Protein AF-A0A565B5U5-F1 (afdb_monomer_lite)

Sequence (1173 aa):
MSMQIFVKTLEGENRSLEIKIISLEVKSSDTVENVKAKIQEIKGAPSDQQRLFFDGKELIDGRTLADYNIQKESTLTLVILPREMSIFFLGSTRKPIILEVESSETIANLKAMIHDKEGFHPDQQILVYHGYVLRGCLTLAYYKIHKFSSLHLVLRPRGGIGIFLEAFEEDNISFKVKTISLEVKSSDTVENLKAKIQEIKGVPPYKQRLLFNGKELLEDDRTLADYNIHTESTLTLVVRTPRIRILFASRKMRKTIYLDVETSETIGNVKAMIQDQEGFHVDQQVLIYAGRDLKNCRTLADYNIEKDHSILNLIVRLVGKIQIFVQNVRTSKITTLEVDRSDTIGNVKAMIQDKEGFQPVQQRLIFIGTPPPTFSVRQPSLSNGSLWQIFFSFTSSTSPPMETHFFLLFLSLILLFLSKPGSGFGSSGPIAAAFGGSAFFCAIDASGRQDVICWGKNYSSPSSPSSSSLSLASSTSQSFNIPSMAILSGGDGFLCGILSNTSQAFCFSSLGSSSGMDLVPLSYRTTAYSQIAAGNSHVCAVRGAYYSDHDSGTIDCWKITRATNNNSLIAKEYPKFYDQIVSNLVFNKIVSGDGFSCGGIREGGLLCFGPKASTLGFNSSSDDFEVLAAGKSSLCAILNSSREVKCWGDDESLVNYPKDDTRFVALTAGPRHFCGIREDNHEVECWGNSNFSLIPKGSGFKAIASSDFIVCGIREEDLVLDCWLVNGSSTLAYDPPLELCSPGMCRAGPCDEKEFTFNASILNEPDLTSLCVRKELMVCSPCGSDCSHGFFLSSSCTENSDRICTTCSLCQNSSCSDICKLHNHNSVDRHWHQLQRLVLIVGSCASALLIITIGCCVVPRIVTSPNKEDGTTNQFKSCIGKPVLDTEQLEMISPAPSVTPFAQVFRLSELKDATNGFKEFNELGRGSYGFVYKAVLADGRQVAVKRANAATIIHSNTREFETELEILCNIRHCNIVNLLGYSTEMGERLLVYEYMPHGTLHDHLHGGFSPLNWSLRIKIAMQTAKGLEYLHVEADPRIVHGHVKSSNVLLDSDWVARVADFGLVTSSNEKNLDTKRDVYDFGVVLLEILTGRKRYDRDYDPPEIVEWTVPVIREGKATAIMDKYIPLPRNVEPLLRLADVAELCVREDPSQRPIMSELVNWLEQIVRDGLIL

Organism: NCBI:txid586526

pLDDT: mean 72.02, std 19.44, range [20.55, 98.25]

Foldseek 3Di:
DKAKEKEWEWDDDDPDTDIDIDIDTDDQFDWPLNVLVSVCVVPVADSVQKWKAAPNDTGDGPDGNVVVPQDHHGYIYIDGHAAPAKEWEAEPDPDIDIDGDDQADFLQVVLVVCCVVVVAHSVQWFKAAPRDTGDGGDGNQVVVNGRHYYIYTHGHDADAAWEWEFEFDDDPPDTDGDIDIDGDHQFDFQLNVLVSCCVVPVAHSVFKWKDFPRHTPDDRGDGNVVVVNGHHGYMYIDGDDFFAWEWEDEPVVNDIDIDGHAQQAFPQVVLVRVCVPPPADSVQKFKADPRDTGDRRDGNVNVPVHHHHHYIYIGGRDDDWDKDWFADPVVRDIDIDTDHPPQDPVNVLVVCCVVPVDDSVRDDGDDDDDDDDDDFDFDDDYDDDDDDDDDDDDDDDDDDDDDDDPPVVVVVVVVVPPDDFFKFWWFKWQKAWAADDFIKIWGQFLQQQRAIAIFDLLDDATDTDDDDDDDDDDDDDDHDRDAHFQMKIYAHQKIKGQHQPQQAIFIAGPFDPDDDGGQDDPVRRNFHFLEKTDEHFKIKTAGDHVADPDLKHAMFMKGWDADPPGRDIHIDGDCQQDDPVRRPWMFNYKGYYQFKIKTATPVAWIAITGDLSVQQVDGIDRFHFDGWEGEHFKIWTQGPPQQDIDMTGDAQQPPPDDDDSWGFDYKYYGNFKIWTQTQAAQQIDMGGDFAPPWGDAQWHFLDWYDYNFKIWTQTPPQRFIDMTGRHPDDDDPTDGPLGRGDSTGKYADAEDPQKAFEQSCVNVDPPSGASGNDNNITGITGAHNAHTQQWGFPDDDDNHGHTDTHGPVPDDDPVCCVVNVVPPPPDDPVVVVVVVVVVVVVVVVVVVVVVVVVCVVPPPPDDDDDDDDDDDDDDDDDDDDDDDDDDDDDDDDDDDDRDDDWADADDPVQQCVQQVNVDPVQWLDADPQATWGWGQGPVRATKIKGKGDPVNLVPDDPVLVVVQRVQLRPDDDPQAWHWRHWYCPPSITMTITHDAPQAFQCCQLPVPDPHDAPLLLLQLLLSNLVQLCCQQPVDVVRFFFLDQDRNQWGQHPVRGTHGHNGDDDDDDPCSLLRQLVNLQSSLLRLLCSFASAHCADDVDPVRGSCVPLLVCLVVVNSVVRGHPVYSADSPCVLSNLSSVLSNLSNDPDSVSRDGSVVVSVSSVVSSVVVVPD

Secondary structure (DSSP, 8-state):
-EEEEEEEEEE-STT--EEEEEEEEEETT-BHHHHHHHHHHHH---TTTEEEEETTEEPPTT-BTGGGT--TT-EEEEEEPPPSEEEEEE-SSSS-EEEEE-TT-BHHHHHHHHHHHH---GGGEEEEETTEEPPTTSBTTTTT--TT-EEEEEE-----EEEEEEEEEEETTEEEEEEEEEEE-TT-BHHHHHHHHHHHH---GGGEEEEETTEE---TTSBTTTTT--TT-EEEEEE----EEEEEEETTTTEEEEEEE-TT-BHHHHHHHHHHHH---GGGEEEEETTEEPPTTSBSGGGT--STT-EEEEEE-----EEEEEE-TTT--EEEEEE-TT--HHHHHHHHHHHH---TTT-------------------------------------------SSHHHHHHHHTTS-PPP--B---BSEEEEBSTT-EEEEEBSSSS--EEEEETTB-PPPPP----------------PPPEEEEEEEBTEEEEEETTT-BEEEEESS--SS----S-TTTTT-BEEEEEE-SSEEEEEES-TTSS---B-EEEEEEEE-SSSS-EEEEE-GGG--TTGGG--EEEEEE-SS-EEEEETTSSEEEESTTGGGGS-SEE-S-EEEEEE-SSEEEEEETTT--EEEEESSGGGTT---SS--EEEEEE-SSEEEEEETTT--EEEEESS--TTS-SS--EEEEEE-SSEEEEEETTT--EEEEESS--S----PPP---B-SS-EESSPPPTTEEE--GGGG--TT---SSSSTT-EEEEEPPSS--BTEEEEE--BTTB-PEEEEGGG--SHHHHTTTT-----SSHHHHHHHHHHHHHHHHHHHHHHHHHHHHHHGGGS--------------------------------------S-SEE--HHHHHHHTTTT-GGGEEEEETTEEEEEEE-TTS-EEEEEEE-HHHHHHS-HHHHHHHHHHHHH---TTBPPEEEEE-GGG--EEEEE--TT-BHHHHHHSSSPPPPHHHHHHHHHHHHHHHHIIIIISSS----S---GGGEEE-TT--EEE-S-------S-HHHHHHHHHHHHHHHHHHHHHS--SB-TTSSS-BHHHHHHHHHHTT-GGGGS-TTSPPPS--HHHHHHHHHHHHHT-SSTTTS--HHHHHHHHHHHHHHTT--

Radius of gyration: 43.4 Å; chains: 1; bounding box: 120×118×117 Å

Structure (mmCIF, N/CA/C/O backbone):
data_AF-A0A565B5U5-F1
#
_entry.id   AF-A0A565B5U5-F1
#
loop_
_atom_site.group_PDB
_atom_site.id
_atom_site.type_symbol
_atom_site.label_atom_id
_atom_site.label_alt_id
_atom_site.label_comp_id
_atom_site.label_asym_id
_atom_site.label_entity_id
_atom_site.label_seq_id
_atom_site.pdbx_PDB_ins_code
_atom_site.Cartn_x
_atom_site.Cartn_y
_atom_site.Cartn_z
_atom_site.occupancy
_atom_site.B_iso_or_equiv
_atom_site.auth_seq_id
_atom_site.auth_comp_id
_atom_site.auth_asym_id
_atom_site.auth_atom_id
_atom_site.pdbx_PDB_model_num
ATOM 1 N N . MET A 1 1 ? -74.233 -1.103 27.982 1.00 63.28 1 MET A N 1
ATOM 2 C CA . MET A 1 1 ? -74.125 0.331 27.622 1.00 63.28 1 MET A CA 1
ATOM 3 C C . MET A 1 1 ? -72.942 0.906 28.379 1.00 63.28 1 MET A C 1
ATOM 5 O O . MET A 1 1 ? -72.562 0.303 29.379 1.00 63.28 1 MET A O 1
ATOM 9 N N . SER A 1 2 ? -72.341 1.998 27.913 1.00 72.38 2 SER A N 1
ATOM 10 C CA . SER A 1 2 ? -71.418 2.752 28.758 1.00 72.38 2 SER A CA 1
ATOM 11 C C . SER A 1 2 ? -72.189 3.512 29.841 1.00 72.38 2 SER A C 1
ATOM 13 O O . SER A 1 2 ? -73.382 3.793 29.706 1.00 72.38 2 SER A O 1
ATOM 15 N N . MET A 1 3 ? -71.513 3.784 30.948 1.00 84.50 3 MET A N 1
ATOM 16 C CA . MET A 1 3 ? -72.010 4.541 32.084 1.00 84.50 3 MET A CA 1
ATOM 17 C C . MET A 1 3 ? -70.893 5.449 32.591 1.00 84.50 3 MET A C 1
ATOM 19 O O . MET A 1 3 ? -69.726 5.063 32.615 1.00 84.50 3 MET A O 1
ATOM 23 N N . GLN A 1 4 ? -71.257 6.659 32.996 1.00 88.38 4 GLN A N 1
ATOM 24 C CA . GLN A 1 4 ? -70.326 7.588 33.619 1.00 88.38 4 GLN A CA 1
ATOM 25 C C . GLN A 1 4 ? -70.301 7.308 35.125 1.00 88.38 4 GLN A C 1
ATOM 27 O O . GLN A 1 4 ? -71.362 7.249 35.744 1.00 88.38 4 GLN A O 1
ATOM 32 N N . ILE A 1 5 ? -69.117 7.115 35.700 1.00 90.56 5 ILE A N 1
ATOM 33 C CA . ILE A 1 5 ? -68.880 7.025 37.149 1.00 90.56 5 ILE A CA 1
ATOM 34 C C . ILE A 1 5 ? -67.981 8.181 37.584 1.00 90.56 5 ILE A C 1
ATOM 36 O O . ILE A 1 5 ? -67.323 8.811 36.753 1.00 90.56 5 ILE A O 1
ATOM 40 N N . PHE A 1 6 ? -67.924 8.447 38.884 1.00 90.62 6 PHE A N 1
ATOM 41 C CA . PHE A 1 6 ? -67.078 9.487 39.455 1.00 90.62 6 PHE A CA 1
ATOM 42 C C . PHE A 1 6 ? -65.978 8.891 40.333 1.00 90.62 6 PHE A C 1
ATOM 44 O O . PHE A 1 6 ? -66.186 7.896 41.024 1.00 90.62 6 PHE A O 1
ATOM 51 N N . VAL A 1 7 ? -64.804 9.515 40.332 1.00 88.56 7 VAL A N 1
ATOM 52 C CA . VAL A 1 7 ? -63.665 9.141 41.174 1.00 88.56 7 VAL A CA 1
ATOM 53 C C . VAL A 1 7 ? -63.193 10.371 41.934 1.00 88.56 7 VAL A C 1
ATOM 55 O O . VAL A 1 7 ? -62.753 11.359 41.348 1.00 88.56 7 VAL A O 1
ATOM 58 N N . LYS A 1 8 ? -63.323 10.311 43.256 1.00 85.50 8 LYS A N 1
ATOM 59 C CA . LYS A 1 8 ? -62.963 11.363 44.201 1.00 85.50 8 LYS A CA 1
ATOM 60 C C . LYS A 1 8 ? -61.517 11.177 44.656 1.00 85.50 8 LYS A C 1
ATOM 62 O O . LYS A 1 8 ? -61.168 10.108 45.150 1.00 85.50 8 LYS A O 1
ATOM 67 N N . THR A 1 9 ? -60.705 12.221 44.533 1.00 75.06 9 THR A N 1
ATOM 68 C CA . THR A 1 9 ? -59.318 12.279 45.019 1.00 75.06 9 THR A CA 1
ATOM 69 C C . THR A 1 9 ? -59.120 13.490 45.938 1.00 75.06 9 THR A C 1
ATOM 71 O O . THR A 1 9 ? -59.888 14.457 45.889 1.00 75.06 9 THR A O 1
ATOM 74 N N . LEU A 1 10 ? -58.108 13.420 46.804 1.00 63.97 10 LEU A N 1
ATOM 75 C CA . LEU A 1 10 ? -57.712 14.474 47.739 1.00 63.97 10 LEU A CA 1
ATOM 76 C C . LEU A 1 10 ? -56.339 15.006 47.323 1.00 63.97 10 LEU A C 1
ATOM 78 O O . LEU A 1 10 ? -55.355 14.274 47.376 1.00 63.97 10 LEU A O 1
ATOM 82 N N . GLU A 1 11 ? -56.269 16.272 46.915 1.00 59.62 11 GLU A N 1
ATOM 83 C CA . GLU A 1 11 ? -55.036 16.909 46.435 1.00 59.62 11 GLU A CA 1
ATOM 84 C C . GLU A 1 11 ? -54.821 18.267 47.120 1.00 59.62 11 GLU A C 1
ATOM 86 O O . GLU A 1 11 ? -55.778 18.985 47.416 1.00 59.62 11 GLU A O 1
ATOM 91 N N . GLY A 1 12 ? -53.559 18.642 47.355 1.00 46.28 12 GLY A N 1
ATOM 92 C CA . GLY A 1 12 ? -53.208 19.973 47.857 1.00 46.28 12 GLY A CA 1
ATOM 93 C C . GLY A 1 12 ? -51.763 20.099 48.349 1.00 46.28 12 GLY A C 1
ATOM 94 O O . GLY A 1 12 ? -51.328 19.333 49.205 1.00 46.28 12 GLY A O 1
ATOM 95 N N . GLU A 1 13 ? -51.034 21.108 47.860 1.00 44.09 13 GLU A N 1
ATOM 96 C CA . GLU A 1 13 ? -49.823 21.610 48.528 1.00 44.09 13 GLU A CA 1
ATOM 97 C C . GLU A 1 13 ? -50.192 22.758 49.494 1.00 44.09 13 GLU A C 1
ATOM 99 O O . GLU A 1 13 ? -51.148 23.499 49.272 1.00 44.09 13 GLU A O 1
ATOM 104 N N . ASN A 1 14 ? -49.411 22.939 50.565 1.00 42.59 14 ASN A N 1
ATOM 105 C CA . ASN A 1 14 ? -49.495 24.081 51.493 1.00 42.59 14 ASN A CA 1
ATOM 106 C C . ASN A 1 14 ? -50.857 24.318 52.194 1.00 42.59 14 ASN A C 1
ATOM 108 O O . ASN A 1 14 ? -51.342 25.444 52.277 1.00 42.59 14 ASN A O 1
ATOM 112 N N . ARG A 1 15 ? -51.401 23.268 52.830 1.00 46.31 15 ARG A N 1
ATOM 113 C CA . ARG A 1 15 ? -52.499 23.315 53.832 1.00 46.31 15 ARG A CA 1
ATOM 114 C C . ARG A 1 15 ? -53.904 23.718 53.347 1.00 46.31 15 ARG A C 1
ATOM 116 O O . ARG A 1 15 ? -54.804 23.795 54.181 1.00 46.31 15 ARG A O 1
ATOM 123 N N . SER A 1 16 ? -54.134 23.834 52.044 1.00 45.09 16 SER A N 1
ATOM 124 C CA . SER A 1 16 ? -55.485 23.783 51.466 1.00 45.09 16 SER A CA 1
ATOM 125 C C . SER A 1 16 ? -55.722 22.398 50.862 1.00 45.09 16 SER A C 1
ATOM 127 O O . SER A 1 16 ? -55.096 22.057 49.865 1.00 45.09 16 SER A O 1
ATOM 129 N N . LEU A 1 17 ? -56.590 21.588 51.477 1.00 50.25 17 LEU A N 1
ATOM 130 C CA . LEU A 1 17 ? -57.010 20.291 50.933 1.00 50.25 17 LEU A CA 1
ATOM 131 C C . LEU A 1 17 ? -58.249 20.486 50.062 1.00 50.25 17 LEU A C 1
ATOM 133 O O . LEU A 1 17 ? -59.312 20.828 50.580 1.00 50.25 17 LEU A O 1
ATOM 137 N N . GLU A 1 18 ? -58.119 20.246 48.760 1.00 56.97 18 GLU A N 1
ATOM 138 C CA . GLU A 1 18 ? -59.214 20.399 47.807 1.00 56.97 18 GLU A CA 1
ATOM 139 C C . GLU A 1 18 ? -59.659 19.032 47.266 1.00 56.97 18 GLU A C 1
ATOM 141 O O . GLU A 1 18 ? -58.856 18.165 46.909 1.00 56.97 18 GLU A O 1
ATOM 146 N N . ILE A 1 19 ? -60.975 18.818 47.242 1.00 68.12 19 ILE A N 1
ATOM 147 C CA . ILE A 1 19 ? -61.587 17.592 46.730 1.00 68.12 19 ILE A CA 1
ATOM 148 C C . ILE A 1 19 ? -61.760 17.752 45.222 1.00 68.12 19 ILE A C 1
ATOM 150 O O . ILE A 1 19 ? -62.601 18.533 44.779 1.00 68.12 19 ILE A O 1
ATOM 154 N N . LYS A 1 20 ? -61.023 16.966 44.433 1.00 75.19 20 LYS A N 1
ATOM 155 C CA . LYS A 1 20 ? -61.265 16.856 42.989 1.00 75.19 20 LYS A CA 1
ATOM 156 C C . LYS A 1 20 ? -62.075 15.605 42.687 1.00 75.19 20 LYS A C 1
ATOM 158 O O . LYS A 1 20 ? -61.880 14.553 43.296 1.00 75.19 20 LYS A O 1
ATOM 163 N N . ILE A 1 21 ? -62.985 15.729 41.727 1.00 79.56 21 ILE A N 1
ATOM 164 C CA . ILE A 1 21 ? -63.826 14.637 41.242 1.00 79.56 21 ILE A CA 1
ATOM 165 C C . ILE A 1 21 ? -63.596 14.508 39.737 1.00 79.56 21 ILE A C 1
ATOM 167 O O . ILE A 1 21 ? -63.722 15.479 38.996 1.00 79.56 21 ILE A O 1
ATOM 171 N N . ILE A 1 22 ? -63.231 13.306 39.306 1.00 87.38 22 ILE A N 1
ATOM 172 C CA . ILE A 1 22 ? -62.967 12.934 37.914 1.00 87.38 22 ILE A CA 1
ATOM 173 C C . ILE A 1 22 ? -64.173 12.138 37.421 1.00 87.38 22 ILE A C 1
ATOM 175 O O . ILE A 1 22 ? -64.625 11.245 38.134 1.00 87.38 22 ILE A O 1
ATOM 179 N N . SER A 1 23 ? -64.688 12.401 36.219 1.00 86.81 23 SER A N 1
ATOM 180 C CA . SER A 1 23 ? -65.684 11.516 35.602 1.00 86.81 23 SER A CA 1
ATOM 181 C C . SER A 1 23 ? -65.016 10.528 34.647 1.00 86.81 23 SER A C 1
ATOM 183 O O . SER A 1 23 ? -64.296 10.961 33.749 1.00 86.81 23 SER A O 1
ATOM 185 N N . LEU A 1 24 ? -65.295 9.235 34.792 1.00 88.81 24 LEU A N 1
ATOM 186 C CA . LEU A 1 24 ? -64.828 8.182 33.889 1.00 88.81 24 LEU A CA 1
ATOM 187 C C . LEU A 1 24 ? -66.007 7.5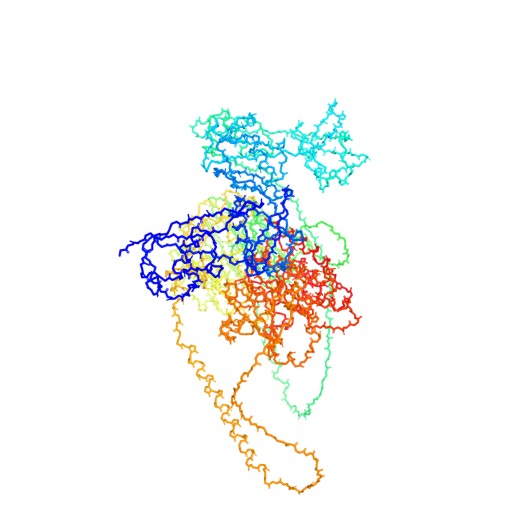84 33.129 1.00 88.81 24 LEU A C 1
ATOM 189 O O . LEU A 1 24 ? -67.022 7.250 33.739 1.00 88.81 24 LEU A O 1
ATOM 193 N N . GLU A 1 25 ? -65.854 7.372 31.823 1.00 89.62 25 GLU A N 1
ATOM 194 C CA . GLU A 1 25 ? -66.771 6.522 31.065 1.00 89.62 25 GLU A CA 1
ATOM 195 C C . GLU A 1 25 ? -66.264 5.071 31.063 1.00 89.62 25 GLU A C 1
ATOM 197 O O . GLU A 1 25 ? -65.143 4.768 30.631 1.00 89.62 25 GLU A O 1
ATOM 202 N N . VAL A 1 26 ? -67.102 4.177 31.586 1.00 88.44 26 VAL A N 1
ATOM 203 C CA . VAL A 1 26 ? -66.825 2.755 31.833 1.00 88.44 26 VAL A CA 1
ATOM 204 C C . VAL A 1 26 ? -68.020 1.903 31.402 1.00 88.44 26 VAL A C 1
ATOM 206 O O . VAL A 1 26 ? -69.092 2.414 31.079 1.00 88.44 26 VAL A O 1
ATOM 209 N N . LYS A 1 27 ? -67.875 0.584 31.426 1.00 89.00 27 LYS A N 1
ATOM 210 C CA . LYS A 1 27 ? -68.978 -0.384 31.359 1.00 89.00 27 LYS A CA 1
ATOM 211 C C . LYS A 1 27 ? -69.050 -1.124 32.691 1.00 89.00 27 LYS A C 1
ATOM 213 O O . LYS A 1 27 ? -68.032 -1.327 33.341 1.00 89.00 27 LYS A O 1
ATOM 218 N N . SER A 1 28 ? -70.227 -1.613 33.075 1.00 85.12 28 SER A N 1
ATOM 219 C CA . SER A 1 28 ? -70.365 -2.476 34.262 1.00 85.12 28 SER A CA 1
ATOM 220 C C . SER A 1 28 ? -69.542 -3.775 34.170 1.00 85.12 28 SER A C 1
ATOM 222 O O . SER A 1 28 ? -69.208 -4.362 35.192 1.00 85.12 28 SER A O 1
ATOM 224 N N . SER A 1 29 ? -69.170 -4.195 32.957 1.00 87.06 29 SER A N 1
ATOM 225 C CA . SER A 1 29 ? -68.271 -5.321 32.680 1.00 87.06 29 SER A CA 1
ATOM 226 C C . SER A 1 29 ? -66.776 -5.015 32.828 1.00 87.06 29 SER A C 1
ATOM 228 O O . SER A 1 29 ? -65.974 -5.937 32.715 1.00 87.06 29 SER A O 1
ATOM 230 N N . ASP A 1 30 ? -66.373 -3.751 32.987 1.00 91.69 30 ASP A N 1
ATOM 231 C CA . ASP A 1 30 ? -64.952 -3.398 33.076 1.00 91.69 30 ASP A CA 1
ATOM 232 C C . ASP A 1 30 ? -64.383 -3.862 34.427 1.00 91.69 30 ASP A C 1
ATOM 234 O O . ASP A 1 30 ? -65.060 -3.773 35.458 1.00 91.69 30 ASP A O 1
ATOM 238 N N . THR A 1 31 ? -63.148 -4.373 34.431 1.00 91.94 31 THR A N 1
ATOM 239 C CA . THR A 1 31 ? -62.465 -4.784 35.665 1.00 91.94 31 THR A CA 1
ATOM 240 C C . THR A 1 31 ? -61.958 -3.584 36.461 1.00 91.94 31 THR A C 1
ATOM 242 O O . THR A 1 31 ? -61.727 -2.510 35.907 1.00 91.94 31 THR A O 1
ATOM 245 N N . VAL A 1 32 ? -61.733 -3.768 37.763 1.00 88.00 32 VAL A N 1
ATOM 246 C CA . VAL A 1 32 ? -61.079 -2.770 38.628 1.00 88.00 32 VAL A CA 1
ATOM 247 C C . VAL A 1 32 ? -59.730 -2.343 38.036 1.00 88.00 32 VAL A C 1
ATOM 249 O O . VAL A 1 32 ? -59.439 -1.154 37.975 1.00 88.00 32 VAL A O 1
ATOM 252 N N . GLU A 1 33 ? -58.975 -3.293 37.487 1.00 88.38 33 GLU A N 1
ATOM 253 C CA . GLU A 1 33 ? -57.709 -3.062 36.785 1.00 88.38 33 GLU A CA 1
ATOM 254 C C . GLU A 1 33 ? -57.885 -2.196 35.521 1.00 88.38 33 GLU A C 1
ATOM 256 O O . GLU A 1 33 ? -57.166 -1.215 35.346 1.00 88.38 33 GLU A O 1
ATOM 261 N N . ASN A 1 34 ? -58.911 -2.450 34.694 1.00 88.94 34 ASN A N 1
ATOM 262 C CA . ASN A 1 34 ? -59.245 -1.584 33.552 1.00 88.94 34 ASN A CA 1
ATOM 263 C C . ASN A 1 34 ? -59.622 -0.157 33.998 1.00 88.94 34 ASN A C 1
ATOM 265 O O . ASN A 1 34 ? -59.361 0.811 33.284 1.00 88.94 34 ASN A O 1
ATOM 269 N N . VAL A 1 35 ? -60.255 -0.010 35.167 1.00 87.19 35 VAL A N 1
ATOM 270 C CA . VAL A 1 35 ? -60.605 1.298 35.742 1.00 87.19 35 VAL A CA 1
ATOM 271 C C . VAL A 1 35 ? -59.362 2.008 36.280 1.00 87.19 35 VAL A C 1
ATOM 273 O O . VAL A 1 35 ? -59.219 3.206 36.047 1.00 87.19 35 VAL A O 1
ATOM 276 N N . LYS A 1 36 ? -58.427 1.288 36.912 1.00 88.44 36 LYS A N 1
ATOM 277 C CA . LYS A 1 36 ? -57.119 1.832 37.305 1.00 88.44 36 LYS A CA 1
ATOM 278 C C . LYS A 1 36 ? -56.295 2.268 36.095 1.00 88.44 36 LYS A C 1
ATOM 280 O O . LYS A 1 36 ? -55.765 3.375 36.109 1.00 88.44 36 LYS A O 1
ATOM 285 N N . ALA A 1 37 ? -56.276 1.486 35.015 1.00 83.31 37 ALA A N 1
ATOM 286 C CA . ALA A 1 37 ? -55.621 1.865 33.763 1.00 83.31 37 ALA A CA 1
ATOM 287 C C . ALA A 1 37 ? -56.220 3.159 33.174 1.00 83.31 37 ALA A C 1
ATOM 289 O O . ALA A 1 37 ? -55.487 4.102 32.888 1.00 83.31 37 ALA A O 1
ATOM 290 N N . LYS A 1 38 ? -57.555 3.275 33.115 1.00 86.06 38 LYS A N 1
ATOM 291 C CA . LYS A 1 38 ? -58.255 4.517 32.715 1.00 86.06 38 LYS A CA 1
ATOM 292 C C . LYS A 1 38 ? -57.933 5.718 33.613 1.00 86.06 38 LYS A C 1
ATOM 294 O O . LYS A 1 38 ? -57.919 6.856 33.151 1.00 86.06 38 LYS A O 1
ATOM 299 N N . ILE A 1 39 ? -57.691 5.495 34.904 1.00 84.19 39 ILE A N 1
ATOM 300 C CA . ILE A 1 39 ? -57.241 6.548 35.825 1.00 84.19 39 ILE A CA 1
ATOM 301 C C . ILE A 1 39 ? -55.766 6.874 35.588 1.00 84.19 39 ILE A C 1
ATOM 303 O O . ILE A 1 39 ? -55.411 8.046 35.622 1.00 84.19 39 ILE A O 1
ATOM 307 N N . GLN A 1 40 ? -54.919 5.891 35.285 1.00 80.12 40 GLN A N 1
ATOM 308 C CA . GLN A 1 40 ? -53.511 6.099 34.945 1.00 80.12 40 GLN A CA 1
ATOM 309 C C . GLN A 1 40 ? -53.375 6.953 33.674 1.00 80.12 40 GLN A C 1
ATOM 311 O O . GLN A 1 40 ? -52.581 7.889 33.665 1.00 80.12 40 GLN A O 1
ATOM 316 N N . GLU A 1 41 ? -54.222 6.734 32.663 1.00 75.38 41 GLU A N 1
ATOM 317 C CA . GLU A 1 41 ? -54.318 7.581 31.460 1.00 75.38 41 GLU A CA 1
ATOM 318 C C . GLU A 1 41 ? -54.713 9.043 31.765 1.00 75.38 41 GLU A C 1
ATOM 320 O O . GLU A 1 41 ? -54.295 9.953 31.055 1.00 75.38 41 GLU A O 1
ATOM 325 N N . ILE A 1 42 ? -55.505 9.293 32.818 1.00 74.56 42 ILE A N 1
ATOM 326 C CA . ILE A 1 42 ? -56.059 10.625 33.149 1.00 74.56 42 ILE A CA 1
ATOM 327 C C . ILE A 1 42 ? -55.284 11.342 34.276 1.00 74.56 42 ILE A C 1
ATOM 329 O O . ILE A 1 42 ? -55.362 12.566 34.411 1.00 74.56 42 ILE A O 1
ATOM 333 N N . LYS A 1 43 ? -54.541 10.603 35.107 1.00 69.19 43 LYS A N 1
ATOM 334 C CA . LYS A 1 43 ? -53.837 11.108 36.300 1.00 69.19 43 LYS A CA 1
ATOM 335 C C . LYS A 1 43 ? -52.350 10.763 36.375 1.00 69.19 43 LYS A C 1
ATOM 337 O O . LYS A 1 43 ? -51.699 11.225 37.308 1.00 69.19 43 LYS A O 1
ATOM 342 N N . GLY A 1 44 ? -51.815 9.949 35.468 1.00 62.19 44 GLY A N 1
ATOM 343 C CA . GLY A 1 44 ? -50.409 9.519 35.455 1.00 62.19 44 GLY A CA 1
ATOM 344 C C . GLY A 1 44 ? -50.003 8.547 36.574 1.00 62.19 44 GLY A C 1
ATOM 345 O O . GLY A 1 44 ? -48.919 7.977 36.519 1.00 62.19 44 GLY A O 1
ATOM 346 N N . ALA A 1 45 ? -50.856 8.324 37.580 1.00 71.25 45 ALA A N 1
ATOM 347 C CA . ALA A 1 45 ? -50.575 7.446 38.713 1.00 71.25 45 ALA A CA 1
ATOM 348 C C . ALA A 1 45 ? -50.547 5.962 38.282 1.00 71.25 45 ALA A C 1
ATOM 350 O O . ALA A 1 45 ? -51.573 5.473 37.798 1.00 71.25 45 ALA A O 1
ATOM 351 N N . PRO A 1 46 ? -49.433 5.227 38.473 1.00 72.12 46 PRO A N 1
ATOM 352 C CA . PRO A 1 46 ? -49.343 3.804 38.146 1.00 72.12 46 PRO A CA 1
ATOM 353 C C . PRO A 1 46 ? -50.418 2.955 38.836 1.00 72.12 46 PRO A C 1
ATOM 355 O O . PRO A 1 46 ? -50.777 3.207 39.986 1.00 72.12 46 PRO A O 1
ATOM 358 N N . SER A 1 47 ? -50.953 1.954 38.135 1.00 75.50 47 SER A N 1
ATOM 359 C CA . SER A 1 47 ? -52.098 1.156 38.604 1.00 75.50 47 SER A CA 1
ATOM 360 C C . SER A 1 47 ? -51.816 0.343 39.883 1.00 75.50 47 SER A C 1
ATOM 362 O O . SER A 1 47 ? -52.729 0.091 40.666 1.00 75.50 47 SER A O 1
ATOM 364 N N . ASP A 1 48 ? -50.560 -0.004 40.155 1.00 70.25 48 ASP A N 1
ATOM 365 C CA . ASP A 1 48 ? -50.092 -0.601 41.416 1.00 70.25 48 ASP A CA 1
ATOM 366 C C . ASP A 1 48 ? -50.165 0.376 42.610 1.00 70.25 48 ASP A C 1
ATOM 368 O O . ASP A 1 48 ? -50.526 -0.018 43.721 1.00 70.25 48 ASP A O 1
ATOM 372 N N . GLN A 1 49 ? -49.902 1.666 42.374 1.00 72.75 49 GLN A N 1
ATOM 373 C CA . GLN A 1 49 ? -50.002 2.735 43.372 1.00 72.75 49 GLN A CA 1
ATOM 374 C C . GLN A 1 49 ? -51.456 3.168 43.622 1.00 72.75 49 GLN A C 1
ATOM 376 O O . GLN A 1 49 ? -51.734 3.835 44.620 1.00 72.75 49 GLN A O 1
ATOM 381 N N . GLN A 1 50 ? -52.403 2.786 42.760 1.00 83.25 50 GLN A N 1
ATOM 382 C CA . GLN A 1 50 ? -53.821 3.108 42.917 1.00 83.25 50 GLN A CA 1
ATOM 383 C C . GLN A 1 50 ? -54.572 2.076 43.767 1.00 83.25 50 GLN A C 1
ATOM 385 O O . GLN A 1 50 ? -54.727 0.915 43.382 1.00 83.25 50 GLN A O 1
ATOM 390 N N . ARG A 1 51 ? -55.182 2.533 44.864 1.00 84.62 51 ARG A N 1
ATOM 391 C CA . ARG A 1 51 ? -56.220 1.794 45.597 1.00 84.62 51 ARG A CA 1
ATOM 392 C C . ARG A 1 51 ? -57.568 2.476 45.415 1.00 84.62 51 ARG A C 1
ATOM 394 O O . ARG A 1 51 ? -57.741 3.647 45.755 1.00 84.62 51 ARG A O 1
ATOM 401 N N . LEU A 1 52 ? -58.526 1.738 44.863 1.00 88.62 52 LEU A N 1
ATOM 402 C CA . LEU A 1 52 ? -59.893 2.206 44.658 1.00 88.62 52 LEU A CA 1
ATOM 403 C C . LEU A 1 52 ? -60.796 1.672 45.760 1.00 88.62 52 LEU A C 1
ATOM 405 O O . LEU A 1 52 ? -60.750 0.490 46.081 1.00 88.62 52 LEU A O 1
ATOM 409 N N . PHE A 1 53 ? -61.650 2.536 46.300 1.00 88.06 53 PHE A N 1
ATOM 410 C CA . PHE A 1 53 ? -62.617 2.189 47.333 1.00 88.06 53 PHE A CA 1
ATOM 411 C C . PHE A 1 53 ? -64.032 2.558 46.891 1.00 88.06 53 PHE A C 1
ATOM 413 O O . PHE A 1 53 ? -64.272 3.673 46.420 1.00 88.06 53 PHE A O 1
ATOM 420 N N . PHE A 1 54 ? -64.985 1.653 47.101 1.00 90.75 54 PHE A N 1
ATOM 421 C CA . PHE A 1 54 ? -66.416 1.916 46.952 1.00 90.75 54 PHE A CA 1
ATOM 422 C C . PHE A 1 54 ? -67.143 1.483 48.227 1.00 90.75 54 PHE A C 1
ATOM 424 O O . PHE A 1 54 ? -66.878 0.403 48.750 1.00 90.75 54 PHE A O 1
ATOM 431 N N . ASP A 1 55 ? -68.000 2.356 48.763 1.00 85.94 55 ASP A N 1
ATOM 432 C CA . ASP A 1 55 ? -68.678 2.170 50.060 1.00 85.94 55 ASP A CA 1
ATOM 433 C C . ASP A 1 55 ? -67.729 1.691 51.188 1.00 85.94 55 ASP A C 1
ATOM 435 O O . ASP A 1 55 ? -67.981 0.728 51.912 1.00 85.94 55 ASP A O 1
ATOM 439 N N . GLY A 1 56 ? -66.549 2.322 51.268 1.00 76.25 56 GLY A N 1
ATOM 440 C CA . GLY A 1 56 ? -65.499 2.009 52.246 1.00 76.25 56 GLY A CA 1
ATOM 441 C C . GLY A 1 56 ? -64.724 0.702 52.019 1.00 76.25 56 GLY A C 1
ATOM 442 O O . GLY A 1 56 ? -63.787 0.434 52.766 1.00 76.25 56 GLY A O 1
ATOM 443 N N . LYS A 1 57 ? -65.062 -0.103 51.004 1.00 79.31 57 LYS A N 1
ATOM 444 C CA . LYS A 1 57 ? -64.392 -1.379 50.698 1.00 79.31 57 LYS A CA 1
ATOM 445 C C . LYS A 1 57 ? -63.400 -1.220 49.557 1.00 79.31 57 LYS A C 1
ATOM 447 O O . LYS A 1 57 ? -63.729 -0.615 48.538 1.00 79.31 57 LYS A O 1
ATOM 452 N N . GLU A 1 58 ? -62.209 -1.789 49.722 1.00 87.50 58 GLU A N 1
ATOM 453 C CA . GLU A 1 58 ? -61.194 -1.809 48.669 1.00 87.50 58 GLU A CA 1
ATOM 454 C C . GLU A 1 58 ? -61.637 -2.709 47.506 1.00 87.50 58 GLU A C 1
ATOM 456 O O . GLU A 1 58 ? -62.158 -3.815 47.699 1.00 87.50 58 GLU A O 1
ATOM 461 N N . LEU A 1 59 ? -61.451 -2.207 46.291 1.00 89.31 59 LEU A N 1
ATOM 462 C CA . LEU A 1 59 ? -61.751 -2.905 45.054 1.00 89.31 59 LEU A CA 1
ATOM 463 C C . LEU A 1 59 ? -60.529 -3.720 44.626 1.00 89.31 59 LEU A C 1
ATOM 465 O O . LEU A 1 59 ? -59.421 -3.196 44.538 1.00 89.31 59 LEU A O 1
ATOM 469 N N . ILE A 1 60 ? -60.749 -5.007 44.369 1.00 87.00 60 ILE A N 1
ATOM 470 C CA . ILE A 1 60 ? -59.700 -5.989 44.091 1.00 87.00 60 ILE A CA 1
ATOM 471 C C . ILE A 1 60 ? -59.588 -6.180 42.579 1.00 87.00 60 ILE A C 1
ATOM 473 O O . ILE A 1 60 ? -60.597 -6.371 41.895 1.00 87.00 60 ILE A O 1
ATOM 477 N N . ASP A 1 61 ? -58.359 -6.158 42.071 1.00 81.38 61 ASP A N 1
ATOM 478 C CA . ASP A 1 61 ? -58.061 -6.339 40.651 1.00 81.38 61 ASP A CA 1
ATOM 479 C C . ASP A 1 61 ? -58.548 -7.702 40.117 1.00 81.38 61 ASP A C 1
ATOM 481 O O . ASP A 1 61 ? -58.781 -8.656 40.864 1.00 81.38 61 ASP A O 1
ATOM 485 N N . GLY A 1 62 ? -58.813 -7.767 38.811 1.00 78.06 62 GLY A N 1
ATOM 486 C CA . GLY A 1 62 ? -59.459 -8.914 38.159 1.00 78.06 62 GLY A CA 1
ATOM 487 C C . GLY A 1 62 ? -60.980 -9.062 38.370 1.00 78.06 62 GLY A C 1
ATOM 488 O O . GLY A 1 62 ? -61.615 -9.769 37.590 1.00 78.06 62 GLY A O 1
ATOM 489 N N . ARG A 1 63 ? -61.606 -8.390 39.351 1.00 86.56 63 ARG A N 1
ATOM 490 C CA . ARG A 1 63 ? -63.084 -8.334 39.497 1.00 86.56 63 ARG A CA 1
ATOM 491 C C . ARG A 1 63 ? -63.700 -7.198 38.679 1.00 86.56 63 ARG A C 1
ATOM 493 O O . ARG A 1 63 ? -63.012 -6.227 38.380 1.00 86.56 63 ARG A O 1
ATOM 500 N N . THR A 1 64 ? -64.986 -7.293 38.337 1.00 90.94 64 THR A N 1
ATOM 501 C CA . THR A 1 64 ? -65.724 -6.292 37.539 1.00 90.94 64 THR A CA 1
ATOM 502 C C . THR A 1 64 ? -66.470 -5.262 38.388 1.00 90.94 64 THR A C 1
ATOM 504 O O . THR A 1 64 ? -66.809 -5.509 39.545 1.00 90.94 64 THR A O 1
ATOM 507 N N . LEU A 1 65 ? -66.792 -4.104 37.802 1.00 88.69 65 LEU A N 1
ATOM 508 C CA . LEU A 1 65 ? -67.648 -3.093 38.439 1.00 88.69 65 LEU A CA 1
ATOM 509 C C . LEU A 1 65 ? -69.046 -3.633 38.808 1.00 88.69 65 LEU A C 1
ATOM 511 O O . LEU A 1 65 ? -69.617 -3.219 39.819 1.00 88.69 65 LEU A O 1
ATOM 515 N N . ALA A 1 66 ? -69.583 -4.581 38.033 1.00 87.44 66 ALA A N 1
ATOM 516 C CA . ALA A 1 66 ? -70.841 -5.263 38.330 1.00 87.44 66 ALA A CA 1
ATOM 517 C C . ALA A 1 66 ? -70.768 -6.118 39.608 1.00 87.44 66 ALA A C 1
ATOM 519 O O . ALA A 1 66 ? -71.730 -6.123 40.376 1.00 87.44 66 ALA A O 1
ATOM 520 N N . ASP A 1 67 ? -69.631 -6.769 39.887 1.00 88.19 67 ASP A N 1
ATOM 521 C CA . ASP A 1 67 ? -69.432 -7.588 41.099 1.00 88.19 67 ASP A CA 1
ATOM 522 C C . ASP A 1 67 ? -69.492 -6.758 42.394 1.00 88.19 67 ASP A C 1
ATOM 524 O O . ASP A 1 67 ? -69.775 -7.286 43.470 1.00 88.19 67 ASP A O 1
ATOM 528 N N . TYR A 1 68 ? -69.255 -5.448 42.284 1.00 85.81 68 TYR A N 1
ATOM 529 C CA . TYR A 1 68 ? -69.375 -4.466 43.364 1.00 85.81 68 TYR A CA 1
ATOM 530 C C . TYR A 1 68 ? -70.676 -3.643 43.301 1.00 85.81 68 TYR A C 1
ATOM 532 O O . TYR A 1 68 ? -70.854 -2.718 44.092 1.00 85.81 68 TYR A O 1
ATOM 540 N N . ASN A 1 69 ? -71.593 -3.976 42.380 1.00 84.94 69 ASN A N 1
ATOM 541 C CA . ASN A 1 69 ? -72.839 -3.250 42.101 1.00 84.94 69 ASN A CA 1
ATOM 542 C C . ASN A 1 69 ? -72.635 -1.736 41.869 1.00 84.94 69 ASN A C 1
ATOM 544 O O . ASN A 1 69 ? -73.439 -0.907 42.299 1.00 84.94 69 ASN A O 1
ATOM 548 N N . ILE A 1 70 ? -71.546 -1.365 41.190 1.00 86.75 70 ILE A N 1
ATOM 549 C CA . ILE A 1 70 ? -71.241 0.029 40.856 1.00 86.75 70 ILE A CA 1
ATOM 550 C C . ILE A 1 70 ? -72.122 0.447 39.668 1.00 86.75 70 ILE A C 1
ATOM 552 O O . ILE A 1 70 ? -72.019 -0.092 38.568 1.00 86.75 70 ILE A O 1
ATOM 556 N N . GLN A 1 71 ? -73.018 1.401 39.919 1.00 85.44 71 GLN A N 1
ATOM 557 C CA . GLN A 1 71 ? -74.029 1.923 38.989 1.00 85.44 71 GLN A CA 1
ATOM 558 C C . GLN A 1 71 ? -73.550 3.212 38.290 1.00 85.44 71 GLN A C 1
ATOM 560 O O . GLN A 1 71 ? -72.566 3.825 38.713 1.00 85.44 71 GLN A O 1
ATOM 565 N N . LYS A 1 72 ? -74.287 3.695 37.277 1.00 84.94 72 LYS A N 1
ATOM 566 C CA . LYS A 1 72 ? -74.097 5.052 36.721 1.00 84.94 72 LYS A CA 1
ATOM 567 C C . LYS A 1 72 ? -74.143 6.104 37.844 1.00 84.94 72 LYS A C 1
ATOM 569 O O . LYS A 1 72 ? -74.942 5.981 38.765 1.00 84.94 72 LYS A O 1
ATOM 574 N N . GLU A 1 73 ? -73.278 7.112 37.754 1.00 86.94 73 GLU A N 1
ATOM 575 C CA . GLU A 1 73 ? -73.089 8.213 38.718 1.00 86.94 73 GLU A CA 1
ATOM 576 C C . GLU A 1 73 ? -72.612 7.789 40.127 1.00 86.94 73 GLU A C 1
ATOM 578 O O . GLU A 1 73 ? -72.476 8.625 41.021 1.00 86.94 73 GLU A O 1
ATOM 583 N N . SER A 1 74 ? -72.238 6.518 40.319 1.00 88.94 74 SER A N 1
ATOM 584 C CA . SER A 1 74 ? -71.549 6.063 41.536 1.00 88.94 74 SER A CA 1
ATOM 585 C C . SER A 1 74 ? -70.212 6.778 41.722 1.00 88.94 74 SER A C 1
ATOM 587 O O . SER A 1 74 ? -69.455 6.940 40.765 1.00 88.94 74 SER A O 1
ATOM 589 N N . THR A 1 75 ? -69.892 7.155 42.963 1.00 88.75 75 THR A N 1
ATOM 590 C CA . THR A 1 75 ? -68.615 7.796 43.313 1.00 88.75 75 THR A CA 1
ATOM 591 C C . THR A 1 75 ? -67.697 6.828 44.057 1.00 88.75 75 THR A C 1
ATOM 593 O O . THR A 1 75 ? -68.012 6.399 45.165 1.00 88.75 75 THR A O 1
ATOM 596 N N . LEU A 1 76 ? -66.544 6.519 43.467 1.00 89.81 76 LEU A N 1
ATOM 597 C CA . LEU A 1 76 ? -65.435 5.820 44.113 1.00 89.81 76 LEU A CA 1
ATOM 598 C C . LEU A 1 76 ? -64.511 6.837 44.796 1.00 89.81 76 LEU A C 1
ATOM 600 O O . LEU A 1 76 ? -64.467 8.007 44.416 1.00 89.81 76 LEU A O 1
ATOM 604 N N . THR A 1 77 ? -63.725 6.387 45.770 1.00 87.00 77 THR A N 1
ATOM 605 C CA . THR A 1 77 ? -62.598 7.148 46.328 1.00 87.00 77 THR A CA 1
ATOM 606 C C . THR A 1 77 ? -61.289 6.523 45.862 1.00 87.00 77 THR A C 1
ATOM 608 O O . THR A 1 77 ? -61.107 5.315 45.991 1.00 87.00 77 THR A O 1
ATOM 611 N N . LEU A 1 78 ? -60.390 7.341 45.320 1.00 86.88 78 LEU A N 1
ATOM 612 C CA . LEU A 1 78 ? -59.034 6.948 44.953 1.00 86.88 78 LEU A CA 1
ATOM 613 C C . LEU A 1 78 ? -58.071 7.339 46.076 1.00 86.88 78 LEU A C 1
ATOM 615 O O . LEU A 1 78 ? -58.026 8.498 46.487 1.00 86.88 78 LEU A O 1
ATOM 619 N N . VAL A 1 79 ? -57.278 6.373 46.529 1.00 78.88 79 VAL A N 1
ATOM 620 C CA . VAL A 1 79 ? -56.116 6.583 47.392 1.00 78.88 79 VAL A CA 1
ATOM 621 C C . VAL A 1 79 ? -54.884 6.195 46.585 1.00 78.88 79 VAL A C 1
ATOM 623 O O . VAL A 1 79 ? -54.793 5.069 46.100 1.00 78.88 79 VAL A O 1
ATOM 626 N N . ILE A 1 80 ? -53.950 7.130 46.421 1.00 75.69 80 ILE A N 1
ATOM 627 C CA . ILE A 1 80 ? -52.662 6.878 45.769 1.00 75.69 80 ILE A CA 1
ATOM 628 C C . ILE A 1 80 ? -51.636 6.622 46.875 1.00 75.69 80 ILE A C 1
ATOM 630 O O . ILE A 1 80 ? -51.510 7.434 47.793 1.00 75.69 80 ILE A O 1
ATOM 634 N N . LEU A 1 81 ? -50.932 5.492 46.812 1.00 66.25 81 LEU A N 1
ATOM 635 C CA . LEU A 1 81 ? -49.820 5.198 47.712 1.00 66.25 81 LEU A CA 1
ATOM 636 C C . LEU A 1 81 ? -48.546 5.935 47.254 1.00 66.25 81 LEU A C 1
ATOM 638 O O . LEU A 1 81 ? -48.238 5.895 46.062 1.00 66.25 81 LEU A O 1
ATOM 642 N N . PRO A 1 82 ? -47.786 6.570 48.166 1.00 55.97 82 PRO A N 1
ATOM 643 C CA . PRO A 1 82 ? -46.468 7.114 47.846 1.00 55.97 82 PRO A CA 1
ATOM 644 C C . PRO A 1 82 ? -45.445 5.987 47.626 1.00 55.97 82 PRO A C 1
ATOM 646 O O . PRO A 1 82 ? -45.530 4.939 48.276 1.00 55.97 82 PRO A O 1
ATOM 649 N N . ARG A 1 83 ? -44.456 6.189 46.743 1.00 60.72 83 ARG A N 1
ATOM 650 C CA . ARG A 1 83 ? -43.385 5.193 46.522 1.00 60.72 83 ARG A CA 1
ATOM 651 C C . ARG A 1 83 ? -42.323 5.300 47.612 1.00 60.72 83 ARG A C 1
ATOM 653 O O . ARG A 1 83 ? -41.961 6.392 48.045 1.00 60.72 83 ARG A O 1
ATOM 660 N N . GLU A 1 84 ? -41.725 4.173 48.001 1.00 56.25 84 GLU A N 1
ATOM 661 C CA . GLU A 1 84 ? -40.717 4.176 49.068 1.00 56.25 84 GLU A CA 1
ATOM 662 C C . GLU A 1 84 ? -39.425 4.936 48.727 1.00 56.25 84 GLU A C 1
ATOM 664 O O . GLU A 1 84 ? -38.690 5.293 49.647 1.00 56.25 84 GLU A O 1
ATOM 669 N N . MET A 1 85 ? -39.105 5.192 47.457 1.00 70.19 85 MET A N 1
ATOM 670 C CA . MET A 1 85 ? -37.843 5.815 47.053 1.00 70.19 85 MET A CA 1
ATOM 671 C C . MET A 1 85 ? -38.070 7.234 46.522 1.00 70.19 85 MET A C 1
ATOM 673 O O . MET A 1 85 ? -38.367 7.430 45.350 1.00 70.19 85 MET A O 1
ATOM 677 N N . SER A 1 86 ? -37.893 8.243 47.376 1.00 75.94 86 SER A N 1
ATOM 678 C CA . SER A 1 86 ? -37.890 9.657 46.970 1.00 75.94 86 SER A CA 1
ATOM 679 C C . SER A 1 86 ? -36.468 10.120 46.625 1.00 75.94 86 SER A C 1
ATOM 681 O O . SER A 1 86 ? -35.539 9.821 47.377 1.00 75.94 86 SER A O 1
ATOM 683 N N . ILE A 1 87 ? -36.285 10.885 45.545 1.00 83.19 87 ILE A N 1
ATOM 684 C CA . ILE A 1 87 ? -35.014 11.537 45.174 1.00 83.19 87 ILE A CA 1
ATOM 685 C C . ILE A 1 87 ? -35.211 13.034 44.898 1.00 83.19 87 ILE A C 1
ATOM 687 O O . ILE A 1 87 ? -36.307 13.478 44.542 1.00 83.19 87 ILE A O 1
ATOM 691 N N . PHE A 1 88 ? -34.143 13.814 45.071 1.00 82.69 88 PHE A N 1
ATOM 692 C CA . PHE A 1 88 ? -34.165 15.275 44.973 1.00 82.69 88 PHE A CA 1
ATOM 693 C C . PHE A 1 88 ? -33.436 15.772 43.724 1.00 82.69 88 PHE A C 1
ATOM 695 O O . PHE A 1 88 ? -32.354 15.286 43.398 1.00 82.69 88 PHE A O 1
ATOM 702 N N . PHE A 1 89 ? -33.976 16.807 43.082 1.00 83.00 89 PHE A N 1
ATOM 703 C CA . PHE A 1 89 ? -33.338 17.513 41.975 1.00 83.00 89 PHE A CA 1
ATOM 704 C C . PHE A 1 89 ? -33.127 18.994 42.317 1.00 83.00 89 PHE A C 1
ATOM 706 O O . PHE A 1 89 ? -34.068 19.753 42.556 1.00 83.00 89 PHE A O 1
ATOM 713 N N . LEU A 1 90 ? -31.857 19.393 42.342 1.00 69.00 90 LEU A N 1
ATOM 714 C CA . LEU A 1 90 ? -31.351 20.727 42.646 1.00 69.00 90 LEU A CA 1
ATOM 715 C C . LEU A 1 90 ? -31.061 21.476 41.339 1.00 69.00 90 LEU A C 1
ATOM 717 O O . LEU A 1 90 ? -29.974 21.351 40.765 1.00 69.00 90 LEU A O 1
ATOM 721 N N . GLY A 1 91 ? -32.053 22.224 40.858 1.00 61.88 91 GLY A N 1
ATOM 722 C CA . GLY A 1 91 ? -31.903 23.151 39.735 1.00 61.88 91 GLY A CA 1
ATOM 723 C C . GLY A 1 91 ? -31.479 24.559 40.164 1.00 61.88 91 GLY A C 1
ATOM 724 O O . GLY A 1 91 ? -31.125 24.806 41.315 1.00 61.88 91 GLY A O 1
ATOM 725 N N . SER A 1 92 ? -31.558 25.512 39.233 1.00 49.19 92 SER A N 1
ATOM 726 C CA . SER A 1 92 ? -31.370 26.950 39.500 1.00 49.19 92 SER A CA 1
ATOM 727 C C . SER A 1 92 ? -32.531 27.588 40.287 1.00 49.19 92 SER A C 1
ATOM 729 O O . SER A 1 92 ? -32.420 28.714 40.774 1.00 49.19 92 SER A O 1
ATOM 731 N N . THR A 1 93 ? -33.643 26.867 40.448 1.00 51.88 93 THR A N 1
ATOM 732 C CA . THR A 1 93 ? -34.782 27.220 41.301 1.00 51.88 93 THR A CA 1
ATOM 733 C C . THR A 1 93 ? -34.448 27.025 42.784 1.00 51.88 93 THR A C 1
ATOM 735 O O . THR A 1 93 ? -33.957 25.978 43.192 1.00 51.88 93 THR A O 1
ATOM 738 N N . ARG A 1 94 ? -34.788 27.997 43.645 1.00 49.69 94 ARG A N 1
ATOM 739 C CA . ARG A 1 94 ? -34.498 27.934 45.100 1.00 49.69 94 ARG A CA 1
ATOM 740 C C . ARG A 1 94 ? -35.284 26.864 45.892 1.00 49.69 94 ARG A C 1
ATOM 742 O O . ARG A 1 94 ? -35.074 26.751 47.097 1.00 49.69 94 ARG A O 1
ATOM 749 N N . LYS A 1 95 ? -36.184 26.102 45.257 1.00 63.81 95 LYS A N 1
ATOM 750 C CA . LYS A 1 95 ? -36.906 24.948 45.832 1.00 63.81 95 LYS A CA 1
ATOM 751 C C . LYS A 1 95 ? -36.401 23.679 45.117 1.00 63.81 95 LYS A C 1
ATOM 753 O O . LYS A 1 95 ? -36.402 23.686 43.884 1.00 63.81 95 LYS A O 1
ATOM 758 N N . PRO A 1 96 ? -35.975 22.621 45.836 1.00 69.75 96 PRO A N 1
ATOM 759 C CA . PRO A 1 96 ? -35.658 21.336 45.220 1.00 69.75 96 PRO A CA 1
ATOM 760 C C . PRO A 1 96 ? -36.935 20.660 44.712 1.00 69.75 96 PRO A C 1
ATOM 762 O O . PRO A 1 96 ? -37.962 20.662 45.395 1.00 69.75 96 PRO A O 1
ATOM 765 N N . ILE A 1 97 ? -36.851 20.048 43.535 1.00 83.50 97 ILE A N 1
ATOM 766 C CA . ILE A 1 97 ? -37.915 19.208 42.980 1.00 83.50 97 ILE A CA 1
ATOM 767 C C . ILE A 1 97 ? -37.781 17.824 43.622 1.00 83.50 97 ILE A C 1
ATOM 769 O O . ILE A 1 97 ? -36.671 17.304 43.740 1.00 83.50 97 ILE A O 1
ATOM 773 N N . ILE A 1 98 ? -38.893 17.224 44.047 1.00 79.62 98 ILE A N 1
ATOM 774 C CA . ILE A 1 98 ? -38.913 15.889 44.665 1.00 79.62 98 ILE A CA 1
ATOM 775 C C . ILE A 1 98 ? -39.687 14.947 43.748 1.00 79.62 98 ILE A C 1
ATOM 777 O O . ILE A 1 98 ? -40.854 15.219 43.448 1.00 79.62 98 ILE A O 1
ATOM 781 N N . LEU A 1 99 ? -39.068 13.840 43.336 1.00 80.75 99 LEU A N 1
ATOM 782 C CA . LEU A 1 99 ? -39.757 12.738 42.664 1.00 80.75 99 LEU A CA 1
ATOM 783 C C . LEU A 1 99 ? -39.756 11.488 43.536 1.00 80.75 99 LEU A C 1
ATOM 785 O O . LEU A 1 99 ? -38.756 11.166 44.171 1.00 80.75 99 LEU A O 1
ATOM 789 N N . GLU A 1 100 ? -40.874 10.772 43.512 1.00 76.75 100 GLU A N 1
ATOM 790 C CA . GLU A 1 100 ? -40.995 9.412 44.027 1.00 76.75 100 GLU A CA 1
ATOM 791 C C . GLU A 1 100 ? -40.875 8.444 42.852 1.00 76.75 100 GLU A C 1
ATOM 793 O O . GLU A 1 100 ? -41.557 8.593 41.840 1.00 76.75 100 GLU A O 1
ATOM 798 N N . VAL A 1 101 ? -39.925 7.520 42.958 1.00 79.44 101 VAL A N 1
ATOM 799 C CA . VAL A 1 101 ? -39.341 6.755 41.848 1.00 79.44 101 VAL A CA 1
ATOM 800 C C . VAL A 1 101 ? -39.111 5.303 42.282 1.00 79.44 101 VAL A C 1
ATOM 802 O O . VAL A 1 101 ? -39.452 4.921 43.400 1.00 79.44 101 VAL A O 1
ATOM 805 N N . GLU A 1 102 ? -38.512 4.487 41.419 1.00 70.19 102 GLU A N 1
ATOM 806 C CA . GLU A 1 102 ? -37.968 3.173 41.783 1.00 70.19 102 GLU A CA 1
ATOM 807 C C . GLU A 1 102 ? -36.500 3.054 41.356 1.00 70.19 102 GLU A C 1
ATOM 809 O O . GLU A 1 102 ? -36.054 3.747 40.447 1.00 70.19 102 GLU A O 1
ATOM 814 N N . SER A 1 103 ? -35.726 2.147 41.957 1.00 66.00 103 SER A N 1
ATOM 815 C CA . SER A 1 103 ? -34.316 1.940 41.578 1.00 66.00 103 SER A CA 1
ATOM 816 C C . SER A 1 103 ? -34.146 1.355 40.163 1.00 66.00 103 SER A C 1
ATOM 818 O O . SER A 1 103 ? -33.098 1.528 39.536 1.00 66.00 103 SER A O 1
ATOM 820 N N . SER A 1 104 ? -35.196 0.709 39.654 1.00 69.62 104 SER A N 1
ATOM 821 C CA . SER A 1 104 ? -35.401 0.251 38.275 1.00 69.62 104 SER A CA 1
ATOM 822 C C . SER A 1 104 ? -35.551 1.395 37.259 1.00 69.62 104 SER A C 1
ATOM 824 O O . SER A 1 104 ? -35.289 1.185 36.076 1.00 69.62 104 SER A O 1
ATOM 826 N N . GLU A 1 105 ? -35.948 2.595 37.697 1.00 76.38 105 GLU A N 1
ATOM 827 C CA . GLU A 1 105 ? -36.368 3.696 36.825 1.00 76.38 105 GLU A CA 1
ATOM 828 C C . GLU A 1 105 ? -35.213 4.202 35.944 1.00 76.38 105 GLU A C 1
ATOM 830 O O . GLU A 1 105 ? -34.082 4.393 36.413 1.00 76.38 105 GLU A O 1
ATOM 835 N N . THR A 1 106 ? -35.483 4.427 34.652 1.00 75.00 106 THR A N 1
ATOM 836 C CA . THR A 1 106 ? -34.460 4.917 33.713 1.00 75.00 106 THR A CA 1
ATOM 837 C C . THR A 1 106 ? -34.269 6.426 33.820 1.00 75.00 106 THR A C 1
ATOM 839 O O . THR A 1 106 ? -35.193 7.178 34.124 1.00 75.00 106 THR A O 1
ATOM 842 N N . ILE A 1 107 ? -33.073 6.913 33.493 1.00 81.25 107 ILE A N 1
ATOM 843 C CA . ILE A 1 107 ? -32.790 8.350 33.414 1.00 81.25 107 ILE A CA 1
ATOM 844 C C . ILE A 1 107 ? -33.654 9.038 32.339 1.00 81.25 107 ILE A C 1
ATOM 846 O O . ILE A 1 107 ? -33.939 10.225 32.466 1.00 81.25 107 ILE A O 1
ATOM 850 N N . ALA A 1 108 ? -34.100 8.327 31.299 1.00 60.06 108 ALA A N 1
ATOM 851 C CA . ALA A 1 108 ? -35.077 8.835 30.335 1.00 60.06 108 ALA A CA 1
ATOM 852 C C . ALA A 1 108 ? -36.472 8.986 30.967 1.00 60.06 108 ALA A C 1
ATOM 854 O O . ALA A 1 108 ? -37.065 10.060 30.867 1.00 60.06 108 ALA A O 1
ATOM 855 N N . ASN A 1 109 ? -36.952 7.966 31.685 1.00 74.00 109 ASN A N 1
ATOM 856 C CA . ASN A 1 109 ? -38.237 8.005 32.388 1.00 74.00 109 ASN A CA 1
ATOM 857 C C . ASN A 1 109 ? -38.255 9.093 33.467 1.00 74.00 109 ASN A C 1
ATOM 859 O O . ASN A 1 109 ? -39.223 9.834 33.564 1.00 74.00 109 ASN A O 1
ATOM 863 N N . LEU A 1 110 ? -37.167 9.280 34.219 1.00 79.00 110 LEU A N 1
ATOM 864 C CA . LEU A 1 110 ? -37.055 10.388 35.176 1.00 79.00 110 LEU A CA 1
ATOM 865 C C . LEU A 1 110 ? -37.175 11.751 34.508 1.00 79.00 110 LEU A C 1
ATOM 867 O O . LEU A 1 110 ? -37.790 12.653 35.068 1.00 79.00 110 LEU A O 1
ATOM 871 N N . LYS A 1 111 ? -36.610 11.911 33.308 1.00 78.19 111 LYS A N 1
ATOM 872 C CA . LYS A 1 111 ? -36.769 13.152 32.553 1.00 78.19 111 LYS A CA 1
ATOM 873 C C . LYS A 1 111 ? -38.213 13.337 32.081 1.00 78.19 111 LYS A C 1
ATOM 875 O O . LYS A 1 111 ? -38.691 14.466 32.109 1.00 78.19 111 LYS A O 1
ATOM 880 N N . ALA A 1 112 ? -38.936 12.268 31.744 1.00 71.62 112 ALA A N 1
ATOM 881 C CA . ALA A 1 112 ? -40.388 12.336 31.558 1.00 71.62 112 ALA A CA 1
ATOM 882 C C . ALA A 1 112 ? -41.107 12.742 32.862 1.00 71.62 112 ALA A C 1
ATOM 884 O O . ALA A 1 112 ? -41.801 13.745 32.875 1.00 71.62 112 ALA A O 1
ATOM 885 N N . MET A 1 113 ? -40.820 12.110 34.001 1.00 78.56 113 MET A N 1
ATOM 886 C CA . MET A 1 113 ? -41.449 12.450 35.289 1.00 78.56 113 MET A CA 1
ATOM 887 C C . MET A 1 113 ? -41.170 13.895 35.756 1.00 78.56 113 MET A C 1
ATOM 889 O O . MET A 1 113 ? -42.024 14.517 36.385 1.00 78.56 113 MET A O 1
ATOM 893 N N . ILE A 1 114 ? -39.996 14.463 35.447 1.00 78.38 114 ILE A N 1
ATOM 894 C CA . ILE A 1 114 ? -39.699 15.892 35.672 1.00 78.38 114 ILE A CA 1
ATOM 895 C C . ILE A 1 114 ? -40.438 16.777 34.650 1.00 78.38 114 ILE A C 1
ATOM 897 O O . ILE A 1 114 ? -40.865 17.876 35.004 1.00 78.38 114 ILE A O 1
ATOM 901 N N . HIS A 1 115 ? -40.633 16.317 33.408 1.00 73.62 115 HIS A N 1
ATOM 902 C CA . HIS A 1 115 ? -41.451 17.024 32.415 1.00 73.62 115 HIS A CA 1
ATOM 903 C C . HIS A 1 115 ? -42.913 17.102 32.855 1.00 73.62 115 HIS A C 1
ATOM 905 O O . HIS A 1 115 ? -43.484 18.190 32.866 1.00 73.62 115 HIS A O 1
ATOM 911 N N . ASP A 1 116 ? -43.478 15.981 33.295 1.00 65.00 116 ASP A N 1
ATOM 912 C CA . ASP A 1 116 ? -44.873 15.869 33.716 1.00 65.00 116 ASP A CA 1
ATOM 913 C C . ASP A 1 116 ? -45.151 16.665 35.003 1.00 65.00 116 ASP A C 1
ATOM 915 O O . ASP A 1 116 ? -46.260 17.163 35.202 1.00 65.00 116 ASP A O 1
ATOM 919 N N . LYS A 1 117 ? -44.141 16.818 35.877 1.00 70.56 117 LYS A N 1
ATOM 920 C CA . LYS A 1 117 ? -44.270 17.532 37.157 1.00 70.56 117 LYS A CA 1
ATOM 921 C C . LYS A 1 117 ? -43.945 19.029 37.095 1.00 70.56 117 LYS A C 1
ATOM 923 O O . LYS A 1 117 ? -44.612 19.810 37.765 1.00 70.56 117 LYS A O 1
ATOM 928 N N . GLU A 1 118 ? -42.929 19.431 36.331 1.00 74.12 118 GLU A N 1
ATOM 929 C CA . GLU A 1 118 ? -42.388 20.806 36.329 1.00 74.12 118 GLU A CA 1
ATOM 930 C C . GLU A 1 118 ? -42.371 21.450 34.921 1.00 74.12 118 GLU A C 1
ATOM 932 O O . GLU A 1 118 ? -41.921 22.580 34.747 1.00 74.12 118 GLU A O 1
ATOM 937 N N . GLY A 1 119 ? -42.863 20.753 33.891 1.00 54.72 119 GLY A N 1
ATOM 938 C CA . GLY A 1 119 ? -43.049 21.269 32.527 1.00 54.72 119 GLY A CA 1
ATOM 939 C C . GLY A 1 119 ? -41.826 21.188 31.603 1.00 54.72 119 GLY A C 1
ATOM 940 O O . GLY A 1 119 ? -41.962 21.376 30.394 1.00 54.72 119 GLY A O 1
ATOM 941 N N . PHE A 1 120 ? -40.635 20.862 32.107 1.00 68.69 120 PHE A N 1
ATOM 942 C CA . PHE A 1 120 ? -39.392 20.872 31.317 1.00 68.69 120 PHE A CA 1
ATOM 943 C C . PHE A 1 120 ? -39.280 19.663 30.373 1.00 68.69 120 PHE A C 1
ATOM 945 O O . PHE A 1 120 ? -39.132 18.543 30.844 1.00 68.69 120 PHE A O 1
ATOM 952 N N . HIS A 1 121 ? -39.314 19.846 29.050 1.00 56.91 121 HIS A N 1
ATOM 953 C CA . HIS A 1 121 ? -39.313 18.729 28.083 1.00 56.91 121 HIS A CA 1
ATOM 954 C C . HIS A 1 121 ? -38.071 17.817 28.246 1.00 56.91 121 HIS A C 1
ATOM 956 O O . HIS A 1 121 ? -36.981 18.355 28.428 1.00 56.91 121 HIS A O 1
ATOM 962 N N . PRO A 1 122 ? -38.147 16.472 28.136 1.00 60.75 122 PRO A N 1
ATOM 963 C CA . PRO A 1 122 ? -37.069 15.574 28.578 1.00 60.75 122 PRO A CA 1
ATOM 964 C C . PRO A 1 122 ? -35.671 15.886 28.020 1.00 60.75 122 PRO A C 1
ATOM 966 O O . PRO A 1 122 ? -34.692 15.898 28.764 1.00 60.75 122 PRO A O 1
ATOM 969 N N . ASP A 1 123 ? -35.565 16.232 26.735 1.00 48.53 123 ASP A N 1
ATOM 970 C CA . ASP A 1 123 ? -34.286 16.599 26.103 1.00 48.53 123 ASP A CA 1
ATOM 971 C C . ASP A 1 123 ? -33.694 17.937 26.579 1.00 48.53 123 ASP A C 1
ATOM 973 O O . ASP A 1 123 ? -32.484 18.147 26.473 1.00 48.53 123 ASP A O 1
ATOM 977 N N . GLN A 1 124 ? -34.508 18.834 27.146 1.00 58.09 124 GLN A N 1
ATOM 978 C CA . GLN A 1 124 ? -34.019 20.035 27.837 1.00 58.09 124 GLN A CA 1
ATOM 979 C C . GLN A 1 124 ? -33.136 19.644 29.020 1.00 58.09 124 GLN A C 1
ATOM 981 O O . GLN A 1 124 ? -32.148 20.312 29.319 1.00 58.09 124 GLN A O 1
ATOM 986 N N . GLN A 1 125 ? -33.485 18.550 29.689 1.00 70.69 125 GLN A N 1
ATOM 987 C CA . GLN A 1 125 ? -32.926 18.193 30.974 1.00 70.69 125 GLN A CA 1
ATOM 988 C C . GLN A 1 125 ? -31.586 17.474 30.833 1.00 70.69 125 GLN A C 1
ATOM 990 O O . GLN A 1 125 ? -31.460 16.407 30.223 1.00 70.69 125 GLN A O 1
ATOM 995 N N . ILE A 1 126 ? -30.578 18.022 31.495 1.00 69.00 126 ILE A N 1
ATOM 996 C CA . ILE A 1 126 ? -29.321 17.362 31.813 1.00 69.00 126 ILE A CA 1
ATOM 997 C C . ILE A 1 126 ? -29.373 17.047 33.308 1.00 69.00 126 ILE A C 1
ATOM 999 O O . ILE A 1 126 ? -29.375 17.945 34.146 1.00 69.00 126 ILE A O 1
ATOM 1003 N N . LEU A 1 127 ? -29.437 15.757 33.635 1.00 74.44 127 LEU A N 1
ATOM 1004 C CA . LEU A 1 127 ? -29.353 15.279 35.011 1.00 74.44 127 LEU A CA 1
ATOM 1005 C C . LEU A 1 127 ? -27.892 14.959 35.323 1.00 74.44 127 LEU A C 1
ATOM 1007 O O . LEU A 1 127 ? -27.216 14.338 34.501 1.00 74.44 127 LEU A O 1
ATOM 1011 N N . VAL A 1 128 ? -27.404 15.394 36.482 1.00 65.88 128 VAL A N 1
ATOM 1012 C CA . VAL A 1 128 ? -26.005 15.242 36.903 1.00 65.88 128 VAL A CA 1
ATOM 1013 C C . VAL A 1 128 ? -25.948 14.701 38.330 1.00 65.88 128 VAL A C 1
ATOM 1015 O O . VAL A 1 128 ? -26.638 15.204 39.214 1.00 65.88 128 VAL A O 1
ATOM 1018 N N . TYR A 1 129 ? -25.105 13.699 38.581 1.00 79.94 129 TYR A N 1
ATOM 1019 C CA . TYR A 1 129 ? -24.884 13.123 39.913 1.00 79.94 129 TYR A CA 1
ATOM 1020 C C . TYR A 1 129 ? -23.385 12.952 40.150 1.00 79.94 129 TYR A C 1
ATOM 1022 O O . TYR A 1 129 ? -22.692 12.395 39.302 1.00 79.94 129 TYR A O 1
ATOM 1030 N N . HIS A 1 130 ? -22.867 13.462 41.273 1.00 65.56 130 HIS A N 1
ATOM 1031 C CA . HIS A 1 130 ? -21.428 13.444 41.592 1.00 65.56 130 HIS A CA 1
ATOM 1032 C C . HIS A 1 130 ? -20.520 13.950 40.443 1.00 65.56 130 HIS A C 1
ATOM 1034 O O . HIS A 1 130 ? -19.437 13.423 40.213 1.00 65.56 130 HIS A O 1
ATOM 1040 N N . GLY A 1 131 ? -20.980 14.961 39.692 1.00 49.50 131 GLY A N 1
ATOM 1041 C CA . GLY A 1 131 ? -20.278 15.530 38.531 1.00 49.50 131 GLY A CA 1
ATOM 1042 C C . GLY A 1 131 ? -20.491 14.792 37.200 1.00 49.50 131 GLY A C 1
ATOM 1043 O O . GLY A 1 131 ? -20.195 15.352 36.148 1.00 49.50 131 GLY A O 1
ATOM 1044 N N . TYR A 1 132 ? -21.062 13.585 37.205 1.00 49.41 132 TYR A N 1
ATOM 1045 C CA . TYR A 1 132 ? -21.304 12.799 35.993 1.00 49.41 132 TYR A CA 1
ATOM 1046 C C . TYR A 1 132 ? -22.664 13.113 35.366 1.00 49.41 132 TYR A C 1
ATOM 1048 O O . TYR A 1 132 ? -23.699 13.031 36.029 1.00 49.41 132 TYR A O 1
ATOM 1056 N N . VAL A 1 133 ? -22.670 13.420 34.064 1.00 57.38 133 VAL A N 1
ATOM 1057 C CA . VAL A 1 133 ? -23.900 13.573 33.272 1.00 57.38 133 VAL A CA 1
ATOM 1058 C C . VAL A 1 133 ? -24.558 12.209 33.057 1.00 57.38 133 VAL A C 1
ATOM 1060 O O . VAL A 1 133 ? -23.948 11.275 32.530 1.00 57.38 133 VAL A O 1
ATOM 1063 N N . LEU A 1 134 ? -25.828 12.110 33.438 1.00 68.81 134 LEU A N 1
ATOM 1064 C CA . LEU A 1 134 ? -26.609 10.882 33.395 1.00 68.81 134 LEU A CA 1
ATOM 1065 C C . LEU A 1 134 ? -27.215 10.656 31.999 1.00 68.81 134 LEU A C 1
ATOM 1067 O O . LEU A 1 134 ? -27.890 11.527 31.436 1.00 68.81 134 LEU A O 1
ATOM 1071 N N . ARG A 1 135 ? -26.980 9.466 31.435 1.00 60.75 135 ARG A N 1
ATOM 1072 C CA . ARG A 1 135 ? -27.424 9.052 30.093 1.00 60.75 135 ARG A CA 1
ATOM 1073 C C . ARG A 1 135 ? -28.778 8.346 30.171 1.00 60.75 135 ARG A C 1
ATOM 1075 O O . ARG A 1 135 ? -28.964 7.482 31.020 1.00 60.75 135 ARG A O 1
ATOM 1082 N N . GLY A 1 136 ? -29.697 8.689 29.264 1.00 45.53 136 GLY A N 1
ATOM 1083 C CA . GLY A 1 136 ? -31.118 8.312 29.345 1.00 45.53 136 GLY A CA 1
ATOM 1084 C C . GLY A 1 136 ? -31.415 6.809 29.432 1.00 45.53 136 GLY A C 1
ATOM 1085 O O . GLY A 1 136 ? -32.301 6.410 30.176 1.00 45.53 136 GLY A O 1
ATOM 1086 N N . CYS A 1 137 ? -30.660 5.973 28.717 1.00 50.53 137 CYS A N 1
ATOM 1087 C CA . CYS A 1 137 ? -30.891 4.526 28.617 1.00 50.53 137 CYS A CA 1
ATOM 1088 C C . CYS A 1 137 ? -30.448 3.694 29.838 1.00 50.53 137 CYS A C 1
ATOM 1090 O O . CYS A 1 137 ? -30.572 2.473 29.813 1.00 50.53 137 CYS A O 1
ATOM 1092 N N . LEU A 1 138 ? -29.909 4.321 30.886 1.00 61.31 138 LEU A N 1
ATOM 1093 C CA . LEU A 1 138 ? -29.410 3.652 32.093 1.00 61.31 138 LEU A CA 1
ATOM 1094 C C . LEU A 1 138 ? -30.338 3.934 33.288 1.00 61.31 138 LEU A C 1
ATOM 1096 O O . LEU A 1 138 ? -31.161 4.844 33.223 1.00 61.31 138 LEU A O 1
ATOM 1100 N N . THR A 1 139 ? -30.232 3.158 34.369 1.00 75.44 139 THR A N 1
ATOM 1101 C CA . THR A 1 139 ? -31.154 3.219 35.525 1.00 75.44 139 THR A CA 1
ATOM 1102 C C . THR A 1 139 ? -30.572 3.930 36.747 1.00 75.44 139 THR A C 1
ATOM 1104 O O . THR A 1 139 ? -29.356 4.119 36.858 1.00 75.44 139 THR A O 1
ATOM 1107 N N . LEU A 1 140 ? -31.429 4.286 37.710 1.00 72.50 140 LEU A N 1
ATOM 1108 C CA . LEU A 1 140 ? -30.995 4.773 39.026 1.00 72.50 140 LEU A CA 1
ATOM 1109 C C . LEU A 1 140 ? -30.061 3.784 39.736 1.00 72.50 140 LEU A C 1
ATOM 1111 O O . LEU A 1 140 ? -29.025 4.195 40.263 1.00 72.50 140 LEU A O 1
ATOM 1115 N N . ALA A 1 141 ? -30.379 2.486 39.695 1.00 68.88 141 ALA A N 1
ATOM 1116 C CA . ALA A 1 141 ? -29.538 1.427 40.247 1.00 68.88 141 ALA A CA 1
ATOM 1117 C C . ALA A 1 141 ? -28.157 1.358 39.573 1.00 68.88 141 ALA A C 1
ATOM 1119 O O . ALA A 1 141 ? -27.149 1.251 40.273 1.00 68.88 141 ALA A O 1
ATOM 1120 N N . TYR A 1 142 ? -28.083 1.488 38.240 1.00 71.81 142 TYR A N 1
ATOM 1121 C CA . TYR A 1 142 ? -26.807 1.524 37.510 1.00 71.81 142 TYR A CA 1
ATOM 1122 C C . TYR A 1 142 ? -25.900 2.655 38.023 1.00 71.81 142 TYR A C 1
ATOM 1124 O O . TYR A 1 142 ? -24.719 2.444 38.310 1.00 71.81 142 TYR A O 1
ATOM 1132 N N . TYR A 1 143 ? -26.477 3.845 38.208 1.00 68.12 143 TYR A N 1
ATOM 1133 C CA . TYR A 1 143 ? -25.787 5.027 38.729 1.00 68.12 143 TYR A CA 1
ATOM 1134 C C . TYR A 1 143 ? -25.641 5.066 40.259 1.00 68.12 143 TYR A C 1
ATOM 1136 O O . TYR A 1 143 ? -25.076 6.028 40.782 1.00 68.12 143 TYR A O 1
ATOM 1144 N N . LYS A 1 144 ? -26.105 4.033 40.979 1.00 82.25 144 LYS A N 1
ATOM 1145 C CA . LYS A 1 144 ? -26.044 3.927 42.451 1.00 82.25 144 LYS A CA 1
ATOM 1146 C C . LYS A 1 144 ? -26.664 5.144 43.148 1.00 82.25 144 LYS A C 1
ATOM 1148 O O . LYS A 1 144 ? -26.144 5.693 44.121 1.00 82.25 144 LYS A O 1
ATOM 1153 N N . ILE A 1 145 ? -27.783 5.594 42.595 1.00 77.00 145 ILE A N 1
ATOM 1154 C CA . ILE A 1 145 ? -28.615 6.638 43.175 1.00 77.00 145 ILE A CA 1
ATOM 1155 C C . ILE A 1 145 ? -29.544 5.949 44.174 1.00 77.00 145 ILE A C 1
ATOM 1157 O O . ILE A 1 145 ? -30.254 5.008 43.825 1.00 77.00 145 ILE A O 1
ATOM 1161 N N . HIS A 1 146 ? -29.504 6.392 45.426 1.00 78.81 146 HIS A N 1
ATOM 1162 C CA . HIS A 1 146 ? -30.238 5.800 46.539 1.00 78.81 146 HIS A CA 1
ATOM 1163 C C . HIS A 1 146 ? -31.421 6.692 46.949 1.00 78.81 146 HIS A C 1
ATOM 1165 O O . HIS A 1 146 ? -31.576 7.819 46.475 1.00 78.81 146 HIS A O 1
ATOM 1171 N N . LYS A 1 147 ? -32.276 6.191 47.849 1.00 74.38 147 LYS A N 1
ATOM 1172 C CA . LYS A 1 147 ? -33.313 7.004 48.499 1.00 74.38 147 LYS A CA 1
ATOM 1173 C C . LYS A 1 147 ? -32.661 8.233 49.147 1.00 74.38 147 LYS A C 1
ATOM 1175 O O . LYS A 1 147 ? -31.635 8.110 49.808 1.00 74.38 147 LYS A O 1
ATOM 1180 N N . PHE A 1 148 ? -33.265 9.399 48.939 1.00 76.19 148 PHE A N 1
ATOM 1181 C CA . PHE A 1 148 ? -32.788 10.720 49.360 1.00 76.19 148 PHE A CA 1
ATOM 1182 C C . PHE A 1 148 ? -31.491 11.225 48.699 1.00 76.19 148 PHE A C 1
ATOM 1184 O O . PHE A 1 148 ? -30.966 12.257 49.114 1.00 76.19 148 PHE A O 1
ATOM 1191 N N . SER A 1 149 ? -31.000 10.582 47.633 1.00 80.81 149 SER A N 1
ATOM 1192 C CA . SER A 1 149 ? -29.940 11.157 46.796 1.00 80.81 149 SER A CA 1
ATOM 1193 C C . SER A 1 149 ? -30.371 12.487 46.165 1.00 80.81 149 SER A C 1
ATOM 1195 O O . SER A 1 149 ? -31.482 12.613 45.645 1.00 80.81 149 SER A O 1
ATOM 1197 N N . SER A 1 150 ? -29.449 13.452 46.157 1.00 78.75 150 SER A N 1
ATOM 1198 C CA . SER A 1 150 ? -29.606 14.746 45.486 1.00 78.75 150 SER A CA 1
ATOM 1199 C C . SER A 1 150 ? -28.839 14.772 44.167 1.00 78.75 150 SER A C 1
ATOM 1201 O O . SER A 1 150 ? -27.625 14.569 44.134 1.00 78.75 150 SER A O 1
ATOM 1203 N N . LEU A 1 151 ? -29.558 15.031 43.081 1.00 86.25 151 LEU A N 1
ATOM 1204 C CA . LEU A 1 151 ? -29.051 15.210 41.725 1.00 86.25 151 LEU A CA 1
ATOM 1205 C C . LEU A 1 151 ? -29.129 16.692 41.350 1.00 86.25 151 LEU A C 1
ATOM 1207 O O . LEU A 1 151 ? -29.972 17.419 41.867 1.00 86.25 151 LEU A O 1
ATOM 1211 N N . HIS A 1 152 ? -28.308 17.144 40.408 1.00 74.75 152 HIS A N 1
ATOM 1212 C CA . HIS A 1 152 ? -28.471 18.457 39.789 1.00 74.75 152 HIS A CA 1
ATOM 1213 C C . HIS A 1 152 ? -29.273 18.351 38.491 1.00 74.75 152 HIS A C 1
ATOM 1215 O O . HIS A 1 152 ? -28.982 17.507 37.642 1.00 74.75 152 HIS A O 1
ATOM 1221 N N . LEU A 1 153 ? -30.274 19.222 38.346 1.00 77.50 153 LEU A N 1
ATOM 1222 C CA . LEU A 1 153 ? -31.062 19.390 37.126 1.00 77.50 153 LEU A CA 1
ATOM 1223 C C . LEU A 1 153 ? -30.604 20.670 36.423 1.00 77.50 153 LEU A C 1
ATOM 1225 O O . LEU A 1 153 ? -30.871 21.776 36.889 1.00 77.50 153 LEU A O 1
ATOM 1229 N N . VAL A 1 154 ? -29.924 20.516 35.292 1.00 67.00 154 VAL A N 1
ATOM 1230 C CA . VAL A 1 154 ? -29.516 21.619 34.417 1.00 67.00 154 VAL A CA 1
ATOM 1231 C C . VAL A 1 154 ? -30.442 21.626 33.201 1.00 67.00 154 VAL A C 1
ATOM 1233 O O . VAL A 1 154 ? -30.663 20.588 32.580 1.00 67.00 154 VAL A O 1
ATOM 1236 N N . LEU A 1 155 ? -31.017 22.783 32.876 1.00 57.69 155 LEU A N 1
ATOM 1237 C CA . LEU A 1 155 ? -32.060 22.928 31.856 1.00 57.69 155 LEU A CA 1
ATOM 1238 C C . LEU A 1 155 ? -31.538 23.689 30.633 1.00 57.69 155 LEU A C 1
ATOM 1240 O O . LEU A 1 155 ? -31.049 24.807 30.767 1.00 57.69 155 LEU A O 1
ATOM 1244 N N . ARG A 1 156 ? -31.698 23.099 29.445 1.00 49.59 156 ARG A N 1
ATOM 1245 C CA . ARG A 1 156 ? -31.457 23.717 28.131 1.00 49.59 156 ARG A CA 1
ATOM 1246 C C . ARG A 1 156 ? -32.783 24.181 27.514 1.00 49.59 156 ARG A C 1
ATOM 1248 O O . ARG A 1 156 ? -33.726 23.397 27.533 1.00 49.59 156 ARG A O 1
ATOM 1255 N N . PRO A 1 157 ? -32.914 25.380 26.926 1.00 41.34 157 PRO A N 1
ATOM 1256 C CA . PRO A 1 157 ? -34.175 25.800 26.304 1.00 41.34 157 PRO A CA 1
ATOM 1257 C C . PRO A 1 157 ? -34.519 24.999 25.032 1.00 41.34 157 PRO A C 1
ATOM 1259 O O . PRO A 1 157 ? -33.662 24.793 24.176 1.00 41.34 157 PRO A O 1
ATOM 1262 N N . ARG A 1 158 ? -35.794 24.619 24.850 1.00 40.25 158 ARG A N 1
ATOM 1263 C CA . ARG A 1 158 ? -36.330 24.037 23.595 1.00 40.25 158 ARG A CA 1
ATOM 1264 C C . ARG A 1 158 ? -37.655 24.668 23.172 1.00 40.25 158 ARG A C 1
ATOM 1266 O O . ARG A 1 158 ? -38.328 25.296 23.985 1.00 40.25 158 ARG A O 1
ATOM 1273 N N . GLY A 1 159 ? -38.041 24.415 21.920 1.00 44.03 159 GLY A N 1
ATOM 1274 C CA . GLY A 1 159 ? -39.329 24.807 21.345 1.00 44.03 159 GLY A CA 1
ATOM 1275 C C . GLY A 1 159 ? -39.145 25.718 20.139 1.00 44.03 159 GLY A C 1
ATOM 1276 O O . GLY A 1 159 ? -39.438 26.910 20.228 1.00 44.03 159 GLY A O 1
ATOM 1277 N N . GLY A 1 160 ? -38.629 25.165 19.040 1.00 50.75 160 GLY A N 1
ATOM 1278 C CA . GLY A 1 160 ? -38.340 25.908 17.819 1.00 50.75 160 GLY A CA 1
ATOM 1279 C C . GLY A 1 160 ? -38.390 25.051 16.553 1.00 50.75 160 GLY A C 1
ATOM 1280 O O . GLY A 1 160 ? -38.241 23.835 16.594 1.00 50.75 160 GLY A O 1
ATOM 1281 N N . ILE A 1 161 ? -38.595 25.738 15.436 1.00 48.69 161 ILE A N 1
ATOM 1282 C CA . ILE A 1 161 ? -38.367 25.306 14.059 1.00 48.69 161 ILE A CA 1
ATOM 1283 C C . ILE A 1 161 ? -36.944 24.747 13.934 1.00 48.69 161 ILE A C 1
ATOM 1285 O O . ILE A 1 161 ? -35.989 25.400 14.352 1.00 48.69 161 ILE A O 1
ATOM 1289 N N . GLY A 1 162 ? -36.799 23.562 13.339 1.00 51.69 162 GLY A N 1
ATOM 1290 C CA . GLY A 1 162 ? -35.493 23.016 12.976 1.00 51.69 162 GLY A CA 1
ATOM 1291 C C . GLY A 1 162 ? -34.928 23.726 11.746 1.00 51.69 162 GLY A C 1
ATOM 1292 O O . GLY A 1 162 ? -35.536 23.661 10.678 1.00 51.69 162 GLY A O 1
ATOM 1293 N N . ILE A 1 163 ? -33.781 24.386 11.893 1.00 68.81 163 ILE A N 1
ATOM 1294 C CA . ILE A 1 163 ? -32.970 24.950 10.802 1.00 68.81 163 ILE A CA 1
ATOM 1295 C C . ILE A 1 163 ? -31.586 24.298 10.812 1.00 68.81 163 ILE A C 1
ATOM 1297 O O . ILE A 1 163 ? -31.140 23.806 11.847 1.00 68.81 163 ILE A O 1
ATOM 1301 N N . PHE A 1 164 ? -30.878 24.307 9.689 1.00 67.00 164 PHE A N 1
ATOM 1302 C CA . PHE A 1 164 ? -29.543 23.726 9.589 1.00 67.00 164 PHE A CA 1
ATOM 1303 C C . PHE A 1 164 ? -28.457 24.804 9.640 1.00 67.00 164 PHE A C 1
ATOM 1305 O O . PHE A 1 164 ? -28.584 25.863 9.031 1.00 67.00 164 PHE A O 1
ATOM 1312 N N . LEU A 1 165 ? -27.368 24.528 10.356 1.00 72.88 165 LEU A N 1
ATOM 1313 C CA . LEU A 1 165 ? -26.181 25.371 10.420 1.00 72.88 165 LEU A CA 1
ATOM 1314 C C . LEU A 1 165 ? -24.962 24.616 9.901 1.00 72.88 165 LEU A C 1
ATOM 1316 O O . LEU A 1 165 ? -24.473 23.689 10.543 1.00 72.88 165 LEU A O 1
ATOM 1320 N N . GLU A 1 166 ? -24.433 25.056 8.772 1.00 73.31 166 GLU A N 1
ATOM 1321 C CA . GLU A 1 166 ? -23.154 24.618 8.233 1.00 73.31 166 GLU A CA 1
ATOM 1322 C C . GLU A 1 166 ? -22.024 25.382 8.915 1.00 73.31 166 GLU A C 1
ATOM 1324 O O . GLU A 1 166 ? -21.755 26.545 8.611 1.00 73.31 166 GLU A O 1
ATOM 1329 N N . ALA A 1 167 ? -21.366 24.727 9.868 1.00 62.50 167 ALA A N 1
ATOM 1330 C CA . ALA A 1 167 ? -20.166 25.244 10.505 1.00 62.50 167 ALA A CA 1
ATOM 1331 C C . ALA A 1 167 ? -18.938 24.495 9.983 1.00 62.50 167 ALA A C 1
ATOM 1333 O O . ALA A 1 167 ? -18.887 23.265 10.048 1.00 62.50 167 ALA A O 1
ATOM 1334 N N . PHE A 1 168 ? -17.937 25.236 9.517 1.00 61.38 168 PHE A N 1
ATOM 1335 C CA . PHE A 1 168 ? -16.612 24.687 9.243 1.00 61.38 168 PHE A CA 1
ATOM 1336 C C . PHE A 1 168 ? -15.909 24.399 10.577 1.00 61.38 168 PHE A C 1
ATOM 1338 O O . PHE A 1 168 ? -15.830 25.279 11.435 1.00 61.38 168 PHE A O 1
ATOM 1345 N N . GLU A 1 169 ? -15.418 23.174 10.764 1.00 53.47 169 GLU A N 1
ATOM 1346 C CA . GLU A 1 169 ? -14.435 22.851 11.806 1.00 53.47 169 GLU A CA 1
ATOM 1347 C C . GLU A 1 169 ? -13.073 22.610 11.146 1.00 53.47 169 GLU A C 1
ATOM 1349 O O . GLU A 1 169 ? -12.974 21.887 10.150 1.00 53.47 169 GLU A O 1
ATOM 1354 N N . GLU A 1 170 ? -12.033 23.239 11.695 1.00 45.53 170 GLU A N 1
ATOM 1355 C CA . GLU A 1 170 ? -10.640 22.994 11.326 1.00 45.53 170 GLU A CA 1
ATOM 1356 C C . GLU A 1 170 ? -10.094 21.817 12.141 1.00 45.53 170 GLU A C 1
ATOM 1358 O O . GLU A 1 170 ? -9.594 21.986 13.250 1.00 45.53 170 GLU A O 1
ATOM 1363 N N . ASP A 1 171 ? -10.172 20.621 11.559 1.00 40.38 171 ASP A N 1
ATOM 1364 C CA . ASP A 1 171 ? -9.255 19.527 11.878 1.00 40.38 171 ASP A CA 1
ATOM 1365 C C . ASP A 1 171 ? -8.132 19.544 10.826 1.00 40.38 171 ASP A C 1
ATOM 1367 O O . ASP A 1 171 ? -8.412 19.550 9.624 1.00 40.38 171 ASP A O 1
ATOM 1371 N N . ASN A 1 172 ? -6.868 19.536 11.273 1.00 45.50 172 ASN A N 1
ATOM 1372 C CA . ASN A 1 172 ? -5.644 19.945 10.544 1.00 45.50 172 ASN A CA 1
ATOM 1373 C C . ASN A 1 172 ? -5.292 19.240 9.204 1.00 45.50 172 ASN A C 1
ATOM 1375 O O . ASN A 1 172 ? -4.181 19.415 8.706 1.00 45.50 172 ASN A O 1
ATOM 1379 N N . ILE A 1 173 ? -6.181 18.434 8.614 1.00 46.00 173 ILE A N 1
ATOM 1380 C CA . ILE A 1 173 ? -5.979 17.758 7.318 1.00 46.00 173 ILE A CA 1
ATOM 1381 C C . ILE A 1 173 ? -7.161 17.972 6.338 1.00 46.00 173 ILE A C 1
ATOM 1383 O O . ILE A 1 173 ? -6.985 17.788 5.136 1.00 46.00 173 ILE A O 1
ATOM 1387 N N . SER A 1 174 ? -8.353 18.421 6.773 1.00 34.69 174 SER A N 1
ATOM 1388 C CA . SER A 1 174 ? -9.433 18.796 5.832 1.00 34.69 174 SER A CA 1
ATOM 1389 C C . SER A 1 174 ? -10.520 19.682 6.449 1.00 34.69 174 SER A C 1
ATOM 1391 O O . SER A 1 174 ? -11.079 19.321 7.485 1.00 34.69 174 SER A O 1
ATOM 1393 N N . PHE A 1 175 ? -10.947 20.733 5.740 1.00 36.50 175 PHE A N 1
ATOM 1394 C CA . PHE A 1 175 ? -12.175 21.471 6.064 1.00 36.50 175 PHE A CA 1
ATOM 1395 C C . PHE A 1 175 ? -13.411 20.572 5.915 1.00 36.50 175 PHE A C 1
ATOM 1397 O O . PHE A 1 175 ? -13.887 20.335 4.802 1.00 36.50 175 PHE A O 1
ATOM 1404 N N . LYS A 1 176 ? -13.972 20.101 7.032 1.00 45.66 176 LYS A N 1
ATOM 1405 C CA . LYS A 1 176 ? -15.270 19.415 7.034 1.00 45.66 176 LYS A CA 1
ATOM 1406 C C . LYS A 1 176 ? -16.381 20.415 7.329 1.00 45.66 176 LYS A C 1
ATOM 1408 O O . LYS A 1 176 ? -16.445 20.995 8.412 1.00 45.66 176 LYS A O 1
ATOM 1413 N N . VAL A 1 177 ? -17.284 20.585 6.363 1.00 50.03 177 VAL A N 1
ATOM 1414 C CA . VAL A 1 177 ? -18.575 21.240 6.598 1.00 50.03 177 VAL A CA 1
ATOM 1415 C C . VAL A 1 177 ? -19.397 20.322 7.495 1.00 50.03 177 VAL A C 1
ATOM 1417 O O . VAL A 1 177 ? -19.712 19.195 7.117 1.00 50.03 177 VAL A O 1
ATOM 1420 N N . LYS A 1 178 ? -19.719 20.790 8.700 1.00 57.66 178 LYS A N 1
ATOM 1421 C CA . LYS A 1 178 ? -20.478 20.031 9.691 1.00 57.66 178 LYS A CA 1
ATOM 1422 C C . LYS A 1 178 ? -21.834 20.689 9.883 1.00 57.66 178 LYS A C 1
ATOM 1424 O O . LYS A 1 178 ? -21.967 21.653 10.638 1.00 57.66 178 LYS A O 1
ATOM 1429 N N . THR A 1 179 ? -22.821 20.168 9.163 1.00 60.16 179 THR A N 1
ATOM 1430 C CA . THR A 1 179 ? -24.216 20.610 9.217 1.00 60.16 179 THR A CA 1
ATOM 1431 C C . THR A 1 179 ? -24.857 20.169 10.535 1.00 60.16 179 THR A C 1
ATOM 1433 O O . THR A 1 179 ? -24.843 18.989 10.881 1.00 60.16 179 THR A O 1
ATOM 1436 N N . ILE A 1 180 ? -25.398 21.120 11.293 1.00 65.25 180 ILE A N 1
ATOM 1437 C CA . ILE A 1 180 ? -25.952 20.921 12.639 1.00 65.25 180 ILE A CA 1
ATOM 1438 C C . ILE A 1 180 ? -27.394 21.418 12.659 1.00 65.25 180 ILE A C 1
ATOM 1440 O O . ILE A 1 180 ? -27.651 22.556 12.283 1.00 65.25 180 ILE A O 1
ATOM 1444 N N . SER A 1 181 ? -28.334 20.595 13.123 1.00 54.97 181 SER A N 1
ATOM 1445 C CA . SER A 1 181 ? -29.717 21.041 13.326 1.00 54.97 181 SER A CA 1
ATOM 1446 C C . SER A 1 181 ? -29.827 21.913 14.584 1.00 54.97 181 SER A C 1
ATOM 1448 O O . SER A 1 181 ? -29.354 21.527 15.655 1.00 54.97 181 SER A O 1
ATOM 1450 N N . LEU A 1 182 ? -30.439 23.089 14.449 1.00 61.25 182 LEU A N 1
ATOM 1451 C CA . LEU A 1 182 ? -30.724 24.055 15.507 1.00 61.25 182 LEU A CA 1
ATOM 1452 C C . LEU A 1 182 ? -32.238 24.244 15.638 1.00 61.25 182 LEU A C 1
ATOM 1454 O O . LEU A 1 182 ? -32.916 24.493 14.646 1.00 61.25 182 LEU A O 1
ATOM 1458 N N . GLU A 1 183 ? -32.763 24.222 16.862 1.00 61.91 183 GLU A N 1
ATOM 1459 C CA . GLU A 1 183 ? -34.166 24.564 17.131 1.00 61.91 183 GLU A CA 1
ATOM 1460 C C . GLU A 1 183 ? -34.307 26.044 17.516 1.00 61.91 183 GLU A C 1
ATOM 1462 O O . GLU A 1 183 ? -33.803 26.484 18.558 1.00 61.91 183 GLU A O 1
ATOM 1467 N N . VAL A 1 184 ? -35.012 26.816 16.687 1.00 68.56 184 VAL A N 1
ATOM 1468 C CA . VAL A 1 184 ? -35.182 28.279 16.793 1.00 68.56 184 VAL A CA 1
ATOM 1469 C C . VAL A 1 184 ? -36.626 28.682 16.514 1.00 68.56 184 VAL A C 1
ATOM 1471 O O . VAL A 1 184 ? -37.300 28.056 15.709 1.00 68.56 184 VAL A O 1
ATOM 1474 N N . LYS A 1 185 ? -37.167 29.718 17.144 1.00 62.03 185 LYS A N 1
ATOM 1475 C CA . LYS A 1 185 ? -38.502 30.216 16.770 1.00 62.03 185 LYS A CA 1
ATOM 1476 C C . LYS A 1 185 ? -38.398 31.087 15.522 1.00 62.03 185 LYS A C 1
ATOM 1478 O O . LYS A 1 185 ? -37.409 31.784 15.336 1.00 62.03 185 LYS A O 1
ATOM 1483 N N . SER A 1 186 ? -39.456 31.138 14.714 1.00 64.94 186 SER A N 1
ATOM 1484 C CA . SER A 1 186 ? -39.586 32.155 13.655 1.00 64.94 186 SER A CA 1
ATOM 1485 C C . SER A 1 186 ? -39.495 33.584 14.213 1.00 64.94 186 SER A C 1
ATOM 1487 O O . SER A 1 186 ? -39.045 34.487 13.518 1.00 64.94 186 SER A O 1
ATOM 1489 N N . SER A 1 187 ? -39.865 33.771 15.484 1.00 70.38 187 SER A N 1
ATOM 1490 C CA . SER A 1 187 ? -39.739 35.019 16.241 1.00 70.38 187 SER A CA 1
ATOM 1491 C C . SER A 1 187 ? -38.401 35.212 16.975 1.00 70.38 187 SER A C 1
ATOM 1493 O O . SER A 1 187 ? -38.273 36.194 17.700 1.00 70.38 187 SER A O 1
ATOM 1495 N N . ASP A 1 188 ? -37.441 34.281 16.894 1.00 78.69 188 ASP A N 1
ATOM 1496 C CA . ASP A 1 188 ? -36.110 34.499 17.485 1.00 78.69 188 ASP A CA 1
ATOM 1497 C C . ASP A 1 188 ? -35.344 35.537 16.648 1.00 78.69 188 ASP A C 1
ATOM 1499 O O . ASP A 1 188 ? -35.521 35.601 15.430 1.00 78.69 188 ASP A O 1
ATOM 1503 N N . THR A 1 189 ? -34.494 36.347 17.286 1.00 82.31 189 THR A N 1
ATOM 1504 C CA . THR A 1 189 ? -33.636 37.327 16.601 1.00 82.31 189 THR A CA 1
ATOM 1505 C C . THR A 1 189 ? -32.303 36.731 16.147 1.00 82.31 189 THR A C 1
ATOM 1507 O O . THR A 1 189 ? -31.909 35.641 16.577 1.00 82.31 189 THR A O 1
ATOM 1510 N N . VAL A 1 190 ? -31.574 37.449 15.291 1.00 80.94 190 VAL A N 1
ATOM 1511 C CA . VAL A 1 190 ? -30.219 37.056 14.865 1.00 80.94 190 VAL A CA 1
ATOM 1512 C C . VAL A 1 190 ? -29.238 37.034 16.054 1.00 80.94 190 VAL A C 1
ATOM 1514 O O . VAL A 1 190 ? -28.405 36.128 16.125 1.00 80.94 190 VAL A O 1
ATOM 1517 N N . GLU A 1 191 ? -29.394 37.917 17.047 1.00 75.56 191 GLU A N 1
ATOM 1518 C CA . GLU A 1 191 ? -28.641 37.854 18.310 1.00 75.56 191 GLU A CA 1
ATOM 1519 C C . GLU A 1 191 ? -28.948 36.563 19.094 1.00 75.56 191 GLU A C 1
ATOM 1521 O O . GLU A 1 191 ? -28.027 35.849 19.502 1.00 75.56 191 GLU A O 1
ATOM 1526 N N . ASN A 1 192 ? -30.231 36.198 19.233 1.00 76.50 192 ASN A N 1
ATOM 1527 C CA . ASN A 1 192 ? -30.645 34.952 19.892 1.00 76.50 192 ASN A CA 1
ATOM 1528 C C . ASN A 1 192 ? -30.089 33.713 19.167 1.00 76.50 192 ASN A C 1
ATOM 1530 O O . ASN A 1 192 ? -29.689 32.737 19.810 1.00 76.50 192 ASN A O 1
ATOM 1534 N N . LEU A 1 193 ? -30.033 33.751 17.831 1.00 77.31 193 LEU A N 1
ATOM 1535 C CA . LEU A 1 193 ? -29.410 32.711 17.017 1.00 77.31 193 LEU A CA 1
ATOM 1536 C C . LEU A 1 193 ? -27.900 32.615 17.292 1.00 77.31 193 LEU A C 1
ATOM 1538 O O . LEU A 1 193 ? -27.404 31.519 17.556 1.00 77.31 193 LEU A O 1
ATOM 1542 N N . LYS A 1 194 ? -27.173 33.742 17.311 1.00 77.56 194 LYS A N 1
ATOM 1543 C CA . LYS A 1 194 ? -25.738 33.759 17.648 1.00 77.56 194 LYS A CA 1
ATOM 1544 C C . LYS A 1 194 ? -25.476 33.226 19.063 1.00 77.56 194 LYS A C 1
ATOM 1546 O O . LYS A 1 194 ? -24.556 32.431 19.261 1.00 77.56 194 LYS A O 1
ATOM 1551 N N . ALA A 1 195 ? -26.304 33.581 20.046 1.00 67.06 195 ALA A N 1
ATOM 1552 C CA . ALA A 1 195 ? -26.189 33.066 21.412 1.00 67.06 195 ALA A CA 1
ATOM 1553 C C . ALA A 1 195 ? -26.348 31.530 21.480 1.00 67.06 195 ALA A C 1
ATOM 1555 O O . ALA A 1 195 ? -25.500 30.849 22.057 1.00 67.06 195 ALA A O 1
ATOM 1556 N N . LYS A 1 196 ? -27.360 30.960 20.807 1.00 70.19 196 LYS A N 1
ATOM 1557 C CA . LYS A 1 196 ? -27.541 29.495 20.691 1.00 70.19 196 LYS A CA 1
ATOM 1558 C C . LYS A 1 196 ? -26.336 28.803 20.042 1.00 70.19 196 LYS A C 1
ATOM 1560 O O . LYS A 1 196 ? -25.924 27.725 20.465 1.00 70.19 196 LYS A O 1
ATOM 1565 N N . ILE A 1 197 ? -25.742 29.425 19.025 1.00 73.69 197 ILE A N 1
ATOM 1566 C CA . ILE A 1 197 ? -24.562 28.889 18.332 1.00 73.69 197 ILE A CA 1
ATOM 1567 C C . ILE A 1 197 ? -23.314 28.941 19.228 1.00 73.69 197 ILE A C 1
ATOM 1569 O O . ILE A 1 197 ? -22.494 28.023 19.173 1.00 73.69 197 ILE A O 1
ATOM 1573 N N . GLN A 1 198 ? -23.192 29.937 20.115 1.00 61.88 198 GLN A N 1
ATOM 1574 C CA . GLN A 1 198 ? -22.138 29.951 21.136 1.00 61.88 198 GLN A CA 1
ATOM 1575 C C . GLN A 1 198 ? -22.289 28.767 22.095 1.00 61.88 198 GLN A C 1
ATOM 1577 O O . GLN A 1 198 ? -21.298 28.104 22.392 1.00 61.88 198 GLN A O 1
ATOM 1582 N N . GLU A 1 199 ? -23.508 28.487 22.560 1.00 53.22 199 GLU A N 1
ATOM 1583 C CA . GLU A 1 199 ? -23.790 27.381 23.485 1.00 53.22 199 GLU A CA 1
ATOM 1584 C C . GLU A 1 199 ? -23.445 26.009 22.872 1.00 53.22 199 GLU A C 1
ATOM 1586 O O . GLU A 1 199 ? -22.919 25.136 23.560 1.00 53.22 199 GLU A O 1
ATOM 1591 N N . ILE A 1 200 ? -23.681 25.831 21.566 1.00 56.59 200 ILE A N 1
ATOM 1592 C CA . ILE A 1 200 ? -23.506 24.546 20.864 1.00 56.59 200 ILE A CA 1
ATOM 1593 C C . ILE A 1 200 ? -22.085 24.353 20.299 1.00 56.59 200 ILE A C 1
ATOM 1595 O O . ILE A 1 200 ? -21.613 23.219 20.226 1.00 56.59 200 ILE A O 1
ATOM 1599 N N . LYS A 1 201 ? -21.392 25.427 19.889 1.00 60.12 201 LYS A N 1
ATOM 1600 C CA . LYS A 1 201 ? -20.065 25.361 19.230 1.00 60.12 201 LYS A CA 1
ATOM 1601 C C . LYS A 1 201 ? -18.931 26.030 20.010 1.00 60.12 201 LYS A C 1
ATOM 1603 O O . LYS A 1 201 ? -17.803 26.051 19.532 1.00 60.12 201 LYS A O 1
ATOM 1608 N N . GLY A 1 202 ? -19.208 26.620 21.171 1.00 51.59 202 GLY A N 1
ATOM 1609 C CA . GLY A 1 202 ? -18.223 27.331 21.993 1.00 51.59 202 GLY A CA 1
ATOM 1610 C C . GLY A 1 202 ? -17.751 28.680 21.431 1.00 51.59 202 GLY A C 1
ATOM 1611 O O . GLY A 1 202 ? -16.950 29.353 22.077 1.00 51.59 202 GLY A O 1
ATOM 1612 N N . VAL A 1 203 ? -18.229 29.106 20.255 1.00 60.69 203 VAL A N 1
ATOM 1613 C CA . VAL A 1 203 ? -17.767 30.322 19.560 1.00 60.69 203 VAL A CA 1
ATOM 1614 C C . VAL A 1 203 ? -18.463 31.574 20.122 1.00 60.69 203 VAL A C 1
ATOM 1616 O O . VAL A 1 203 ? -19.670 31.711 19.933 1.00 60.69 203 VAL A O 1
ATOM 1619 N N . PRO A 1 204 ? -17.757 32.534 20.753 1.00 49.88 204 PRO A N 1
ATOM 1620 C CA . PRO A 1 204 ? -18.364 33.770 21.264 1.00 49.88 204 PRO A CA 1
ATOM 1621 C C . PRO A 1 204 ? -19.094 34.594 20.182 1.00 49.88 204 PRO A C 1
ATOM 1623 O O . PRO A 1 204 ? -18.619 34.622 19.047 1.00 49.88 204 PRO A O 1
ATOM 1626 N N . PRO A 1 205 ? -20.176 35.341 20.488 1.00 62.62 205 PRO A N 1
ATOM 1627 C CA . PRO A 1 205 ? -21.070 35.894 19.463 1.00 62.62 205 PRO A CA 1
ATOM 1628 C C . PRO A 1 205 ? -20.383 36.933 18.569 1.00 62.62 205 PRO A C 1
ATOM 1630 O O . PRO A 1 205 ? -20.565 36.927 17.357 1.00 62.62 205 PRO A O 1
ATOM 1633 N N . TYR A 1 206 ? -19.487 37.749 19.139 1.00 57.47 206 TYR A N 1
ATOM 1634 C CA . TYR A 1 206 ? -18.669 38.722 18.399 1.00 57.47 206 TYR A CA 1
ATOM 1635 C C . TYR A 1 206 ? -17.677 38.075 17.407 1.00 57.47 206 TYR A C 1
ATOM 1637 O O . TYR A 1 206 ? -17.175 38.741 16.497 1.00 57.47 206 TYR A O 1
ATOM 1645 N N . LYS A 1 207 ? -17.391 36.773 17.564 1.00 59.25 207 LYS A N 1
ATOM 1646 C CA . LYS A 1 207 ? -16.584 35.973 16.632 1.00 59.25 207 LYS A CA 1
ATOM 1647 C C . LYS A 1 207 ? -17.419 35.281 15.555 1.00 59.25 207 LYS A C 1
ATOM 1649 O O . LYS A 1 207 ? -16.827 34.734 14.630 1.00 59.25 207 LYS A O 1
ATOM 1654 N N . GLN A 1 208 ? -18.747 35.289 15.653 1.00 74.69 208 GLN A N 1
ATOM 1655 C CA . GLN A 1 208 ? -19.623 34.628 14.691 1.00 74.69 208 GLN A CA 1
ATOM 1656 C C . GLN A 1 208 ? -20.034 35.567 13.559 1.00 74.69 208 GLN A C 1
ATOM 1658 O O . GLN A 1 208 ? -20.421 36.716 13.772 1.00 74.69 208 GLN A O 1
ATOM 1663 N N . ARG A 1 209 ? -20.019 35.030 12.343 1.00 79.44 209 ARG A N 1
ATOM 1664 C CA . ARG A 1 209 ? -20.574 35.641 11.140 1.00 79.44 209 ARG A CA 1
ATOM 1665 C C . ARG A 1 209 ? -21.532 34.640 10.505 1.00 79.44 209 ARG A C 1
ATOM 1667 O O . ARG A 1 209 ? -21.115 33.534 10.175 1.00 79.44 209 ARG A O 1
ATOM 1674 N N . LEU A 1 210 ? -22.802 35.018 10.379 1.00 84.38 210 LEU A N 1
ATOM 1675 C CA . LEU A 1 210 ? -23.872 34.147 9.889 1.00 84.38 210 LEU A CA 1
ATOM 1676 C C . LEU A 1 210 ? -24.332 34.605 8.508 1.00 84.38 210 LEU A C 1
ATOM 1678 O O . LEU A 1 210 ? -24.600 35.793 8.313 1.00 84.38 210 LEU A O 1
ATOM 1682 N N . LEU A 1 211 ? -24.441 33.665 7.569 1.00 79.62 211 LEU A N 1
ATOM 1683 C CA . LEU A 1 211 ? -24.958 33.919 6.227 1.00 79.62 211 LEU A CA 1
ATOM 1684 C C . LEU A 1 211 ? -26.182 33.050 5.927 1.00 79.62 211 LEU A C 1
ATOM 1686 O O . LEU A 1 211 ? -26.188 31.859 6.230 1.00 79.62 211 LEU A O 1
ATOM 1690 N N . PHE A 1 212 ? -27.184 33.635 5.273 1.00 85.06 212 PHE A N 1
ATOM 1691 C CA . PHE A 1 212 ? -28.336 32.938 4.699 1.00 85.06 212 PHE A CA 1
ATOM 1692 C C . PHE A 1 212 ? -28.414 33.259 3.203 1.00 85.06 212 PHE A C 1
ATOM 1694 O O . PHE A 1 212 ? -28.352 34.428 2.817 1.00 85.06 212 PHE A O 1
ATOM 1701 N N . ASN A 1 213 ? -28.492 32.235 2.345 1.00 74.62 213 ASN A N 1
ATOM 1702 C CA . ASN A 1 213 ? -28.455 32.381 0.880 1.00 74.62 213 ASN A CA 1
ATOM 1703 C C . ASN A 1 213 ? -27.319 33.309 0.378 1.00 74.62 213 ASN A C 1
ATOM 1705 O O . ASN A 1 213 ? -27.512 34.145 -0.505 1.00 74.62 213 ASN A O 1
ATOM 1709 N N . GLY A 1 214 ? -26.134 33.202 0.993 1.00 59.47 214 GLY A N 1
ATOM 1710 C CA . GLY A 1 214 ? -24.947 34.002 0.665 1.00 59.47 214 GLY A CA 1
ATOM 1711 C C . GLY A 1 214 ? -24.955 35.460 1.152 1.00 59.47 214 GLY A C 1
ATOM 1712 O O . GLY A 1 214 ? -23.973 36.166 0.931 1.00 59.47 214 GLY A O 1
ATOM 1713 N N . LYS A 1 215 ? -26.012 35.928 1.830 1.00 72.81 215 LYS A N 1
ATOM 1714 C CA . LYS A 1 215 ? -26.075 37.267 2.442 1.00 72.81 215 LYS A CA 1
ATOM 1715 C C . LYS A 1 215 ? -25.849 37.194 3.947 1.00 72.81 215 LYS A C 1
ATOM 1717 O O . LYS A 1 215 ? -26.389 36.321 4.617 1.00 72.81 215 LYS A O 1
ATOM 1722 N N . GLU A 1 216 ? -25.057 38.122 4.474 1.00 76.94 216 GLU A N 1
ATOM 1723 C CA . GLU A 1 216 ? -24.784 38.240 5.909 1.00 76.94 216 GLU A CA 1
ATOM 1724 C C . GLU A 1 216 ? -25.998 38.800 6.664 1.00 76.94 216 GLU A C 1
ATOM 1726 O O . GLU A 1 216 ? -26.644 39.747 6.208 1.00 76.94 216 GLU A O 1
ATOM 1731 N N . LEU A 1 217 ? -26.294 38.222 7.829 1.00 83.19 217 LEU A N 1
ATOM 1732 C CA . LEU A 1 217 ? -27.334 38.708 8.734 1.00 83.19 217 LEU A CA 1
ATOM 1733 C C . LEU A 1 217 ? -26.748 39.836 9.603 1.00 83.19 217 LEU A C 1
ATOM 1735 O O . LEU A 1 217 ? -26.075 39.585 10.605 1.00 83.19 217 LEU A O 1
ATOM 1739 N N . LEU A 1 218 ? -26.937 41.076 9.135 1.00 64.56 218 LEU A N 1
ATOM 1740 C CA . LEU A 1 218 ? -26.272 42.286 9.646 1.00 64.56 218 LEU A CA 1
ATOM 1741 C C . LEU A 1 218 ? -27.013 43.001 10.789 1.00 64.56 218 LEU A C 1
ATOM 1743 O O . LEU A 1 218 ? -26.377 43.737 11.537 1.00 64.56 218 LEU A O 1
ATOM 1747 N N . GLU A 1 219 ? -28.330 42.824 10.905 1.00 78.81 219 GLU A N 1
ATOM 1748 C CA . GLU A 1 219 ? -29.170 43.494 11.909 1.00 78.81 219 GLU A CA 1
ATOM 1749 C C . GLU A 1 219 ? -29.529 42.475 13.000 1.00 78.81 219 GLU A C 1
ATOM 1751 O O . GLU A 1 219 ? -30.326 41.563 12.776 1.00 78.81 219 GLU A O 1
ATOM 1756 N N . ASP A 1 220 ? -28.868 42.585 14.158 1.00 71.38 220 ASP A N 1
ATOM 1757 C CA . ASP A 1 220 ? -28.921 41.582 15.232 1.00 71.38 220 ASP A CA 1
ATOM 1758 C C . ASP A 1 220 ? -30.282 41.510 15.956 1.00 71.38 220 ASP A C 1
ATOM 1760 O O . ASP A 1 220 ? -30.636 40.483 16.538 1.00 71.38 220 ASP A O 1
ATOM 1764 N N . ASP A 1 221 ? -31.074 42.575 15.851 1.00 74.88 221 ASP A N 1
ATOM 1765 C CA . ASP A 1 221 ? -32.399 42.766 16.441 1.00 74.88 221 ASP A CA 1
ATOM 1766 C C . ASP A 1 221 ? -33.568 42.278 15.561 1.00 74.88 221 ASP A C 1
ATOM 1768 O O . ASP A 1 221 ? -34.685 42.131 16.063 1.00 74.88 221 ASP A O 1
ATOM 1772 N N . ARG A 1 222 ? -33.340 41.968 14.275 1.00 74.56 222 ARG A N 1
ATOM 1773 C CA . ARG A 1 222 ? -34.378 41.402 13.390 1.00 74.56 222 ARG A CA 1
ATOM 1774 C C . ARG A 1 222 ? -34.647 39.928 13.653 1.00 74.56 222 ARG A C 1
ATOM 1776 O O . ARG A 1 222 ? -33.744 39.183 14.036 1.00 74.56 222 ARG A O 1
ATOM 1783 N N . THR A 1 223 ? -35.876 39.490 13.375 1.00 83.44 223 THR A N 1
ATOM 1784 C CA . THR A 1 223 ? -36.293 38.093 13.546 1.00 83.44 223 THR A CA 1
ATOM 1785 C C . THR A 1 223 ? -35.970 37.218 12.336 1.00 83.44 223 THR A C 1
ATOM 1787 O O . THR A 1 223 ? -35.814 37.690 11.208 1.00 83.44 223 THR A O 1
ATOM 1790 N N . LEU A 1 224 ? -35.910 35.903 12.553 1.00 81.12 224 LEU A N 1
ATOM 1791 C CA . LEU A 1 224 ? -35.723 34.923 11.480 1.00 81.12 224 LEU A CA 1
ATOM 1792 C C . LEU A 1 224 ? -36.877 34.950 10.454 1.00 81.12 224 LEU A C 1
ATOM 1794 O O . LEU A 1 224 ? -36.638 34.759 9.260 1.00 81.12 224 LEU A O 1
ATOM 1798 N N . ALA A 1 225 ? -38.103 35.271 10.882 1.00 77.31 225 ALA A N 1
ATOM 1799 C CA . ALA A 1 225 ? -39.238 35.492 9.985 1.00 77.31 225 ALA A CA 1
ATOM 1800 C C . ALA A 1 225 ? -39.027 36.686 9.036 1.00 77.31 225 ALA A C 1
ATOM 1802 O O . ALA A 1 225 ? -39.354 36.571 7.857 1.00 77.31 225 ALA A O 1
ATOM 1803 N N . ASP A 1 226 ? -38.427 37.788 9.503 1.00 82.62 226 ASP A N 1
ATOM 1804 C CA . ASP A 1 226 ? -38.161 38.983 8.677 1.00 82.62 226 ASP A CA 1
ATOM 1805 C C . ASP A 1 226 ? -37.174 38.702 7.528 1.00 82.62 226 ASP A C 1
ATOM 1807 O O . ASP A 1 226 ? -37.185 39.381 6.499 1.00 82.62 226 ASP A O 1
ATOM 1811 N N . TYR A 1 227 ? -36.334 37.674 7.687 1.00 79.31 227 TYR A N 1
ATOM 1812 C CA . TYR A 1 227 ? -35.416 37.169 6.663 1.00 79.31 227 TYR A CA 1
ATOM 1813 C C . TYR A 1 227 ? -35.992 36.006 5.826 1.00 79.31 227 TYR A C 1
ATOM 1815 O O . TYR A 1 227 ? -35.290 35.479 4.962 1.00 79.31 227 TYR A O 1
ATOM 1823 N N . ASN A 1 228 ? -37.260 35.625 6.037 1.00 81.19 228 ASN A N 1
ATOM 1824 C CA . ASN A 1 228 ? -37.915 34.439 5.461 1.00 81.19 228 ASN A CA 1
ATOM 1825 C C . ASN A 1 228 ? -37.147 33.124 5.715 1.00 81.19 228 ASN A C 1
ATOM 1827 O O . ASN A 1 228 ? -37.040 32.266 4.840 1.00 81.19 228 ASN A O 1
ATOM 1831 N N . ILE A 1 229 ? -36.597 32.971 6.922 1.00 78.44 229 ILE A N 1
ATOM 1832 C CA . ILE A 1 229 ? -35.979 31.723 7.383 1.00 78.44 229 ILE A CA 1
ATOM 1833 C C . ILE A 1 229 ? -37.084 30.836 7.975 1.00 78.44 229 ILE A C 1
ATOM 1835 O O . ILE A 1 229 ? -37.861 31.255 8.839 1.00 78.44 229 ILE A O 1
ATOM 1839 N N . HIS A 1 230 ? -37.181 29.607 7.476 1.00 73.69 230 HIS A N 1
ATOM 1840 C CA . HIS A 1 230 ? -38.258 28.654 7.767 1.00 73.69 230 HIS A CA 1
ATOM 1841 C C . HIS A 1 230 ? -37.684 27.266 8.099 1.00 73.69 230 HIS A C 1
ATOM 1843 O O . HIS A 1 230 ? -36.467 27.081 8.094 1.00 73.69 230 HIS A O 1
ATOM 1849 N N . THR A 1 231 ? -38.537 26.279 8.387 1.00 60.94 231 THR A N 1
ATOM 1850 C CA . THR A 1 231 ? -38.098 24.896 8.649 1.00 60.94 231 THR A CA 1
ATOM 1851 C C . THR A 1 231 ? -37.197 24.378 7.530 1.00 60.94 231 THR A C 1
ATOM 1853 O O . THR A 1 231 ? -37.434 24.674 6.362 1.00 60.94 231 THR A O 1
ATOM 1856 N N . GLU A 1 232 ? -36.153 23.639 7.904 1.00 64.56 232 GLU A N 1
ATOM 1857 C CA . GLU A 1 232 ? -35.152 23.044 7.004 1.00 64.56 232 GLU A CA 1
ATOM 1858 C C . GLU A 1 232 ? -34.293 24.059 6.216 1.00 64.56 232 GLU A C 1
ATOM 1860 O O . GLU A 1 232 ? -33.500 23.673 5.363 1.00 64.56 232 GLU A O 1
ATOM 1865 N N . SER A 1 233 ? -34.368 25.358 6.539 1.00 74.12 233 SER A N 1
ATOM 1866 C CA . SER A 1 233 ? -33.473 26.381 5.971 1.00 74.12 233 SER A CA 1
ATOM 1867 C C . SER A 1 233 ? -32.028 26.201 6.448 1.00 74.12 233 SER A C 1
ATOM 1869 O O . SER A 1 233 ? -31.798 26.064 7.649 1.00 74.12 233 SER A O 1
ATOM 1871 N N . THR A 1 234 ? -31.054 26.284 5.538 1.00 75.75 234 THR A N 1
ATOM 1872 C CA . THR A 1 234 ? -29.618 26.180 5.864 1.00 75.75 234 THR A CA 1
ATOM 1873 C C . THR A 1 234 ? -28.938 27.547 5.932 1.00 75.75 234 THR A C 1
ATOM 1875 O O . THR A 1 234 ? -29.062 28.362 5.017 1.00 75.75 234 THR A O 1
ATOM 1878 N N . LEU A 1 235 ? -28.189 27.789 7.008 1.00 81.62 235 LEU A N 1
ATOM 1879 C CA . LEU A 1 235 ? -27.335 28.957 7.227 1.00 81.62 235 LEU A CA 1
ATOM 1880 C C . LEU A 1 235 ? -25.872 28.521 7.381 1.00 81.62 235 LEU A C 1
ATOM 1882 O O . LEU A 1 235 ? -25.598 27.430 7.870 1.00 81.62 235 LEU A O 1
ATOM 1886 N N . THR A 1 236 ? -24.925 29.394 7.045 1.00 79.94 236 THR A N 1
ATOM 1887 C CA . THR A 1 236 ? -23.483 29.120 7.168 1.00 79.94 236 THR A CA 1
ATOM 1888 C C . THR A 1 236 ? -22.860 29.949 8.295 1.00 79.94 236 THR A C 1
ATOM 1890 O O . THR A 1 236 ? -23.051 31.166 8.345 1.00 79.94 236 THR A O 1
ATOM 1893 N N . LEU A 1 237 ? -22.086 29.308 9.180 1.00 80.06 237 LEU A N 1
ATOM 1894 C CA . LEU A 1 237 ? -21.281 29.952 10.224 1.00 80.06 237 LEU A CA 1
ATOM 1895 C C . LEU A 1 237 ? -19.824 30.107 9.773 1.00 80.06 237 LEU A C 1
ATOM 1897 O O . LEU A 1 237 ? -19.152 29.127 9.454 1.00 80.06 237 LEU A O 1
ATOM 1901 N N . VAL A 1 238 ? -19.309 31.331 9.876 1.00 76.31 238 VAL A N 1
ATOM 1902 C CA . VAL A 1 238 ? -17.885 31.662 9.752 1.00 76.31 238 VAL A CA 1
ATOM 1903 C C . VAL A 1 238 ? -17.379 32.220 11.088 1.00 76.31 238 VAL A C 1
ATOM 1905 O O . VAL A 1 238 ? -18.056 33.029 11.727 1.00 76.31 238 VAL A O 1
ATOM 1908 N N . VAL A 1 239 ? -16.195 31.780 11.521 1.00 65.25 239 VAL A N 1
ATOM 1909 C CA . VAL A 1 239 ? -15.604 32.085 12.837 1.00 65.25 239 VAL A CA 1
ATOM 1910 C C . VAL A 1 239 ? -14.423 33.056 12.699 1.00 65.25 239 VAL A C 1
ATOM 1912 O O . VAL A 1 239 ? -13.662 32.975 11.741 1.00 65.25 239 VAL A O 1
ATOM 1915 N N . ARG A 1 240 ? -14.252 33.977 13.658 1.00 59.47 240 ARG A N 1
ATOM 1916 C CA . ARG A 1 240 ? -13.091 34.885 13.763 1.00 59.47 240 ARG A CA 1
ATOM 1917 C C . ARG A 1 240 ? -12.175 34.503 14.934 1.00 59.47 240 ARG A C 1
ATOM 1919 O O . ARG A 1 240 ? -12.624 34.440 16.081 1.00 59.47 240 ARG A O 1
ATOM 1926 N N . THR A 1 241 ? -10.885 34.317 14.678 1.00 49.44 241 THR A N 1
ATOM 1927 C CA . THR A 1 241 ? -9.859 34.048 15.703 1.00 49.44 241 THR A CA 1
ATOM 1928 C C . THR A 1 241 ? -9.246 35.338 16.285 1.00 49.44 241 THR A C 1
ATOM 1930 O O . THR A 1 241 ? -9.367 36.406 15.679 1.00 49.44 241 THR A O 1
ATOM 1933 N N . PRO A 1 242 ? -8.652 35.303 17.499 1.00 52.25 242 PRO A N 1
ATOM 1934 C CA . PRO A 1 242 ? -8.011 36.459 18.123 1.00 52.25 242 PRO A CA 1
ATOM 1935 C C . PRO A 1 242 ? -6.517 36.510 17.765 1.00 52.25 242 PRO A C 1
ATOM 1937 O O . PRO A 1 242 ? -5.803 35.531 17.941 1.00 52.25 242 PRO A O 1
ATOM 1940 N N . ARG A 1 243 ? -6.034 37.661 17.298 1.00 56.28 243 ARG A N 1
ATOM 1941 C CA . ARG A 1 243 ? -4.695 37.806 16.711 1.00 56.28 243 ARG A CA 1
ATOM 1942 C C . ARG A 1 243 ? -3.861 38.866 17.436 1.00 56.28 243 ARG A C 1
ATOM 1944 O O . ARG A 1 243 ? -4.404 39.895 17.834 1.00 56.28 243 ARG A O 1
ATOM 1951 N N . ILE A 1 244 ? -2.555 38.630 17.570 1.00 67.88 244 ILE A N 1
ATOM 1952 C CA . ILE A 1 244 ? -1.552 39.614 18.003 1.00 67.88 244 ILE A CA 1
ATOM 1953 C C . ILE A 1 244 ? -0.963 40.345 16.792 1.00 67.88 244 ILE A C 1
ATOM 1955 O O . ILE A 1 244 ? -0.710 39.736 15.753 1.00 67.88 244 ILE A O 1
ATOM 1959 N N . ARG A 1 245 ? -0.705 41.647 16.919 1.00 77.81 245 ARG A N 1
ATOM 1960 C CA . ARG A 1 245 ? -0.145 42.473 15.847 1.00 77.81 245 ARG A CA 1
ATOM 1961 C C . ARG A 1 245 ? 1.378 42.445 15.877 1.00 77.81 245 ARG A C 1
ATOM 1963 O O . ARG A 1 245 ? 1.990 43.076 16.734 1.00 77.81 245 ARG A O 1
ATOM 1970 N N . ILE A 1 246 ? 2.014 41.765 14.929 1.00 82.69 246 ILE A N 1
ATOM 1971 C CA . ILE A 1 246 ? 3.474 41.777 14.770 1.00 82.69 246 ILE A CA 1
ATOM 1972 C C . ILE A 1 246 ? 3.894 42.830 13.739 1.00 82.69 246 ILE A C 1
ATOM 1974 O O . ILE A 1 246 ? 3.296 42.961 12.671 1.00 82.69 246 ILE A O 1
ATOM 1978 N N . LEU A 1 247 ? 4.947 43.581 14.071 1.00 87.56 247 LEU A N 1
ATOM 1979 C CA . LEU A 1 247 ? 5.569 44.593 13.227 1.00 87.56 247 LEU A CA 1
ATOM 1980 C C . LEU A 1 247 ? 6.792 44.003 12.521 1.00 87.56 247 LEU A C 1
ATOM 1982 O O . LEU A 1 247 ? 7.707 43.509 13.176 1.00 87.56 247 LEU A O 1
ATOM 1986 N N . PHE A 1 248 ? 6.878 44.150 11.202 1.00 87.44 248 PHE A N 1
ATOM 1987 C CA . PHE A 1 248 ? 8.049 43.758 10.419 1.00 87.44 248 PHE A CA 1
ATOM 1988 C C . PHE A 1 248 ? 8.741 44.994 9.852 1.00 87.44 248 PHE A C 1
ATOM 1990 O O . PHE A 1 248 ? 8.241 45.654 8.939 1.00 87.44 248 PHE A O 1
ATOM 1997 N N . ALA A 1 249 ? 9.910 45.313 10.399 1.00 81.69 249 ALA A N 1
ATOM 1998 C CA . ALA A 1 249 ? 10.743 46.413 9.940 1.00 81.69 249 ALA A CA 1
ATOM 1999 C C . ALA A 1 249 ? 11.644 45.949 8.785 1.00 81.69 249 ALA A C 1
ATOM 2001 O O . ALA A 1 249 ? 12.444 45.024 8.951 1.00 81.69 249 ALA A O 1
ATOM 2002 N N . SER A 1 250 ? 11.571 46.609 7.621 1.00 79.56 250 SER A N 1
ATOM 2003 C CA . SER A 1 250 ? 12.475 46.321 6.499 1.00 79.56 250 SER A CA 1
ATOM 2004 C C . SER A 1 250 ? 13.236 47.553 6.011 1.00 79.56 250 SER A C 1
ATOM 2006 O O . SER A 1 250 ? 12.682 48.457 5.380 1.00 79.56 250 SER A O 1
ATOM 2008 N N . ARG A 1 251 ? 14.562 47.549 6.221 1.00 70.94 251 ARG A N 1
ATOM 2009 C CA . ARG A 1 251 ? 15.478 48.614 5.759 1.00 70.94 251 ARG A CA 1
ATOM 2010 C C . ARG A 1 251 ? 15.401 48.866 4.248 1.00 70.94 251 ARG A C 1
ATOM 2012 O O . ARG A 1 251 ? 15.610 49.994 3.814 1.00 70.94 251 ARG A O 1
ATOM 2019 N N . LYS A 1 252 ? 15.108 47.826 3.458 1.00 66.12 252 LYS A N 1
ATOM 2020 C CA . LYS A 1 252 ? 15.033 47.896 1.989 1.00 66.12 252 LYS A CA 1
ATOM 2021 C C . LYS A 1 252 ? 13.758 48.589 1.497 1.00 66.12 252 LYS A C 1
ATOM 2023 O O . LYS A 1 252 ? 13.788 49.210 0.443 1.00 66.12 252 LYS A O 1
ATOM 2028 N N . MET A 1 253 ? 12.670 48.502 2.265 1.00 65.50 253 MET A N 1
ATOM 2029 C CA . MET A 1 253 ? 11.341 48.983 1.861 1.00 65.50 253 MET A CA 1
ATOM 2030 C C . MET A 1 253 ? 10.946 50.313 2.513 1.00 65.50 253 MET A C 1
ATOM 2032 O O . MET A 1 253 ? 9.984 50.934 2.081 1.00 65.50 253 MET A O 1
ATOM 2036 N N . ARG A 1 254 ? 11.689 50.766 3.539 1.00 67.25 254 ARG A N 1
ATOM 2037 C CA . ARG A 1 254 ? 11.436 52.020 4.288 1.00 67.25 254 ARG A CA 1
ATOM 2038 C C . ARG A 1 254 ? 10.012 52.129 4.867 1.00 67.25 254 ARG A C 1
ATOM 2040 O O . ARG A 1 254 ? 9.533 53.224 5.141 1.00 67.25 254 ARG A O 1
ATOM 2047 N N . LYS A 1 255 ? 9.373 50.981 5.085 1.00 67.44 255 LYS A N 1
ATOM 2048 C CA . LYS A 1 255 ? 8.023 50.799 5.619 1.00 67.44 255 LYS A CA 1
ATOM 2049 C C . LYS A 1 255 ? 8.084 49.744 6.725 1.00 67.44 255 LYS A C 1
ATOM 2051 O O . LYS A 1 255 ? 8.884 48.806 6.640 1.00 67.44 255 LYS A O 1
ATOM 2056 N N . THR A 1 256 ? 7.240 49.903 7.739 1.00 76.44 256 THR A N 1
ATOM 2057 C CA . THR A 1 256 ? 6.935 48.847 8.709 1.00 76.44 256 THR A CA 1
ATOM 2058 C C . THR A 1 256 ? 5.633 48.181 8.289 1.00 76.44 256 THR A C 1
ATOM 2060 O O . THR A 1 256 ? 4.651 48.867 8.010 1.00 76.44 256 THR A O 1
ATOM 2063 N N . ILE A 1 257 ? 5.643 46.858 8.211 1.00 82.12 257 ILE A N 1
ATOM 2064 C CA . ILE A 1 257 ? 4.469 46.039 7.899 1.00 82.12 257 ILE A CA 1
ATOM 2065 C C . ILE A 1 257 ? 3.844 45.622 9.227 1.00 82.12 257 ILE A C 1
ATOM 2067 O O . ILE A 1 257 ? 4.574 45.380 10.185 1.00 82.12 257 ILE A O 1
ATOM 2071 N N . TYR A 1 258 ? 2.523 45.525 9.287 1.00 80.19 258 TYR A N 1
ATOM 2072 C CA . TYR A 1 258 ? 1.786 45.078 10.466 1.00 80.19 258 TYR A CA 1
ATOM 2073 C C . TYR A 1 258 ? 0.960 43.864 10.048 1.00 80.19 258 TYR A C 1
ATOM 2075 O O . TYR A 1 258 ? 0.246 43.961 9.052 1.00 80.19 258 TYR A O 1
ATOM 2083 N N . LEU A 1 259 ? 1.067 42.747 10.766 1.00 76.44 259 LEU A N 1
ATOM 2084 C CA . LEU A 1 259 ? 0.229 41.567 10.550 1.00 76.44 259 LEU A CA 1
ATOM 2085 C C . LEU A 1 259 ? -0.404 41.117 11.854 1.00 76.44 259 LEU A C 1
ATOM 2087 O O . LEU A 1 259 ? 0.287 40.967 12.859 1.00 76.44 259 LEU A O 1
ATOM 2091 N N . ASP A 1 260 ? -1.697 40.835 11.789 1.00 68.50 260 ASP A N 1
ATOM 2092 C CA . ASP A 1 260 ? -2.452 40.244 12.883 1.00 68.50 260 ASP A CA 1
ATOM 2093 C C . ASP A 1 260 ? -2.396 38.713 12.724 1.00 68.50 260 ASP A C 1
ATOM 2095 O O . ASP A 1 260 ? -3.039 38.158 11.827 1.00 68.50 260 ASP A O 1
ATOM 2099 N N . VAL A 1 261 ? -1.604 38.056 13.580 1.00 70.69 261 VAL A N 1
ATOM 2100 C CA . VAL A 1 261 ? -1.218 36.627 13.544 1.00 70.69 261 VAL A CA 1
ATOM 2101 C C . VAL A 1 261 ? -1.514 35.924 14.879 1.00 70.69 261 VAL A C 1
ATOM 2103 O O . VAL A 1 261 ? -1.769 36.587 15.880 1.00 70.69 261 VAL A O 1
ATOM 2106 N N . GLU A 1 262 ? -1.468 34.594 14.936 1.00 68.62 262 GLU A N 1
ATOM 2107 C CA . GLU A 1 262 ? -1.714 33.824 16.173 1.00 68.62 262 GLU A CA 1
ATOM 2108 C C . GLU A 1 262 ? -0.398 33.329 16.798 1.00 68.62 262 GLU A C 1
ATOM 2110 O O . GLU A 1 262 ? 0.593 33.147 16.101 1.00 68.62 262 GLU A O 1
ATOM 2115 N N . THR A 1 263 ? -0.326 33.127 18.118 1.00 68.94 263 THR A N 1
ATOM 2116 C CA . THR A 1 263 ? 0.947 32.749 18.778 1.00 68.94 263 THR A CA 1
ATOM 2117 C C . THR A 1 263 ? 1.374 31.308 18.489 1.00 68.94 263 THR A C 1
ATOM 2119 O O . THR A 1 263 ? 2.565 31.000 18.481 1.00 68.94 263 THR A O 1
ATOM 2122 N N . SER A 1 264 ? 0.412 30.441 18.181 1.00 60.94 264 SER A N 1
ATOM 2123 C CA . SER A 1 264 ? 0.607 29.100 17.622 1.00 60.94 264 SER A CA 1
ATOM 2124 C C . SER A 1 264 ? 1.091 29.106 16.166 1.00 60.94 264 SER A C 1
ATOM 2126 O O . SER A 1 264 ? 1.497 28.058 15.668 1.00 60.94 264 SER A O 1
ATOM 2128 N N . GLU A 1 265 ? 1.056 30.250 15.474 1.00 67.56 265 GLU A N 1
ATOM 2129 C CA . GLU A 1 265 ? 1.297 30.313 14.034 1.00 67.56 265 GLU A CA 1
ATOM 2130 C C . GLU A 1 265 ? 2.748 29.977 13.674 1.00 67.56 265 GLU A C 1
ATOM 2132 O O . GLU A 1 265 ? 3.693 30.399 14.351 1.00 67.56 265 GLU A O 1
ATOM 2137 N N . THR A 1 266 ? 2.942 29.225 12.588 1.00 70.31 266 THR A N 1
ATOM 2138 C CA . THR A 1 266 ? 4.289 28.835 12.153 1.00 70.31 266 THR A CA 1
ATOM 2139 C C . THR A 1 266 ? 5.006 29.988 11.459 1.00 70.31 266 THR A C 1
ATOM 2141 O O . THR A 1 266 ? 4.410 30.779 10.733 1.00 70.31 266 THR A O 1
ATOM 2144 N N . ILE A 1 267 ? 6.329 30.066 11.597 1.00 81.62 267 ILE A N 1
ATOM 2145 C CA . ILE A 1 267 ? 7.147 31.064 10.892 1.00 81.62 267 ILE A CA 1
ATOM 2146 C C . ILE A 1 267 ? 7.043 30.917 9.362 1.00 81.62 267 ILE A C 1
ATOM 2148 O O . ILE A 1 267 ? 7.244 31.897 8.644 1.00 81.62 267 ILE A O 1
ATOM 2152 N N . GLY A 1 268 ? 6.723 29.724 8.847 1.00 64.94 268 GLY A N 1
ATOM 2153 C CA . GLY A 1 268 ? 6.378 29.525 7.437 1.00 64.94 268 GLY A CA 1
ATOM 2154 C C . GLY A 1 268 ? 5.108 30.286 7.052 1.00 64.94 268 GLY A C 1
ATOM 2155 O O . GLY A 1 268 ? 5.133 31.096 6.127 1.00 64.94 268 GLY A O 1
ATOM 2156 N N . ASN A 1 269 ? 4.038 30.106 7.824 1.00 59.69 269 ASN A N 1
ATOM 2157 C CA . ASN A 1 269 ? 2.747 30.756 7.601 1.00 59.69 269 ASN A CA 1
ATOM 2158 C C . ASN A 1 269 ? 2.818 32.274 7.839 1.00 59.69 269 ASN A C 1
ATOM 2160 O O . ASN A 1 269 ? 2.296 33.044 7.040 1.00 59.69 269 ASN A O 1
ATOM 2164 N N . VAL A 1 270 ? 3.568 32.739 8.845 1.00 79.44 270 VAL A N 1
ATOM 2165 C CA . VAL A 1 270 ? 3.839 34.176 9.056 1.00 79.44 270 VAL A CA 1
ATOM 2166 C C . VAL A 1 270 ? 4.504 34.805 7.825 1.00 79.44 270 VAL A C 1
ATOM 2168 O O . VAL A 1 270 ? 4.163 35.927 7.454 1.00 79.44 270 VAL A O 1
ATOM 2171 N N . LYS A 1 271 ? 5.416 34.095 7.142 1.00 81.00 271 LYS A N 1
ATOM 2172 C CA . LYS A 1 271 ? 5.973 34.565 5.862 1.00 81.00 271 LYS A CA 1
ATOM 2173 C C . LYS A 1 271 ? 4.937 34.542 4.739 1.00 81.00 271 LYS A C 1
ATOM 2175 O O . LYS A 1 271 ? 4.941 35.461 3.924 1.00 81.00 271 LYS A O 1
ATOM 2180 N N . ALA A 1 272 ? 4.043 33.553 4.691 1.00 58.00 272 ALA A N 1
ATOM 2181 C CA . ALA A 1 272 ? 2.949 33.538 3.717 1.00 58.00 272 ALA A CA 1
ATOM 2182 C C . ALA A 1 272 ? 2.035 34.766 3.899 1.00 58.00 272 ALA A C 1
ATOM 2184 O O . ALA A 1 272 ? 1.781 35.490 2.948 1.00 58.00 272 ALA A O 1
ATOM 2185 N N . MET A 1 273 ? 1.705 35.139 5.136 1.00 73.88 273 MET A N 1
ATOM 2186 C CA . MET A 1 273 ? 0.927 36.353 5.418 1.00 73.88 273 MET A CA 1
ATOM 2187 C C . MET A 1 273 ? 1.653 37.654 5.002 1.00 73.88 273 MET A C 1
ATOM 2189 O O . MET A 1 273 ? 1.012 38.625 4.600 1.00 73.88 273 MET A O 1
ATOM 2193 N N . ILE A 1 274 ? 2.995 37.690 5.036 1.00 78.88 274 ILE A N 1
ATOM 2194 C CA . ILE A 1 274 ? 3.792 38.800 4.466 1.00 78.88 274 ILE A CA 1
ATOM 2195 C C . ILE A 1 274 ? 3.786 38.756 2.926 1.00 78.88 274 ILE A C 1
ATOM 2197 O O . ILE A 1 274 ? 3.786 39.813 2.288 1.00 78.88 274 ILE A O 1
ATOM 2201 N N . GLN A 1 275 ? 3.769 37.563 2.320 1.00 73.44 275 GLN A N 1
ATOM 2202 C CA . GLN A 1 275 ? 3.619 37.387 0.871 1.00 73.44 275 GLN A CA 1
ATOM 2203 C C . GLN A 1 275 ? 2.262 37.921 0.407 1.00 73.44 275 GLN A C 1
ATOM 2205 O O . GLN A 1 275 ? 2.221 38.682 -0.557 1.00 73.44 275 GLN A O 1
ATOM 2210 N N . ASP A 1 276 ? 1.188 37.598 1.124 1.00 57.47 276 ASP A N 1
ATOM 2211 C CA . ASP A 1 276 ? -0.173 38.018 0.791 1.00 57.47 276 ASP A CA 1
ATOM 2212 C C . ASP A 1 276 ? -0.361 39.536 0.935 1.00 57.47 276 ASP A C 1
ATOM 2214 O O . ASP A 1 276 ? -0.970 40.169 0.074 1.00 57.47 276 ASP A O 1
ATOM 2218 N N . GLN A 1 277 ? 0.189 40.148 1.993 1.00 70.12 277 GLN A N 1
ATOM 2219 C CA . GLN A 1 277 ? -0.007 41.580 2.248 1.00 70.12 277 GLN A CA 1
ATOM 2220 C C . GLN A 1 277 ? 0.937 42.501 1.454 1.00 70.12 277 GLN A C 1
ATOM 2222 O O . GLN A 1 277 ? 0.561 43.628 1.133 1.00 70.12 277 GLN A O 1
ATOM 2227 N N . GLU A 1 278 ? 2.170 42.073 1.159 1.00 75.56 278 GLU A N 1
ATOM 2228 C CA . GLU A 1 278 ? 3.196 42.945 0.556 1.00 75.56 278 GLU A CA 1
ATOM 2229 C C . GLU A 1 278 ? 3.803 42.385 -0.749 1.00 75.56 278 GLU A C 1
ATOM 2231 O O . GLU A 1 278 ? 4.595 43.070 -1.395 1.00 75.56 278 GLU A O 1
ATOM 2236 N N . GLY A 1 279 ? 3.416 41.180 -1.182 1.00 61.81 279 GLY A N 1
ATOM 2237 C CA . GLY A 1 279 ? 3.699 40.646 -2.522 1.00 61.81 279 GLY A CA 1
ATOM 2238 C C . GLY A 1 279 ? 5.038 39.924 -2.715 1.00 61.81 279 GLY A C 1
ATOM 2239 O O . GLY A 1 279 ? 5.439 39.704 -3.858 1.00 61.81 279 GLY A O 1
ATOM 2240 N N . PHE A 1 280 ? 5.752 39.558 -1.644 1.00 70.25 280 PHE A N 1
ATOM 2241 C CA . PHE A 1 280 ? 7.079 38.923 -1.725 1.00 70.25 280 PHE A CA 1
ATOM 2242 C C . PHE A 1 280 ? 7.031 37.439 -1.357 1.00 70.25 280 PHE A C 1
ATOM 2244 O O . PHE A 1 280 ? 6.704 37.124 -0.218 1.00 70.25 280 PHE A O 1
ATOM 2251 N N . HIS A 1 281 ? 7.411 36.536 -2.270 1.00 63.03 281 HIS A N 1
ATOM 2252 C CA . HIS A 1 281 ? 7.295 35.083 -2.047 1.00 63.03 281 HIS A CA 1
ATOM 2253 C C . HIS A 1 281 ? 8.004 34.609 -0.761 1.00 63.03 281 HIS A C 1
ATOM 2255 O O . HIS A 1 281 ? 9.061 35.149 -0.429 1.00 63.03 281 HIS A O 1
ATOM 2261 N N . VAL A 1 282 ? 7.478 33.597 -0.057 1.00 66.31 282 VAL A N 1
ATOM 2262 C CA . VAL A 1 282 ? 8.007 33.090 1.235 1.00 66.31 282 VAL A CA 1
ATOM 2263 C C . VAL A 1 282 ? 9.534 32.909 1.238 1.00 66.31 282 VAL A C 1
ATOM 2265 O O . VAL A 1 282 ? 10.214 33.351 2.165 1.00 66.31 282 VAL A O 1
ATOM 2268 N N . ASP A 1 283 ? 10.100 32.324 0.183 1.00 58.09 283 ASP A N 1
ATOM 2269 C CA . ASP A 1 283 ? 11.541 32.029 0.054 1.00 58.09 283 ASP A CA 1
ATOM 2270 C C . ASP A 1 283 ? 12.408 33.282 -0.139 1.00 58.09 283 ASP A C 1
ATOM 2272 O O . ASP A 1 283 ? 13.620 33.278 0.101 1.00 58.09 283 ASP A O 1
ATOM 2276 N N . GLN A 1 284 ? 11.784 34.390 -0.546 1.00 69.00 284 GLN A N 1
ATOM 2277 C CA . GLN A 1 284 ? 12.424 35.698 -0.639 1.00 69.00 284 GLN A CA 1
ATOM 2278 C C . GLN A 1 284 ? 12.612 36.333 0.745 1.00 69.00 284 GLN A C 1
ATOM 2280 O O . GLN A 1 284 ? 13.370 37.299 0.864 1.00 69.00 284 GLN A O 1
ATOM 2285 N N . GLN A 1 285 ? 11.939 35.822 1.781 1.00 79.19 285 GLN A N 1
ATOM 2286 C CA . GLN A 1 285 ? 11.855 36.440 3.099 1.00 79.19 285 GLN A CA 1
ATOM 2287 C C . GLN A 1 285 ? 12.744 35.759 4.146 1.00 79.19 285 GLN A C 1
ATOM 2289 O O . GLN A 1 285 ? 12.564 34.594 4.522 1.00 79.19 285 GLN A O 1
ATOM 2294 N N . VAL A 1 286 ? 13.654 36.543 4.726 1.00 84.06 286 VAL A N 1
ATOM 2295 C CA . VAL A 1 286 ? 14.368 36.173 5.954 1.00 84.06 286 VAL A CA 1
ATOM 2296 C C . VAL A 1 286 ? 13.823 37.009 7.108 1.00 84.06 286 VAL A C 1
ATOM 2298 O O . VAL A 1 286 ? 13.852 38.240 7.049 1.00 84.06 286 VAL A O 1
ATOM 2301 N N . LEU A 1 287 ? 13.326 36.323 8.140 1.00 88.19 287 LEU A N 1
ATOM 2302 C CA . LEU A 1 287 ? 12.801 36.907 9.373 1.00 88.19 287 LEU A CA 1
ATOM 2303 C C . LEU A 1 287 ? 13.792 36.694 10.516 1.00 88.19 287 LEU A C 1
ATOM 2305 O O . LEU A 1 287 ? 14.256 35.572 10.730 1.00 88.19 287 LEU A O 1
ATOM 2309 N N . ILE A 1 288 ? 14.099 37.770 11.243 1.00 85.69 288 ILE A N 1
ATOM 2310 C CA . ILE A 1 288 ? 15.088 37.777 12.326 1.00 85.69 288 ILE A CA 1
ATOM 2311 C C . ILE A 1 288 ? 14.492 38.437 13.575 1.00 85.69 288 ILE A C 1
ATOM 2313 O O . ILE A 1 288 ? 14.077 39.600 13.531 1.00 85.69 288 ILE A O 1
ATOM 2317 N N . TYR A 1 289 ? 14.515 37.724 14.705 1.00 91.06 289 TYR A N 1
ATOM 2318 C CA . TYR A 1 289 ? 14.099 38.219 16.025 1.00 91.06 289 TYR A CA 1
ATOM 2319 C C . TYR A 1 289 ? 15.212 38.001 17.049 1.00 91.06 289 TYR A C 1
ATOM 2321 O O . TYR A 1 289 ? 15.874 36.967 17.023 1.00 91.06 289 TYR A O 1
ATOM 2329 N N . ALA A 1 290 ? 15.456 38.980 17.927 1.00 83.12 290 ALA A N 1
ATOM 2330 C CA . ALA A 1 290 ? 16.518 38.928 18.945 1.00 83.12 290 ALA A CA 1
ATOM 2331 C C . ALA A 1 290 ? 17.908 38.470 18.416 1.00 83.12 290 ALA A C 1
ATOM 2333 O O . ALA A 1 290 ? 18.680 37.833 19.129 1.00 83.12 290 ALA A O 1
ATOM 2334 N N . GLY A 1 291 ? 18.222 38.773 17.148 1.00 75.19 291 GLY A N 1
ATOM 2335 C CA . GLY A 1 291 ? 19.465 38.359 16.478 1.00 75.19 291 GLY A CA 1
ATOM 2336 C C . GLY A 1 291 ? 19.501 36.911 15.962 1.00 75.19 291 GLY A C 1
ATOM 2337 O O . GLY A 1 291 ? 20.561 36.463 15.536 1.00 75.19 291 GLY A O 1
ATOM 2338 N N . ARG A 1 292 ? 18.381 36.176 15.985 1.00 75.94 292 ARG A N 1
ATOM 2339 C CA . ARG A 1 292 ? 18.261 34.788 15.506 1.00 75.94 292 ARG A CA 1
ATOM 2340 C C . ARG A 1 292 ? 17.414 34.695 14.236 1.00 75.94 292 ARG A C 1
ATOM 2342 O O . ARG A 1 292 ? 16.334 35.282 14.173 1.00 75.94 292 ARG A O 1
ATOM 2349 N N . ASP A 1 293 ? 17.876 33.903 13.270 1.00 78.81 293 ASP A N 1
ATOM 2350 C CA . ASP A 1 293 ? 17.103 33.519 12.082 1.00 78.81 293 ASP A CA 1
ATOM 2351 C C . ASP A 1 293 ? 15.946 32.587 12.461 1.00 78.81 293 ASP A C 1
ATOM 2353 O O . ASP A 1 293 ? 16.167 31.499 13.007 1.00 78.81 293 ASP A O 1
ATOM 2357 N N . LEU A 1 294 ? 14.723 32.973 12.106 1.00 84.38 294 LEU A N 1
ATOM 2358 C CA . LEU A 1 294 ? 13.523 32.194 12.400 1.00 84.38 294 LEU A CA 1
ATOM 2359 C C . LEU A 1 294 ? 13.305 31.091 11.347 1.00 84.38 294 LEU A C 1
ATOM 2361 O O . LEU A 1 294 ? 13.403 31.335 10.139 1.00 84.38 294 LEU A O 1
ATOM 2365 N N . LYS A 1 295 ? 13.034 29.860 11.802 1.00 74.62 295 LYS A N 1
ATOM 2366 C CA . LYS A 1 295 ? 12.916 28.655 10.960 1.00 74.62 295 LYS A CA 1
ATOM 2367 C C . LYS A 1 295 ? 11.450 28.300 10.716 1.00 74.62 295 LYS A C 1
ATOM 2369 O O . LYS A 1 295 ? 10.673 28.269 11.659 1.00 74.62 295 LYS A O 1
ATOM 2374 N N . ASN A 1 296 ? 11.091 28.004 9.464 1.00 56.69 296 ASN A N 1
ATOM 2375 C CA . ASN A 1 296 ? 9.694 27.900 9.020 1.00 56.69 296 ASN A CA 1
ATOM 2376 C C . ASN A 1 296 ? 8.844 26.884 9.815 1.00 56.69 296 ASN A C 1
ATOM 2378 O O . ASN A 1 296 ? 7.674 27.149 10.056 1.00 56.69 296 ASN A O 1
ATOM 2382 N N . CYS A 1 297 ? 9.428 25.759 10.243 1.00 49.03 297 CYS A N 1
ATOM 2383 C CA . CYS A 1 297 ? 8.765 24.670 10.977 1.00 49.03 297 CYS A CA 1
ATOM 2384 C C . CYS A 1 297 ? 8.643 24.887 12.501 1.00 49.03 297 CYS A C 1
ATOM 2386 O O . CYS A 1 297 ? 8.418 23.935 13.244 1.00 49.03 297 CYS A O 1
ATOM 2388 N N . ARG A 1 298 ? 8.844 26.119 12.978 1.00 63.00 298 ARG A N 1
ATOM 2389 C CA . ARG A 1 298 ? 8.711 26.520 14.385 1.00 63.00 298 ARG A CA 1
ATOM 2390 C C . ARG A 1 298 ? 7.600 27.554 14.530 1.00 63.00 298 ARG A C 1
ATOM 2392 O O . ARG A 1 298 ? 7.338 28.293 13.581 1.00 63.00 298 ARG A O 1
ATOM 2399 N N . THR A 1 299 ? 6.950 27.598 15.688 1.00 72.38 299 THR A N 1
ATOM 2400 C CA . THR A 1 299 ? 5.865 28.554 15.978 1.00 72.38 299 THR A CA 1
ATOM 2401 C C . THR A 1 299 ? 6.400 29.913 16.445 1.00 72.38 299 THR A C 1
ATOM 2403 O O . THR A 1 299 ? 7.583 30.052 16.762 1.00 72.38 299 THR A O 1
ATOM 2406 N N . LEU A 1 300 ? 5.547 30.938 16.513 1.00 77.31 300 LEU A N 1
ATOM 2407 C CA . LEU A 1 300 ? 5.879 32.197 17.192 1.00 77.31 300 LEU A CA 1
ATOM 2408 C C . LEU A 1 300 ? 6.106 31.986 18.702 1.00 77.31 300 LEU A C 1
ATOM 2410 O O . LEU A 1 300 ? 7.045 32.561 19.261 1.00 77.31 300 LEU A O 1
ATOM 2414 N N . ALA A 1 301 ? 5.324 31.108 19.338 1.00 74.81 301 ALA A N 1
ATOM 2415 C CA . ALA A 1 301 ? 5.507 30.687 20.728 1.00 74.81 301 ALA A CA 1
ATOM 2416 C C . ALA A 1 301 ? 6.856 29.976 20.970 1.00 74.81 301 ALA A C 1
ATOM 2418 O O . ALA A 1 301 ? 7.512 30.266 21.965 1.00 74.81 301 ALA A O 1
ATOM 2419 N N . ASP A 1 302 ? 7.357 29.160 20.030 1.00 72.62 302 ASP A N 1
ATOM 2420 C CA . ASP A 1 302 ? 8.683 28.507 20.122 1.00 72.62 302 ASP A CA 1
ATOM 2421 C C . ASP A 1 302 ? 9.849 29.515 20.236 1.00 72.62 302 ASP A C 1
ATOM 2423 O O . ASP A 1 302 ? 10.960 29.162 20.645 1.00 72.62 302 ASP A O 1
ATOM 2427 N N . TYR A 1 303 ? 9.613 30.772 19.850 1.00 79.00 303 TYR A N 1
ATOM 2428 C CA . TYR A 1 303 ? 10.552 31.889 19.959 1.00 79.00 303 TYR A CA 1
ATOM 2429 C C . TYR A 1 303 ? 10.153 32.916 21.040 1.00 79.00 303 TYR A C 1
ATOM 2431 O O . TYR A 1 303 ? 10.766 33.985 21.120 1.00 79.00 303 TYR A O 1
ATOM 2439 N N . ASN A 1 304 ? 9.160 32.598 21.881 1.00 81.69 304 ASN A N 1
ATOM 2440 C CA . ASN A 1 304 ? 8.541 33.461 22.896 1.00 81.69 304 ASN A CA 1
ATOM 2441 C C . ASN A 1 304 ? 7.962 34.780 22.332 1.00 81.69 304 ASN A C 1
ATOM 2443 O O . ASN A 1 304 ? 7.956 35.814 23.008 1.00 81.69 304 ASN A O 1
ATOM 2447 N N . ILE A 1 305 ? 7.477 34.771 21.084 1.00 80.75 305 ILE A N 1
ATOM 2448 C CA . ILE A 1 305 ? 6.901 35.940 20.395 1.00 80.75 305 ILE A CA 1
ATOM 2449 C C . ILE A 1 305 ? 5.388 35.992 20.661 1.00 80.75 305 ILE A C 1
ATOM 2451 O O . ILE A 1 305 ? 4.556 35.850 19.770 1.00 80.75 305 ILE A O 1
ATOM 2455 N N . GLU A 1 306 ? 5.035 36.171 21.933 1.00 72.81 306 GLU A N 1
ATOM 2456 C CA . GLU A 1 306 ? 3.644 36.127 22.417 1.00 72.81 306 GLU A CA 1
ATOM 2457 C C . GLU A 1 306 ? 3.013 37.514 22.601 1.00 72.81 306 GLU A C 1
ATOM 2459 O O . GLU A 1 306 ? 1.819 37.641 22.869 1.00 72.81 306 GLU A O 1
ATOM 2464 N N . LYS A 1 307 ? 3.820 38.577 22.505 1.00 71.88 307 LYS A N 1
ATOM 2465 C CA . LYS A 1 307 ? 3.384 39.942 22.812 1.00 71.88 307 LYS A CA 1
ATOM 2466 C C . LYS A 1 307 ? 2.882 40.664 21.575 1.00 71.88 307 LYS A C 1
ATOM 2468 O O . LYS A 1 307 ? 3.594 40.776 20.574 1.00 71.88 307 LYS A O 1
ATOM 2473 N N . ASP A 1 308 ? 1.699 41.242 21.716 1.00 68.25 308 ASP A N 1
ATOM 2474 C CA . ASP A 1 308 ? 1.173 42.250 20.810 1.00 68.25 308 ASP A CA 1
ATOM 2475 C C . ASP A 1 308 ? 2.174 43.411 20.622 1.00 68.25 308 ASP A C 1
ATOM 2477 O O . ASP A 1 308 ? 2.888 43.799 21.550 1.00 68.25 308 ASP A O 1
ATOM 2481 N N . HIS A 1 309 ? 2.262 43.925 19.397 1.00 75.75 309 HIS A N 1
ATOM 2482 C CA . HIS A 1 309 ? 3.246 44.911 18.932 1.00 75.75 309 HIS A CA 1
ATOM 2483 C C . HIS A 1 309 ? 4.738 44.488 19.029 1.00 75.75 309 HIS A C 1
ATOM 2485 O O . HIS A 1 309 ? 5.636 45.335 19.062 1.00 75.75 309 HIS A O 1
ATOM 2491 N N . SER A 1 310 ? 5.039 43.181 18.993 1.00 84.62 310 SER A N 1
ATOM 2492 C CA . SER A 1 310 ? 6.414 42.661 18.824 1.00 84.62 310 SER A CA 1
ATOM 2493 C C . SER A 1 310 ? 7.043 43.080 17.486 1.00 84.62 310 SER A C 1
ATOM 2495 O O . SER A 1 310 ? 6.367 43.070 16.462 1.00 84.62 310 SER A O 1
ATOM 2497 N N . ILE A 1 311 ? 8.348 43.399 17.468 1.00 86.69 311 ILE A N 1
ATOM 2498 C CA . ILE A 1 311 ? 9.063 43.868 16.261 1.00 86.69 311 ILE A CA 1
ATOM 2499 C C . ILE A 1 311 ? 10.082 42.833 15.759 1.00 86.69 311 ILE A C 1
ATOM 2501 O O . ILE A 1 311 ? 11.033 42.487 16.463 1.00 86.69 311 ILE A O 1
ATOM 2505 N N . LEU A 1 312 ? 9.917 42.395 14.510 1.00 91.12 312 LEU A N 1
ATOM 2506 C CA . LEU A 1 312 ? 10.806 41.501 13.764 1.00 91.12 312 LEU A CA 1
ATOM 2507 C C . LEU A 1 312 ? 11.509 42.269 12.629 1.00 91.12 312 LEU A C 1
ATOM 2509 O O . LEU A 1 312 ? 10.967 43.225 12.074 1.00 91.12 312 LEU A O 1
ATOM 2513 N N . ASN A 1 313 ? 12.716 41.848 12.244 1.00 88.69 313 ASN A N 1
ATOM 2514 C CA . ASN A 1 313 ? 13.397 42.381 11.057 1.00 88.69 313 ASN A CA 1
ATOM 2515 C C . ASN A 1 313 ? 13.109 41.496 9.837 1.00 88.69 313 ASN A C 1
ATOM 2517 O O . ASN A 1 313 ? 13.325 40.286 9.899 1.00 88.69 313 ASN A O 1
ATOM 2521 N N . LEU A 1 314 ? 12.689 42.109 8.726 1.00 87.88 314 LEU A N 1
ATOM 2522 C CA . LEU A 1 314 ? 12.413 41.439 7.450 1.00 87.88 314 LEU A CA 1
ATOM 2523 C C . LEU A 1 314 ? 13.423 41.856 6.369 1.00 87.88 314 LEU A C 1
ATOM 2525 O O . LEU A 1 314 ? 13.549 43.037 6.025 1.00 87.88 314 LEU A O 1
ATOM 2529 N N . ILE A 1 315 ? 14.093 40.872 5.770 1.00 83.00 315 ILE A N 1
ATOM 2530 C CA . ILE A 1 315 ? 15.012 41.044 4.637 1.00 83.00 315 ILE A CA 1
ATOM 2531 C C . ILE A 1 315 ? 14.406 40.369 3.397 1.00 83.00 315 ILE A C 1
ATOM 2533 O O . ILE A 1 315 ? 14.096 39.182 3.444 1.00 83.00 315 ILE A O 1
ATOM 2537 N N . VAL A 1 316 ? 14.267 41.119 2.292 1.00 73.19 316 VAL A N 1
ATOM 2538 C CA . VAL A 1 316 ? 13.544 40.695 1.071 1.00 73.19 316 VAL A CA 1
ATOM 2539 C C . VAL A 1 316 ? 14.466 40.538 -0.152 1.00 73.19 316 VAL A C 1
ATOM 2541 O O . VAL A 1 316 ? 15.125 41.494 -0.591 1.00 73.19 316 VAL A O 1
ATOM 2544 N N . ARG A 1 317 ? 14.465 39.337 -0.743 1.00 65.94 317 ARG A N 1
ATOM 2545 C CA . ARG A 1 317 ? 15.279 38.882 -1.887 1.00 65.94 317 ARG A CA 1
ATOM 2546 C C . ARG A 1 317 ? 14.432 38.743 -3.171 1.00 65.94 317 ARG A C 1
ATOM 2548 O O . ARG A 1 317 ? 13.991 37.655 -3.505 1.00 65.94 317 ARG A O 1
ATOM 2555 N N . LEU A 1 318 ? 14.210 39.859 -3.867 1.00 52.38 318 LEU A N 1
ATOM 2556 C CA . LEU A 1 318 ? 13.271 39.988 -4.998 1.00 52.38 318 LEU A CA 1
ATOM 2557 C C . LEU A 1 318 ? 13.432 38.934 -6.116 1.00 52.38 318 LEU A C 1
ATOM 2559 O O . LEU A 1 318 ? 14.504 38.832 -6.709 1.00 52.38 318 LEU A O 1
ATOM 2563 N N . VAL A 1 319 ? 12.322 38.277 -6.473 1.00 49.97 319 VAL A N 1
ATOM 2564 C CA . VAL A 1 319 ? 12.079 37.540 -7.734 1.00 49.97 319 VAL A CA 1
ATOM 2565 C C . VAL A 1 319 ? 10.627 37.825 -8.180 1.00 49.97 319 VAL A C 1
ATOM 2567 O O . VAL A 1 319 ? 9.761 37.993 -7.323 1.00 49.97 319 VAL A O 1
ATOM 2570 N N . GLY A 1 320 ? 10.360 37.965 -9.486 1.00 48.91 320 GLY A N 1
ATOM 2571 C CA . GLY A 1 320 ? 9.102 38.535 -10.014 1.00 48.91 320 GLY A CA 1
ATOM 2572 C C . GLY A 1 320 ? 7.955 37.554 -10.330 1.00 48.91 320 GLY A C 1
ATOM 2573 O O . GLY A 1 320 ? 8.183 36.357 -10.500 1.00 48.91 320 GLY A O 1
ATOM 2574 N N . LYS A 1 321 ? 6.732 38.106 -10.448 1.00 52.53 321 LYS A N 1
ATOM 2575 C CA . LYS A 1 321 ? 5.489 37.431 -10.897 1.00 52.53 321 LYS A CA 1
ATOM 2576 C C . LYS A 1 321 ? 5.510 37.092 -12.401 1.00 52.53 321 LYS A C 1
ATOM 2578 O O . LYS A 1 321 ? 6.422 37.498 -13.121 1.00 52.53 321 LYS A O 1
ATOM 2583 N N . ILE A 1 322 ? 4.499 36.355 -12.873 1.00 59.12 322 ILE A N 1
ATOM 2584 C CA . ILE A 1 322 ? 4.374 35.869 -14.257 1.00 59.12 322 ILE A CA 1
ATOM 2585 C C . ILE A 1 322 ? 3.045 36.287 -14.914 1.00 59.12 322 ILE A C 1
ATOM 2587 O O . ILE A 1 322 ? 2.085 36.666 -14.247 1.00 59.12 322 ILE A O 1
ATOM 2591 N N . GLN A 1 323 ? 2.993 36.215 -16.245 1.00 64.75 323 GLN A N 1
ATOM 2592 C CA . GLN A 1 323 ? 1.783 36.440 -17.040 1.00 64.75 323 GLN A CA 1
ATOM 2593 C C . GLN A 1 323 ? 1.396 35.154 -17.775 1.00 64.75 323 GLN A C 1
ATOM 2595 O O . GLN A 1 323 ? 2.270 34.438 -18.268 1.00 64.75 323 GLN A O 1
ATOM 2600 N N . ILE A 1 324 ? 0.095 34.885 -17.882 1.00 72.31 324 ILE A N 1
ATOM 2601 C CA . ILE A 1 324 ? -0.468 33.800 -18.695 1.00 72.31 324 ILE A CA 1
ATOM 2602 C C . ILE A 1 324 ? -1.513 34.345 -19.673 1.00 72.31 324 ILE A C 1
ATOM 2604 O O . ILE A 1 324 ? -2.127 35.390 -19.450 1.00 72.31 324 ILE A O 1
ATOM 2608 N N . PHE A 1 325 ? -1.726 33.621 -20.767 1.00 77.31 325 PHE A N 1
ATOM 2609 C CA . PHE A 1 325 ? -2.633 34.008 -21.844 1.00 77.31 325 PHE A CA 1
ATOM 2610 C C . PHE A 1 325 ? -3.712 32.939 -21.992 1.00 77.31 325 PHE A C 1
ATOM 2612 O O . PHE A 1 325 ? -3.402 31.767 -22.192 1.00 77.31 325 PHE A O 1
ATOM 2619 N N . VAL A 1 326 ? -4.978 33.336 -21.880 1.00 80.56 326 VAL A N 1
ATOM 2620 C CA . VAL A 1 326 ? -6.122 32.420 -21.929 1.00 80.56 326 VAL A CA 1
ATOM 2621 C C . VAL A 1 326 ? -6.882 32.639 -23.227 1.00 80.56 326 VAL A C 1
ATOM 2623 O O . VAL A 1 326 ? -7.356 33.744 -23.474 1.00 80.56 326 VAL A O 1
ATOM 2626 N N . GLN A 1 327 ? -7.027 31.601 -24.050 1.00 78.56 327 GLN A N 1
ATOM 2627 C CA . GLN A 1 327 ? -7.810 31.675 -25.283 1.00 78.56 327 GLN A CA 1
ATOM 2628 C C . GLN A 1 327 ? -9.213 31.090 -25.095 1.00 78.56 327 GLN A C 1
ATOM 2630 O O . GLN A 1 327 ? -9.378 29.940 -24.690 1.00 78.56 327 GLN A O 1
ATOM 2635 N N . ASN A 1 328 ? -10.242 31.863 -25.441 1.00 76.81 328 ASN A N 1
ATOM 2636 C CA . ASN A 1 328 ? -11.609 31.367 -25.526 1.00 76.81 328 ASN A CA 1
ATOM 2637 C C . ASN A 1 328 ? -11.779 30.545 -26.812 1.00 76.81 328 ASN A C 1
ATOM 2639 O O . ASN A 1 328 ? -11.814 31.094 -27.910 1.00 76.81 328 ASN A O 1
ATOM 2643 N N . VAL A 1 329 ? -11.932 29.228 -26.676 1.00 67.44 329 VAL A N 1
ATOM 2644 C CA . VAL A 1 329 ? -11.959 28.280 -27.807 1.00 67.44 329 VAL A CA 1
ATOM 2645 C C . VAL A 1 329 ? -13.183 28.443 -28.733 1.00 67.44 329 VAL A C 1
ATOM 2647 O O . VAL A 1 329 ? -13.181 27.917 -29.839 1.00 67.44 329 VAL A O 1
ATOM 2650 N N . ARG A 1 330 ? -14.235 29.174 -28.322 1.00 66.62 330 ARG A N 1
ATOM 2651 C CA . ARG A 1 330 ? -15.425 29.440 -29.163 1.00 66.62 330 ARG A CA 1
ATOM 2652 C C . ARG A 1 330 ? -15.373 30.766 -29.921 1.00 66.62 330 ARG A C 1
ATOM 2654 O O . ARG A 1 330 ? -16.070 30.905 -30.919 1.00 66.62 330 ARG A O 1
ATOM 2661 N N . THR A 1 331 ? -14.602 31.741 -29.443 1.00 73.38 331 THR A N 1
ATOM 2662 C CA . THR A 1 331 ? -14.492 33.080 -30.060 1.00 73.38 331 THR A CA 1
ATOM 2663 C C . THR A 1 331 ? -13.080 33.397 -30.555 1.00 73.38 331 THR A C 1
ATOM 2665 O O . THR A 1 331 ? -12.848 34.474 -31.097 1.00 73.38 331 THR A O 1
ATOM 2668 N N . SER A 1 332 ? -12.127 32.488 -30.330 1.00 66.88 332 SER A N 1
ATOM 2669 C CA . SER A 1 332 ? -10.680 32.618 -30.561 1.00 66.88 332 SER A CA 1
ATOM 2670 C C . SER A 1 332 ? -9.996 33.805 -29.865 1.00 66.88 332 SER A C 1
ATOM 2672 O O . SER A 1 332 ? -8.785 33.981 -30.018 1.00 66.88 332 SER A O 1
ATOM 2674 N N . LYS A 1 333 ? -10.729 34.598 -29.072 1.00 68.12 333 LYS A N 1
ATOM 2675 C CA . LYS A 1 333 ? -10.228 35.763 -28.334 1.00 68.12 333 LYS A CA 1
ATOM 2676 C C . LYS A 1 333 ? -9.228 35.324 -27.262 1.00 68.12 333 LYS A C 1
ATOM 2678 O O . LYS A 1 333 ? -9.514 34.404 -26.498 1.00 68.12 333 LYS A O 1
ATOM 2683 N N . ILE A 1 334 ? -8.077 35.994 -27.205 1.00 72.88 334 ILE A N 1
ATOM 2684 C CA . ILE A 1 334 ? -7.021 35.759 -26.211 1.00 72.88 334 ILE A CA 1
ATOM 2685 C C . ILE A 1 334 ? -7.056 36.875 -25.161 1.00 72.88 334 ILE A C 1
ATOM 2687 O O . ILE A 1 334 ? -7.125 38.056 -25.506 1.00 72.88 334 ILE A O 1
ATOM 2691 N N . THR A 1 335 ? -6.978 36.490 -23.890 1.00 72.56 335 THR A N 1
ATOM 2692 C CA . THR A 1 335 ? -7.136 37.364 -22.724 1.00 72.56 335 THR A CA 1
ATOM 2693 C C . THR A 1 335 ? -5.972 37.148 -21.759 1.00 72.56 335 THR A C 1
ATOM 2695 O O . THR A 1 335 ? -5.813 36.066 -21.195 1.00 72.56 335 THR A O 1
ATOM 2698 N N . THR A 1 336 ? -5.134 38.171 -21.575 1.00 75.31 336 THR A N 1
ATOM 2699 C CA . THR A 1 336 ? -3.965 38.108 -20.679 1.00 75.31 336 THR A CA 1
ATOM 2700 C C . THR A 1 336 ? -4.365 38.264 -19.214 1.00 75.31 336 THR A C 1
ATOM 2702 O O . THR A 1 336 ? -5.163 39.144 -18.865 1.00 75.31 336 THR A O 1
ATOM 2705 N N . LEU A 1 337 ? -3.761 37.458 -18.345 1.00 74.12 337 LEU A N 1
ATOM 2706 C CA . LEU A 1 337 ? -3.859 37.528 -16.890 1.00 74.12 337 LEU A CA 1
ATOM 2707 C C . LEU A 1 337 ? -2.451 37.652 -16.300 1.00 74.12 337 LEU A C 1
ATOM 2709 O O . LEU A 1 337 ? -1.539 36.946 -16.728 1.00 74.12 337 LEU A O 1
ATOM 2713 N N . GLU A 1 338 ? -2.277 38.520 -15.308 1.00 68.12 338 GLU A N 1
ATOM 2714 C CA . GLU A 1 338 ? -1.118 38.439 -14.416 1.00 68.12 338 GLU A CA 1
ATOM 2715 C C . GLU A 1 338 ? -1.491 37.494 -13.277 1.00 68.12 338 GLU A C 1
ATOM 2717 O O . GLU A 1 338 ? -2.573 37.637 -12.707 1.00 68.12 338 GLU A O 1
ATOM 2722 N N . VAL A 1 339 ? -0.632 36.522 -12.978 1.00 65.38 339 VAL A N 1
ATOM 2723 C CA . VAL A 1 339 ? -0.885 35.489 -11.965 1.00 65.38 339 VAL A CA 1
ATOM 2724 C C . VAL A 1 339 ? 0.371 35.253 -11.139 1.00 65.38 339 VAL A C 1
ATOM 2726 O O . VAL A 1 339 ? 1.499 35.433 -11.612 1.00 65.38 339 VAL A O 1
ATOM 2729 N N . ASP A 1 340 ? 0.196 34.847 -9.888 1.00 60.16 340 ASP A N 1
ATOM 2730 C CA . ASP A 1 340 ? 1.294 34.272 -9.122 1.00 60.16 340 ASP A CA 1
ATOM 2731 C C . ASP A 1 340 ? 1.461 32.777 -9.426 1.00 60.16 340 ASP A C 1
ATOM 2733 O O . ASP A 1 340 ? 0.571 32.122 -9.966 1.00 60.16 340 ASP A O 1
ATOM 2737 N N . ARG A 1 341 ? 2.607 32.203 -9.052 1.00 56.62 341 ARG A N 1
ATOM 2738 C CA . ARG A 1 341 ? 2.848 30.756 -9.200 1.00 56.62 341 ARG A CA 1
ATOM 2739 C C . ARG A 1 341 ? 1.988 29.907 -8.259 1.00 56.62 341 ARG A C 1
ATOM 2741 O O . ARG A 1 341 ? 1.896 28.702 -8.457 1.00 56.62 341 ARG A O 1
ATOM 2748 N N . SER A 1 342 ? 1.367 30.537 -7.263 1.00 49.56 342 SER A N 1
ATOM 2749 C CA . SER A 1 342 ? 0.439 29.938 -6.303 1.00 49.56 342 SER A CA 1
ATOM 2750 C C . SER A 1 342 ? -1.043 30.186 -6.623 1.00 49.56 342 SER A C 1
ATOM 2752 O O . SER A 1 342 ? -1.896 29.775 -5.839 1.00 49.56 342 SER A O 1
ATOM 2754 N N . ASP A 1 343 ? -1.386 30.868 -7.726 1.00 60.16 343 ASP A N 1
ATOM 2755 C CA . ASP A 1 343 ? -2.792 31.107 -8.077 1.00 60.16 343 ASP A CA 1
ATOM 2756 C C . ASP A 1 343 ? -3.498 29.803 -8.465 1.00 60.16 343 ASP A C 1
ATOM 2758 O O . ASP A 1 343 ? -3.095 29.096 -9.391 1.00 60.16 343 ASP A O 1
ATOM 2762 N N . THR A 1 344 ? -4.590 29.482 -7.766 1.00 61.25 344 THR A N 1
ATOM 2763 C CA . THR A 1 344 ? -5.331 28.244 -8.034 1.00 61.25 344 THR A CA 1
ATOM 2764 C C . THR A 1 344 ? -6.053 28.315 -9.381 1.00 61.25 344 THR A C 1
ATOM 2766 O O . THR A 1 344 ? -6.456 29.385 -9.842 1.00 61.25 344 THR A O 1
ATOM 2769 N N . ILE A 1 345 ? -6.342 27.161 -9.987 1.00 68.56 345 ILE A N 1
ATOM 2770 C CA . ILE A 1 345 ? -7.197 27.096 -11.186 1.00 68.56 345 ILE A CA 1
ATOM 2771 C C . ILE A 1 345 ? -8.600 27.686 -10.915 1.00 68.56 345 ILE A C 1
ATOM 2773 O O . ILE A 1 345 ? -9.242 28.180 -11.840 1.00 68.56 345 ILE A O 1
ATOM 2777 N N . GLY A 1 346 ? -9.061 27.712 -9.658 1.00 65.81 346 GLY A N 1
ATOM 2778 C CA . GLY A 1 346 ? -10.258 28.453 -9.245 1.00 65.81 346 GLY A CA 1
ATOM 2779 C C . GLY A 1 346 ? -10.087 29.972 -9.370 1.00 65.81 346 GLY A C 1
ATOM 2780 O O . GLY A 1 346 ? -10.927 30.621 -9.993 1.00 65.81 346 GLY A O 1
ATOM 2781 N N . ASN A 1 347 ? -8.974 30.520 -8.868 1.00 75.19 347 ASN A N 1
ATOM 2782 C CA . ASN A 1 347 ? -8.620 31.942 -8.981 1.00 75.19 347 ASN A CA 1
ATOM 2783 C C . ASN A 1 347 ? -8.553 32.358 -10.457 1.00 75.19 347 ASN A C 1
ATOM 2785 O O . ASN A 1 347 ? -9.188 33.327 -10.866 1.00 75.19 347 ASN A O 1
ATOM 2789 N N . VAL A 1 348 ? -7.843 31.575 -11.278 1.00 74.19 348 VAL A N 1
ATOM 2790 C CA . VAL A 1 348 ? -7.692 31.838 -12.715 1.00 74.19 348 VAL A CA 1
ATOM 2791 C C . VAL A 1 348 ? -9.054 31.809 -13.422 1.00 74.19 348 VAL A C 1
ATOM 2793 O O . VAL A 1 348 ? -9.343 32.706 -14.212 1.00 74.19 348 VAL A O 1
ATOM 2796 N N . LYS A 1 349 ? -9.941 30.856 -13.097 1.00 81.31 349 LYS A N 1
ATOM 2797 C CA . LYS A 1 349 ? -11.318 30.847 -13.627 1.00 81.31 349 LYS A CA 1
ATOM 2798 C C . LYS A 1 349 ? -12.139 32.065 -13.194 1.00 81.31 349 LYS A C 1
ATOM 2800 O O . LYS A 1 349 ? -12.895 32.588 -14.011 1.00 81.31 349 LYS A O 1
ATOM 2805 N N . ALA A 1 350 ? -11.996 32.540 -11.958 1.00 74.44 350 ALA A N 1
ATOM 2806 C CA . ALA A 1 350 ? -12.661 33.763 -11.502 1.00 74.44 350 ALA A CA 1
ATOM 2807 C C . ALA A 1 350 ? -12.151 34.999 -12.272 1.00 74.44 350 ALA A C 1
ATOM 2809 O O . ALA A 1 350 ? -12.948 35.753 -12.823 1.00 74.44 350 ALA A O 1
ATOM 2810 N N . MET A 1 351 ? -10.835 35.138 -12.464 1.00 80.12 351 MET A N 1
ATOM 2811 C CA . MET A 1 351 ? -10.261 36.218 -13.283 1.00 80.12 351 MET A CA 1
ATOM 2812 C C . MET A 1 351 ? -10.742 36.194 -14.749 1.00 80.12 351 MET A C 1
ATOM 2814 O O . MET A 1 351 ? -10.867 37.243 -15.384 1.00 80.12 351 MET A O 1
ATOM 2818 N N . ILE A 1 352 ? -11.022 35.009 -15.303 1.00 80.56 352 ILE A N 1
ATOM 2819 C CA . ILE A 1 352 ? -11.621 34.852 -16.640 1.00 80.56 352 ILE A CA 1
ATOM 2820 C C . ILE A 1 352 ? -13.118 35.172 -16.612 1.00 80.56 352 ILE A C 1
ATOM 2822 O O . ILE A 1 352 ? -13.624 35.761 -17.564 1.00 80.56 352 ILE A O 1
ATOM 2826 N N . GLN A 1 353 ? -13.832 34.832 -15.537 1.00 78.88 353 GLN A N 1
ATOM 2827 C CA . GLN A 1 353 ? -15.236 35.207 -15.363 1.00 78.88 353 GLN A CA 1
ATOM 2828 C C . GLN A 1 353 ? -15.388 36.732 -15.357 1.00 78.88 353 GLN A C 1
ATOM 2830 O O . GLN A 1 353 ? -16.231 37.253 -16.082 1.00 78.88 353 GLN A O 1
ATOM 2835 N N . ASP A 1 354 ? -14.534 37.441 -14.621 1.00 76.31 354 ASP A N 1
ATOM 2836 C CA . ASP A 1 354 ? -14.593 38.901 -14.511 1.00 76.31 354 ASP A CA 1
ATOM 2837 C C . ASP A 1 354 ? -14.213 39.619 -15.821 1.00 76.31 354 ASP A C 1
ATOM 2839 O O . ASP A 1 354 ? -14.719 40.706 -16.100 1.00 76.31 354 ASP A O 1
ATOM 2843 N N . LYS A 1 355 ? -13.351 39.019 -16.661 1.00 74.62 355 LYS A N 1
ATOM 2844 C CA . LYS A 1 355 ? -12.944 39.593 -17.963 1.00 74.62 355 LYS A CA 1
ATOM 2845 C C . LYS A 1 355 ? -13.791 39.160 -19.165 1.00 74.62 355 LYS A C 1
ATOM 2847 O O . LYS A 1 355 ? -13.887 39.914 -20.132 1.00 74.62 355 LYS A O 1
ATOM 2852 N N . GLU A 1 356 ? -14.369 37.960 -19.142 1.00 73.12 356 GLU A N 1
ATOM 2853 C CA . GLU A 1 356 ? -15.059 37.344 -20.291 1.00 73.12 356 GLU A CA 1
ATOM 2854 C C . GLU A 1 356 ? -16.529 36.970 -20.020 1.00 73.12 356 GLU A C 1
ATOM 2856 O O . GLU A 1 356 ? -17.237 36.585 -20.947 1.00 73.12 356 GLU A O 1
ATOM 2861 N N . GLY A 1 357 ? -17.013 37.072 -18.778 1.00 65.25 357 GLY A N 1
ATOM 2862 C CA . GLY A 1 357 ? -18.421 36.878 -18.400 1.00 65.25 357 GLY A CA 1
ATOM 2863 C C . GLY A 1 357 ? -18.893 35.425 -18.232 1.00 65.25 357 GLY A C 1
ATOM 2864 O O . GLY A 1 357 ? -20.034 35.198 -17.829 1.00 65.25 357 GLY A O 1
ATOM 2865 N N . PHE A 1 358 ? -18.051 34.426 -18.514 1.00 72.62 358 PHE A N 1
ATOM 2866 C CA . PHE A 1 358 ? -18.420 33.006 -18.416 1.00 72.62 358 PHE A CA 1
ATOM 2867 C C . PHE A 1 358 ? -18.321 32.487 -16.976 1.00 72.62 358 PHE A C 1
ATOM 2869 O O . PHE A 1 358 ? -17.286 32.639 -16.331 1.00 72.62 358 PHE A O 1
ATOM 2876 N N . GLN A 1 359 ? -19.361 31.810 -16.483 1.00 62.19 359 GLN A N 1
ATOM 2877 C CA . GLN A 1 359 ? -19.377 31.253 -15.121 1.00 62.19 359 GLN A CA 1
ATOM 2878 C C . GLN A 1 359 ? -18.317 30.137 -14.957 1.00 62.19 359 GLN A C 1
ATOM 2880 O O . GLN A 1 359 ? -18.117 29.367 -15.899 1.00 62.19 359 GLN A O 1
ATOM 2885 N N . PRO A 1 360 ? -17.668 29.947 -13.788 1.00 66.69 360 PRO A N 1
ATOM 2886 C CA . PRO A 1 360 ? -16.505 29.053 -13.648 1.00 66.69 360 PRO A CA 1
ATOM 2887 C C . PRO A 1 360 ? -16.819 27.575 -13.919 1.00 66.69 360 PRO A C 1
ATOM 2889 O O . PRO A 1 360 ? -15.956 26.818 -14.365 1.00 66.69 360 PRO A O 1
ATOM 2892 N N . VAL A 1 361 ? -18.075 27.176 -13.695 1.00 63.16 361 VAL A N 1
ATOM 2893 C CA . VAL A 1 361 ? -18.615 25.839 -14.000 1.00 63.16 361 VAL A CA 1
ATOM 2894 C C . VAL A 1 361 ? -18.696 25.592 -15.515 1.00 63.16 361 VAL A C 1
ATOM 2896 O O . VAL A 1 361 ? -18.539 24.466 -15.972 1.00 63.16 361 VAL A O 1
ATOM 2899 N N . GLN A 1 362 ? -18.887 26.650 -16.310 1.00 66.19 362 GLN A N 1
ATOM 2900 C CA . GLN A 1 362 ? -18.904 26.604 -17.778 1.00 66.19 362 GLN A CA 1
ATOM 2901 C C . GLN A 1 362 ? -17.492 26.701 -18.384 1.00 66.19 362 GLN A C 1
ATOM 2903 O O . GLN A 1 362 ? -17.308 26.423 -19.569 1.00 66.19 362 GLN A O 1
ATOM 2908 N N . GLN A 1 363 ? -16.489 27.091 -17.591 1.00 69.88 363 GLN A N 1
ATOM 2909 C CA . GLN A 1 363 ? -15.102 27.191 -18.029 1.00 69.88 363 GLN A CA 1
ATOM 2910 C C . GLN A 1 363 ? -14.355 25.867 -17.831 1.00 69.88 363 GLN A C 1
ATOM 2912 O O . GLN A 1 363 ? -14.110 25.434 -16.701 1.00 69.88 363 GLN A O 1
ATOM 2917 N N . ARG A 1 364 ? -13.886 25.264 -18.927 1.00 75.00 364 ARG A N 1
ATOM 2918 C CA . ARG A 1 364 ? -12.873 24.201 -18.900 1.00 75.00 364 ARG A CA 1
ATOM 2919 C C . ARG A 1 364 ? -11.543 24.797 -19.353 1.00 75.00 364 ARG A C 1
ATOM 2921 O O . ARG A 1 364 ? -11.348 25.019 -20.542 1.00 75.00 364 ARG A O 1
ATOM 2928 N N . LEU A 1 365 ? -10.663 25.099 -18.398 1.00 71.31 365 LEU A N 1
ATOM 2929 C CA . LEU A 1 365 ? -9.306 25.552 -18.707 1.00 71.31 365 LEU A CA 1
ATOM 2930 C C . LEU A 1 365 ? -8.443 24.341 -19.047 1.00 71.31 365 LEU A C 1
ATOM 2932 O O . LEU A 1 365 ? -8.588 23.286 -18.431 1.00 71.31 365 LEU A O 1
ATOM 2936 N N . ILE A 1 366 ? -7.561 24.511 -20.025 1.00 69.69 366 ILE A N 1
ATOM 2937 C CA . ILE A 1 366 ? -6.613 23.498 -20.478 1.00 69.69 366 ILE A CA 1
ATOM 2938 C C . ILE A 1 366 ? -5.248 24.180 -20.465 1.00 69.69 366 ILE A C 1
ATOM 2940 O O . ILE A 1 366 ? -5.025 25.129 -21.213 1.00 69.69 366 ILE A O 1
ATOM 2944 N N . PHE A 1 367 ? -4.369 23.742 -19.567 1.00 59.06 367 PHE A N 1
ATOM 2945 C CA . PHE A 1 367 ? -3.009 24.253 -19.433 1.00 59.06 367 PHE A CA 1
ATOM 2946 C C . PHE A 1 367 ? -2.029 23.138 -19.794 1.00 59.06 367 PHE A C 1
ATOM 2948 O O . PHE A 1 367 ? -2.166 22.016 -19.313 1.00 59.06 367 PHE A O 1
ATOM 2955 N N . ILE A 1 368 ? -1.066 23.446 -20.662 1.00 54.94 368 ILE A N 1
ATOM 2956 C CA . ILE A 1 368 ? -0.097 22.487 -21.199 1.00 54.94 368 ILE A CA 1
ATOM 2957 C C . ILE A 1 368 ? 1.271 22.904 -20.653 1.00 54.94 368 ILE A C 1
ATOM 2959 O O . ILE A 1 368 ? 1.893 23.831 -21.170 1.00 54.94 368 ILE A O 1
ATOM 2963 N N . GLY A 1 369 ? 1.678 22.295 -19.536 1.00 37.19 369 GLY A N 1
ATOM 2964 C CA . GLY A 1 369 ? 2.770 22.789 -18.694 1.00 37.19 369 GLY A CA 1
ATOM 2965 C C . GLY A 1 369 ? 3.976 21.855 -18.590 1.00 37.19 369 GLY A C 1
ATOM 2966 O O . GLY A 1 369 ? 3.895 20.799 -17.978 1.00 37.19 369 GLY A O 1
ATOM 2967 N N . THR A 1 370 ? 5.118 22.310 -19.104 1.00 38.97 370 THR A N 1
ATOM 2968 C CA . THR A 1 370 ? 6.483 21.861 -18.752 1.00 38.97 370 THR A CA 1
ATOM 2969 C C . THR A 1 370 ? 7.406 23.078 -18.845 1.00 38.97 370 THR A C 1
ATOM 2971 O O . THR A 1 370 ? 7.195 23.885 -19.756 1.00 38.97 370 THR A O 1
ATOM 2974 N N . PRO A 1 371 ? 8.393 23.269 -17.945 1.00 33.38 371 PRO A N 1
ATOM 2975 C CA . PRO A 1 371 ? 9.787 22.924 -18.298 1.00 33.38 371 PRO A CA 1
ATOM 2976 C C . PRO A 1 371 ? 10.595 22.429 -17.040 1.00 33.38 371 PRO A C 1
ATOM 2978 O O . PRO A 1 371 ? 9.949 21.993 -16.092 1.00 33.38 371 PRO A O 1
ATOM 2981 N N . PRO A 1 372 ? 11.951 22.331 -16.991 1.00 30.14 372 PRO A N 1
ATOM 2982 C CA . PRO A 1 372 ? 12.596 21.011 -16.875 1.00 30.14 372 PRO A CA 1
ATOM 2983 C C . PRO A 1 372 ? 13.483 20.792 -15.610 1.00 30.14 372 PRO A C 1
ATOM 2985 O O . PRO A 1 372 ? 13.757 21.744 -14.876 1.00 30.14 372 PRO A O 1
ATOM 2988 N N . PRO A 1 373 ? 13.976 19.553 -15.363 1.00 39.47 373 PRO A N 1
ATOM 2989 C CA . PRO A 1 373 ? 14.687 19.155 -14.135 1.00 39.47 373 PRO A CA 1
ATOM 2990 C C . PRO A 1 373 ? 16.219 18.963 -14.273 1.00 39.47 373 PRO A C 1
ATOM 2992 O O . PRO A 1 373 ? 16.735 18.775 -15.371 1.00 39.47 373 PRO A O 1
ATOM 2995 N N . THR A 1 374 ? 16.917 18.853 -13.130 1.00 26.25 374 THR A N 1
ATOM 2996 C CA . THR A 1 374 ? 18.228 18.168 -12.950 1.00 26.25 374 THR A CA 1
ATOM 2997 C C . THR A 1 374 ? 18.299 17.597 -11.514 1.00 26.25 374 THR A C 1
ATOM 2999 O O . THR A 1 374 ? 18.141 18.377 -10.581 1.00 26.25 374 THR A O 1
ATOM 3002 N N . PHE A 1 375 ? 18.320 16.278 -11.243 1.00 28.09 375 PHE A N 1
ATOM 3003 C CA . PHE A 1 375 ? 19.416 15.280 -11.397 1.00 28.09 375 PHE A CA 1
ATOM 3004 C C . PHE A 1 375 ? 20.618 15.481 -10.419 1.00 28.09 375 PHE A C 1
ATOM 3006 O O . PHE A 1 375 ? 20.982 16.626 -10.184 1.00 28.09 375 PHE A O 1
ATOM 3013 N N . SER A 1 376 ? 21.346 14.480 -9.862 1.00 27.95 376 SER A N 1
ATOM 3014 C CA . SER A 1 376 ? 21.202 12.994 -9.739 1.00 27.95 376 SER A CA 1
ATOM 3015 C C . SER A 1 376 ? 22.512 12.302 -9.224 1.00 27.95 376 SER A C 1
ATOM 3017 O O . SER A 1 376 ? 23.556 12.926 -9.344 1.00 27.95 376 SER A O 1
ATOM 3019 N N . VAL A 1 377 ? 22.466 10.996 -8.845 1.00 30.36 377 VAL A N 1
ATOM 3020 C CA . VAL A 1 377 ? 23.420 9.861 -9.163 1.00 30.36 377 VAL A CA 1
ATOM 3021 C C . VAL A 1 377 ? 24.936 9.944 -8.788 1.00 30.36 377 VAL A C 1
ATOM 3023 O O . VAL A 1 377 ? 25.558 10.969 -9.013 1.00 30.36 377 VAL A O 1
ATOM 3026 N N . ARG A 1 378 ? 25.683 8.902 -8.325 1.00 26.47 378 ARG A N 1
ATOM 3027 C CA . ARG A 1 378 ? 25.438 7.556 -7.701 1.00 26.47 378 ARG A CA 1
ATOM 3028 C C . ARG A 1 378 ? 26.751 6.975 -7.052 1.00 26.47 378 ARG A C 1
ATOM 3030 O O . ARG A 1 378 ? 27.654 6.552 -7.775 1.00 26.47 378 ARG A O 1
ATOM 3037 N N . GLN A 1 379 ? 26.776 6.814 -5.716 1.00 22.97 379 GLN A N 1
ATOM 3038 C CA . GLN A 1 379 ? 27.142 5.546 -5.016 1.00 22.97 379 GLN A CA 1
ATOM 3039 C C . GLN A 1 379 ? 28.668 5.140 -4.774 1.00 22.97 379 GLN A C 1
ATOM 3041 O O . GLN A 1 379 ? 29.377 6.012 -4.278 1.00 22.97 379 GLN A O 1
ATOM 3046 N N . PRO A 1 380 ? 29.193 3.884 -4.943 1.00 34.69 380 PRO A N 1
ATOM 3047 C CA . PRO A 1 380 ? 29.606 2.896 -3.878 1.00 34.69 380 PRO A CA 1
ATOM 3048 C C . PRO A 1 380 ? 31.151 2.556 -3.733 1.00 34.69 380 PRO A C 1
ATOM 3050 O O . PRO A 1 380 ? 31.955 3.395 -4.121 1.00 34.69 380 PRO A O 1
ATOM 3053 N N . SER A 1 381 ? 31.732 1.431 -3.201 1.00 27.94 381 SER A N 1
ATOM 3054 C CA . SER A 1 381 ? 31.282 0.090 -2.678 1.00 27.94 381 SER A CA 1
ATOM 3055 C C . SER A 1 381 ? 32.353 -0.814 -1.964 1.00 27.94 381 SER A C 1
ATOM 3057 O O . SER A 1 381 ? 33.546 -0.506 -1.978 1.00 27.94 381 SER A O 1
ATOM 3059 N N . LEU A 1 382 ? 31.891 -2.019 -1.551 1.00 29.61 382 LEU A N 1
ATOM 3060 C CA . LEU A 1 382 ? 32.459 -3.403 -1.632 1.00 29.61 382 LEU A CA 1
ATOM 3061 C C . LEU A 1 382 ? 33.327 -4.088 -0.534 1.00 29.61 382 LEU A C 1
ATOM 3063 O O . LEU A 1 382 ? 34.165 -3.460 0.097 1.00 29.61 382 LEU A O 1
ATOM 3067 N N . SER A 1 383 ? 33.117 -5.428 -0.456 1.00 28.20 383 SER A N 1
ATOM 3068 C CA . SER A 1 383 ? 33.981 -6.615 -0.140 1.00 28.20 383 SER A CA 1
ATOM 3069 C C . SER A 1 383 ? 34.892 -6.624 1.120 1.00 28.20 383 SER A C 1
ATOM 3071 O O . SER A 1 383 ? 35.312 -5.576 1.592 1.00 28.20 383 SER A O 1
ATOM 3073 N N . ASN A 1 384 ? 35.273 -7.760 1.739 1.00 26.67 384 ASN A N 1
ATOM 3074 C CA . ASN A 1 384 ? 35.023 -9.207 1.520 1.00 26.67 384 ASN A CA 1
ATOM 3075 C C . ASN A 1 384 ? 35.295 -9.985 2.841 1.00 26.67 384 ASN A C 1
ATOM 3077 O O . ASN A 1 384 ? 36.099 -9.518 3.645 1.00 26.67 384 ASN A O 1
ATOM 3081 N N . GLY A 1 385 ? 34.755 -11.201 3.039 1.00 27.80 385 GLY A N 1
ATOM 3082 C CA . GLY A 1 385 ? 35.196 -12.084 4.146 1.00 27.80 385 GLY A CA 1
ATOM 3083 C C . GLY A 1 385 ? 34.326 -13.324 4.414 1.00 27.80 385 GLY A C 1
ATOM 3084 O O . GLY A 1 385 ? 33.163 -13.197 4.770 1.00 27.80 385 GLY A O 1
ATOM 3085 N N . SER A 1 386 ? 34.884 -14.529 4.262 1.00 25.69 386 SER A N 1
ATOM 3086 C CA . SER A 1 386 ? 34.154 -15.812 4.256 1.00 25.69 386 SER A CA 1
ATOM 3087 C C . SER A 1 386 ? 34.332 -16.692 5.507 1.00 25.69 386 SER A C 1
ATOM 3089 O O . SER A 1 386 ? 35.472 -16.875 5.924 1.00 25.69 386 SER A O 1
ATOM 3091 N N . LEU A 1 387 ? 33.247 -17.381 5.910 1.00 22.55 387 LEU A N 1
ATOM 3092 C CA . LEU A 1 387 ? 33.170 -18.732 6.529 1.00 22.55 387 LEU A CA 1
ATOM 3093 C C . LEU A 1 387 ? 33.914 -19.034 7.853 1.00 22.55 387 LEU A C 1
ATOM 3095 O O . LEU A 1 387 ? 35.090 -18.737 7.990 1.00 22.55 387 LEU A O 1
ATOM 3099 N N . TRP A 1 388 ? 33.272 -19.816 8.741 1.00 22.14 388 TRP A N 1
ATOM 3100 C CA . TRP A 1 388 ? 33.779 -21.126 9.219 1.00 22.14 388 TRP A CA 1
ATOM 3101 C C . TRP A 1 388 ? 32.668 -21.976 9.880 1.00 22.14 388 TRP A C 1
ATOM 3103 O O . TRP A 1 388 ? 31.557 -21.512 10.109 1.00 22.14 388 TRP A O 1
ATOM 3113 N N . GLN A 1 389 ? 32.982 -23.257 10.088 1.00 23.08 389 GLN A N 1
ATOM 3114 C CA . GLN A 1 389 ? 32.105 -24.381 10.457 1.00 23.08 389 GLN A CA 1
ATOM 3115 C C . GLN A 1 389 ? 31.907 -24.548 11.979 1.00 23.08 389 GLN A C 1
ATOM 3117 O O . GLN A 1 389 ? 32.668 -23.992 12.767 1.00 23.08 389 GLN A O 1
ATOM 3122 N N . ILE A 1 390 ? 31.024 -25.478 12.377 1.00 22.45 390 ILE A N 1
ATOM 3123 C CA . ILE A 1 390 ? 31.155 -26.248 13.633 1.00 22.45 390 ILE A CA 1
ATOM 3124 C C . ILE A 1 390 ? 31.187 -27.762 13.322 1.00 22.45 390 ILE A C 1
ATOM 3126 O O . ILE A 1 390 ? 30.676 -28.217 12.300 1.00 22.45 390 ILE A O 1
ATOM 3130 N N . PHE A 1 391 ? 31.878 -28.526 14.173 1.00 20.55 391 PHE A N 1
ATOM 3131 C CA . PHE A 1 391 ? 32.268 -29.933 13.995 1.00 20.55 391 PHE A CA 1
ATOM 3132 C C . PHE A 1 391 ? 31.350 -30.941 14.732 1.00 20.55 391 PHE A C 1
ATOM 3134 O O . PHE A 1 391 ? 30.812 -30.619 15.783 1.00 20.55 391 PHE A O 1
ATOM 3141 N N . PHE A 1 392 ? 31.278 -32.174 14.195 1.00 21.94 392 PHE A N 1
ATOM 3142 C CA . PHE A 1 392 ? 31.313 -33.506 14.856 1.00 21.94 392 PHE A CA 1
ATOM 3143 C C . PHE A 1 392 ? 30.802 -33.651 16.321 1.00 21.94 392 PHE A C 1
ATOM 3145 O O . PHE A 1 392 ? 31.245 -32.950 17.223 1.00 21.94 392 PHE A O 1
ATOM 3152 N N . SER A 1 393 ? 30.096 -34.734 16.688 1.00 22.41 393 SER A N 1
ATOM 3153 C CA . SER A 1 393 ? 30.748 -36.055 16.878 1.00 22.41 393 SER A CA 1
ATOM 3154 C C . SER A 1 393 ? 29.790 -37.232 17.171 1.00 22.41 393 SER A C 1
ATOM 3156 O O . SER A 1 393 ? 28.945 -37.098 18.042 1.00 22.41 393 SER A O 1
ATOM 3158 N N . PHE A 1 394 ? 30.034 -38.380 16.504 1.00 22.98 394 PHE A N 1
ATOM 3159 C CA . PHE A 1 394 ? 30.210 -39.773 17.014 1.00 22.98 394 PHE A CA 1
ATOM 3160 C C . PHE A 1 394 ? 29.292 -40.387 18.121 1.00 22.98 394 PHE A C 1
ATOM 3162 O O . PHE A 1 394 ? 28.707 -39.690 18.930 1.00 22.98 394 PHE A O 1
ATOM 3169 N N . THR A 1 395 ? 29.126 -41.715 18.285 1.00 24.61 395 THR A N 1
ATOM 3170 C CA . THR A 1 395 ? 29.696 -42.933 17.640 1.00 24.61 395 THR A CA 1
ATOM 3171 C C . THR A 1 395 ? 28.660 -44.078 17.716 1.00 24.61 395 THR A C 1
ATOM 3173 O O . THR A 1 395 ? 28.005 -44.227 18.742 1.00 24.61 395 THR A O 1
ATOM 3176 N N . SER A 1 396 ? 28.483 -44.961 16.724 1.00 24.66 396 SER A N 1
ATOM 3177 C CA . SER A 1 396 ? 29.176 -46.270 16.559 1.00 24.66 396 SER A CA 1
ATOM 3178 C C . SER A 1 396 ? 28.256 -47.207 15.716 1.00 24.66 396 SER A C 1
ATOM 3180 O O . SER A 1 396 ? 27.097 -46.861 15.523 1.00 24.66 396 SER A O 1
ATOM 3182 N N . SER A 1 397 ? 28.646 -48.366 15.157 1.00 24.47 397 SER A N 1
ATOM 3183 C CA . SER A 1 397 ? 29.848 -49.201 15.339 1.00 24.47 397 SER A CA 1
ATOM 3184 C C . SER A 1 397 ? 30.176 -50.078 14.099 1.00 24.47 397 SER A C 1
ATOM 3186 O O . SER A 1 397 ? 29.292 -50.383 13.305 1.00 24.47 397 SER A O 1
ATOM 3188 N N . THR A 1 398 ? 31.416 -50.589 14.031 1.00 27.08 398 THR A N 1
ATOM 3189 C CA . THR A 1 398 ? 31.907 -51.738 13.214 1.00 27.08 398 THR A CA 1
ATOM 3190 C C . THR A 1 398 ? 32.002 -51.631 11.673 1.00 27.08 398 THR A C 1
ATOM 3192 O O . THR A 1 398 ? 31.438 -50.752 11.033 1.00 27.08 398 THR A O 1
ATOM 3195 N N . SER A 1 399 ? 32.863 -52.492 11.107 1.00 26.92 399 SER A N 1
ATOM 3196 C CA . SER A 1 399 ? 33.438 -52.523 9.741 1.00 26.92 399 SER A CA 1
ATOM 3197 C C . SER A 1 399 ? 34.232 -53.853 9.581 1.00 26.92 399 SER A C 1
ATOM 3199 O O . SER A 1 399 ? 34.174 -54.650 10.525 1.00 26.92 399 SER A O 1
ATOM 3201 N N . PRO A 1 400 ? 35.082 -54.116 8.553 1.00 47.56 400 PRO A N 1
ATOM 3202 C CA . PRO A 1 400 ? 35.160 -53.740 7.119 1.00 47.56 400 PRO A CA 1
ATOM 3203 C C . PRO A 1 400 ? 35.074 -55.064 6.255 1.00 47.56 400 PRO A C 1
ATOM 3205 O O . PRO A 1 400 ? 34.414 -55.979 6.747 1.00 47.56 400 PRO A O 1
ATOM 3208 N N . PRO A 1 401 ? 35.699 -55.299 5.059 1.00 40.12 401 PRO A N 1
ATOM 3209 C CA . PRO A 1 401 ? 36.442 -54.432 4.122 1.00 40.12 401 PRO A CA 1
ATOM 3210 C C . PRO A 1 401 ? 36.147 -54.562 2.595 1.00 40.12 401 PRO A C 1
ATOM 3212 O O . PRO A 1 401 ? 35.617 -55.550 2.106 1.00 40.12 401 PRO A O 1
ATOM 3215 N N . MET A 1 402 ? 36.610 -53.532 1.868 1.00 27.88 402 MET A N 1
ATOM 3216 C CA . MET A 1 402 ? 37.164 -53.482 0.491 1.00 27.88 402 MET A CA 1
ATOM 3217 C C . MET A 1 402 ? 36.736 -54.490 -0.601 1.00 27.88 402 MET A C 1
ATOM 3219 O O . MET A 1 402 ? 37.152 -55.640 -0.574 1.00 27.88 402 MET A O 1
ATOM 3223 N N . GLU A 1 403 ? 36.189 -53.965 -1.709 1.00 30.38 403 GLU A N 1
ATOM 3224 C CA . GLU A 1 403 ? 36.947 -53.725 -2.964 1.00 30.38 403 GLU A CA 1
ATOM 3225 C C . GLU A 1 403 ? 36.114 -52.924 -3.994 1.00 30.38 403 GLU A C 1
ATOM 3227 O O . GLU A 1 403 ? 35.047 -53.382 -4.371 1.00 30.38 403 GLU A O 1
ATOM 3232 N N . THR A 1 404 ? 36.610 -51.769 -4.480 1.00 32.78 404 THR A N 1
ATOM 3233 C CA . THR A 1 404 ? 36.348 -51.186 -5.831 1.00 32.78 404 THR A CA 1
ATOM 3234 C C . THR A 1 404 ? 37.038 -49.816 -5.978 1.00 32.78 404 THR A C 1
ATOM 3236 O O . THR A 1 404 ? 36.450 -48.791 -5.642 1.00 32.78 404 THR A O 1
ATOM 3239 N N . HIS A 1 405 ? 38.259 -49.755 -6.529 1.00 34.19 405 HIS A N 1
ATOM 3240 C CA . HIS A 1 405 ? 38.921 -48.467 -6.844 1.00 34.19 405 HIS A CA 1
ATOM 3241 C C . HIS A 1 405 ? 39.112 -48.180 -8.344 1.00 34.19 405 HIS A C 1
ATOM 3243 O O . HIS A 1 405 ? 39.527 -47.081 -8.706 1.00 34.19 405 HIS A O 1
ATOM 3249 N N . PHE A 1 406 ? 38.766 -49.125 -9.227 1.00 38.50 406 PHE A N 1
ATOM 3250 C CA . PHE A 1 406 ? 39.018 -49.013 -10.672 1.00 38.50 406 PHE A CA 1
ATOM 3251 C C . PHE A 1 406 ? 37.872 -48.391 -11.495 1.00 38.50 406 PHE A C 1
ATOM 3253 O O . PHE A 1 406 ? 38.101 -47.961 -12.620 1.00 38.50 406 PHE A O 1
ATOM 3260 N N . PHE A 1 407 ? 36.647 -48.321 -10.959 1.00 38.09 407 PHE A N 1
ATOM 3261 C CA . PHE A 1 407 ? 35.462 -47.936 -11.746 1.00 38.09 407 PHE A CA 1
ATOM 3262 C C . PHE A 1 407 ? 35.228 -46.414 -11.834 1.00 38.09 407 PHE A C 1
ATOM 3264 O O . PHE A 1 407 ? 34.707 -45.916 -12.828 1.00 38.09 407 PHE A O 1
ATOM 3271 N N . LEU A 1 408 ? 35.638 -45.652 -10.813 1.00 40.25 408 LEU A N 1
ATOM 3272 C CA . LEU A 1 408 ? 35.347 -44.212 -10.710 1.00 40.25 408 LEU A CA 1
ATOM 3273 C C . LEU A 1 408 ? 36.253 -43.328 -11.585 1.00 40.25 408 LEU A C 1
ATOM 3275 O O . LEU A 1 408 ? 35.816 -42.281 -12.058 1.00 40.25 408 LEU A O 1
ATOM 3279 N N . LEU A 1 409 ? 37.495 -43.756 -11.840 1.00 42.94 409 LEU A N 1
ATOM 3280 C CA . LEU A 1 409 ? 38.476 -42.986 -12.619 1.00 42.94 409 LEU A CA 1
ATOM 3281 C C . LEU A 1 409 ? 38.159 -42.921 -14.122 1.00 42.94 409 LEU A C 1
ATOM 3283 O O . LEU A 1 409 ? 38.593 -41.992 -14.796 1.00 42.94 409 LEU A O 1
ATOM 3287 N N . PHE A 1 410 ? 37.388 -43.879 -14.646 1.00 41.31 410 PHE A N 1
ATOM 3288 C CA . PHE A 1 410 ? 36.961 -43.870 -16.049 1.00 41.31 410 PHE A CA 1
ATOM 3289 C C . PHE A 1 410 ? 35.714 -42.995 -16.272 1.00 41.31 410 PHE A C 1
ATOM 3291 O O . PHE A 1 410 ? 35.547 -42.409 -17.339 1.00 41.31 410 PHE A O 1
ATOM 3298 N N . LEU A 1 411 ? 34.858 -42.857 -15.252 1.00 41.47 411 LEU A N 1
ATOM 3299 C CA . LEU A 1 411 ? 33.616 -42.084 -15.339 1.00 41.47 411 LEU A CA 1
ATOM 3300 C C . LEU A 1 411 ? 33.862 -40.565 -15.303 1.00 41.47 411 LEU A C 1
ATOM 3302 O O . LEU A 1 411 ? 33.218 -39.815 -16.038 1.00 41.47 411 LEU A O 1
ATOM 3306 N N . SER A 1 412 ? 34.818 -40.105 -14.488 1.00 42.91 412 SER A N 1
ATOM 3307 C CA . SER A 1 412 ? 35.129 -38.674 -14.350 1.00 42.91 412 SER A CA 1
ATOM 3308 C C . SER A 1 412 ? 35.743 -38.063 -15.615 1.00 42.91 412 SER A C 1
ATOM 3310 O O . SER A 1 412 ? 35.439 -36.917 -15.943 1.00 42.91 412 SER A O 1
ATOM 3312 N N . LEU A 1 413 ? 36.545 -38.826 -16.369 1.00 39.91 413 LEU A N 1
ATOM 3313 C CA . LEU A 1 413 ? 37.134 -38.355 -17.628 1.00 39.91 413 LEU A CA 1
ATOM 3314 C C . LEU A 1 413 ? 36.094 -38.166 -18.744 1.00 39.91 413 LEU A C 1
ATOM 3316 O O . LEU A 1 413 ? 36.250 -37.273 -19.572 1.00 39.91 413 LEU A O 1
ATOM 3320 N N . ILE A 1 414 ? 35.030 -38.975 -18.762 1.00 40.06 414 ILE A N 1
ATOM 3321 C CA . ILE A 1 414 ? 33.965 -38.889 -19.776 1.00 40.06 414 ILE A CA 1
ATOM 3322 C C . ILE A 1 414 ? 33.037 -37.696 -19.492 1.00 40.06 414 ILE A C 1
ATOM 3324 O O . ILE A 1 414 ? 32.674 -36.961 -20.412 1.00 40.06 414 ILE A O 1
ATOM 3328 N N . LEU A 1 415 ? 32.715 -37.442 -18.219 1.00 38.12 415 LEU A N 1
ATOM 3329 C CA . LEU A 1 415 ? 31.889 -36.298 -17.808 1.00 38.12 415 LEU A CA 1
ATOM 3330 C C . LEU A 1 415 ? 32.552 -34.931 -18.071 1.00 38.12 415 LEU A C 1
ATOM 3332 O O . LEU A 1 415 ? 31.846 -33.939 -18.233 1.00 38.12 415 LEU A O 1
ATOM 3336 N N . LEU A 1 416 ? 33.883 -34.871 -18.187 1.00 35.72 416 LEU A N 1
ATOM 3337 C CA . LEU A 1 416 ? 34.626 -33.641 -18.496 1.00 35.72 416 LEU A CA 1
ATOM 3338 C C . LEU A 1 416 ? 34.559 -33.194 -19.972 1.00 35.72 416 LEU A C 1
ATOM 3340 O O . LEU A 1 416 ? 35.031 -32.102 -20.285 1.00 35.72 416 LEU A O 1
ATOM 3344 N N . PHE A 1 417 ? 33.971 -33.987 -20.879 1.00 34.72 417 PHE A N 1
ATOM 3345 C CA . PHE A 1 417 ? 33.918 -33.671 -22.318 1.00 34.72 417 PHE A CA 1
ATOM 3346 C C . PHE A 1 417 ? 32.515 -33.380 -22.889 1.00 34.72 417 PHE A C 1
ATOM 3348 O O . PHE A 1 417 ? 32.410 -33.022 -24.064 1.00 34.72 417 PHE A O 1
ATOM 3355 N N . LEU A 1 418 ? 31.441 -33.478 -22.091 1.00 33.84 418 LEU A N 1
ATOM 3356 C CA . LEU A 1 418 ? 30.048 -33.382 -22.572 1.00 33.84 418 LEU A CA 1
ATOM 3357 C C . LEU A 1 418 ? 29.188 -32.309 -21.872 1.00 33.84 418 LEU A C 1
ATOM 3359 O O . LEU A 1 418 ? 27.995 -32.493 -21.650 1.00 33.84 418 LEU A O 1
ATOM 3363 N N . SER A 1 419 ? 29.771 -31.141 -21.597 1.00 33.22 419 SER A N 1
ATOM 3364 C CA . SER A 1 419 ? 29.042 -29.959 -21.102 1.00 33.22 419 SER A CA 1
ATOM 3365 C C . SER A 1 419 ? 29.584 -28.642 -21.678 1.00 33.22 419 SER A C 1
ATOM 3367 O O . SER A 1 419 ? 29.950 -27.713 -20.960 1.00 33.22 419 SER A O 1
ATOM 3369 N N . LYS A 1 420 ? 29.615 -28.524 -23.016 1.00 34.19 420 LYS A N 1
ATOM 3370 C CA . LYS A 1 420 ? 29.786 -27.207 -23.659 1.00 34.19 420 LYS A CA 1
ATOM 3371 C C . LYS A 1 420 ? 28.623 -26.295 -23.238 1.00 34.19 420 LYS A C 1
ATOM 3373 O O . LYS A 1 420 ? 27.481 -26.713 -23.445 1.00 34.19 420 LYS A O 1
ATOM 3378 N N . PRO A 1 421 ? 28.863 -25.065 -22.748 1.00 34.75 421 PRO A N 1
ATOM 3379 C CA . PRO A 1 421 ? 27.779 -24.116 -22.546 1.00 34.75 421 PRO A CA 1
ATOM 3380 C C . PRO A 1 421 ? 27.052 -23.863 -23.875 1.00 34.75 421 PRO A C 1
ATOM 3382 O O . PRO A 1 421 ? 27.650 -23.699 -24.950 1.00 34.75 421 PRO A O 1
ATOM 3385 N N . GLY A 1 422 ? 25.729 -23.899 -23.803 1.00 35.91 422 GLY A N 1
ATOM 3386 C CA . GLY A 1 422 ? 24.861 -23.315 -24.805 1.00 35.91 422 GLY A CA 1
ATOM 3387 C C . GLY A 1 422 ? 24.436 -21.946 -24.312 1.00 35.91 422 GLY A C 1
ATOM 3388 O O . GLY A 1 422 ? 24.085 -21.822 -23.146 1.00 35.91 422 GLY A O 1
ATOM 3389 N N . SER A 1 423 ? 24.432 -20.973 -25.212 1.00 43.25 423 SER A N 1
ATOM 3390 C CA . SER A 1 423 ? 23.854 -19.647 -25.025 1.00 43.25 423 SER A CA 1
ATOM 3391 C C . SER A 1 423 ? 22.694 -19.480 -26.022 1.00 43.25 423 SER A C 1
ATOM 3393 O O . SER A 1 423 ? 22.789 -19.968 -27.152 1.00 43.25 423 SER A O 1
ATOM 3395 N N . GLY A 1 424 ? 21.576 -18.901 -25.569 1.00 47.12 424 GLY A N 1
ATOM 3396 C CA . GLY A 1 424 ? 20.521 -18.340 -26.432 1.00 47.12 424 GLY A CA 1
ATOM 3397 C C . GLY A 1 424 ? 20.882 -16.903 -26.817 1.00 47.12 424 GLY A C 1
ATOM 3398 O O . GLY A 1 424 ? 21.925 -16.433 -26.364 1.00 47.12 424 GLY A O 1
ATOM 3399 N N . PHE A 1 425 ? 20.099 -16.210 -27.656 1.00 61.84 425 PHE A N 1
ATOM 3400 C CA . PHE A 1 425 ? 20.524 -14.905 -28.189 1.00 61.84 425 PHE A CA 1
ATOM 3401 C C . PHE A 1 425 ? 19.401 -13.923 -28.560 1.00 61.84 425 PHE A C 1
ATOM 3403 O O . PHE A 1 425 ? 18.257 -14.287 -28.839 1.00 61.84 425 PHE A O 1
ATOM 3410 N N . GLY A 1 426 ? 19.788 -12.647 -28.663 1.00 62.94 426 GLY A N 1
ATOM 3411 C CA . GLY A 1 426 ? 19.524 -11.840 -29.863 1.00 62.94 426 GLY A CA 1
ATOM 3412 C C . GLY A 1 426 ? 18.093 -11.467 -30.220 1.00 62.94 426 GLY A C 1
ATOM 3413 O O . GLY A 1 426 ? 17.886 -10.883 -31.280 1.00 62.94 426 GLY A O 1
ATOM 3414 N N . SER A 1 427 ? 17.133 -11.761 -29.352 1.00 75.62 427 SER A N 1
ATOM 3415 C CA . SER A 1 427 ? 15.813 -11.126 -29.360 1.00 75.62 427 SER A CA 1
ATOM 3416 C C . SER A 1 427 ? 15.958 -9.708 -28.784 1.00 75.62 427 SER A C 1
ATOM 3418 O O . SER A 1 427 ? 16.885 -9.453 -28.006 1.00 75.62 427 SER A O 1
ATOM 3420 N N . SER A 1 428 ? 15.102 -8.771 -29.189 1.00 87.56 428 SER A N 1
ATOM 3421 C CA . SER A 1 428 ? 15.227 -7.350 -28.837 1.00 87.56 428 SER A CA 1
ATOM 3422 C C . SER A 1 428 ? 13.947 -6.818 -28.189 1.00 87.56 428 SER A C 1
ATOM 3424 O O . SER A 1 428 ? 12.869 -6.996 -28.752 1.00 87.56 428 SER A O 1
ATOM 3426 N N . GLY A 1 429 ? 14.048 -6.179 -27.021 1.00 91.56 429 GLY A N 1
ATOM 3427 C CA . GLY A 1 429 ? 12.880 -5.797 -26.217 1.00 91.56 429 GLY A CA 1
ATOM 3428 C C . GLY A 1 429 ? 13.184 -4.821 -25.071 1.00 91.56 429 GLY A C 1
ATOM 3429 O O . GLY A 1 429 ? 14.293 -4.286 -24.997 1.00 91.56 429 GLY A O 1
ATOM 3430 N N . PRO A 1 430 ? 12.220 -4.588 -24.156 1.00 93.19 430 PRO A N 1
ATOM 3431 C CA . PRO A 1 430 ? 12.422 -3.764 -22.961 1.00 93.19 430 PRO A CA 1
ATOM 3432 C C . PRO A 1 430 ? 13.185 -4.492 -21.842 1.00 93.19 430 PRO A C 1
ATOM 3434 O O . PRO A 1 430 ? 13.628 -3.859 -20.891 1.00 93.19 430 PRO A O 1
ATOM 3437 N N . ILE A 1 431 ? 13.359 -5.809 -21.963 1.00 93.56 431 ILE A N 1
ATOM 3438 C CA . ILE A 1 431 ? 14.185 -6.665 -21.108 1.00 93.56 431 ILE A CA 1
ATOM 3439 C C . ILE A 1 431 ? 15.050 -7.556 -22.008 1.00 93.56 431 ILE A C 1
ATOM 3441 O O . ILE A 1 431 ? 14.585 -8.037 -23.041 1.00 93.56 431 ILE A O 1
ATOM 3445 N N . ALA A 1 432 ? 16.310 -7.772 -21.632 1.00 92.75 432 ALA A N 1
ATOM 3446 C CA . ALA A 1 432 ? 17.235 -8.655 -22.336 1.00 92.75 432 ALA A CA 1
ATOM 3447 C C . ALA A 1 432 ? 18.235 -9.313 -21.372 1.00 92.75 432 ALA A C 1
ATOM 3449 O O . ALA A 1 432 ? 18.532 -8.782 -20.300 1.00 92.75 432 ALA A O 1
ATOM 3450 N N . ALA A 1 433 ? 18.791 -10.455 -21.779 1.00 89.62 433 ALA A N 1
ATOM 3451 C CA . ALA A 1 433 ? 19.838 -11.165 -21.052 1.00 89.62 433 ALA A CA 1
ATOM 3452 C C . ALA A 1 433 ? 21.148 -11.183 -21.850 1.00 89.62 433 ALA A C 1
ATOM 3454 O O . ALA A 1 433 ? 21.138 -11.362 -23.066 1.00 89.62 433 ALA A O 1
ATOM 3455 N N . ALA A 1 434 ? 22.275 -11.054 -21.156 1.00 87.06 434 ALA A N 1
ATOM 3456 C CA . ALA A 1 434 ? 23.556 -11.581 -21.601 1.00 87.06 434 ALA A CA 1
ATOM 3457 C C . ALA A 1 434 ? 23.720 -13.018 -21.097 1.00 87.06 434 ALA A C 1
ATOM 3459 O O . ALA A 1 434 ? 23.297 -13.367 -19.993 1.00 87.06 434 ALA A O 1
ATOM 3460 N N . PHE A 1 435 ? 24.383 -13.830 -21.905 1.00 78.12 435 PHE A N 1
ATOM 3461 C CA . PHE A 1 435 ? 24.459 -15.280 -21.768 1.00 78.12 435 PHE A CA 1
ATOM 3462 C C . PHE A 1 435 ? 25.861 -15.737 -21.337 1.00 78.12 435 PHE A C 1
ATOM 3464 O O . PHE A 1 435 ? 26.794 -14.931 -21.249 1.00 78.12 435 PHE A O 1
ATOM 3471 N N . GLY A 1 436 ? 26.022 -17.038 -21.087 1.00 70.31 436 GLY A N 1
ATOM 3472 C CA . GLY A 1 436 ? 27.323 -17.652 -20.835 1.00 70.31 436 GLY A CA 1
ATOM 3473 C C . GLY A 1 436 ? 27.918 -17.380 -19.448 1.00 70.31 436 GLY A C 1
ATOM 3474 O O . GLY A 1 436 ? 27.243 -17.047 -18.474 1.00 70.31 436 GLY A O 1
ATOM 3475 N N . GLY A 1 437 ? 29.242 -17.540 -19.342 1.00 59.75 437 GLY A N 1
ATOM 3476 C CA . GLY A 1 437 ? 29.977 -17.626 -18.066 1.00 59.75 437 GLY A CA 1
ATOM 3477 C C . GLY A 1 437 ? 30.015 -16.357 -17.202 1.00 59.75 437 GLY A C 1
ATOM 3478 O O . GLY A 1 437 ? 30.711 -16.329 -16.188 1.00 59.75 437 GLY A O 1
ATOM 3479 N N . SER A 1 438 ? 29.323 -15.290 -17.594 1.00 62.69 438 SER A N 1
ATOM 3480 C CA . SER A 1 438 ? 29.117 -14.072 -16.798 1.00 62.69 438 SER A CA 1
ATOM 3481 C C . SER A 1 438 ? 27.773 -13.419 -17.133 1.00 62.69 438 SER A C 1
ATOM 3483 O O . SER A 1 438 ? 27.693 -12.198 -17.262 1.00 62.69 438 SER A O 1
ATOM 3485 N N . ALA A 1 439 ? 26.744 -14.257 -17.295 1.00 72.06 439 ALA A N 1
ATOM 3486 C CA . ALA A 1 439 ? 25.369 -13.862 -17.564 1.00 72.06 439 ALA A CA 1
ATOM 3487 C C . ALA A 1 439 ? 24.834 -12.816 -16.568 1.00 72.06 439 ALA A C 1
ATOM 3489 O O . ALA A 1 439 ? 25.081 -12.877 -15.358 1.00 72.06 439 ALA A O 1
ATOM 3490 N N . PHE A 1 440 ? 24.088 -11.858 -17.107 1.00 82.94 440 PHE A N 1
ATOM 3491 C CA . PHE A 1 440 ? 23.391 -10.802 -16.378 1.00 82.94 440 PHE A CA 1
ATOM 3492 C C . PHE A 1 440 ? 22.217 -10.311 -17.227 1.00 82.94 440 PHE A C 1
ATOM 3494 O O . PHE A 1 440 ? 22.258 -10.401 -18.452 1.00 82.94 440 PHE A O 1
ATOM 3501 N N . PHE A 1 441 ? 21.172 -9.808 -16.587 1.00 87.75 441 PHE A N 1
ATOM 3502 C CA . PHE A 1 441 ? 20.002 -9.246 -17.251 1.00 87.75 441 PHE A CA 1
ATOM 3503 C C . PHE A 1 441 ? 20.042 -7.723 -17.185 1.00 87.75 441 PHE A C 1
ATOM 3505 O O . PHE A 1 441 ? 20.668 -7.154 -16.286 1.00 87.75 441 PHE A O 1
ATOM 3512 N N . CYS A 1 442 ? 19.344 -7.074 -18.114 1.00 90.50 442 CYS A N 1
ATOM 3513 C CA . CYS A 1 442 ? 18.998 -5.663 -18.024 1.00 90.50 442 CYS A CA 1
ATOM 3514 C C . CYS A 1 442 ? 17.556 -5.420 -18.484 1.00 90.50 442 CYS A C 1
ATOM 3516 O O . CYS A 1 442 ? 17.077 -6.084 -19.404 1.00 90.50 442 CYS A O 1
ATOM 3518 N N . ALA A 1 443 ? 16.900 -4.430 -17.884 1.00 91.75 443 ALA A N 1
ATOM 3519 C CA . ALA A 1 443 ? 15.579 -3.939 -18.256 1.00 91.75 443 ALA A CA 1
ATOM 3520 C C . ALA A 1 443 ? 15.580 -2.407 -18.390 1.00 91.75 443 ALA A C 1
ATOM 3522 O O . ALA A 1 443 ? 16.452 -1.727 -17.847 1.00 91.75 443 ALA A O 1
ATOM 3523 N N . ILE A 1 444 ? 14.614 -1.871 -19.132 1.00 92.19 444 ILE A N 1
ATOM 3524 C CA . ILE A 1 444 ? 14.347 -0.436 -19.273 1.00 92.19 444 ILE A CA 1
ATOM 3525 C C . ILE A 1 444 ? 13.359 -0.013 -18.180 1.00 92.19 444 ILE A C 1
ATOM 3527 O O . ILE A 1 444 ? 12.336 -0.673 -17.997 1.00 92.19 444 ILE A O 1
ATOM 3531 N N . ASP A 1 445 ? 13.632 1.085 -17.476 1.00 87.19 445 ASP A N 1
ATOM 3532 C CA . ASP A 1 445 ? 12.762 1.584 -16.409 1.00 87.19 445 ASP A CA 1
ATOM 3533 C C . ASP A 1 445 ? 11.429 2.181 -16.907 1.00 87.19 445 ASP A C 1
ATOM 3535 O O . ASP A 1 445 ? 11.289 2.631 -18.045 1.00 87.19 445 ASP A O 1
ATOM 3539 N N . ALA A 1 446 ? 10.428 2.200 -16.024 1.00 86.62 446 ALA A N 1
ATOM 3540 C CA . ALA A 1 446 ? 9.125 2.823 -16.261 1.00 86.62 446 ALA A CA 1
ATOM 3541 C C . ALA A 1 446 ? 9.054 4.286 -15.763 1.00 86.62 446 ALA A C 1
ATOM 3543 O O . ALA A 1 446 ? 7.968 4.797 -15.499 1.00 86.62 446 ALA A O 1
ATOM 3544 N N . SER A 1 447 ? 10.183 4.991 -15.584 1.00 79.62 447 SER A N 1
ATOM 3545 C CA . SER A 1 447 ? 10.185 6.354 -15.007 1.00 79.62 447 SER A CA 1
ATOM 3546 C C . SER A 1 447 ? 9.971 7.485 -16.022 1.00 79.62 447 SER A C 1
ATOM 3548 O O . SER A 1 447 ? 10.042 8.662 -15.660 1.00 79.62 447 SER A O 1
ATOM 3550 N N . GLY A 1 448 ? 9.770 7.154 -17.302 1.00 81.69 448 GLY A N 1
ATOM 3551 C CA . GLY A 1 448 ? 9.795 8.125 -18.401 1.00 81.69 448 GLY A CA 1
ATOM 3552 C C . GLY A 1 448 ? 11.208 8.501 -18.863 1.00 81.69 448 GLY A C 1
ATOM 3553 O O . GLY A 1 448 ? 11.358 9.231 -19.841 1.00 81.69 448 GLY A O 1
ATOM 3554 N N . ARG A 1 449 ? 12.257 8.015 -18.183 1.00 83.69 449 ARG A N 1
ATOM 3555 C CA . ARG A 1 449 ? 13.665 8.232 -18.564 1.00 83.69 449 ARG A CA 1
ATOM 3556 C C . ARG A 1 449 ? 14.217 7.131 -19.451 1.00 83.69 449 ARG A C 1
ATOM 3558 O O . ARG A 1 449 ? 15.156 7.388 -20.198 1.00 83.69 449 ARG A O 1
ATOM 3565 N N . GLN A 1 450 ? 13.624 5.940 -19.392 1.00 88.81 450 GLN A N 1
ATOM 3566 C CA . GLN A 1 450 ? 14.124 4.745 -20.062 1.00 88.81 450 GLN A CA 1
ATOM 3567 C C . GLN A 1 450 ? 15.572 4.425 -19.635 1.00 88.81 450 GLN A C 1
ATOM 3569 O O . GLN A 1 450 ? 16.418 4.043 -20.450 1.00 88.81 450 GLN A O 1
ATOM 3574 N N . ASP A 1 451 ? 15.867 4.644 -18.351 1.00 87.25 451 ASP A N 1
ATOM 3575 C CA . ASP A 1 451 ? 17.159 4.328 -17.744 1.00 87.25 451 ASP A CA 1
ATOM 3576 C C . ASP A 1 451 ? 17.313 2.799 -17.641 1.00 87.25 451 ASP A C 1
ATOM 3578 O O . ASP A 1 451 ? 16.334 2.070 -17.481 1.00 87.25 451 ASP A O 1
ATOM 3582 N N . VAL A 1 452 ? 18.541 2.288 -17.780 1.00 87.00 452 VAL A N 1
ATOM 3583 C CA . VAL A 1 452 ? 18.787 0.840 -17.898 1.00 87.00 452 VAL A CA 1
ATOM 3584 C C . VAL A 1 452 ? 19.199 0.237 -16.554 1.00 87.00 452 VAL A C 1
ATOM 3586 O O . VAL A 1 452 ? 20.247 0.570 -15.996 1.00 87.00 452 VAL A O 1
ATOM 3589 N N . ILE A 1 453 ? 18.382 -0.689 -16.059 1.00 84.56 453 ILE A N 1
ATOM 3590 C CA . ILE A 1 453 ? 18.527 -1.381 -14.777 1.00 84.56 453 ILE A CA 1
ATOM 3591 C C . ILE A 1 453 ? 19.128 -2.767 -15.041 1.00 84.56 453 ILE A C 1
ATOM 3593 O O . ILE A 1 453 ? 18.475 -3.596 -15.666 1.00 84.56 453 ILE A O 1
ATOM 3597 N N . CYS A 1 454 ? 20.349 -3.052 -14.573 1.00 83.75 454 CYS A N 1
ATOM 3598 C CA . CYS A 1 454 ? 21.018 -4.348 -14.793 1.00 83.75 454 CYS A CA 1
ATOM 3599 C C . CYS A 1 454 ? 21.296 -5.122 -13.496 1.00 83.75 454 CYS A C 1
ATOM 3601 O O . CYS A 1 454 ? 21.700 -4.523 -12.501 1.00 83.75 454 CYS A O 1
ATOM 3603 N N . TRP A 1 455 ? 21.155 -6.452 -13.514 1.00 80.56 455 TRP A N 1
ATOM 3604 C CA . TRP A 1 455 ? 21.401 -7.333 -12.363 1.00 80.56 455 TRP A CA 1
ATOM 3605 C C . TRP A 1 455 ? 21.977 -8.693 -12.775 1.00 80.56 455 TRP A C 1
ATOM 3607 O O . TRP A 1 455 ? 21.732 -9.197 -13.870 1.00 80.56 455 TRP A O 1
ATOM 3617 N N . GLY A 1 456 ? 22.756 -9.317 -11.893 1.00 72.31 456 GLY A N 1
ATOM 3618 C CA . GLY A 1 456 ? 23.297 -10.656 -12.128 1.00 72.31 456 GLY A CA 1
ATOM 3619 C C . GLY A 1 456 ? 24.315 -11.084 -11.079 1.00 72.31 456 GLY A C 1
ATOM 3620 O O . GLY A 1 456 ? 24.673 -10.311 -10.193 1.00 72.31 456 GLY A O 1
ATOM 3621 N N . LYS A 1 457 ? 24.845 -12.305 -11.210 1.00 58.78 457 LYS A N 1
ATOM 3622 C CA . LYS A 1 457 ? 25.728 -12.938 -10.209 1.00 58.78 457 LYS A CA 1
ATOM 3623 C C . LYS A 1 457 ? 26.997 -12.138 -9.859 1.00 58.78 457 LYS A C 1
ATOM 3625 O O . LYS A 1 457 ? 27.526 -12.297 -8.765 1.00 58.78 457 LYS A O 1
ATOM 3630 N N . ASN A 1 458 ? 27.453 -11.269 -10.766 1.00 52.19 458 ASN A N 1
ATOM 3631 C CA . ASN A 1 458 ? 28.581 -10.345 -10.572 1.00 52.19 458 ASN A CA 1
ATOM 3632 C C . ASN A 1 458 ? 28.164 -8.855 -10.680 1.00 52.19 458 ASN A C 1
ATOM 3634 O O . ASN A 1 458 ? 29.025 -7.995 -10.854 1.00 52.19 458 ASN A O 1
ATOM 3638 N N . TYR A 1 459 ? 26.863 -8.539 -10.643 1.00 46.31 459 TYR A N 1
ATOM 3639 C CA . TYR A 1 459 ? 26.311 -7.214 -10.956 1.00 46.31 459 TYR A CA 1
ATOM 3640 C C . TYR A 1 459 ? 25.336 -6.749 -9.860 1.00 46.31 459 TYR A C 1
ATOM 3642 O O . TYR A 1 459 ? 24.129 -6.976 -9.931 1.00 46.31 459 TYR A O 1
ATOM 3650 N N . SER A 1 460 ? 25.874 -6.089 -8.831 1.00 35.69 460 SER A N 1
ATOM 3651 C CA . SER A 1 460 ? 25.090 -5.350 -7.833 1.00 35.69 460 SER A CA 1
ATOM 3652 C C . SER A 1 460 ? 24.811 -3.941 -8.355 1.00 35.69 460 SER A C 1
ATOM 3654 O O . SER A 1 460 ? 25.735 -3.131 -8.458 1.00 35.69 460 SER A O 1
ATOM 3656 N N . SER A 1 461 ? 23.559 -3.661 -8.718 1.00 34.69 461 SER A N 1
ATOM 3657 C CA . SER A 1 461 ? 23.198 -2.397 -9.368 1.00 34.69 461 SER A CA 1
ATOM 3658 C C . SER A 1 461 ? 23.209 -1.198 -8.402 1.00 34.69 461 SER A C 1
ATOM 3660 O O . SER A 1 461 ? 22.964 -1.379 -7.205 1.00 34.69 461 SER A O 1
ATOM 3662 N N . PRO A 1 462 ? 23.487 0.036 -8.869 1.00 34.06 462 PRO A N 1
ATOM 3663 C CA . PRO A 1 462 ? 23.613 1.172 -7.963 1.00 34.06 462 PRO A CA 1
ATOM 3664 C C . PRO A 1 462 ? 22.307 1.718 -7.365 1.00 34.06 462 PRO A C 1
ATOM 3666 O O . PRO A 1 462 ? 21.440 2.222 -8.083 1.00 34.06 462 PRO A O 1
ATOM 3669 N N . SER A 1 463 ? 22.228 1.784 -6.035 1.00 32.06 463 SER A N 1
ATOM 3670 C CA . SER A 1 463 ? 21.199 2.547 -5.322 1.00 32.06 463 SER A CA 1
ATOM 3671 C C . SER A 1 463 ? 21.338 4.061 -5.553 1.00 32.06 463 SER A C 1
ATOM 3673 O O . SER A 1 463 ? 22.437 4.606 -5.691 1.00 32.06 463 SER A O 1
ATOM 3675 N N . SER A 1 464 ? 20.192 4.738 -5.638 1.00 27.94 464 SER A N 1
ATOM 3676 C CA . SER A 1 464 ? 20.052 6.188 -5.849 1.00 27.94 464 SER A CA 1
ATOM 3677 C C . SER A 1 464 ? 20.679 7.025 -4.714 1.00 27.94 464 SER A C 1
ATOM 3679 O O . SER A 1 464 ? 20.900 6.503 -3.622 1.00 27.94 464 SER A O 1
ATOM 3681 N N . PRO A 1 465 ? 21.007 8.318 -4.931 1.00 32.06 465 PRO A N 1
ATOM 3682 C CA . PRO A 1 465 ? 21.730 9.114 -3.938 1.00 32.06 465 PRO A CA 1
ATOM 3683 C C . PRO A 1 465 ? 20.851 9.492 -2.737 1.00 32.06 465 PRO A C 1
ATOM 3685 O O . PRO A 1 465 ? 19.833 10.161 -2.897 1.00 32.06 465 PRO A O 1
ATOM 3688 N N . SER A 1 466 ? 21.319 9.184 -1.530 1.00 26.31 466 SER A N 1
ATOM 3689 C CA . SER A 1 466 ? 20.887 9.830 -0.287 1.00 26.31 466 SER A CA 1
ATOM 3690 C C . SER A 1 466 ? 22.106 10.428 0.429 1.00 26.31 466 SER A C 1
ATOM 3692 O O . SER A 1 466 ? 23.247 10.013 0.216 1.00 26.31 466 SER A O 1
ATOM 3694 N N . SER A 1 467 ? 21.897 11.502 1.193 1.00 27.66 467 SER A N 1
ATOM 3695 C CA . SER A 1 467 ? 22.975 12.387 1.650 1.00 27.66 467 SER A CA 1
ATOM 3696 C C . SER A 1 467 ? 23.350 12.192 3.122 1.00 27.66 467 SER A C 1
ATOM 3698 O O . SER A 1 467 ? 22.543 12.508 3.993 1.00 27.66 467 SER A O 1
ATOM 3700 N N . SER A 1 468 ? 24.623 11.856 3.377 1.00 27.69 468 SER A N 1
ATOM 3701 C CA . SER A 1 468 ? 25.312 11.809 4.690 1.00 27.69 468 SER A CA 1
ATOM 3702 C C . SER A 1 468 ? 24.760 10.792 5.716 1.00 27.69 468 SER A C 1
ATOM 3704 O O . SER A 1 468 ? 23.561 10.665 5.890 1.00 27.69 468 SER A O 1
ATOM 3706 N N . SER A 1 469 ? 25.580 10.044 6.465 1.00 26.25 469 SER A N 1
ATOM 3707 C CA . SER A 1 469 ? 26.943 10.341 6.951 1.00 26.25 469 SER A CA 1
ATOM 3708 C C . SER A 1 469 ? 27.847 9.083 7.087 1.00 26.25 469 SER A C 1
ATOM 3710 O O . SER A 1 469 ? 27.507 8.020 6.583 1.00 26.25 469 SER A O 1
ATOM 3712 N N . LEU A 1 470 ? 29.053 9.232 7.660 1.00 27.77 470 LEU A N 1
ATOM 3713 C CA . LEU A 1 470 ? 30.167 8.254 7.654 1.00 27.77 470 LEU A CA 1
ATOM 3714 C C . LEU A 1 470 ? 29.900 6.994 8.523 1.00 27.77 470 LEU A C 1
ATOM 3716 O O . LEU A 1 470 ? 29.216 7.084 9.534 1.00 27.77 470 LEU A O 1
ATOM 3720 N N . SER A 1 471 ? 30.477 5.813 8.244 1.00 24.02 471 SER A N 1
ATOM 3721 C CA . SER A 1 471 ? 31.935 5.547 8.279 1.00 24.02 471 SER A CA 1
ATOM 3722 C C . SER A 1 471 ? 32.389 4.233 7.584 1.00 24.02 471 SER A C 1
ATOM 3724 O O . SER A 1 471 ? 31.630 3.622 6.843 1.00 24.02 471 SER A O 1
ATOM 3726 N N . LEU A 1 472 ? 33.682 3.882 7.705 1.00 26.45 472 LEU A N 1
ATOM 3727 C CA . LEU A 1 472 ? 34.461 3.067 6.749 1.00 26.45 472 LEU A CA 1
ATOM 3728 C C . LEU A 1 472 ? 34.354 1.531 6.885 1.00 26.45 472 LEU A C 1
ATOM 3730 O O . LEU A 1 472 ? 34.678 0.975 7.931 1.00 26.45 472 LEU A O 1
ATOM 3734 N N . ALA A 1 473 ? 34.169 0.868 5.738 1.00 24.16 473 ALA A N 1
ATOM 3735 C CA . ALA A 1 473 ? 34.875 -0.352 5.304 1.00 24.16 473 ALA A CA 1
ATOM 3736 C C . ALA A 1 473 ? 35.020 -0.310 3.757 1.00 24.16 473 ALA A C 1
ATOM 3738 O O . ALA A 1 473 ? 34.382 0.533 3.124 1.00 24.16 473 ALA A O 1
ATOM 3739 N N . SER A 1 474 ? 35.904 -1.105 3.130 1.00 24.81 474 SER A N 1
ATOM 3740 C CA . SER A 1 474 ? 36.448 -0.746 1.796 1.00 24.81 474 SER A CA 1
ATOM 3741 C C . SER A 1 474 ? 36.853 -1.899 0.863 1.00 24.81 474 SER A C 1
ATOM 3743 O O . SER A 1 474 ? 37.697 -2.697 1.268 1.00 24.81 474 SER A O 1
ATOM 3745 N N . SER A 1 475 ? 36.419 -1.879 -0.415 1.00 24.36 475 SER A N 1
ATOM 3746 C CA . SER A 1 475 ? 37.130 -2.460 -1.590 1.00 24.36 475 SER A CA 1
ATOM 3747 C C . SER A 1 475 ? 36.388 -2.372 -2.953 1.00 24.36 475 SER A C 1
ATOM 3749 O O . SER A 1 475 ? 36.248 -3.357 -3.673 1.00 24.36 475 SER A O 1
ATOM 3751 N N . THR A 1 476 ? 36.008 -1.163 -3.381 1.00 28.25 476 THR A N 1
ATOM 3752 C CA . THR A 1 476 ? 35.801 -0.764 -4.799 1.00 28.25 476 THR A CA 1
ATOM 3753 C C . THR A 1 476 ? 34.842 -1.596 -5.679 1.00 28.25 476 THR A C 1
ATOM 3755 O O . THR A 1 476 ? 35.273 -2.528 -6.353 1.00 28.25 476 THR A O 1
ATOM 3758 N N . SER A 1 477 ? 33.594 -1.138 -5.861 1.00 29.95 477 SER A N 1
ATOM 3759 C CA . SER A 1 477 ? 32.898 -1.295 -7.156 1.00 29.95 477 SER A CA 1
ATOM 3760 C C . SER A 1 477 ? 32.751 0.078 -7.803 1.00 29.95 477 SER A C 1
ATOM 3762 O O . SER A 1 477 ? 32.366 1.047 -7.153 1.00 29.95 477 SER A O 1
ATOM 3764 N N . GLN A 1 478 ? 33.135 0.180 -9.072 1.00 34.94 478 GLN A N 1
ATOM 3765 C CA . GLN A 1 478 ? 32.970 1.401 -9.855 1.00 34.94 478 GLN A CA 1
ATOM 3766 C C . GLN A 1 478 ? 31.544 1.418 -10.412 1.00 34.94 478 GLN A C 1
ATOM 3768 O O . GLN A 1 478 ? 31.085 0.409 -10.945 1.00 34.94 478 GLN A O 1
ATOM 3773 N N . SER A 1 479 ? 30.833 2.537 -10.276 1.00 37.75 479 SER A N 1
ATOM 3774 C CA . SER A 1 479 ? 29.492 2.687 -10.841 1.00 37.75 479 SER A CA 1
ATOM 3775 C C . SER A 1 479 ? 29.564 2.804 -12.368 1.00 37.75 479 SER A C 1
ATOM 3777 O O . SER A 1 479 ? 30.286 3.636 -12.918 1.00 37.75 479 SER A O 1
ATOM 3779 N N . PHE A 1 480 ? 28.811 1.952 -13.067 1.00 54.00 480 PHE A N 1
ATOM 3780 C CA . PHE A 1 480 ? 28.699 1.989 -14.522 1.00 54.00 480 PHE A CA 1
ATOM 3781 C C . PHE A 1 480 ? 27.572 2.945 -14.931 1.00 54.00 480 PHE A C 1
ATOM 3783 O O . PHE A 1 480 ? 26.400 2.663 -14.692 1.00 54.00 480 PHE A O 1
ATOM 3790 N N . ASN A 1 481 ? 27.915 4.060 -15.579 1.00 64.62 481 ASN A N 1
ATOM 3791 C CA . ASN A 1 481 ? 26.925 4.930 -16.218 1.00 64.62 481 ASN A CA 1
ATOM 3792 C C . ASN A 1 481 ? 26.498 4.316 -17.558 1.00 64.62 481 ASN A C 1
ATOM 3794 O O . ASN A 1 481 ? 27.072 4.624 -18.604 1.00 64.62 481 ASN A O 1
ATOM 3798 N N . ILE A 1 482 ? 25.506 3.428 -17.510 1.00 83.31 482 ILE A N 1
ATOM 3799 C CA . ILE A 1 482 ? 24.801 2.940 -18.697 1.00 83.31 482 ILE A CA 1
ATOM 3800 C C . ILE A 1 482 ? 23.832 4.055 -19.138 1.00 83.31 482 ILE A C 1
ATOM 3802 O O . ILE A 1 482 ? 23.075 4.547 -18.299 1.00 83.31 482 ILE A O 1
ATOM 3806 N N . PRO A 1 483 ? 23.873 4.517 -20.400 1.00 86.75 483 PRO A N 1
ATOM 3807 C CA . PRO A 1 483 ? 22.957 5.546 -20.889 1.00 86.75 483 PRO A CA 1
ATOM 3808 C C . PRO A 1 483 ? 21.543 4.983 -21.087 1.00 86.75 483 PRO A C 1
ATOM 3810 O O . PRO A 1 483 ? 21.372 3.782 -21.277 1.00 86.75 483 PRO A O 1
ATOM 3813 N N . SER A 1 484 ? 20.540 5.858 -21.090 1.00 90.19 484 SER A N 1
ATOM 3814 C CA . SER A 1 484 ? 19.133 5.512 -21.312 1.00 90.19 484 SER A CA 1
ATOM 3815 C C . SER A 1 484 ? 18.895 4.953 -22.731 1.00 90.19 484 SER A C 1
ATOM 3817 O O . SER A 1 484 ? 19.454 5.461 -23.711 1.00 90.19 484 SER A O 1
ATOM 3819 N N . MET A 1 485 ? 18.079 3.900 -22.865 1.00 92.12 485 MET A N 1
ATOM 3820 C CA . MET A 1 485 ? 17.917 3.130 -24.113 1.00 92.12 485 MET A CA 1
ATOM 3821 C C . MET A 1 485 ? 16.452 2.906 -24.484 1.00 92.12 485 MET A C 1
ATOM 3823 O O . MET A 1 485 ? 15.591 2.789 -23.625 1.00 92.12 485 MET A O 1
ATOM 3827 N N . ALA A 1 486 ? 16.170 2.828 -25.783 1.00 91.56 486 ALA A N 1
ATOM 3828 C CA . ALA A 1 486 ? 14.841 2.555 -26.326 1.00 91.56 486 ALA A CA 1
ATOM 3829 C C . ALA A 1 486 ? 14.505 1.053 -26.388 1.00 91.56 486 ALA A C 1
ATOM 3831 O O . ALA A 1 486 ? 13.337 0.679 -26.313 1.00 91.56 486 ALA A O 1
ATOM 3832 N N . ILE A 1 487 ? 15.536 0.218 -26.553 1.00 92.94 487 ILE A N 1
ATOM 3833 C CA . ILE A 1 487 ? 15.467 -1.227 -26.803 1.00 92.94 487 ILE A CA 1
ATOM 3834 C C . ILE A 1 487 ? 16.805 -1.874 -26.408 1.00 92.94 487 ILE A C 1
ATOM 3836 O O . ILE A 1 487 ? 17.861 -1.257 -26.583 1.00 92.94 487 ILE A O 1
ATOM 3840 N N . LEU A 1 488 ? 16.759 -3.104 -25.890 1.00 94.56 488 LEU A N 1
ATOM 3841 C CA . LEU A 1 488 ? 17.902 -3.904 -25.432 1.00 94.56 488 LEU A CA 1
ATOM 3842 C C . LEU A 1 488 ? 17.962 -5.260 -26.159 1.00 94.56 488 LEU A C 1
ATOM 3844 O O . LEU A 1 488 ? 16.928 -5.832 -26.493 1.00 94.56 488 LEU A O 1
ATOM 3848 N N . SER A 1 489 ? 19.165 -5.805 -26.355 1.00 94.12 489 SER A N 1
ATOM 3849 C CA . SER A 1 489 ? 19.433 -7.169 -26.847 1.00 94.12 489 SER A CA 1
ATOM 3850 C C . SER A 1 489 ? 20.786 -7.669 -26.307 1.00 94.12 489 SER A C 1
ATOM 3852 O O . SER A 1 489 ? 21.663 -6.852 -26.023 1.00 94.12 489 SER A O 1
ATOM 3854 N N . GLY A 1 490 ? 21.002 -8.983 -26.149 1.00 90.88 490 GLY A N 1
ATOM 3855 C CA . GLY A 1 490 ? 22.226 -9.513 -25.517 1.00 90.88 490 GLY A CA 1
ATOM 3856 C C . GLY A 1 490 ? 22.810 -10.801 -26.110 1.00 90.88 490 GLY A C 1
ATOM 3857 O O . GLY A 1 490 ? 22.124 -11.563 -26.792 1.00 90.88 490 GLY A O 1
ATOM 3858 N N . GLY A 1 491 ? 24.111 -10.996 -25.855 1.00 88.19 491 GLY A N 1
ATOM 3859 C CA . GLY A 1 491 ? 24.965 -12.091 -26.341 1.00 88.19 491 GLY A CA 1
ATOM 3860 C C . GLY A 1 491 ? 25.914 -12.632 -25.254 1.00 88.19 491 GLY A C 1
ATOM 3861 O O . GLY A 1 491 ? 25.652 -12.450 -24.066 1.00 88.19 491 GLY A O 1
ATOM 3862 N N . ASP A 1 492 ? 27.015 -13.311 -25.616 1.00 86.06 492 ASP A N 1
ATOM 3863 C CA . ASP A 1 492 ? 27.951 -13.937 -24.647 1.00 86.06 492 ASP A CA 1
ATOM 3864 C C . ASP A 1 492 ? 28.701 -12.889 -23.796 1.00 86.06 492 ASP A C 1
ATOM 3866 O O . ASP A 1 492 ? 29.687 -12.288 -24.229 1.00 86.06 492 ASP A O 1
ATOM 3870 N N . GLY A 1 493 ? 28.219 -12.649 -22.572 1.00 81.94 493 GLY A N 1
ATOM 3871 C CA . GLY A 1 493 ? 28.792 -11.693 -21.618 1.00 81.94 493 GLY A CA 1
ATOM 3872 C C . GLY A 1 493 ? 28.621 -10.200 -21.950 1.00 81.94 493 GLY A C 1
ATOM 3873 O O . GLY A 1 493 ? 29.251 -9.370 -21.287 1.00 81.94 493 GLY A O 1
ATOM 3874 N N . PHE A 1 494 ? 27.799 -9.827 -22.939 1.00 87.81 494 PHE A N 1
ATOM 3875 C CA . PHE A 1 494 ? 27.567 -8.427 -23.330 1.00 87.81 494 PHE A CA 1
ATOM 3876 C C . PHE A 1 494 ? 26.100 -8.135 -23.687 1.00 87.81 494 PHE A C 1
ATOM 3878 O O . PHE A 1 494 ? 25.372 -9.024 -24.128 1.00 87.81 494 PHE A O 1
ATOM 3885 N N . LEU A 1 495 ? 25.697 -6.868 -23.556 1.00 91.00 495 LEU A N 1
ATOM 3886 C CA . LEU A 1 495 ? 24.450 -6.330 -24.106 1.00 91.00 495 LEU A CA 1
ATOM 3887 C C . LEU A 1 495 ? 24.719 -5.189 -25.090 1.00 91.00 495 LEU A C 1
ATOM 3889 O O . LEU A 1 495 ? 25.767 -4.543 -25.067 1.00 91.00 495 LEU A O 1
ATOM 3893 N N . CYS A 1 496 ? 23.729 -4.941 -25.935 1.00 93.62 496 CYS A N 1
ATOM 3894 C CA . CYS A 1 496 ? 23.624 -3.813 -26.841 1.00 93.62 496 CYS A CA 1
ATOM 3895 C C . CYS A 1 496 ? 22.226 -3.202 -26.749 1.00 93.62 496 CYS A C 1
ATOM 3897 O O . CYS A 1 496 ? 21.251 -3.898 -26.474 1.00 93.62 496 CYS A O 1
ATOM 3899 N N . GLY A 1 497 ? 22.117 -1.917 -27.052 1.00 94.19 497 GLY A N 1
ATOM 3900 C CA . GLY A 1 497 ? 20.837 -1.242 -27.208 1.00 94.19 497 GLY A CA 1
ATOM 3901 C C . GLY A 1 497 ? 20.941 -0.033 -28.123 1.00 94.19 497 GLY A C 1
ATOM 3902 O O . GLY A 1 497 ? 22.028 0.323 -28.589 1.00 94.19 497 GLY A O 1
ATOM 3903 N N . ILE A 1 498 ? 19.796 0.591 -28.386 1.00 94.75 498 ILE A N 1
ATOM 3904 C CA . ILE A 1 498 ? 19.707 1.850 -29.133 1.00 94.75 498 ILE A CA 1
ATOM 3905 C C . ILE A 1 498 ? 19.399 2.978 -28.144 1.00 94.75 498 ILE A C 1
ATOM 3907 O O . ILE A 1 498 ? 18.483 2.856 -27.335 1.00 94.75 498 ILE A O 1
ATOM 3911 N N . LEU A 1 499 ? 20.158 4.073 -28.196 1.00 93.94 499 LEU A N 1
ATOM 3912 C CA . LEU A 1 499 ? 20.031 5.206 -27.276 1.00 93.94 499 LEU A CA 1
ATOM 3913 C C . LEU A 1 499 ? 18.713 5.966 -27.479 1.00 93.94 499 LEU A C 1
ATOM 3915 O O . LEU A 1 499 ? 18.371 6.342 -28.605 1.00 93.94 499 LEU A O 1
ATOM 3919 N N . SER A 1 500 ? 18.003 6.263 -26.385 1.00 91.50 500 SER A N 1
ATOM 3920 C CA . SER A 1 500 ? 16.657 6.865 -26.435 1.00 91.50 500 SER A CA 1
ATOM 3921 C C . SER A 1 500 ? 16.624 8.339 -26.877 1.00 91.50 500 SER A C 1
ATOM 3923 O O . SER A 1 500 ? 15.571 8.897 -27.195 1.00 91.50 500 SER A O 1
ATOM 3925 N N . ASN A 1 501 ? 17.786 8.989 -26.963 1.00 88.88 501 ASN A N 1
ATOM 3926 C CA . ASN A 1 501 ? 17.925 10.359 -27.449 1.00 88.88 501 ASN A CA 1
ATOM 3927 C C . ASN A 1 501 ? 18.385 10.431 -28.919 1.00 88.88 501 ASN A C 1
ATOM 3929 O O . ASN A 1 501 ? 17.718 11.093 -29.717 1.00 88.88 501 ASN A O 1
ATOM 3933 N N . THR A 1 502 ? 19.476 9.756 -29.298 1.00 92.00 502 THR A N 1
ATOM 3934 C CA . THR A 1 502 ? 20.115 9.877 -30.625 1.00 92.00 502 THR A CA 1
ATOM 3935 C C . THR A 1 502 ? 19.784 8.758 -31.612 1.00 92.00 502 THR A C 1
ATOM 3937 O O . THR A 1 502 ? 20.161 8.862 -32.778 1.00 92.00 502 THR A O 1
ATOM 3940 N N . SER A 1 503 ? 19.117 7.686 -31.171 1.00 93.19 503 SER A N 1
ATOM 3941 C CA . SER A 1 503 ? 18.936 6.445 -31.940 1.00 93.19 503 SER A CA 1
ATOM 3942 C C . SER A 1 503 ? 20.246 5.769 -32.386 1.00 93.19 503 SER A C 1
ATOM 3944 O O . SER A 1 503 ? 20.230 4.935 -33.284 1.00 93.19 503 SER A O 1
ATOM 3946 N N . GLN A 1 504 ? 21.388 6.093 -31.774 1.00 95.56 504 GLN A N 1
ATOM 3947 C CA . GLN A 1 504 ? 22.667 5.421 -32.043 1.00 95.56 504 GLN A CA 1
ATOM 3948 C C . GLN A 1 504 ? 22.776 4.110 -31.259 1.00 95.56 504 GLN A C 1
ATOM 3950 O O . GLN A 1 504 ? 22.150 3.958 -30.211 1.00 95.56 504 GLN A O 1
ATOM 3955 N N . ALA A 1 505 ? 23.581 3.166 -31.746 1.00 94.69 505 ALA A N 1
ATOM 3956 C CA . ALA A 1 505 ? 23.882 1.945 -31.003 1.00 94.69 505 ALA A CA 1
ATOM 3957 C C . ALA A 1 505 ? 24.863 2.223 -29.847 1.00 94.69 505 ALA A C 1
ATOM 3959 O O . ALA A 1 505 ? 25.776 3.036 -29.981 1.00 94.69 505 ALA A O 1
ATOM 3960 N N . PHE A 1 506 ? 24.715 1.492 -28.743 1.00 93.06 506 PHE A N 1
ATOM 3961 C CA . PHE A 1 506 ? 25.691 1.421 -27.654 1.00 93.06 506 PHE A CA 1
ATOM 3962 C C . PHE A 1 506 ? 25.751 -0.013 -27.120 1.00 93.06 506 PHE A C 1
ATOM 3964 O O . PHE A 1 506 ? 24.712 -0.637 -26.904 1.00 93.06 506 PHE A O 1
ATOM 3971 N N . CYS A 1 507 ? 26.954 -0.542 -26.894 1.00 91.88 507 CYS A N 1
ATOM 3972 C CA . CYS A 1 507 ? 27.154 -1.922 -26.441 1.00 91.88 507 CYS A CA 1
ATOM 3973 C C . CYS A 1 507 ? 28.150 -1.990 -25.278 1.00 91.88 507 CYS A C 1
ATOM 3975 O O . CYS A 1 507 ? 29.177 -1.322 -25.317 1.00 91.88 507 CYS A O 1
ATOM 3977 N N . PHE A 1 508 ? 27.888 -2.820 -24.268 1.00 87.94 508 PHE A N 1
ATOM 3978 C CA . PHE A 1 508 ? 28.646 -2.879 -23.012 1.00 87.94 508 PHE A CA 1
ATOM 3979 C C . PHE A 1 508 ? 28.709 -4.307 -22.442 1.00 87.94 508 PHE A C 1
ATOM 3981 O O . PHE A 1 508 ? 27.969 -5.192 -22.862 1.00 87.94 508 PHE A O 1
ATOM 3988 N N . SER A 1 509 ? 29.611 -4.560 -21.489 1.00 82.06 509 SER A N 1
ATOM 3989 C CA . SER A 1 509 ? 29.834 -5.899 -20.914 1.00 82.06 509 SER A CA 1
ATOM 3990 C C . SER A 1 509 ? 30.168 -5.852 -19.425 1.00 82.06 509 SER A C 1
ATOM 3992 O O . SER A 1 509 ? 30.554 -4.805 -18.904 1.00 82.06 509 SER A O 1
ATOM 3994 N N . SER A 1 510 ? 30.057 -6.995 -18.744 1.00 69.19 510 SER A N 1
ATOM 3995 C CA . SER A 1 510 ? 30.387 -7.135 -17.318 1.00 69.19 510 SER A CA 1
ATOM 3996 C C . SER A 1 510 ? 31.888 -7.344 -17.032 1.00 69.19 510 SER A C 1
ATOM 3998 O O . SER A 1 510 ? 32.301 -7.261 -15.877 1.00 69.19 510 SER A O 1
ATOM 4000 N N . LEU A 1 511 ? 32.729 -7.554 -18.059 1.00 58.62 511 LEU A N 1
ATOM 4001 C CA . LEU A 1 511 ? 34.187 -7.739 -17.937 1.00 58.62 511 LEU A CA 1
ATOM 4002 C C . LEU A 1 511 ? 34.974 -6.624 -18.654 1.00 58.62 511 LEU A C 1
ATOM 4004 O O . LEU A 1 511 ? 35.526 -6.828 -19.738 1.00 58.62 511 LEU A O 1
ATOM 4008 N N . GLY A 1 512 ? 35.059 -5.440 -18.037 1.00 49.56 512 GLY A N 1
ATOM 4009 C CA . GLY A 1 512 ? 35.694 -4.268 -18.657 1.00 49.56 512 GLY A CA 1
ATOM 4010 C C . GLY A 1 512 ? 36.253 -3.234 -17.679 1.00 49.56 512 GLY A C 1
ATOM 4011 O O . GLY A 1 512 ? 35.723 -2.133 -17.569 1.00 49.56 512 GLY A O 1
ATOM 4012 N N . SER A 1 513 ? 37.349 -3.548 -16.985 1.00 40.69 513 SER A N 1
ATOM 4013 C CA . SER A 1 513 ? 38.080 -2.554 -16.188 1.00 40.69 513 SER A CA 1
ATOM 4014 C C . SER A 1 513 ? 38.848 -1.559 -17.072 1.00 40.69 513 SER A C 1
ATOM 4016 O O . SER A 1 513 ? 39.648 -1.972 -17.912 1.00 40.69 513 SER A O 1
ATOM 4018 N N . SER A 1 514 ? 38.692 -0.261 -16.790 1.00 41.69 514 SER A N 1
ATOM 4019 C CA . SER A 1 514 ? 39.443 0.885 -17.344 1.00 41.69 514 SER A CA 1
ATOM 4020 C C . SER A 1 514 ? 39.365 1.137 -18.867 1.00 41.69 514 SER A C 1
ATOM 4022 O O . SER A 1 514 ? 40.046 0.505 -19.666 1.00 41.69 514 SER A O 1
ATOM 4024 N N . SER A 1 515 ? 38.665 2.228 -19.215 1.00 40.34 515 SER A N 1
ATOM 4025 C CA . SER A 1 515 ? 38.622 2.936 -20.513 1.00 40.34 515 SER A CA 1
ATOM 4026 C C . SER A 1 515 ? 37.956 2.221 -21.706 1.00 40.34 515 SER A C 1
ATOM 4028 O O . SER A 1 515 ? 38.295 1.101 -22.060 1.00 40.34 515 SER A O 1
ATOM 4030 N N . GLY A 1 516 ? 37.041 2.933 -22.384 1.00 53.66 516 GLY A N 1
ATOM 4031 C CA . GLY A 1 516 ? 36.481 2.517 -23.679 1.00 53.66 516 GLY A CA 1
ATOM 4032 C C . GLY A 1 516 ? 35.247 1.605 -23.630 1.00 53.66 516 GLY A C 1
ATOM 4033 O O . GLY A 1 516 ? 35.185 0.660 -24.403 1.00 53.66 516 GLY A O 1
ATOM 4034 N N . MET A 1 517 ? 34.264 1.907 -22.771 1.00 62.94 517 MET A N 1
ATOM 4035 C CA . MET A 1 517 ? 33.063 1.082 -22.501 1.00 62.94 517 MET A CA 1
ATOM 4036 C C . MET A 1 517 ? 32.204 0.667 -23.711 1.00 62.94 517 MET A C 1
ATOM 4038 O O . MET A 1 517 ? 31.408 -0.255 -23.571 1.00 62.94 517 MET A O 1
ATOM 4042 N N . ASP A 1 518 ? 32.322 1.344 -24.855 1.00 83.00 518 ASP A N 1
ATOM 4043 C CA . ASP A 1 518 ? 31.440 1.157 -26.011 1.00 83.00 518 ASP A CA 1
ATOM 4044 C C . ASP A 1 518 ? 31.990 0.132 -27.025 1.00 83.00 518 ASP A C 1
ATOM 4046 O O . ASP A 1 518 ? 32.970 0.383 -27.734 1.00 83.00 518 ASP A O 1
ATOM 4050 N N . LEU A 1 519 ? 31.315 -1.016 -27.117 1.00 88.75 519 LEU A N 1
ATOM 4051 C CA . LEU A 1 519 ? 31.579 -2.119 -28.046 1.00 88.75 519 LEU A CA 1
ATOM 4052 C C . LEU A 1 519 ? 30.922 -1.924 -29.434 1.00 88.75 519 LEU A C 1
ATOM 4054 O O . LEU A 1 519 ? 30.726 -2.896 -30.167 1.00 88.75 519 LEU A O 1
ATOM 4058 N N . VAL A 1 520 ? 30.609 -0.687 -29.831 1.00 91.44 520 VAL A N 1
ATOM 4059 C CA . VAL A 1 520 ? 30.320 -0.309 -31.225 1.00 91.44 520 VAL A CA 1
ATOM 4060 C C . VAL A 1 520 ? 31.609 0.194 -31.914 1.00 91.44 520 VAL A C 1
ATOM 4062 O O . VAL A 1 520 ? 32.330 1.022 -31.340 1.00 91.44 520 VAL A O 1
ATOM 4065 N N . PRO A 1 521 ? 31.953 -0.274 -33.134 1.00 90.56 521 PRO A N 1
ATOM 4066 C CA . PRO A 1 521 ? 33.082 0.243 -33.916 1.00 90.56 521 PRO A CA 1
ATOM 4067 C C . PRO A 1 521 ? 32.965 1.739 -34.234 1.00 90.56 521 PRO A C 1
ATOM 4069 O O . PRO A 1 521 ? 31.877 2.240 -34.503 1.00 90.56 521 PRO A O 1
ATOM 4072 N N . LEU A 1 522 ? 34.098 2.454 -34.273 1.00 86.38 522 LEU A N 1
ATOM 4073 C CA . LEU A 1 522 ? 34.149 3.909 -34.514 1.00 86.38 522 LEU A CA 1
ATOM 4074 C C . LEU A 1 522 ? 33.435 4.361 -35.803 1.00 86.38 522 LEU A C 1
ATOM 4076 O O . LEU A 1 522 ? 32.909 5.468 -35.841 1.00 86.38 522 LEU A O 1
ATOM 4080 N N . SER A 1 523 ? 33.404 3.506 -36.824 1.00 87.81 523 SER A N 1
ATOM 4081 C CA . SER A 1 523 ? 32.707 3.692 -38.103 1.00 87.81 523 SER A CA 1
ATOM 4082 C C . SER A 1 523 ? 31.176 3.675 -38.001 1.00 87.81 523 SER A C 1
ATOM 4084 O O . SER A 1 523 ? 30.518 4.237 -38.872 1.00 87.81 523 SER A O 1
ATOM 4086 N N . TYR A 1 524 ? 30.617 3.074 -36.945 1.00 91.25 524 TYR A N 1
ATOM 4087 C CA . TYR A 1 524 ? 29.174 2.889 -36.737 1.00 91.25 524 TYR A CA 1
ATOM 4088 C C . TYR A 1 524 ? 28.604 3.717 -35.570 1.00 91.25 524 TYR A C 1
ATOM 4090 O O . TYR A 1 524 ? 27.396 3.919 -35.494 1.00 91.25 524 TYR A O 1
ATOM 4098 N N . ARG A 1 525 ? 29.443 4.260 -34.672 1.00 86.50 525 ARG A N 1
ATOM 4099 C CA . ARG A 1 525 ? 28.992 5.018 -33.477 1.00 86.50 525 ARG A CA 1
ATOM 4100 C C . ARG A 1 525 ? 28.125 6.240 -33.768 1.00 86.50 525 ARG A C 1
ATOM 4102 O O . ARG A 1 525 ? 27.325 6.636 -32.929 1.00 86.50 525 ARG A O 1
ATOM 4109 N N . THR A 1 526 ? 28.313 6.882 -34.918 1.00 90.19 526 THR A N 1
ATOM 4110 C CA . THR A 1 526 ? 27.516 8.053 -35.314 1.00 90.19 526 THR A CA 1
ATOM 4111 C C . THR A 1 526 ? 26.242 7.677 -36.072 1.00 90.19 526 THR A C 1
ATOM 4113 O O . THR A 1 526 ? 25.373 8.534 -36.234 1.00 90.19 526 THR A O 1
ATOM 4116 N N . THR A 1 527 ? 26.116 6.425 -36.517 1.00 93.94 527 THR A N 1
ATOM 4117 C CA . THR A 1 527 ? 24.989 5.915 -37.301 1.00 93.94 527 THR A CA 1
ATOM 4118 C C . THR A 1 527 ? 23.765 5.691 -36.417 1.00 93.94 527 THR A C 1
ATOM 4120 O O . THR A 1 527 ? 23.864 5.130 -35.326 1.00 93.94 527 THR A O 1
ATOM 4123 N N . ALA A 1 528 ? 22.602 6.131 -36.899 1.00 94.75 528 ALA A N 1
ATOM 4124 C CA . ALA A 1 528 ? 21.322 5.829 -36.275 1.00 94.75 528 ALA A CA 1
ATOM 4125 C C . ALA A 1 528 ? 20.799 4.464 -36.751 1.00 94.75 528 ALA A C 1
ATOM 4127 O O . ALA A 1 528 ? 20.891 4.131 -37.940 1.00 94.75 528 ALA A O 1
ATOM 4128 N N . TYR A 1 529 ? 20.227 3.706 -35.820 1.00 94.69 529 TYR A N 1
ATOM 4129 C CA . TYR A 1 529 ? 19.612 2.406 -36.048 1.00 94.69 529 TYR A CA 1
ATOM 4130 C C . TYR A 1 529 ? 18.152 2.398 -35.570 1.00 94.69 529 TYR A C 1
ATOM 4132 O O . TYR A 1 529 ? 17.792 3.117 -34.636 1.00 94.69 529 TYR A O 1
ATOM 4140 N N . SER A 1 530 ? 17.315 1.582 -36.214 1.00 91.88 530 SER A N 1
ATOM 4141 C CA . SER A 1 530 ? 15.912 1.333 -35.854 1.00 91.88 530 SER A CA 1
ATOM 4142 C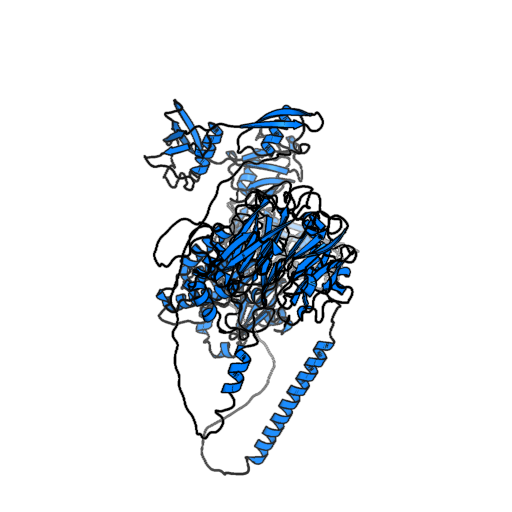 C . SER A 1 530 ? 15.694 -0.015 -35.162 1.00 91.88 530 SER A C 1
ATOM 4144 O O . SER A 1 530 ? 14.753 -0.153 -34.392 1.00 91.88 530 SER A O 1
ATOM 4146 N N . GLN A 1 531 ? 16.573 -0.994 -35.388 1.00 92.62 531 GLN A N 1
ATOM 4147 C CA . GLN A 1 531 ? 16.554 -2.309 -34.734 1.00 92.62 531 GLN A CA 1
ATOM 4148 C C 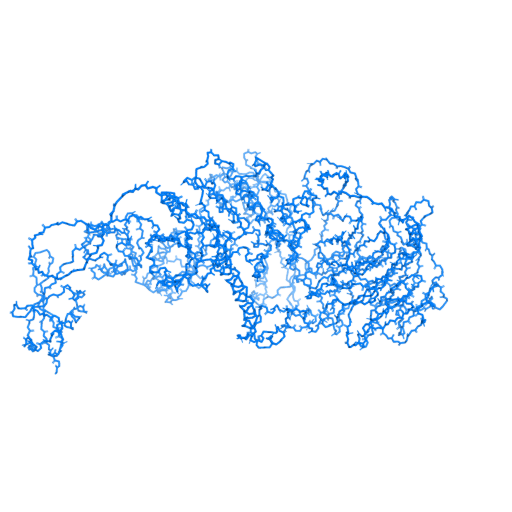. GLN A 1 531 ? 17.982 -2.777 -34.442 1.00 92.62 531 GLN A C 1
ATOM 4150 O O . GLN A 1 531 ? 18.898 -2.446 -35.198 1.00 92.62 531 GLN A O 1
ATOM 4155 N N . ILE A 1 532 ? 18.184 -3.570 -33.385 1.00 94.00 532 ILE A N 1
ATOM 4156 C CA . ILE A 1 532 ? 19.493 -4.133 -33.015 1.00 94.00 532 ILE A CA 1
ATOM 4157 C C . ILE A 1 532 ? 19.351 -5.534 -32.409 1.00 94.00 532 ILE A C 1
ATOM 4159 O O . ILE A 1 532 ? 18.528 -5.748 -31.525 1.00 94.00 532 ILE A O 1
ATOM 4163 N N . ALA A 1 533 ? 20.186 -6.476 -32.852 1.00 94.38 533 ALA A N 1
ATOM 4164 C CA . ALA A 1 533 ? 20.183 -7.855 -32.373 1.00 94.38 533 ALA A CA 1
ATOM 4165 C C . ALA A 1 533 ? 21.599 -8.385 -32.116 1.00 94.38 533 ALA A C 1
ATOM 4167 O O . ALA A 1 533 ? 22.418 -8.504 -33.039 1.00 94.38 533 ALA A O 1
ATOM 4168 N N . ALA A 1 534 ? 21.871 -8.753 -30.864 1.00 92.88 534 ALA A N 1
ATOM 4169 C CA . ALA A 1 534 ? 23.145 -9.310 -30.416 1.00 92.88 534 ALA A CA 1
ATOM 4170 C C . ALA A 1 534 ? 23.154 -10.846 -30.507 1.00 92.88 534 ALA A C 1
ATOM 4172 O O . ALA A 1 534 ? 22.428 -11.528 -29.798 1.00 92.88 534 ALA A O 1
ATOM 4173 N N . GLY A 1 535 ? 23.986 -11.402 -31.384 1.00 89.19 535 GLY A N 1
ATOM 4174 C CA . GLY A 1 535 ? 24.263 -12.836 -31.442 1.00 89.19 535 GLY A CA 1
ATOM 4175 C C . GLY A 1 535 ? 25.415 -13.239 -30.521 1.00 89.19 535 GLY A C 1
ATOM 4176 O O . GLY A 1 535 ? 25.945 -12.440 -29.751 1.00 89.19 535 GLY A O 1
ATOM 4177 N N . ASN A 1 536 ? 25.877 -14.481 -30.662 1.00 87.50 536 ASN A N 1
ATOM 4178 C CA . ASN A 1 536 ? 26.906 -15.073 -29.796 1.00 87.50 536 ASN A CA 1
ATOM 4179 C C . ASN A 1 536 ? 28.190 -14.248 -29.672 1.00 87.50 536 ASN A C 1
ATOM 4181 O O . ASN A 1 536 ? 28.699 -14.014 -28.583 1.00 87.50 536 ASN A O 1
ATOM 4185 N N . SER A 1 537 ? 28.724 -13.799 -30.805 1.00 87.69 537 SER A N 1
ATOM 4186 C CA . SER A 1 537 ? 29.941 -12.980 -30.846 1.00 87.69 537 SER A CA 1
ATOM 4187 C C . SER A 1 537 ? 29.842 -11.871 -31.887 1.00 87.69 537 SER A C 1
ATOM 4189 O O . SER A 1 537 ? 30.853 -11.373 -32.368 1.00 87.69 537 SER A O 1
ATOM 4191 N N . HIS A 1 538 ? 28.630 -11.498 -32.287 1.00 91.88 538 HIS A N 1
ATOM 4192 C CA . HIS A 1 538 ? 28.378 -10.494 -33.314 1.00 91.88 538 HIS A CA 1
ATOM 4193 C C . HIS A 1 538 ? 27.122 -9.702 -32.979 1.00 91.88 538 HIS A C 1
ATOM 4195 O O . HIS A 1 538 ? 26.308 -10.130 -32.171 1.00 91.88 538 HIS A O 1
ATOM 4201 N N . VAL A 1 539 ? 26.973 -8.548 -33.605 1.00 93.56 539 VAL A N 1
ATOM 4202 C CA . VAL A 1 539 ? 25.796 -7.690 -33.491 1.00 93.56 539 VAL A CA 1
ATOM 4203 C C . VAL A 1 539 ? 25.447 -7.248 -34.896 1.00 93.56 539 VAL A C 1
ATOM 4205 O O . VAL A 1 539 ? 26.352 -6.930 -35.670 1.00 93.56 539 VAL A O 1
ATOM 4208 N N . CYS A 1 540 ? 24.161 -7.238 -35.220 1.00 93.44 540 CYS A N 1
ATOM 4209 C CA . CYS A 1 540 ? 23.660 -6.647 -36.451 1.00 93.44 540 CYS A CA 1
ATOM 4210 C C . CYS A 1 540 ? 22.528 -5.667 -36.128 1.00 93.44 540 CYS A C 1
ATOM 4212 O O . CYS A 1 540 ? 21.745 -5.906 -35.207 1.00 93.44 540 CYS A O 1
ATOM 4214 N N . ALA A 1 541 ? 22.454 -4.565 -36.870 1.00 93.50 541 ALA A N 1
ATOM 4215 C CA . ALA A 1 541 ? 21.506 -3.484 -36.638 1.00 93.50 541 ALA A CA 1
ATOM 4216 C C . ALA A 1 541 ? 20.975 -2.909 -37.959 1.00 93.50 541 ALA A C 1
ATOM 4218 O O . ALA A 1 541 ? 21.726 -2.763 -38.924 1.00 93.50 541 ALA A O 1
ATOM 4219 N N . VAL A 1 542 ? 19.684 -2.579 -38.004 1.00 93.06 542 VAL A N 1
ATOM 4220 C CA . VAL A 1 542 ? 19.010 -1.984 -39.172 1.00 93.06 542 VAL A CA 1
ATOM 4221 C C . VAL A 1 542 ? 19.181 -0.471 -39.117 1.00 93.06 542 VAL A C 1
ATOM 4223 O O . VAL A 1 542 ? 18.813 0.144 -38.119 1.00 93.06 542 VAL A O 1
ATOM 4226 N N . ARG A 1 543 ? 19.758 0.146 -40.153 1.00 92.88 543 ARG A N 1
ATOM 4227 C CA . ARG A 1 543 ? 19.929 1.605 -40.229 1.00 92.88 543 ARG A CA 1
ATOM 4228 C C . ARG A 1 543 ? 18.588 2.311 -40.387 1.00 92.88 543 ARG A C 1
ATOM 4230 O O . ARG A 1 543 ? 17.819 1.979 -41.282 1.00 92.88 543 ARG A O 1
ATOM 4237 N N . GLY A 1 544 ? 18.379 3.351 -39.594 1.00 91.56 544 GLY A N 1
ATOM 4238 C CA . GLY A 1 544 ? 17.162 4.159 -39.571 1.00 91.56 544 GLY A CA 1
ATOM 4239 C C . GLY A 1 544 ? 17.135 5.002 -38.301 1.00 91.56 544 GLY A C 1
ATOM 4240 O O . GLY A 1 544 ? 17.941 4.785 -37.404 1.00 91.56 544 GLY A O 1
ATOM 4241 N N . ALA A 1 545 ? 16.229 5.968 -38.183 1.00 88.50 545 ALA A N 1
ATOM 4242 C CA . ALA A 1 545 ? 15.966 6.553 -36.873 1.00 88.50 545 ALA A CA 1
ATOM 4243 C C . ALA A 1 545 ? 14.881 5.711 -36.195 1.00 88.50 545 ALA A C 1
ATOM 4245 O O . ALA A 1 545 ? 13.764 5.648 -36.702 1.00 88.50 545 ALA A O 1
ATOM 4246 N N . TYR A 1 546 ? 15.192 5.103 -35.045 1.00 86.38 546 TYR A N 1
ATOM 4247 C CA . TYR A 1 546 ? 14.248 4.321 -34.229 1.00 86.38 546 TYR A CA 1
ATOM 4248 C C . TYR A 1 546 ? 12.899 5.040 -33.990 1.00 86.38 546 TYR A C 1
ATOM 4250 O O . TYR A 1 546 ? 11.859 4.406 -33.877 1.00 86.38 546 TYR A O 1
ATOM 4258 N N . TYR A 1 547 ? 12.906 6.376 -33.970 1.00 83.94 547 TYR A N 1
ATOM 4259 C CA . TYR A 1 547 ? 11.730 7.229 -33.772 1.00 83.94 547 TYR A CA 1
ATOM 4260 C C . TYR A 1 547 ? 11.214 7.890 -35.061 1.00 83.94 547 TYR A C 1
ATOM 4262 O O . TYR A 1 547 ? 10.839 9.062 -35.038 1.00 83.94 547 TYR A O 1
ATOM 4270 N N . SER A 1 548 ? 11.267 7.195 -36.196 1.00 80.88 548 SER A N 1
ATOM 4271 C CA . SER A 1 548 ? 10.740 7.690 -37.474 1.00 80.88 548 SER A CA 1
ATOM 4272 C C . SER A 1 548 ? 9.771 6.699 -38.100 1.00 80.88 548 SER A C 1
ATOM 4274 O O . SER A 1 548 ? 9.893 5.497 -37.882 1.00 80.88 548 SER A O 1
ATOM 4276 N N . ASP A 1 549 ? 8.880 7.197 -38.958 1.00 67.38 549 ASP A N 1
ATOM 4277 C CA . ASP A 1 549 ? 7.894 6.414 -39.727 1.00 67.38 549 ASP A CA 1
ATOM 4278 C C . ASP A 1 549 ? 8.542 5.486 -40.786 1.00 67.38 549 ASP A C 1
ATOM 4280 O O . ASP A 1 549 ? 7.887 4.989 -41.705 1.00 67.38 549 ASP A O 1
ATOM 4284 N N . HIS A 1 550 ? 9.864 5.312 -40.718 1.00 70.62 550 HIS A N 1
ATOM 4285 C CA . HIS A 1 550 ? 10.705 4.491 -41.576 1.00 70.62 550 HIS A CA 1
ATOM 4286 C C . HIS A 1 550 ? 11.523 3.560 -40.671 1.00 70.62 550 HIS A C 1
ATOM 4288 O O . HIS A 1 550 ? 12.704 3.779 -40.398 1.00 70.62 550 HIS A O 1
ATOM 4294 N N . ASP A 1 551 ? 10.852 2.512 -40.200 1.00 71.81 551 ASP A N 1
ATOM 4295 C CA . ASP A 1 551 ? 11.386 1.437 -39.355 1.00 71.81 551 ASP A CA 1
ATOM 4296 C C . ASP A 1 551 ? 12.523 0.628 -40.010 1.00 71.81 551 ASP A C 1
ATOM 4298 O O . ASP A 1 551 ? 13.219 -0.136 -39.337 1.00 71.81 551 ASP A O 1
ATOM 4302 N N . SER A 1 552 ? 12.711 0.786 -41.321 1.00 87.38 552 SER A N 1
ATOM 4303 C CA . SER A 1 552 ? 13.396 -0.172 -42.177 1.00 87.38 552 SER A CA 1
ATOM 4304 C C . SER A 1 552 ? 14.519 0.422 -43.026 1.00 87.38 552 SER A C 1
ATOM 4306 O O . SER A 1 552 ? 14.437 1.536 -43.546 1.00 87.38 552 SER A O 1
ATOM 4308 N N . GLY A 1 553 ? 15.583 -0.364 -43.212 1.00 91.62 553 GLY A N 1
ATOM 4309 C CA . GLY A 1 553 ? 16.789 0.071 -43.916 1.00 91.62 553 GLY A CA 1
ATOM 4310 C C . GLY A 1 553 ? 17.820 -1.032 -44.152 1.00 91.62 553 GLY A C 1
ATOM 4311 O O . GLY A 1 553 ? 17.533 -2.223 -44.035 1.00 91.62 553 GLY A O 1
ATOM 4312 N N . THR A 1 554 ? 19.038 -0.623 -44.518 1.00 91.81 554 THR A N 1
ATOM 4313 C CA . THR A 1 554 ? 20.176 -1.540 -44.728 1.00 91.81 554 THR A CA 1
ATOM 4314 C C . THR A 1 554 ? 20.787 -1.971 -43.397 1.00 91.81 554 THR A C 1
ATOM 4316 O O . THR A 1 554 ? 20.755 -1.217 -42.426 1.00 91.81 554 THR A O 1
ATOM 4319 N N . ILE A 1 555 ? 21.368 -3.170 -43.343 1.00 90.88 555 ILE A N 1
ATOM 4320 C CA . ILE A 1 555 ? 21.983 -3.710 -42.123 1.00 90.88 555 ILE A CA 1
ATOM 4321 C C . ILE A 1 555 ? 23.464 -3.310 -42.018 1.00 90.88 555 ILE A C 1
ATOM 4323 O O . ILE A 1 555 ? 24.202 -3.381 -43.002 1.00 90.88 555 ILE A O 1
ATOM 4327 N N . ASP A 1 556 ? 23.910 -2.968 -40.805 1.00 91.94 556 ASP A N 1
ATOM 4328 C CA . ASP A 1 556 ? 25.316 -3.078 -40.401 1.00 91.94 556 ASP A CA 1
ATOM 4329 C C . ASP A 1 556 ? 25.547 -4.268 -39.472 1.00 91.94 556 ASP A C 1
ATOM 4331 O O . ASP A 1 556 ? 24.698 -4.565 -38.636 1.00 91.94 556 ASP A O 1
ATOM 4335 N N . CYS A 1 557 ? 26.716 -4.908 -39.577 1.00 92.44 557 CYS A N 1
ATOM 4336 C CA . CYS A 1 557 ? 27.122 -6.009 -38.706 1.00 92.44 557 CYS A CA 1
ATOM 4337 C C . CYS A 1 557 ? 28.582 -5.879 -38.245 1.00 92.44 557 CYS A C 1
ATOM 4339 O O . CYS A 1 557 ? 29.505 -5.710 -39.049 1.00 92.44 557 CYS A O 1
ATOM 4341 N N . TRP A 1 558 ? 28.819 -6.059 -36.945 1.00 93.00 558 TRP A N 1
ATOM 4342 C CA . TRP A 1 558 ? 30.157 -6.090 -36.349 1.00 93.00 558 TRP A CA 1
ATOM 4343 C C . TRP A 1 558 ? 30.362 -7.306 -35.448 1.00 93.00 558 TRP A C 1
ATOM 4345 O O . TRP A 1 558 ? 29.418 -7.934 -34.974 1.00 93.00 558 TRP A O 1
ATOM 4355 N N . LYS A 1 559 ? 31.628 -7.663 -35.222 1.00 91.00 559 LYS A N 1
ATOM 4356 C CA . LYS A 1 559 ? 32.033 -8.765 -34.354 1.00 91.00 559 LYS A CA 1
ATOM 4357 C C . LYS A 1 559 ? 32.561 -8.245 -33.024 1.00 91.00 559 LYS A C 1
ATOM 4359 O O . LYS A 1 559 ? 33.423 -7.368 -32.998 1.00 91.00 559 LYS A O 1
ATOM 4364 N N . ILE A 1 560 ? 32.112 -8.857 -31.936 1.00 87.88 560 ILE A N 1
ATOM 4365 C CA . ILE A 1 560 ? 32.672 -8.698 -30.596 1.00 87.88 560 ILE A CA 1
ATOM 4366 C C . ILE A 1 560 ? 33.551 -9.923 -30.311 1.00 87.88 560 ILE A C 1
ATOM 4368 O O . ILE A 1 560 ? 33.184 -11.070 -30.560 1.00 87.88 560 ILE A O 1
ATOM 4372 N N . THR A 1 561 ? 34.780 -9.684 -29.867 1.00 84.19 561 THR A N 1
ATOM 4373 C CA . THR A 1 561 ? 35.801 -10.722 -29.659 1.00 84.19 561 THR A CA 1
ATOM 4374 C C . THR A 1 561 ? 36.545 -10.477 -28.362 1.00 84.19 561 THR A C 1
ATOM 4376 O O . THR A 1 561 ? 36.748 -9.329 -27.981 1.00 84.19 561 THR A O 1
ATOM 4379 N N . ARG A 1 562 ? 36.985 -11.538 -27.683 1.00 79.62 562 ARG A N 1
ATOM 4380 C CA . ARG A 1 562 ? 37.836 -11.397 -26.499 1.00 79.62 562 ARG A CA 1
ATOM 4381 C C . ARG A 1 562 ? 39.247 -10.965 -26.906 1.00 79.62 562 ARG A C 1
ATOM 4383 O O . ARG A 1 562 ? 39.783 -11.470 -27.895 1.00 79.62 562 ARG A O 1
ATOM 4390 N N . ALA A 1 563 ? 39.839 -10.033 -26.165 1.00 73.19 563 ALA A N 1
ATOM 4391 C CA . ALA A 1 563 ? 41.228 -9.638 -26.352 1.00 73.19 563 ALA A CA 1
ATOM 4392 C C . ALA A 1 563 ? 42.182 -10.792 -25.979 1.00 73.19 563 ALA A C 1
ATOM 4394 O O . ALA A 1 563 ? 41.847 -11.677 -25.194 1.00 73.19 563 ALA A O 1
ATOM 4395 N N . THR A 1 564 ? 43.378 -10.812 -26.572 1.00 66.69 564 THR A N 1
ATOM 4396 C CA . THR A 1 564 ? 44.348 -11.913 -26.401 1.00 66.69 564 THR A CA 1
ATOM 4397 C C . THR A 1 564 ? 45.265 -11.760 -25.187 1.00 66.69 564 THR A C 1
ATOM 4399 O O . THR A 1 564 ? 46.030 -12.670 -24.882 1.00 66.69 564 THR A O 1
ATOM 4402 N N . ASN A 1 565 ? 45.223 -10.605 -24.524 1.00 56.75 565 ASN A N 1
ATOM 4403 C CA . ASN A 1 565 ? 46.165 -10.178 -23.487 1.00 56.75 565 ASN A CA 1
ATOM 4404 C C . ASN A 1 565 ? 45.495 -9.747 -22.168 1.00 56.75 565 ASN A C 1
ATOM 4406 O O . ASN A 1 565 ? 46.159 -9.747 -21.140 1.00 56.75 565 ASN A O 1
ATOM 4410 N N . ASN A 1 566 ? 44.199 -9.427 -22.190 1.00 57.16 566 ASN A N 1
ATOM 4411 C CA . ASN A 1 566 ? 43.337 -9.216 -21.025 1.00 57.16 566 ASN A CA 1
ATOM 4412 C C . ASN A 1 566 ? 41.982 -9.883 -21.303 1.00 57.16 566 ASN A C 1
ATOM 4414 O O . ASN A 1 566 ? 41.587 -10.016 -22.458 1.00 57.16 566 ASN A O 1
ATOM 4418 N N . ASN A 1 567 ? 41.239 -10.276 -20.264 1.00 62.81 567 ASN A N 1
ATOM 4419 C CA . ASN A 1 567 ? 39.983 -11.035 -20.404 1.00 62.81 567 ASN A CA 1
ATOM 4420 C C . ASN A 1 567 ? 38.768 -10.174 -20.845 1.00 62.81 567 ASN A C 1
ATOM 4422 O O . ASN A 1 567 ? 37.627 -10.540 -20.574 1.00 62.81 567 ASN A O 1
ATOM 4426 N N . SER A 1 568 ? 39.013 -9.024 -21.482 1.00 69.94 568 SER A N 1
ATOM 4427 C CA . SER A 1 568 ? 38.017 -8.036 -21.916 1.00 69.94 568 SER A CA 1
ATOM 4428 C C . SER A 1 568 ? 37.518 -8.279 -23.345 1.00 69.94 568 SER A C 1
ATOM 4430 O O . SER A 1 568 ? 38.130 -9.016 -24.123 1.00 69.94 568 SER A O 1
ATOM 4432 N N . LEU A 1 569 ? 36.402 -7.643 -23.707 1.00 77.94 569 LEU A N 1
ATOM 4433 C CA . LEU A 1 569 ? 35.830 -7.683 -25.055 1.00 77.94 569 LEU A CA 1
ATOM 4434 C C . LEU A 1 569 ? 36.258 -6.469 -25.898 1.00 77.94 569 LEU A C 1
ATOM 4436 O O . LEU A 1 569 ? 36.451 -5.373 -25.379 1.00 77.94 569 LEU A O 1
ATOM 4440 N N . ILE A 1 570 ? 36.400 -6.673 -27.210 1.00 83.06 570 ILE A N 1
ATOM 4441 C CA . ILE A 1 570 ? 36.724 -5.653 -28.218 1.00 83.06 570 ILE A CA 1
ATOM 4442 C C . ILE A 1 570 ? 35.883 -5.847 -29.487 1.00 83.06 570 ILE A C 1
ATOM 4444 O O . ILE A 1 570 ? 35.672 -6.976 -29.943 1.00 83.06 570 ILE A O 1
ATOM 4448 N N . ALA A 1 571 ? 35.442 -4.740 -30.084 1.00 86.50 571 ALA A N 1
ATOM 4449 C CA . ALA A 1 571 ? 34.608 -4.719 -31.285 1.00 86.50 571 ALA A CA 1
ATOM 4450 C C . ALA A 1 571 ? 35.412 -4.442 -32.566 1.00 86.50 571 ALA A C 1
ATOM 4452 O O . ALA A 1 571 ? 36.364 -3.659 -32.553 1.00 86.50 571 ALA A O 1
ATOM 4453 N N . LYS A 1 572 ? 35.029 -5.083 -33.676 1.00 85.56 572 LYS A N 1
ATOM 4454 C CA . LYS A 1 572 ? 35.622 -4.921 -35.016 1.00 85.56 572 LYS A CA 1
ATOM 4455 C C . LYS A 1 572 ? 34.559 -5.102 -36.099 1.00 85.56 572 LYS A C 1
ATOM 4457 O O . LYS A 1 572 ? 33.672 -5.934 -35.944 1.00 85.56 572 LYS A O 1
ATOM 4462 N N . GLU A 1 573 ? 34.678 -4.389 -37.214 1.00 81.88 573 GLU A N 1
ATOM 4463 C CA . GLU A 1 573 ? 33.879 -4.642 -38.425 1.00 81.88 573 GLU A CA 1
ATOM 4464 C C . GLU A 1 573 ? 34.007 -6.107 -38.878 1.00 81.88 573 GLU A C 1
ATOM 4466 O O . GLU A 1 573 ? 35.065 -6.726 -38.704 1.00 81.88 573 GLU A O 1
ATOM 4471 N N . TYR A 1 574 ? 32.943 -6.682 -39.453 1.00 77.56 574 TYR A N 1
ATOM 4472 C CA . TYR A 1 574 ? 32.942 -8.103 -39.810 1.00 77.56 574 TYR A CA 1
ATOM 4473 C C . TYR A 1 574 ? 32.392 -8.393 -41.215 1.00 77.56 574 TYR A C 1
ATOM 4475 O O . TYR A 1 574 ? 31.240 -8.802 -41.364 1.00 77.56 574 TYR A O 1
ATOM 4483 N N . PRO A 1 575 ? 33.245 -8.293 -42.258 1.00 72.25 575 PRO A N 1
ATOM 4484 C CA . PRO A 1 575 ? 32.850 -8.506 -43.653 1.00 72.25 575 PRO A CA 1
ATOM 4485 C C . PRO A 1 575 ? 32.160 -9.845 -43.951 1.00 72.25 575 PRO A C 1
ATOM 4487 O O . PRO A 1 575 ? 31.441 -9.945 -44.931 1.00 72.25 575 PRO A O 1
ATOM 4490 N N . LYS A 1 576 ? 32.324 -10.876 -43.107 1.00 73.81 576 LYS A N 1
ATOM 4491 C CA . LYS A 1 576 ? 31.702 -12.202 -43.298 1.00 73.81 576 LYS A CA 1
ATOM 4492 C C . LYS A 1 576 ? 30.180 -12.252 -43.084 1.00 73.81 576 LYS A C 1
ATOM 4494 O O . LYS A 1 576 ? 29.601 -13.318 -43.273 1.00 73.81 576 LYS A O 1
ATOM 4499 N N . PHE A 1 577 ? 29.551 -11.154 -42.669 1.00 74.62 577 PHE A N 1
ATOM 4500 C CA . PHE A 1 577 ? 28.088 -11.012 -42.645 1.00 74.62 577 PHE A CA 1
ATOM 4501 C C . PHE A 1 577 ? 27.537 -10.212 -43.834 1.00 74.62 577 PHE A C 1
ATOM 4503 O O . PHE A 1 577 ? 26.324 -10.173 -44.017 1.00 74.62 577 PHE A O 1
ATOM 4510 N N . TYR A 1 578 ? 28.405 -9.617 -44.656 1.00 70.88 578 TYR A N 1
ATOM 4511 C CA . TYR A 1 578 ? 28.007 -8.897 -45.858 1.00 70.88 578 TYR A CA 1
ATOM 4512 C C . TYR A 1 578 ? 28.207 -9.787 -47.088 1.00 70.88 578 TYR A C 1
ATOM 4514 O O . TYR A 1 578 ? 29.291 -10.320 -47.318 1.00 70.88 578 TYR A O 1
ATOM 4522 N N . ASP A 1 579 ? 27.160 -9.893 -47.897 1.00 68.56 579 ASP A N 1
ATOM 4523 C CA . ASP A 1 579 ? 27.202 -10.411 -49.263 1.00 68.56 579 ASP A CA 1
ATOM 4524 C C . ASP A 1 579 ? 26.447 -9.424 -50.168 1.00 68.56 579 ASP A C 1
ATOM 4526 O O . ASP A 1 579 ? 25.599 -8.665 -49.690 1.00 68.56 579 ASP A O 1
ATOM 4530 N N . GLN A 1 580 ? 26.744 -9.429 -51.467 1.00 66.94 580 GLN A N 1
ATOM 4531 C CA . GLN A 1 580 ? 26.232 -8.467 -52.449 1.00 66.94 580 GLN A CA 1
ATOM 4532 C C . GLN A 1 580 ? 24.698 -8.509 -52.594 1.00 66.94 580 GLN A C 1
ATOM 4534 O O . GLN A 1 580 ? 24.091 -7.545 -53.057 1.00 66.94 580 GLN A O 1
ATOM 4539 N N . ILE A 1 581 ? 24.063 -9.611 -52.184 1.00 72.00 581 ILE A N 1
ATOM 4540 C CA . ILE A 1 581 ? 22.604 -9.735 -52.082 1.00 72.00 581 ILE A CA 1
ATOM 4541 C C . ILE A 1 581 ? 22.098 -8.981 -50.840 1.00 72.00 581 ILE A C 1
ATOM 4543 O O . ILE A 1 581 ? 21.251 -8.099 -50.953 1.00 72.00 581 ILE A O 1
ATOM 4547 N N . VAL A 1 582 ? 22.656 -9.282 -49.661 1.00 81.06 582 VAL A N 1
ATOM 4548 C CA . VAL A 1 582 ? 22.225 -8.721 -48.365 1.00 81.06 582 VAL A CA 1
ATOM 4549 C C . VAL A 1 582 ? 22.422 -7.203 -48.308 1.00 81.06 582 VAL A C 1
ATOM 4551 O O . VAL A 1 582 ? 21.573 -6.500 -47.770 1.00 81.06 582 VAL A O 1
ATOM 4554 N N . SER A 1 583 ? 23.496 -6.676 -48.907 1.00 75.00 583 SER A N 1
ATOM 4555 C CA . SER A 1 583 ? 23.794 -5.235 -48.908 1.00 75.00 583 SER A CA 1
ATOM 4556 C C . SER A 1 583 ? 22.765 -4.369 -49.644 1.00 75.00 583 SER A C 1
ATOM 4558 O O . SER A 1 583 ? 22.737 -3.160 -49.428 1.00 75.00 583 SER A O 1
ATOM 4560 N N . ASN A 1 584 ? 21.950 -4.970 -50.517 1.00 82.38 584 ASN A N 1
ATOM 4561 C CA . ASN A 1 584 ? 20.947 -4.273 -51.326 1.00 82.38 584 ASN A CA 1
ATOM 4562 C C . ASN A 1 584 ? 19.521 -4.413 -50.769 1.00 82.38 584 ASN A C 1
ATOM 4564 O O . ASN A 1 584 ? 18.600 -3.806 -51.311 1.00 82.38 584 ASN A O 1
ATOM 4568 N N . LEU A 1 585 ? 19.326 -5.217 -49.718 1.00 87.69 585 LEU A N 1
ATOM 4569 C CA . LEU A 1 585 ? 18.016 -5.487 -49.133 1.00 87.69 585 LEU A CA 1
ATOM 4570 C C . LEU A 1 585 ? 17.684 -4.519 -47.992 1.00 87.69 585 LEU A C 1
ATOM 4572 O O . LEU A 1 585 ? 18.556 -4.017 -47.280 1.00 87.69 585 LEU A O 1
ATOM 4576 N N . VAL A 1 586 ? 16.384 -4.275 -47.832 1.00 90.94 586 VAL A N 1
ATOM 4577 C CA . VAL A 1 586 ? 15.806 -3.390 -46.819 1.00 90.94 586 VAL A CA 1
ATOM 4578 C C . VAL A 1 586 ? 15.044 -4.250 -45.817 1.00 90.94 586 VAL A C 1
ATOM 4580 O O . VAL A 1 586 ? 14.083 -4.925 -46.184 1.00 90.94 586 VAL A O 1
ATOM 4583 N N . PHE A 1 587 ? 15.479 -4.225 -44.561 1.00 90.81 587 PHE A N 1
ATOM 4584 C CA . PHE A 1 587 ? 14.935 -5.036 -43.472 1.00 90.81 587 PHE A CA 1
ATOM 4585 C C . PHE A 1 587 ? 14.168 -4.163 -42.482 1.00 90.81 587 PHE A C 1
ATOM 4587 O O . PHE A 1 587 ? 14.553 -3.014 -42.287 1.00 90.81 587 PHE A O 1
ATOM 4594 N N . ASN A 1 588 ? 13.124 -4.697 -41.843 1.00 87.31 588 ASN A N 1
ATOM 4595 C CA . ASN A 1 588 ? 12.339 -4.002 -40.807 1.00 87.31 588 ASN A CA 1
ATOM 4596 C C . ASN A 1 588 ? 12.482 -4.603 -39.397 1.00 87.31 588 ASN A C 1
ATOM 4598 O O . ASN A 1 588 ? 12.272 -3.913 -38.404 1.00 87.31 588 ASN A O 1
ATOM 4602 N N . LYS A 1 589 ? 12.862 -5.881 -39.296 1.00 88.31 589 LYS A N 1
ATOM 4603 C CA . LYS A 1 589 ? 13.072 -6.623 -38.042 1.00 88.31 589 LYS A CA 1
ATOM 4604 C C . LYS A 1 589 ? 14.324 -7.482 -38.171 1.00 88.31 589 LYS A C 1
ATOM 4606 O O . LYS A 1 589 ? 14.618 -7.956 -39.267 1.00 88.31 589 LYS A O 1
ATOM 4611 N N . ILE A 1 590 ? 15.051 -7.703 -37.077 1.00 92.00 590 ILE A N 1
ATOM 4612 C CA . ILE A 1 590 ? 16.277 -8.514 -37.072 1.00 92.00 590 ILE A CA 1
ATOM 4613 C C . ILE A 1 590 ? 16.450 -9.267 -35.749 1.00 92.00 590 ILE A C 1
ATOM 4615 O O . ILE A 1 590 ? 16.162 -8.727 -34.688 1.00 92.00 590 ILE A O 1
ATOM 4619 N N . VAL A 1 591 ? 16.959 -10.496 -35.825 1.00 93.38 591 VAL A N 1
ATOM 4620 C CA . VAL A 1 591 ? 17.471 -11.295 -34.702 1.00 93.38 591 VAL A CA 1
ATOM 4621 C C . VAL A 1 591 ? 18.802 -11.949 -35.077 1.00 93.38 591 VAL A C 1
ATOM 4623 O O . VAL A 1 591 ? 19.125 -12.108 -36.256 1.00 93.38 591 VAL A O 1
ATOM 4626 N N . SER A 1 592 ? 19.591 -12.341 -34.079 1.00 92.44 592 SER A N 1
ATOM 4627 C CA . SER A 1 592 ? 20.957 -12.855 -34.256 1.00 92.44 592 SER A CA 1
ATOM 4628 C C . SER A 1 592 ? 21.194 -14.081 -33.377 1.00 92.44 592 SER A C 1
ATOM 4630 O O . SER A 1 592 ? 20.889 -14.022 -32.197 1.00 92.44 592 SER A O 1
ATOM 4632 N N . GLY A 1 593 ? 21.755 -15.165 -33.923 1.00 89.25 593 GLY A N 1
ATOM 4633 C CA . GLY A 1 593 ? 22.060 -16.406 -33.190 1.00 89.25 593 GLY A CA 1
ATOM 4634 C C . GLY A 1 593 ? 23.563 -16.669 -33.019 1.00 89.25 593 GLY A C 1
ATOM 4635 O O . GLY A 1 593 ? 24.378 -15.740 -32.989 1.00 89.25 593 GLY A O 1
ATOM 4636 N N . ASP A 1 594 ? 23.988 -17.938 -32.967 1.00 88.19 594 ASP A N 1
ATOM 4637 C CA . ASP A 1 594 ? 25.416 -18.283 -33.035 1.00 88.19 594 ASP A CA 1
ATOM 4638 C C . ASP A 1 594 ? 25.929 -18.194 -34.476 1.00 88.19 594 ASP A C 1
ATOM 4640 O O . ASP A 1 594 ? 25.964 -19.182 -35.198 1.00 88.19 594 ASP A O 1
ATOM 4644 N N . GLY A 1 595 ? 26.369 -17.005 -34.901 1.00 88.44 595 GLY A N 1
ATOM 4645 C CA . GLY A 1 595 ? 27.030 -16.802 -36.198 1.00 88.44 595 GLY A CA 1
ATOM 4646 C C . GLY A 1 595 ? 26.101 -16.792 -37.419 1.00 88.44 595 GLY A C 1
ATOM 4647 O O . GLY A 1 595 ? 26.581 -16.942 -38.544 1.00 88.44 595 GLY A O 1
ATOM 4648 N N . PHE A 1 596 ? 24.806 -16.578 -37.203 1.00 90.25 596 PHE A N 1
ATOM 4649 C CA . PHE A 1 596 ? 23.830 -16.181 -38.217 1.00 90.25 596 PHE A CA 1
ATOM 4650 C C . PHE A 1 596 ? 23.013 -14.985 -37.707 1.00 90.25 596 PHE A C 1
ATOM 4652 O O . PHE A 1 596 ? 22.962 -14.737 -36.499 1.00 90.25 596 PHE A O 1
ATOM 4659 N N . SER A 1 597 ? 22.354 -14.277 -38.617 1.00 91.75 597 SER A N 1
ATOM 4660 C CA . SER A 1 597 ? 21.276 -13.333 -38.310 1.00 91.75 597 SER A CA 1
ATOM 4661 C C . SER A 1 597 ? 20.132 -13.535 -39.298 1.00 91.75 597 SER A C 1
ATOM 4663 O O . SER A 1 597 ? 20.361 -13.937 -40.436 1.00 91.75 597 SER A O 1
ATOM 4665 N N . CYS A 1 598 ? 18.905 -13.285 -38.858 1.00 91.56 598 CYS A N 1
ATOM 4666 C CA . CYS A 1 598 ? 17.696 -13.413 -39.665 1.00 91.56 598 CYS A CA 1
ATOM 4667 C C . CYS A 1 598 ? 16.846 -12.158 -39.510 1.00 91.56 598 CYS A C 1
ATOM 4669 O O . CYS A 1 598 ? 16.814 -11.574 -38.428 1.00 91.56 598 CYS A O 1
ATOM 4671 N N . GLY A 1 599 ? 16.145 -11.745 -40.561 1.00 89.88 599 GLY A N 1
ATOM 4672 C CA . GLY A 1 599 ? 15.307 -10.555 -40.507 1.00 89.88 599 GLY A CA 1
ATOM 4673 C C . GLY A 1 599 ? 14.159 -10.562 -41.504 1.00 89.88 599 GLY A C 1
ATOM 4674 O O . GLY A 1 599 ? 14.240 -11.201 -42.556 1.00 89.88 599 GLY A O 1
ATOM 4675 N N . GLY A 1 600 ? 13.099 -9.837 -41.151 1.00 88.69 600 GLY A N 1
ATOM 4676 C CA . GLY A 1 600 ? 11.995 -9.541 -42.057 1.00 88.69 600 GLY A CA 1
ATOM 4677 C C . GLY A 1 600 ? 12.450 -8.541 -43.114 1.00 88.69 600 GLY A C 1
ATOM 4678 O O . GLY A 1 600 ? 13.087 -7.538 -42.779 1.00 88.69 600 GLY A O 1
ATOM 4679 N N . ILE A 1 601 ? 12.159 -8.825 -44.382 1.00 86.81 601 ILE A N 1
ATOM 4680 C CA . ILE A 1 601 ? 12.448 -7.931 -45.509 1.00 86.81 601 ILE A CA 1
ATOM 4681 C C . ILE A 1 601 ? 11.195 -7.139 -45.889 1.00 86.81 601 ILE A C 1
ATOM 4683 O O . ILE A 1 601 ? 10.083 -7.657 -45.878 1.00 86.81 601 ILE A O 1
ATOM 4687 N N . ARG A 1 602 ? 11.373 -5.863 -46.247 1.00 81.75 602 ARG A N 1
ATOM 4688 C CA . ARG A 1 602 ? 10.271 -4.919 -46.510 1.00 81.75 602 ARG A CA 1
ATOM 4689 C C . ARG A 1 602 ? 9.359 -5.330 -47.680 1.00 81.75 602 ARG A C 1
ATOM 4691 O O . ARG A 1 602 ? 8.224 -4.872 -47.751 1.00 81.75 602 ARG A O 1
ATOM 4698 N N . GLU A 1 603 ? 9.845 -6.173 -48.586 1.00 77.19 603 GLU A N 1
ATOM 4699 C CA . GLU A 1 603 ? 9.081 -6.693 -49.732 1.00 77.19 603 GLU A CA 1
ATOM 4700 C C . GLU A 1 603 ? 8.239 -7.944 -49.391 1.00 77.19 603 GLU A C 1
ATOM 4702 O O . GLU A 1 603 ? 7.588 -8.496 -50.276 1.00 77.19 603 GLU A O 1
ATOM 4707 N N . GLY A 1 604 ? 8.219 -8.356 -48.117 1.00 75.56 604 GLY A N 1
ATOM 4708 C CA . GLY A 1 604 ? 7.504 -9.527 -47.604 1.00 75.56 604 GLY A CA 1
ATOM 4709 C C . GLY A 1 604 ? 8.432 -10.724 -47.387 1.00 75.56 604 GLY A C 1
ATOM 4710 O O . GLY A 1 604 ? 9.348 -10.973 -48.176 1.00 75.56 604 GLY A O 1
ATOM 4711 N N . GLY A 1 605 ? 8.196 -11.483 -46.318 1.00 83.50 605 GLY A N 1
ATOM 4712 C CA . GLY A 1 605 ? 8.985 -12.669 -45.983 1.00 83.50 605 GLY A CA 1
ATOM 4713 C C . GLY A 1 605 ? 10.201 -12.456 -45.065 1.00 83.50 605 GLY A C 1
ATOM 4714 O O . GLY A 1 605 ? 10.480 -11.374 -44.542 1.00 83.50 605 GLY A O 1
ATOM 4715 N N . LEU A 1 606 ? 10.940 -13.550 -44.867 1.00 88.44 606 LEU A N 1
ATOM 4716 C CA . LEU A 1 606 ? 12.038 -13.716 -43.907 1.00 88.44 606 LEU A CA 1
ATOM 4717 C C . LEU A 1 606 ? 13.302 -14.202 -44.625 1.00 88.44 606 LEU A C 1
ATOM 4719 O O . LEU A 1 606 ? 13.232 -15.147 -45.411 1.00 88.44 606 LEU A O 1
ATOM 4723 N N . LEU A 1 607 ? 14.462 -13.616 -44.314 1.00 90.25 607 LEU A N 1
ATOM 4724 C CA . LEU A 1 607 ? 15.767 -14.017 -44.854 1.00 90.25 607 LEU A CA 1
ATOM 4725 C C . LEU A 1 607 ? 16.797 -14.217 -43.734 1.00 90.25 607 LEU A C 1
ATOM 4727 O O . LEU A 1 607 ? 16.934 -13.362 -42.859 1.00 90.25 607 LEU A O 1
ATOM 4731 N N . CYS A 1 608 ? 17.566 -15.307 -43.803 1.00 90.44 608 CYS A N 1
ATOM 4732 C CA . CYS A 1 608 ? 18.692 -15.593 -42.911 1.00 90.44 608 CYS A CA 1
ATOM 4733 C C . CYS A 1 608 ? 20.041 -15.506 -43.643 1.00 90.44 608 CYS A C 1
ATOM 4735 O O . CYS A 1 608 ? 20.181 -15.953 -44.781 1.00 90.44 608 CYS A O 1
ATOM 4737 N N . PHE A 1 609 ? 21.054 -14.941 -42.982 1.00 90.88 609 PHE A N 1
ATOM 4738 C CA . PHE A 1 609 ? 22.379 -14.675 -43.546 1.00 90.88 609 PHE A CA 1
ATOM 4739 C C . PHE A 1 609 ? 23.506 -14.790 -42.500 1.00 90.88 609 PHE A C 1
ATOM 4741 O O . PHE A 1 609 ? 23.274 -14.928 -41.296 1.00 90.88 609 PHE A O 1
ATOM 4748 N N . GLY A 1 610 ? 24.756 -14.767 -42.970 1.00 89.50 610 GLY A N 1
ATOM 4749 C CA . GLY A 1 610 ? 25.954 -14.984 -42.152 1.00 89.50 610 GLY A CA 1
ATOM 4750 C C . GLY A 1 610 ? 26.500 -16.423 -42.220 1.00 89.50 610 GLY A C 1
ATOM 4751 O O . GLY A 1 610 ? 25.863 -17.320 -42.776 1.00 89.50 610 GLY A O 1
ATOM 4752 N N . PRO A 1 611 ? 27.706 -16.670 -41.672 1.00 87.31 611 PRO A N 1
ATOM 4753 C CA . PRO A 1 611 ? 28.514 -17.867 -41.934 1.00 87.31 611 PRO A CA 1
ATOM 4754 C C . PRO A 1 611 ? 27.953 -19.198 -41.403 1.00 87.31 611 PRO A C 1
ATOM 4756 O O . PRO A 1 611 ? 28.551 -20.237 -41.684 1.00 87.31 611 PRO A O 1
ATOM 4759 N N . LYS A 1 612 ? 26.855 -19.189 -40.639 1.00 88.56 612 LYS A N 1
ATOM 4760 C CA . LYS A 1 612 ? 26.134 -20.391 -40.183 1.00 88.56 612 LYS A CA 1
ATOM 4761 C C . LYS A 1 612 ? 24.652 -20.428 -40.584 1.00 88.56 612 LYS A C 1
ATOM 4763 O O . LYS A 1 612 ? 23.962 -21.350 -40.176 1.00 88.56 612 LYS A O 1
ATOM 4768 N N . ALA A 1 613 ? 24.145 -19.491 -41.392 1.00 87.81 613 ALA A N 1
ATOM 4769 C CA . ALA A 1 613 ? 22.714 -19.450 -41.736 1.00 87.81 613 ALA A CA 1
ATOM 4770 C C . ALA A 1 613 ? 22.189 -20.765 -42.348 1.00 87.81 613 ALA A C 1
ATOM 4772 O O . ALA A 1 613 ? 21.076 -21.187 -42.052 1.00 87.81 613 ALA A O 1
ATOM 4773 N N . SER A 1 614 ? 23.024 -21.472 -43.115 1.00 82.50 614 SER A N 1
ATOM 4774 C CA . SER A 1 614 ? 22.686 -22.772 -43.705 1.00 82.50 614 SER A CA 1
ATOM 4775 C C . SER A 1 614 ? 22.445 -23.905 -42.694 1.00 82.50 614 SER A C 1
ATOM 4777 O O . SER A 1 614 ? 21.891 -24.928 -43.085 1.00 82.50 614 SER A O 1
ATOM 4779 N N . THR A 1 615 ? 22.808 -23.755 -41.411 1.00 81.25 615 THR A N 1
ATOM 4780 C CA . THR A 1 615 ? 22.502 -24.752 -40.362 1.00 81.25 615 THR A CA 1
ATOM 4781 C C . THR A 1 615 ? 21.101 -24.588 -39.762 1.00 81.25 615 THR A C 1
ATOM 4783 O O . THR A 1 615 ? 20.789 -25.235 -38.768 1.00 81.25 615 THR A O 1
ATOM 4786 N N . LEU A 1 616 ? 20.264 -23.709 -40.326 1.00 80.88 616 LEU A N 1
ATOM 4787 C CA . LEU A 1 616 ? 18.851 -23.573 -39.957 1.00 80.88 616 LEU A CA 1
ATOM 4788 C C . LEU A 1 616 ? 17.922 -24.485 -40.781 1.00 80.88 616 LEU A C 1
ATOM 4790 O O . LEU A 1 616 ? 16.723 -24.525 -40.526 1.00 80.88 616 LEU A O 1
ATOM 4794 N N . GLY A 1 617 ? 18.440 -25.177 -41.802 1.00 75.12 617 GLY A N 1
ATOM 4795 C CA . GLY A 1 617 ? 17.640 -25.996 -42.724 1.00 75.12 617 GLY A CA 1
ATOM 4796 C C . GLY A 1 617 ? 16.812 -25.200 -43.747 1.00 75.12 617 GLY A C 1
ATOM 4797 O O . GLY A 1 617 ? 16.200 -25.794 -44.631 1.00 75.12 617 GLY A O 1
ATOM 4798 N N . PHE A 1 618 ? 16.822 -23.865 -43.678 1.00 78.75 618 PHE A N 1
ATOM 4799 C CA . PHE A 1 618 ? 16.191 -22.961 -44.642 1.00 78.75 618 PHE A CA 1
ATOM 4800 C C . PHE A 1 618 ? 17.039 -21.690 -44.827 1.00 78.75 618 PHE A C 1
ATOM 4802 O O . PHE A 1 618 ? 17.806 -21.323 -43.939 1.00 78.75 618 PHE A O 1
ATOM 4809 N N . ASN A 1 619 ? 16.883 -21.011 -45.969 1.00 64.75 619 ASN A N 1
ATOM 4810 C CA . ASN A 1 619 ? 17.540 -19.722 -46.236 1.00 64.75 619 ASN A CA 1
ATOM 4811 C C . ASN A 1 619 ? 16.544 -18.550 -46.206 1.00 64.75 619 ASN A C 1
ATOM 4813 O O . ASN A 1 619 ? 16.873 -17.477 -45.704 1.00 64.75 619 ASN A O 1
ATOM 4817 N N . SER A 1 620 ? 15.336 -18.749 -46.739 1.00 75.62 620 SER A N 1
ATOM 4818 C CA . SER A 1 620 ? 14.265 -17.750 -46.747 1.00 75.62 620 SER A CA 1
ATOM 4819 C C . SER A 1 620 ? 12.876 -18.389 -46.668 1.00 75.62 620 SER A C 1
ATOM 4821 O O . SER A 1 620 ? 12.712 -19.564 -47.004 1.00 75.62 620 SER A O 1
ATOM 4823 N N . SER A 1 621 ? 11.883 -17.610 -46.236 1.00 79.94 621 SER A N 1
ATOM 4824 C CA . SER A 1 621 ? 10.457 -17.952 -46.333 1.00 79.94 621 SER A CA 1
ATOM 4825 C C . SER A 1 621 ? 9.649 -16.773 -46.870 1.00 79.94 621 SER A C 1
ATOM 4827 O O . SER A 1 621 ? 10.053 -15.624 -46.707 1.00 79.94 621 SER A O 1
ATOM 4829 N N . SER A 1 622 ? 8.502 -17.064 -47.483 1.00 81.44 622 SER A N 1
ATOM 4830 C CA . SER A 1 622 ? 7.556 -16.075 -48.019 1.00 81.44 622 SER A CA 1
ATOM 4831 C C . SER A 1 622 ? 6.376 -15.770 -47.089 1.00 81.44 622 SER A C 1
ATOM 4833 O O . SER A 1 622 ? 5.464 -15.061 -47.501 1.00 81.44 622 SER A O 1
ATOM 4835 N N . ASP A 1 623 ? 6.335 -16.349 -45.884 1.00 81.12 623 ASP A N 1
ATOM 4836 C CA . ASP A 1 623 ? 5.332 -15.986 -44.875 1.00 81.12 623 ASP A CA 1
ATOM 4837 C C . ASP A 1 623 ? 5.752 -14.693 -44.153 1.00 81.12 623 ASP A C 1
ATOM 4839 O O . ASP A 1 623 ? 6.944 -14.472 -43.937 1.00 81.12 623 ASP A O 1
ATOM 4843 N N . ASP A 1 624 ? 4.789 -13.870 -43.732 1.00 82.19 624 ASP A N 1
ATOM 4844 C CA . ASP A 1 624 ? 5.056 -12.653 -42.957 1.00 82.19 624 ASP A CA 1
ATOM 4845 C C . ASP A 1 624 ? 4.991 -12.909 -41.444 1.00 82.19 624 ASP A C 1
ATOM 4847 O O . ASP A 1 624 ? 4.082 -13.573 -40.930 1.00 82.19 624 ASP A O 1
ATOM 4851 N N . PHE A 1 625 ? 5.955 -12.336 -40.718 1.00 85.56 625 PHE A N 1
ATOM 4852 C CA . PHE A 1 625 ? 6.178 -12.597 -39.296 1.00 85.56 625 PHE A CA 1
ATOM 4853 C C . PHE A 1 625 ? 6.136 -11.330 -38.446 1.00 85.56 625 PHE A C 1
ATOM 4855 O O . PHE A 1 625 ? 6.638 -10.265 -38.817 1.00 85.56 625 PHE A O 1
ATOM 4862 N N . GLU A 1 626 ? 5.575 -11.469 -37.253 1.00 82.12 626 GLU A N 1
ATOM 4863 C CA . GLU A 1 626 ? 5.430 -10.377 -36.300 1.00 82.12 626 GLU A CA 1
ATOM 4864 C C . GLU A 1 626 ? 6.567 -10.347 -35.277 1.00 82.12 626 GLU A C 1
ATOM 4866 O O . GLU A 1 626 ? 7.186 -9.300 -35.077 1.00 82.12 626 GLU A O 1
ATOM 4871 N N . VAL A 1 627 ? 6.885 -11.501 -34.692 1.00 89.00 627 VAL A N 1
ATOM 4872 C CA . VAL A 1 627 ? 7.944 -11.672 -33.690 1.00 89.00 627 VAL A CA 1
ATOM 4873 C C . VAL A 1 627 ? 8.935 -12.715 -34.189 1.00 89.00 627 VAL A C 1
ATOM 4875 O O . VAL A 1 627 ? 8.536 -13.704 -34.800 1.00 89.00 627 VAL A O 1
ATOM 4878 N N . LEU A 1 628 ? 10.220 -12.506 -33.913 1.00 90.94 628 LEU A N 1
ATOM 4879 C CA . LEU A 1 628 ? 11.314 -13.435 -34.196 1.00 90.94 628 LEU A CA 1
ATOM 4880 C C . LEU A 1 628 ? 12.102 -13.674 -32.899 1.00 90.94 628 LEU A C 1
ATOM 4882 O O . LEU A 1 628 ? 12.299 -12.737 -32.127 1.00 90.94 628 LEU A O 1
ATOM 4886 N N . ALA A 1 629 ? 12.598 -14.892 -32.682 1.00 91.50 629 ALA A N 1
ATOM 4887 C CA . ALA A 1 629 ? 13.508 -15.227 -31.586 1.00 91.50 629 ALA A CA 1
ATOM 4888 C C . ALA A 1 629 ? 14.566 -16.242 -32.048 1.00 91.50 629 ALA A C 1
ATOM 4890 O O . ALA A 1 629 ? 14.234 -17.278 -32.630 1.00 91.50 629 ALA A O 1
ATOM 4891 N N . ALA A 1 630 ? 15.846 -15.952 -31.794 1.00 89.62 630 ALA A N 1
ATOM 4892 C CA . ALA A 1 630 ? 16.980 -16.759 -32.251 1.00 89.62 630 ALA A CA 1
ATOM 4893 C C . ALA A 1 630 ? 17.608 -17.566 -31.103 1.00 89.62 630 ALA A C 1
ATOM 4895 O O . ALA A 1 630 ? 18.246 -17.021 -30.204 1.00 89.62 630 ALA A O 1
ATOM 4896 N N . GLY A 1 631 ? 17.450 -18.887 -31.160 1.00 84.69 631 GLY A N 1
ATOM 4897 C CA . GLY A 1 631 ? 18.198 -19.824 -30.328 1.00 84.69 631 GLY A CA 1
ATOM 4898 C C . GLY A 1 631 ? 19.635 -19.999 -30.822 1.00 84.69 631 GLY A C 1
ATOM 4899 O O . GLY A 1 631 ? 20.137 -19.254 -31.669 1.00 84.69 631 GLY A O 1
ATOM 4900 N N . LYS A 1 632 ? 20.317 -21.024 -30.305 1.00 82.25 632 LYS A N 1
ATOM 4901 C CA . LYS A 1 632 ? 21.731 -21.256 -30.619 1.00 82.25 632 LYS A CA 1
ATOM 4902 C C . LYS A 1 632 ? 21.960 -21.599 -32.091 1.00 82.25 632 LYS A C 1
ATOM 4904 O O . LYS A 1 632 ? 22.714 -20.902 -32.767 1.00 82.25 632 LYS A O 1
ATOM 4909 N N . SER A 1 633 ? 21.282 -22.643 -32.564 1.00 83.81 633 SER A N 1
ATOM 4910 C CA . SER A 1 633 ? 21.266 -23.095 -33.965 1.00 83.81 633 SER A CA 1
ATOM 4911 C C . SER A 1 633 ? 19.829 -23.261 -34.478 1.00 83.81 633 SER A C 1
ATOM 4913 O O . SER A 1 633 ? 19.551 -24.105 -35.325 1.00 83.81 633 SER A O 1
ATOM 4915 N N . SER A 1 634 ? 18.905 -22.484 -33.914 1.00 87.56 634 SER A N 1
ATOM 4916 C CA . SER A 1 634 ? 17.463 -22.580 -34.136 1.00 87.56 634 SER A CA 1
ATOM 4917 C C . SER A 1 634 ? 16.829 -21.189 -34.186 1.00 87.56 634 SER A C 1
ATOM 4919 O O . SER A 1 634 ? 17.354 -20.231 -33.620 1.00 87.56 634 SER A O 1
ATOM 4921 N N . LEU A 1 635 ? 15.697 -21.069 -34.872 1.00 88.44 635 LEU A N 1
ATOM 4922 C CA . LEU A 1 635 ? 14.910 -19.842 -34.994 1.00 88.44 635 LEU A CA 1
ATOM 4923 C C . LEU A 1 635 ? 13.437 -20.191 -34.775 1.00 88.44 635 LEU A C 1
ATOM 4925 O O . LEU A 1 635 ? 12.968 -21.172 -35.344 1.00 88.44 635 LEU A O 1
ATOM 4929 N N . CYS A 1 636 ? 12.711 -19.376 -34.016 1.00 90.00 636 CYS A N 1
ATOM 4930 C CA . CYS A 1 636 ? 11.251 -19.413 -33.947 1.00 90.00 636 CYS A CA 1
ATOM 4931 C C . CYS A 1 636 ? 10.671 -18.042 -34.312 1.00 90.00 636 CYS A C 1
ATOM 4933 O O . CYS A 1 636 ? 11.300 -17.007 -34.081 1.00 90.00 636 CYS A O 1
ATOM 4935 N N . ALA A 1 637 ? 9.472 -18.039 -34.884 1.00 89.31 637 ALA A N 1
ATOM 4936 C CA . ALA A 1 637 ? 8.768 -16.847 -35.328 1.00 89.31 637 ALA A CA 1
ATOM 4937 C C . ALA A 1 637 ? 7.258 -16.966 -35.085 1.00 89.31 637 ALA A C 1
ATOM 4939 O O . ALA A 1 637 ? 6.707 -18.061 -35.182 1.00 89.31 637 ALA A O 1
ATOM 4940 N N . ILE A 1 638 ? 6.593 -15.841 -34.816 1.00 89.38 638 ILE A N 1
ATOM 4941 C CA . ILE A 1 638 ? 5.126 -15.743 -34.757 1.00 89.38 638 ILE A CA 1
ATOM 4942 C C . ILE A 1 638 ? 4.616 -15.275 -36.12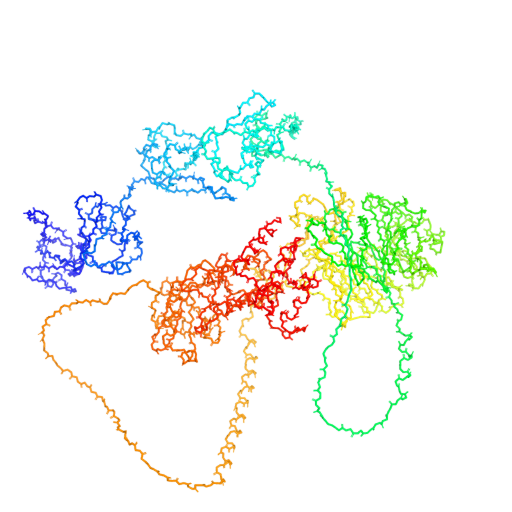2 1.00 89.38 638 ILE A C 1
ATOM 4944 O O . ILE A 1 638 ? 5.059 -14.238 -36.623 1.00 89.38 638 ILE A O 1
ATOM 4948 N N . LEU A 1 639 ? 3.692 -16.029 -36.719 1.00 86.81 639 LEU A N 1
ATOM 4949 C CA . LEU A 1 639 ? 3.028 -15.668 -37.975 1.00 86.81 639 LEU A CA 1
ATOM 4950 C C . LEU A 1 639 ? 2.060 -14.496 -37.764 1.00 86.81 639 LEU A C 1
ATOM 4952 O O . LEU A 1 639 ? 1.182 -14.563 -36.906 1.00 86.81 639 LEU A O 1
ATOM 4956 N N . ASN A 1 640 ? 2.175 -13.455 -38.593 1.00 84.19 640 ASN A N 1
ATOM 4957 C CA . ASN A 1 640 ? 1.350 -12.241 -38.498 1.00 84.19 640 ASN A CA 1
ATOM 4958 C C . ASN A 1 640 ? -0.158 -12.534 -38.679 1.00 84.19 640 ASN A C 1
ATOM 4960 O O . ASN A 1 640 ? -1.013 -11.920 -38.047 1.00 84.19 640 ASN A O 1
ATOM 4964 N N . SER A 1 641 ? -0.498 -13.508 -39.530 1.00 80.31 641 SER A N 1
ATOM 4965 C CA . SER A 1 641 ? -1.884 -13.845 -39.882 1.00 80.31 641 SER A CA 1
ATOM 4966 C C . SER A 1 641 ? -2.601 -14.762 -38.885 1.00 80.31 641 SER A C 1
ATOM 4968 O O . SER A 1 641 ? -3.821 -14.663 -38.760 1.00 80.31 641 SER A O 1
ATOM 4970 N N . SER A 1 642 ? -1.886 -15.659 -38.197 1.00 83.50 642 SER A N 1
ATOM 4971 C CA . SER A 1 642 ? -2.488 -16.690 -37.333 1.00 83.50 642 SER A CA 1
ATOM 4972 C C . SER A 1 642 ? -2.077 -16.626 -35.862 1.00 83.50 642 SER A C 1
ATOM 4974 O O . SER A 1 642 ? -2.748 -17.242 -35.038 1.00 83.50 642 SER A O 1
ATOM 4976 N N . ARG A 1 643 ? -1.016 -15.877 -35.517 1.00 85.69 643 ARG A N 1
ATOM 4977 C CA . ARG A 1 643 ? -0.380 -15.830 -34.181 1.00 85.69 643 ARG A CA 1
ATOM 4978 C C . ARG A 1 643 ? 0.219 -17.167 -33.708 1.00 85.69 643 ARG A C 1
ATOM 4980 O O . ARG A 1 643 ? 0.641 -17.285 -32.557 1.00 85.69 643 ARG A O 1
ATOM 4987 N N . GLU A 1 644 ? 0.306 -18.153 -34.600 1.00 86.81 644 GLU A N 1
ATOM 4988 C CA . GLU A 1 644 ? 0.952 -19.449 -34.370 1.00 86.81 644 GLU A CA 1
ATOM 4989 C C . GLU A 1 644 ? 2.485 -19.332 -34.422 1.00 86.81 644 GLU A C 1
ATOM 4991 O O . GLU A 1 644 ? 3.043 -18.466 -35.108 1.00 86.81 644 GLU A O 1
ATOM 4996 N N . VAL A 1 645 ? 3.175 -20.256 -33.747 1.00 88.75 645 VAL A N 1
ATOM 4997 C CA . VAL A 1 645 ? 4.643 -20.334 -33.733 1.00 88.75 645 VAL A CA 1
ATOM 4998 C C . VAL A 1 645 ? 5.160 -21.295 -34.807 1.00 88.75 645 VAL A C 1
ATOM 5000 O O . VAL A 1 645 ? 4.811 -22.475 -34.840 1.00 88.75 645 VAL A O 1
ATOM 5003 N N . LYS A 1 646 ? 6.071 -20.806 -35.653 1.00 87.25 646 LYS A N 1
ATOM 5004 C CA . LYS A 1 646 ? 6.793 -21.571 -36.680 1.00 87.25 646 LYS A CA 1
ATOM 5005 C C . LYS A 1 646 ? 8.289 -21.556 -36.361 1.00 87.25 646 LYS A C 1
ATOM 5007 O O . LYS A 1 646 ? 8.840 -20.490 -36.100 1.00 87.25 646 LYS A O 1
ATOM 5012 N N . CYS A 1 647 ? 8.948 -22.716 -36.369 1.00 86.94 647 CYS A N 1
ATOM 5013 C CA . CYS A 1 647 ? 10.364 -22.839 -36.001 1.00 86.94 647 CYS A CA 1
ATOM 5014 C C . CYS A 1 647 ? 11.186 -23.660 -37.007 1.00 86.94 647 CYS A C 1
ATOM 5016 O O . CYS A 1 647 ? 10.651 -24.521 -37.706 1.00 86.94 647 CYS A O 1
ATOM 5018 N N . TRP A 1 648 ? 12.500 -23.419 -37.026 1.00 87.50 648 TRP A N 1
ATOM 5019 C CA . TRP A 1 648 ? 13.496 -24.062 -37.892 1.00 87.50 648 TRP A CA 1
ATOM 5020 C C . TRP A 1 648 ? 14.826 -24.292 -37.148 1.00 87.50 648 TRP A C 1
ATOM 5022 O O . TRP A 1 648 ? 15.103 -23.632 -36.142 1.00 87.50 648 TRP A O 1
ATOM 5032 N N . GLY A 1 649 ? 15.670 -25.186 -37.672 1.00 82.50 649 GLY A N 1
ATOM 5033 C CA . GLY A 1 649 ? 16.985 -25.552 -37.125 1.00 82.50 649 GLY A CA 1
ATOM 5034 C C . GLY A 1 649 ? 17.111 -27.024 -36.719 1.00 82.50 649 GLY A C 1
ATOM 5035 O O . GLY A 1 649 ? 16.115 -27.723 -36.563 1.00 82.50 649 GLY A O 1
ATOM 5036 N N . ASP A 1 650 ? 18.348 -27.482 -36.524 1.00 66.81 650 ASP A N 1
ATOM 5037 C CA . ASP A 1 650 ? 18.691 -28.878 -36.193 1.00 66.81 650 ASP A CA 1
ATOM 5038 C C . ASP A 1 650 ? 18.958 -29.069 -34.677 1.00 66.81 650 ASP A C 1
ATOM 5040 O O . ASP A 1 650 ? 19.964 -29.659 -34.277 1.00 66.81 650 ASP A O 1
ATOM 5044 N N . ASP A 1 651 ? 18.107 -28.503 -33.812 1.00 61.59 651 ASP A N 1
ATOM 5045 C CA . ASP A 1 651 ? 18.378 -28.337 -32.371 1.00 61.59 651 ASP A CA 1
ATOM 5046 C C . ASP A 1 651 ? 17.323 -29.017 -31.469 1.00 61.59 651 ASP A C 1
ATOM 5048 O O . ASP A 1 651 ? 16.136 -29.084 -31.794 1.00 61.59 651 ASP A O 1
ATOM 5052 N N . GLU A 1 652 ? 17.739 -29.489 -30.287 1.00 58.88 652 GLU A N 1
ATOM 5053 C CA . GLU A 1 652 ? 16.866 -30.173 -29.310 1.00 58.88 652 GLU A CA 1
ATOM 5054 C C . GLU A 1 652 ? 15.798 -29.237 -28.706 1.00 58.88 652 GLU A C 1
ATOM 5056 O O . GLU A 1 652 ? 14.829 -29.694 -28.099 1.00 58.88 652 GLU A O 1
ATOM 5061 N N . SER A 1 653 ? 15.945 -27.922 -28.895 1.00 56.72 653 SER A N 1
ATOM 5062 C CA . SER A 1 653 ? 14.949 -26.903 -28.538 1.00 56.72 653 SER A CA 1
ATOM 5063 C C . SER A 1 653 ? 13.629 -27.026 -29.308 1.00 56.72 653 SER A C 1
ATOM 5065 O O . SER A 1 653 ? 12.621 -26.484 -28.860 1.00 56.72 653 SER A O 1
ATOM 5067 N N . LEU A 1 654 ? 13.607 -27.758 -30.429 1.00 65.31 654 LEU A N 1
ATOM 5068 C CA . LEU A 1 654 ? 12.400 -28.002 -31.229 1.00 65.31 654 LEU A CA 1
ATOM 5069 C C . LEU A 1 654 ? 11.598 -29.236 -30.770 1.00 65.31 654 LEU A C 1
ATOM 5071 O O . LEU A 1 654 ? 10.582 -29.584 -31.375 1.00 65.31 654 LEU A O 1
ATOM 5075 N N . VAL A 1 655 ? 12.020 -29.910 -29.696 1.00 61.91 655 VAL A N 1
ATOM 5076 C CA . VAL A 1 655 ? 11.240 -30.993 -29.082 1.00 61.91 655 VAL A CA 1
ATOM 5077 C C . VAL A 1 655 ? 10.020 -30.406 -28.364 1.00 61.91 655 VAL A C 1
ATOM 5079 O O . VAL A 1 655 ? 10.148 -29.524 -27.518 1.00 61.91 655 VAL A O 1
ATOM 5082 N N . ASN A 1 656 ? 8.836 -30.936 -28.684 1.00 64.56 656 ASN A N 1
ATOM 5083 C CA . ASN A 1 656 ? 7.545 -30.575 -28.081 1.00 64.56 656 ASN A CA 1
ATOM 5084 C C . ASN A 1 656 ? 7.168 -29.080 -28.173 1.00 64.56 656 ASN A C 1
ATOM 5086 O O . ASN A 1 656 ? 6.522 -28.565 -27.264 1.00 64.56 656 ASN A O 1
ATOM 5090 N N . TYR A 1 657 ? 7.537 -28.384 -29.257 1.00 70.56 657 TYR A N 1
ATOM 5091 C CA . TYR A 1 657 ? 6.982 -27.050 -29.526 1.00 70.56 657 TYR A CA 1
ATOM 5092 C C . TYR A 1 657 ? 5.447 -27.112 -29.728 1.00 70.56 657 TYR A C 1
ATOM 5094 O O . TYR A 1 657 ? 4.961 -28.148 -30.204 1.00 70.56 657 TYR A O 1
ATOM 5102 N N . PRO A 1 658 ? 4.683 -26.050 -29.392 1.00 72.31 658 PRO A N 1
ATOM 5103 C CA . PRO A 1 658 ? 3.225 -26.030 -29.532 1.00 72.31 658 PRO A CA 1
ATOM 5104 C C . PRO A 1 658 ? 2.755 -26.326 -30.964 1.00 72.31 658 PRO A C 1
ATOM 5106 O O . PRO A 1 658 ? 3.245 -25.733 -31.924 1.00 72.31 658 PRO A O 1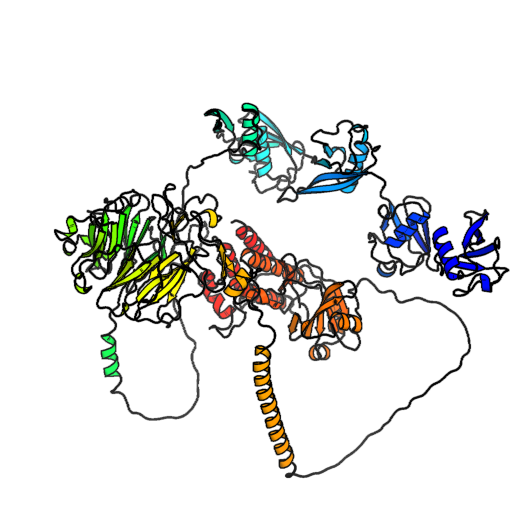
ATOM 5109 N N . LYS A 1 659 ? 1.805 -27.258 -31.106 1.00 62.81 659 LYS A N 1
ATOM 5110 C CA . LYS A 1 659 ? 1.209 -27.679 -32.395 1.00 62.81 659 LYS A CA 1
ATOM 5111 C C . LYS A 1 659 ? -0.320 -27.605 -32.430 1.00 62.81 659 LYS A C 1
ATOM 5113 O O . LYS A 1 659 ? -0.910 -27.926 -33.458 1.00 62.81 659 LYS A O 1
ATOM 5118 N N . ASP A 1 660 ? -0.923 -27.209 -31.316 1.00 63.97 660 ASP A N 1
ATOM 5119 C CA . ASP A 1 660 ? -2.351 -26.936 -31.180 1.00 63.97 660 ASP A CA 1
ATOM 5120 C C . ASP A 1 660 ? -2.605 -25.419 -31.338 1.00 63.97 660 ASP A C 1
ATOM 5122 O O . ASP A 1 660 ? -1.659 -24.652 -31.508 1.00 63.97 660 ASP A O 1
ATOM 5126 N N . ASP A 1 661 ? -3.867 -24.981 -31.252 1.00 65.69 661 ASP A N 1
ATOM 5127 C CA . ASP A 1 661 ? -4.368 -23.603 -31.494 1.00 65.69 661 ASP A CA 1
ATOM 5128 C C . ASP A 1 661 ? -3.827 -22.511 -30.520 1.00 65.69 661 ASP A C 1
ATOM 5130 O O . ASP A 1 661 ? -4.401 -21.426 -30.406 1.00 65.69 661 ASP A O 1
ATOM 5134 N N . THR A 1 662 ? -2.745 -22.781 -29.776 1.00 81.94 662 THR A N 1
ATOM 5135 C CA . THR A 1 662 ? -2.123 -21.853 -28.817 1.00 81.94 662 THR A CA 1
ATOM 5136 C C . THR A 1 662 ? -1.408 -20.716 -29.547 1.00 81.94 662 THR A C 1
ATOM 5138 O O . THR A 1 662 ? -0.456 -20.930 -30.301 1.00 81.94 662 THR A O 1
ATOM 5141 N N . ARG A 1 663 ? -1.841 -19.485 -29.271 1.00 89.25 663 ARG A N 1
ATOM 5142 C CA . ARG A 1 663 ? -1.358 -18.259 -29.918 1.00 89.25 663 ARG A CA 1
ATOM 5143 C C . ARG A 1 663 ? -0.489 -17.444 -28.984 1.00 89.25 663 ARG A C 1
ATOM 5145 O O . ARG A 1 663 ? -0.679 -17.473 -27.769 1.00 89.25 663 ARG A O 1
ATOM 5152 N N . PHE A 1 664 ? 0.447 -16.697 -29.557 1.00 91.25 664 PHE A N 1
ATOM 5153 C CA . PHE A 1 664 ? 1.466 -15.967 -28.808 1.00 91.25 664 PHE A CA 1
ATOM 5154 C C . PHE A 1 664 ? 1.573 -14.502 -29.251 1.00 91.25 664 PHE A C 1
ATOM 5156 O O . PHE A 1 664 ? 1.233 -14.142 -30.380 1.00 91.25 664 PHE A O 1
ATOM 5163 N N . VAL A 1 665 ? 2.084 -13.657 -28.352 1.00 90.12 665 VAL A N 1
ATOM 5164 C CA . VAL A 1 665 ? 2.339 -12.219 -28.584 1.00 90.12 665 VAL A CA 1
ATOM 5165 C C . VAL A 1 665 ? 3.804 -11.820 -28.385 1.00 90.12 665 VAL A C 1
ATOM 5167 O O . VAL A 1 665 ? 4.232 -10.791 -28.895 1.00 90.12 665 VAL A O 1
ATOM 5170 N N . ALA A 1 666 ? 4.606 -12.650 -27.713 1.00 91.62 666 ALA A N 1
ATOM 5171 C CA . ALA A 1 666 ? 6.053 -12.465 -27.585 1.00 91.62 666 ALA A CA 1
ATOM 5172 C C . ALA A 1 666 ? 6.779 -13.815 -27.537 1.00 91.62 666 ALA A C 1
ATOM 5174 O O . ALA A 1 666 ? 6.203 -14.807 -27.093 1.00 91.62 666 ALA A O 1
ATOM 5175 N N . LEU A 1 667 ? 8.054 -13.834 -27.943 1.00 91.94 667 LEU A N 1
ATOM 5176 C CA . LEU A 1 667 ? 8.963 -14.980 -27.850 1.00 91.94 667 LEU A CA 1
ATOM 5177 C C . LEU A 1 667 ? 10.313 -14.554 -27.269 1.00 91.94 667 LEU A C 1
ATOM 5179 O O . LEU A 1 667 ? 10.790 -13.448 -27.515 1.00 91.94 667 LEU A O 1
ATOM 5183 N N . THR A 1 668 ? 10.976 -15.477 -26.580 1.00 91.44 668 THR A N 1
ATOM 5184 C CA . THR A 1 668 ? 12.391 -15.382 -26.217 1.00 91.44 668 THR A CA 1
ATOM 5185 C C . THR A 1 668 ? 13.063 -16.753 -26.323 1.00 91.44 668 THR A C 1
ATOM 5187 O O . THR A 1 668 ? 12.405 -17.793 -26.225 1.00 91.44 668 THR A O 1
ATOM 5190 N N . ALA A 1 669 ? 14.375 -16.765 -26.553 1.00 87.81 669 ALA A N 1
ATOM 5191 C CA . ALA A 1 669 ? 15.138 -17.968 -26.862 1.00 87.81 669 ALA A CA 1
ATOM 5192 C C . ALA A 1 669 ? 16.277 -18.188 -25.861 1.00 87.81 669 ALA A C 1
ATOM 5194 O O . ALA A 1 669 ? 17.221 -17.401 -25.785 1.00 87.81 669 ALA A O 1
ATOM 5195 N N . GLY A 1 670 ? 16.198 -19.293 -25.125 1.00 79.56 670 GLY A N 1
ATOM 5196 C CA . GLY A 1 670 ? 17.326 -19.853 -24.393 1.00 79.56 670 GLY A CA 1
ATOM 5197 C C . GLY A 1 670 ? 18.196 -20.742 -25.297 1.00 79.56 670 GLY A C 1
ATOM 5198 O O . GLY A 1 670 ? 17.970 -20.859 -26.503 1.00 79.56 670 GLY A O 1
ATOM 5199 N N . PRO A 1 671 ? 19.200 -21.430 -24.733 1.00 70.62 671 PRO A N 1
ATOM 5200 C CA . PRO A 1 671 ? 20.144 -22.240 -25.505 1.00 70.62 671 PRO A CA 1
ATOM 5201 C C . PRO A 1 671 ? 19.611 -23.599 -25.964 1.00 70.62 671 PRO A C 1
ATOM 5203 O O . PRO A 1 671 ? 20.244 -24.245 -26.796 1.00 70.62 671 PRO A O 1
ATOM 5206 N N . ARG A 1 672 ? 18.524 -24.071 -25.342 1.00 74.50 672 ARG A N 1
ATOM 5207 C CA . ARG A 1 672 ? 17.890 -25.392 -25.538 1.00 74.50 672 ARG A CA 1
ATOM 5208 C C . ARG A 1 672 ? 16.371 -25.362 -25.347 1.00 74.50 672 ARG A C 1
ATOM 5210 O O . ARG A 1 672 ? 15.729 -26.409 -25.308 1.00 74.50 672 ARG A O 1
ATOM 5217 N N . HIS A 1 673 ? 15.809 -24.171 -25.187 1.00 84.62 673 HIS A N 1
ATOM 5218 C CA . HIS A 1 673 ? 14.395 -23.956 -24.940 1.00 84.62 673 HIS A CA 1
ATOM 5219 C C . HIS A 1 673 ? 13.970 -22.611 -25.525 1.00 84.62 673 HIS A C 1
ATOM 5221 O O . HIS A 1 673 ? 14.790 -21.701 -25.652 1.00 84.62 673 HIS A O 1
ATOM 5227 N N . PHE A 1 674 ? 12.687 -22.479 -25.823 1.00 88.50 674 PHE A N 1
ATOM 5228 C CA . PHE A 1 674 ? 12.039 -21.201 -26.091 1.00 88.50 674 PHE A CA 1
ATOM 5229 C C . PHE A 1 674 ? 10.948 -20.979 -25.043 1.00 88.50 674 PHE A C 1
ATOM 5231 O O . PHE A 1 674 ? 10.457 -21.936 -24.443 1.00 88.50 674 PHE A O 1
ATOM 5238 N N . CYS A 1 675 ? 10.582 -19.721 -24.834 1.00 90.94 675 CYS A N 1
ATOM 5239 C CA . CYS A 1 675 ? 9.420 -19.329 -24.047 1.00 90.94 675 CYS A CA 1
ATOM 5240 C C . CYS A 1 675 ? 8.628 -18.274 -24.813 1.00 90.94 675 CYS A C 1
ATOM 5242 O O . CYS A 1 675 ? 9.223 -17.444 -25.505 1.00 90.94 675 CYS A O 1
ATOM 5244 N N . GLY A 1 676 ? 7.308 -18.275 -24.661 1.00 91.31 676 GLY A N 1
ATOM 5245 C CA . GLY A 1 676 ? 6.424 -17.273 -25.237 1.00 91.31 676 GLY A CA 1
ATOM 5246 C C . GLY A 1 676 ? 5.356 -16.801 -24.258 1.00 91.31 676 GLY A C 1
ATOM 5247 O O . GLY A 1 676 ? 4.953 -17.545 -23.367 1.00 91.31 676 GLY A O 1
ATOM 5248 N N . ILE A 1 677 ? 4.900 -15.563 -24.446 1.00 92.44 677 ILE A N 1
ATOM 5249 C CA . ILE A 1 677 ? 3.722 -15.001 -23.766 1.00 92.44 677 ILE A CA 1
ATOM 5250 C C . ILE A 1 677 ? 2.504 -15.309 -24.636 1.00 92.44 677 ILE A C 1
ATOM 5252 O O . ILE A 1 677 ? 2.519 -14.982 -25.829 1.00 92.44 677 ILE A O 1
ATOM 5256 N N . ARG A 1 678 ? 1.477 -15.942 -24.064 1.00 91.12 678 ARG A N 1
ATOM 5257 C CA . ARG A 1 678 ? 0.244 -16.307 -24.780 1.00 91.12 678 ARG A CA 1
ATOM 5258 C C . ARG A 1 678 ? -0.610 -15.084 -25.138 1.00 91.12 678 ARG A C 1
ATOM 5260 O O . ARG A 1 678 ? -0.619 -14.103 -24.401 1.00 91.12 678 ARG A O 1
ATOM 5267 N N . GLU A 1 679 ? -1.341 -15.158 -26.251 1.00 88.75 679 GLU A N 1
ATOM 5268 C CA . GLU A 1 679 ? -2.282 -14.113 -26.705 1.00 88.75 679 GLU A CA 1
ATOM 5269 C C . GLU A 1 679 ? -3.541 -14.025 -25.826 1.00 88.75 679 GLU A C 1
ATOM 5271 O O . GLU A 1 679 ? -4.116 -12.951 -25.686 1.00 88.75 679 GLU A O 1
ATOM 5276 N N . ASP A 1 680 ? -3.982 -15.132 -25.222 1.00 85.94 680 ASP A N 1
ATOM 5277 C CA . ASP A 1 680 ? -5.239 -15.170 -24.474 1.00 85.94 680 ASP A CA 1
ATOM 5278 C C . ASP A 1 680 ? -5.101 -14.592 -23.060 1.00 85.94 680 ASP A C 1
ATOM 5280 O O . ASP A 1 680 ? -5.783 -13.625 -22.716 1.00 85.94 680 ASP A O 1
ATOM 5284 N N . ASN A 1 681 ? -4.211 -15.160 -22.244 1.00 86.31 681 ASN A N 1
ATOM 5285 C CA . ASN A 1 681 ? -4.133 -14.882 -20.809 1.00 86.31 681 ASN A CA 1
ATOM 5286 C C . ASN A 1 681 ? -2.801 -14.280 -20.328 1.00 86.31 681 ASN A C 1
ATOM 5288 O O . ASN A 1 681 ? -2.641 -14.069 -19.126 1.00 86.31 681 ASN A O 1
ATOM 5292 N N . HIS A 1 682 ? -1.865 -14.016 -21.245 1.00 91.12 682 HIS A N 1
ATOM 5293 C CA . HIS A 1 682 ? -0.499 -13.548 -20.980 1.00 91.12 682 HIS A CA 1
ATOM 5294 C C . HIS A 1 682 ? 0.351 -14.423 -20.031 1.00 91.12 682 HIS A C 1
ATOM 5296 O O . HIS A 1 682 ? 1.431 -13.993 -19.616 1.00 91.12 682 HIS A O 1
ATOM 5302 N N . GLU A 1 683 ? -0.067 -15.649 -19.699 1.00 90.31 683 GLU A N 1
ATOM 5303 C CA . GLU A 1 683 ? 0.803 -16.601 -19.000 1.00 90.31 683 GLU A CA 1
ATOM 5304 C C . GLU A 1 683 ? 1.963 -17.029 -19.921 1.00 90.31 683 GLU A C 1
ATOM 5306 O O . GLU A 1 683 ? 1.857 -17.007 -21.155 1.00 90.31 683 GLU A O 1
ATOM 5311 N N . VAL A 1 684 ? 3.096 -17.408 -19.321 1.00 90.94 684 VAL A N 1
ATOM 5312 C CA . VAL A 1 684 ? 4.282 -17.848 -20.069 1.00 90.94 684 VAL A CA 1
ATOM 5313 C C . VAL A 1 684 ? 4.255 -19.358 -20.272 1.00 90.94 684 VAL A C 1
ATOM 5315 O O . VAL A 1 684 ? 4.162 -20.128 -19.318 1.00 90.94 684 VAL A O 1
ATOM 5318 N N . GLU A 1 685 ? 4.425 -19.789 -21.518 1.00 89.44 685 GLU A N 1
ATOM 5319 C CA . GLU A 1 685 ? 4.574 -21.195 -21.893 1.00 89.44 685 GLU A CA 1
ATOM 5320 C C . GLU A 1 685 ? 5.974 -21.416 -22.486 1.00 89.44 685 GLU A C 1
ATOM 5322 O O . GLU A 1 685 ? 6.443 -20.610 -23.291 1.00 89.44 685 GLU A O 1
ATOM 5327 N N . CYS A 1 686 ? 6.667 -22.487 -22.086 1.00 88.69 686 CYS A N 1
ATOM 5328 C CA . CYS A 1 686 ? 8.023 -22.798 -22.550 1.00 88.69 686 CYS A CA 1
ATOM 5329 C C . CYS A 1 686 ? 8.141 -24.247 -23.034 1.00 88.69 686 CYS A C 1
ATOM 5331 O O . CYS A 1 686 ? 7.536 -25.153 -22.460 1.00 88.69 686 CYS A O 1
ATOM 5333 N N . TRP A 1 687 ? 8.974 -24.467 -24.052 1.00 87.62 687 TRP A N 1
ATOM 5334 C CA . TRP A 1 687 ? 9.198 -25.768 -24.693 1.00 87.62 687 TRP A CA 1
ATOM 5335 C C . TRP A 1 687 ? 10.673 -25.996 -25.046 1.00 87.62 687 TRP A C 1
ATOM 5337 O O . TRP A 1 687 ? 11.488 -25.073 -25.009 1.00 87.62 687 TRP A O 1
ATOM 5347 N N . GLY A 1 688 ? 11.025 -27.239 -25.386 1.00 81.56 688 GLY A N 1
ATOM 5348 C CA . GLY A 1 688 ? 12.397 -27.696 -25.623 1.00 81.56 688 GLY A CA 1
ATOM 5349 C C . GLY A 1 688 ? 12.914 -28.644 -24.533 1.00 81.56 688 GLY A C 1
ATOM 5350 O O . GLY A 1 688 ? 12.159 -29.139 -23.695 1.00 81.56 688 GLY A O 1
ATOM 5351 N N . ASN A 1 689 ? 14.219 -28.925 -24.540 1.00 75.19 689 ASN A N 1
ATOM 5352 C CA . ASN A 1 689 ? 14.830 -29.961 -23.700 1.00 75.19 689 ASN A CA 1
ATOM 5353 C C . ASN A 1 689 ? 15.259 -29.417 -22.317 1.00 75.19 689 ASN A C 1
ATOM 5355 O O . ASN A 1 689 ? 16.446 -29.185 -22.066 1.00 75.19 689 ASN A O 1
ATOM 5359 N N . SER A 1 690 ? 14.295 -29.121 -21.435 1.00 72.69 690 SER A N 1
ATOM 5360 C CA . SER A 1 690 ? 14.514 -28.590 -20.071 1.00 72.69 690 SER A CA 1
ATOM 5361 C C . SER A 1 690 ? 13.322 -28.852 -19.128 1.00 72.69 690 SER A C 1
ATOM 5363 O O . SER A 1 690 ? 12.273 -29.314 -19.571 1.00 72.69 690 SER A O 1
ATOM 5365 N N . ASN A 1 691 ? 13.470 -28.593 -17.818 1.00 72.69 691 ASN A N 1
ATOM 5366 C CA . ASN A 1 691 ? 12.426 -28.856 -16.817 1.00 72.69 691 ASN A CA 1
ATOM 5367 C C . ASN A 1 691 ? 11.684 -27.579 -16.375 1.00 72.69 691 ASN A C 1
ATOM 5369 O O . ASN A 1 691 ? 12.086 -26.887 -15.439 1.00 72.69 691 ASN A O 1
ATOM 5373 N N . PHE A 1 692 ? 10.527 -27.350 -16.990 1.00 75.75 692 PHE A N 1
ATOM 5374 C CA . PHE A 1 692 ? 9.665 -26.178 -16.803 1.00 75.75 692 PHE A CA 1
ATOM 5375 C C . PHE A 1 692 ? 8.751 -26.205 -15.555 1.00 75.75 692 PHE A C 1
ATOM 5377 O O . PHE A 1 692 ? 7.786 -25.449 -15.476 1.00 75.75 692 PHE A O 1
ATOM 5384 N N . SER A 1 693 ? 9.028 -27.050 -14.553 1.00 72.38 693 SER A N 1
ATOM 5385 C CA . SER A 1 693 ? 8.169 -27.198 -13.357 1.00 72.38 693 SER A CA 1
ATOM 5386 C C . SER A 1 693 ? 8.043 -25.937 -12.481 1.00 72.38 693 SER A C 1
ATOM 5388 O O . SER A 1 693 ? 7.156 -25.891 -11.633 1.00 72.38 693 SER A O 1
ATOM 5390 N N . LEU A 1 694 ? 8.924 -24.944 -12.656 1.00 74.19 694 LEU A N 1
ATOM 5391 C CA . LEU A 1 694 ? 9.013 -23.731 -11.830 1.00 74.19 694 LEU A CA 1
ATOM 5392 C C . LEU A 1 694 ? 8.499 -22.455 -12.526 1.00 74.19 694 LEU A C 1
ATOM 5394 O O . LEU A 1 694 ? 8.735 -21.364 -12.017 1.00 74.19 694 LEU A O 1
ATOM 5398 N N . ILE A 1 695 ? 7.823 -22.560 -13.678 1.00 80.75 695 ILE A N 1
ATOM 5399 C CA . ILE A 1 695 ? 7.169 -21.393 -14.300 1.00 80.75 695 ILE A CA 1
ATOM 5400 C C . ILE A 1 695 ? 6.045 -20.881 -13.370 1.00 80.75 695 ILE A C 1
ATOM 5402 O O . ILE A 1 695 ? 5.231 -21.706 -12.933 1.00 80.75 695 ILE A O 1
ATOM 5406 N N . PRO A 1 696 ? 5.959 -19.564 -13.081 1.00 75.44 696 PRO A N 1
ATOM 5407 C CA . PRO A 1 696 ? 4.836 -18.964 -12.359 1.00 75.44 696 PRO A CA 1
ATOM 5408 C C . PRO A 1 696 ? 3.487 -19.268 -13.027 1.00 75.44 696 PRO A C 1
ATOM 5410 O O . PRO A 1 696 ? 3.358 -19.189 -14.246 1.00 75.44 696 PRO A O 1
ATOM 5413 N N . LYS A 1 697 ? 2.467 -19.615 -12.235 1.00 74.62 697 LYS A N 1
ATOM 5414 C CA . LYS A 1 697 ? 1.114 -19.950 -12.721 1.00 74.62 697 LYS A CA 1
ATOM 5415 C C . LYS A 1 697 ? 0.094 -19.018 -12.084 1.00 74.62 697 LYS A C 1
ATOM 5417 O O . LYS A 1 697 ? 0.156 -18.814 -10.875 1.00 74.62 697 LYS A O 1
ATOM 5422 N N . GLY A 1 698 ? -0.845 -18.493 -12.869 1.00 69.38 698 GLY A N 1
ATOM 5423 C CA . GLY A 1 698 ? -1.779 -17.456 -12.427 1.00 69.38 698 GLY A CA 1
ATOM 5424 C C . GLY A 1 698 ? -1.275 -16.018 -12.617 1.00 69.38 698 GLY A C 1
ATOM 5425 O O . GLY A 1 698 ? -2.063 -15.094 -12.431 1.00 69.38 698 GLY A O 1
ATOM 5426 N N . SER A 1 699 ? -0.020 -15.810 -13.033 1.00 75.50 699 SER A N 1
ATOM 5427 C CA . SER A 1 699 ? 0.566 -14.483 -13.291 1.00 75.50 699 SER A CA 1
ATOM 5428 C C . SER A 1 699 ? 0.777 -14.256 -14.789 1.00 75.50 699 SER A C 1
ATOM 5430 O O . SER A 1 699 ? 1.441 -15.056 -15.450 1.00 75.50 699 SER A O 1
ATOM 5432 N N . GLY A 1 700 ? 0.233 -13.155 -15.313 1.00 86.38 700 GLY A N 1
ATOM 5433 C CA . GLY A 1 700 ? 0.469 -12.704 -16.685 1.00 86.38 700 GLY A CA 1
ATOM 5434 C C . GLY A 1 700 ? 1.706 -11.806 -16.810 1.00 86.38 700 GLY A C 1
ATOM 5435 O O . GLY A 1 700 ? 2.127 -11.161 -15.846 1.00 86.38 700 GLY A O 1
ATOM 5436 N N . PHE A 1 701 ? 2.285 -11.735 -18.008 1.00 92.00 701 PHE A N 1
ATOM 5437 C CA . PHE A 1 701 ? 3.521 -10.999 -18.301 1.00 92.00 701 PHE A CA 1
ATOM 5438 C C . PHE A 1 701 ? 3.380 -10.110 -19.546 1.00 92.00 701 PHE A C 1
ATOM 5440 O O . PHE A 1 701 ? 2.665 -10.454 -20.481 1.00 92.00 701 PHE A O 1
ATOM 5447 N N . LYS A 1 702 ? 4.094 -8.975 -19.591 1.00 90.94 702 LYS A N 1
ATOM 5448 C CA . LYS A 1 702 ? 4.143 -8.086 -20.773 1.00 90.94 702 LYS A CA 1
ATOM 5449 C C . LYS A 1 702 ? 5.399 -8.248 -21.630 1.00 90.94 702 LYS A C 1
ATOM 5451 O O . LYS A 1 702 ? 5.326 -8.107 -22.846 1.00 90.94 702 LYS A O 1
ATOM 5456 N N . ALA A 1 703 ? 6.527 -8.618 -21.026 1.00 92.88 703 ALA A N 1
ATOM 5457 C CA . ALA A 1 703 ? 7.759 -8.936 -21.747 1.00 92.88 703 ALA A CA 1
ATOM 5458 C C . ALA A 1 703 ? 8.564 -10.018 -21.016 1.00 92.88 703 ALA A C 1
ATOM 5460 O O . ALA A 1 703 ? 8.501 -10.103 -19.790 1.00 92.88 703 ALA A O 1
ATOM 5461 N N . ILE A 1 704 ? 9.341 -10.816 -21.756 1.00 92.75 704 ILE A N 1
ATOM 5462 C CA . ILE A 1 704 ? 10.209 -11.876 -21.214 1.00 92.75 704 ILE A CA 1
ATOM 5463 C C . ILE A 1 704 ? 11.582 -11.902 -21.894 1.00 92.75 704 ILE A C 1
ATOM 5465 O O . ILE A 1 704 ? 11.704 -11.650 -23.092 1.00 92.75 704 ILE A O 1
ATOM 5469 N N . ALA A 1 705 ? 12.607 -12.280 -21.132 1.00 92.00 705 ALA A N 1
ATOM 5470 C CA . ALA A 1 705 ? 13.942 -12.600 -21.622 1.00 92.00 705 ALA A CA 1
ATOM 5471 C C . ALA A 1 705 ? 14.430 -13.921 -21.013 1.00 92.00 705 ALA A C 1
ATOM 5473 O O . ALA A 1 705 ? 14.351 -14.119 -19.801 1.00 92.00 705 ALA A O 1
ATOM 5474 N N . SER A 1 706 ? 14.970 -14.814 -21.843 1.00 88.38 706 SER A N 1
ATOM 5475 C CA . SER A 1 706 ? 15.671 -16.018 -21.384 1.00 88.38 706 SER A CA 1
ATOM 5476 C C . SER A 1 706 ? 17.189 -15.825 -21.376 1.00 88.38 706 SER A C 1
ATOM 5478 O O . SER A 1 706 ? 17.727 -15.037 -22.147 1.00 88.38 706 SER A O 1
ATOM 5480 N N . SER A 1 707 ? 17.863 -16.567 -20.499 1.00 83.50 707 SER A N 1
ATOM 5481 C CA . SER A 1 707 ? 19.317 -16.743 -20.413 1.00 83.50 707 SER A CA 1
ATOM 5482 C C . SER A 1 707 ? 19.680 -18.223 -20.658 1.00 83.50 707 SER A C 1
ATOM 5484 O O . SER A 1 707 ? 18.927 -18.963 -21.290 1.00 83.50 707 SER A O 1
ATOM 5486 N N . ASP A 1 708 ? 20.820 -18.703 -20.150 1.00 76.00 708 ASP A N 1
ATOM 5487 C CA . ASP A 1 708 ? 21.203 -20.117 -20.276 1.00 76.00 708 ASP A CA 1
ATOM 5488 C C . ASP A 1 708 ? 20.229 -21.061 -19.527 1.00 76.00 708 ASP A C 1
ATOM 5490 O O . ASP A 1 708 ? 19.893 -22.138 -20.026 1.00 76.00 708 ASP A O 1
ATOM 5494 N N . PHE A 1 709 ? 19.764 -20.657 -18.332 1.00 74.31 709 PHE A N 1
ATOM 5495 C CA . PHE A 1 709 ? 18.942 -21.486 -17.424 1.00 74.31 709 PHE A CA 1
ATOM 5496 C C . PHE A 1 709 ? 17.874 -20.723 -16.621 1.00 74.31 709 PHE A C 1
ATOM 5498 O O . PHE A 1 709 ? 17.119 -21.348 -15.876 1.00 74.31 709 PHE A O 1
ATOM 5505 N N . ILE A 1 710 ? 17.828 -19.394 -16.726 1.00 80.62 710 ILE A N 1
ATOM 5506 C CA . ILE A 1 710 ? 16.878 -18.523 -16.018 1.00 80.62 710 ILE A CA 1
ATOM 5507 C C . ILE A 1 710 ? 16.054 -17.781 -17.063 1.00 80.62 710 ILE A C 1
ATOM 5509 O O . ILE A 1 710 ? 16.624 -17.268 -18.028 1.00 80.62 710 ILE A O 1
ATOM 5513 N N . VAL A 1 711 ? 14.747 -17.690 -16.850 1.00 86.69 711 VAL A N 1
ATOM 5514 C CA . VAL A 1 711 ? 13.859 -16.792 -17.593 1.00 86.69 711 VAL A CA 1
ATOM 5515 C C . VAL A 1 711 ? 13.405 -15.713 -16.626 1.00 86.69 711 VAL A C 1
ATOM 5517 O O . VAL A 1 711 ? 13.074 -16.020 -15.483 1.00 86.69 711 VAL A O 1
ATOM 5520 N N . CYS A 1 712 ? 13.417 -14.463 -17.076 1.00 89.12 712 CYS A N 1
ATOM 5521 C CA . CYS A 1 712 ? 12.860 -13.337 -16.340 1.00 89.12 712 CYS A CA 1
ATOM 5522 C C . CYS A 1 712 ? 11.769 -12.660 -17.170 1.00 89.12 712 CYS A C 1
ATOM 5524 O O . CYS A 1 712 ? 11.859 -12.617 -18.400 1.00 89.12 712 CYS A O 1
ATOM 5526 N N . GLY A 1 713 ? 10.766 -12.097 -16.505 1.00 90.25 713 GLY A N 1
ATOM 5527 C CA . GLY A 1 713 ? 9.665 -11.388 -17.142 1.00 90.25 713 GLY A CA 1
ATOM 5528 C C . GLY A 1 713 ? 9.202 -10.169 -16.358 1.00 90.25 713 GLY A C 1
ATOM 5529 O O . GLY A 1 713 ? 9.341 -10.114 -15.141 1.00 90.25 713 GLY A O 1
ATOM 5530 N N . ILE A 1 714 ? 8.639 -9.199 -17.075 1.00 91.19 714 ILE A N 1
ATOM 5531 C CA . ILE A 1 714 ? 7.946 -8.034 -16.516 1.00 91.19 714 ILE A CA 1
ATOM 5532 C C . ILE A 1 714 ? 6.478 -8.433 -16.337 1.00 91.19 714 ILE A C 1
ATOM 5534 O O . ILE A 1 714 ? 5.803 -8.713 -17.334 1.00 91.19 714 ILE A O 1
ATOM 5538 N N . ARG A 1 715 ? 5.996 -8.509 -15.092 1.00 87.94 715 ARG A N 1
ATOM 5539 C CA . ARG A 1 715 ? 4.610 -8.901 -14.779 1.00 87.94 715 ARG A CA 1
ATOM 5540 C C . ARG A 1 715 ? 3.604 -7.868 -15.280 1.00 87.94 715 ARG A C 1
ATOM 5542 O O . ARG A 1 715 ? 3.895 -6.674 -15.311 1.00 87.94 715 ARG A O 1
ATOM 5549 N N . GLU A 1 716 ? 2.402 -8.311 -15.646 1.00 84.19 716 GLU A N 1
ATOM 5550 C CA . GLU A 1 716 ? 1.345 -7.397 -16.103 1.00 84.19 716 GLU A CA 1
ATOM 5551 C C . GLU A 1 716 ? 0.596 -6.677 -14.972 1.00 84.19 716 GLU A C 1
ATOM 5553 O O . GLU A 1 716 ? -0.025 -5.649 -15.226 1.00 84.19 716 GLU A O 1
ATOM 5558 N N . GLU A 1 717 ? 0.667 -7.191 -13.740 1.00 72.44 717 GLU A N 1
ATOM 5559 C CA . GLU A 1 717 ? -0.071 -6.656 -12.586 1.00 72.44 717 GLU A CA 1
ATOM 5560 C C . GLU A 1 717 ? 0.604 -5.447 -11.918 1.00 72.44 717 GLU A C 1
ATOM 5562 O O . GLU A 1 717 ? -0.083 -4.522 -11.488 1.00 72.44 717 GLU A O 1
ATOM 5567 N N . ASP A 1 718 ? 1.940 -5.438 -11.842 1.00 72.94 718 ASP A N 1
ATOM 5568 C CA . ASP A 1 718 ? 2.716 -4.430 -11.108 1.00 72.94 718 ASP A CA 1
ATOM 5569 C C . ASP A 1 718 ? 3.954 -3.906 -11.859 1.00 72.94 718 ASP A C 1
ATOM 5571 O O . ASP A 1 718 ? 4.674 -3.069 -11.323 1.00 72.94 718 ASP A O 1
ATOM 5575 N N . LEU A 1 719 ? 4.207 -4.358 -13.095 1.00 84.38 719 LEU A N 1
ATOM 5576 C CA . LEU A 1 719 ? 5.410 -4.050 -13.890 1.00 84.38 719 LEU A CA 1
ATOM 5577 C C . LEU A 1 719 ? 6.752 -4.421 -13.230 1.00 84.38 719 LEU A C 1
ATOM 5579 O O . LEU A 1 719 ? 7.811 -3.973 -13.685 1.00 84.38 719 LEU A O 1
ATOM 5583 N N . VAL A 1 720 ? 6.742 -5.230 -12.172 1.00 82.25 720 VAL A N 1
ATOM 5584 C CA . VAL A 1 720 ? 7.964 -5.672 -11.496 1.00 82.25 720 VAL A CA 1
ATOM 5585 C C . VAL A 1 720 ? 8.525 -6.912 -12.195 1.00 82.25 720 VAL A C 1
ATOM 5587 O O . VAL A 1 720 ? 7.817 -7.687 -12.846 1.00 82.25 720 VAL A O 1
ATOM 5590 N N . LEU A 1 721 ? 9.839 -7.076 -12.081 1.00 83.44 721 LEU A N 1
ATOM 5591 C CA . LEU A 1 721 ? 10.572 -8.227 -12.585 1.00 83.44 721 LEU A CA 1
ATOM 5592 C C . LEU A 1 721 ? 10.336 -9.470 -11.716 1.00 83.44 721 LEU A C 1
ATOM 5594 O O . LEU A 1 721 ? 10.536 -9.439 -10.502 1.00 83.44 721 LEU A O 1
ATOM 5598 N N . ASP A 1 722 ? 10.012 -10.585 -12.361 1.00 83.06 722 ASP A N 1
ATOM 5599 C CA . ASP A 1 722 ? 10.071 -11.931 -11.784 1.00 83.06 722 ASP A CA 1
ATOM 5600 C C . ASP A 1 722 ? 11.089 -12.784 -12.556 1.00 83.06 722 ASP A C 1
ATOM 5602 O O . ASP A 1 722 ? 11.305 -12.553 -13.747 1.00 83.06 722 ASP A O 1
ATOM 5606 N N . CYS A 1 723 ? 11.731 -13.752 -11.898 1.00 84.06 723 CYS A N 1
ATOM 5607 C CA . CYS A 1 723 ? 12.798 -14.582 -12.464 1.00 84.06 723 CYS A CA 1
ATOM 5608 C C . CYS A 1 723 ? 12.745 -16.020 -11.923 1.00 84.06 723 CYS A C 1
ATOM 5610 O O . CYS A 1 723 ? 12.885 -16.247 -10.721 1.00 84.06 723 CYS A O 1
ATOM 5612 N N . TRP A 1 724 ? 12.644 -17.010 -12.815 1.00 82.06 724 TRP A N 1
ATOM 5613 C CA . TRP A 1 724 ? 12.520 -18.428 -12.462 1.00 82.06 724 TRP A CA 1
ATOM 5614 C C . TRP A 1 724 ? 13.526 -19.328 -13.191 1.00 82.06 724 TRP A C 1
ATOM 5616 O O . TRP A 1 724 ? 14.051 -19.010 -14.260 1.00 82.06 724 TRP A O 1
ATOM 5626 N N . LEU A 1 725 ? 13.808 -20.484 -12.584 1.00 76.38 725 LEU A N 1
ATOM 5627 C CA . LEU A 1 725 ? 14.756 -21.477 -13.091 1.00 76.38 725 LEU A CA 1
ATOM 5628 C C . LEU A 1 725 ? 14.081 -22.483 -14.031 1.00 76.38 725 LEU A C 1
ATOM 5630 O O . LEU A 1 725 ? 13.070 -23.093 -13.697 1.00 76.38 725 LEU A O 1
ATOM 5634 N N . VAL A 1 726 ? 14.715 -22.732 -15.175 1.00 65.56 726 VAL A N 1
ATOM 5635 C CA . VAL A 1 726 ? 14.288 -23.699 -16.204 1.00 65.56 726 VAL A CA 1
ATOM 5636 C C . VAL A 1 726 ? 14.882 -25.106 -15.967 1.00 65.56 726 VAL A C 1
ATOM 5638 O O . VAL A 1 726 ? 14.698 -26.031 -16.756 1.00 65.56 726 VAL A O 1
ATOM 5641 N N . ASN A 1 727 ? 15.575 -25.309 -14.840 1.00 61.41 727 ASN A N 1
ATOM 5642 C CA . ASN A 1 727 ? 15.917 -26.627 -14.300 1.00 61.41 727 ASN A CA 1
ATOM 5643 C C . ASN A 1 727 ? 15.855 -26.604 -12.765 1.00 61.41 727 ASN A C 1
ATOM 5645 O O . ASN A 1 727 ? 16.514 -25.785 -12.129 1.00 61.41 727 ASN A O 1
ATOM 5649 N N . GLY A 1 728 ? 15.087 -27.521 -12.166 1.00 50.94 728 GLY A N 1
ATOM 5650 C CA . GLY A 1 728 ? 14.821 -27.567 -10.721 1.00 50.94 728 GLY A CA 1
ATOM 5651 C C . GLY A 1 728 ? 15.980 -28.092 -9.867 1.00 50.94 728 GLY A C 1
ATOM 5652 O O . GLY A 1 728 ? 15.866 -29.157 -9.267 1.00 50.94 728 GLY A O 1
ATOM 5653 N N . SER A 1 729 ? 17.101 -27.369 -9.817 1.00 41.25 729 SER A N 1
ATOM 5654 C CA . SER A 1 729 ? 18.232 -27.675 -8.936 1.00 41.25 729 SER A CA 1
ATOM 5655 C C . SER A 1 729 ? 18.975 -26.406 -8.508 1.00 41.25 729 SER A C 1
ATOM 5657 O O . SER A 1 729 ? 19.311 -25.571 -9.345 1.00 41.25 729 SER A O 1
ATOM 5659 N N . SER A 1 730 ? 19.299 -26.322 -7.212 1.00 42.19 730 SER A N 1
ATOM 5660 C CA . SER A 1 730 ? 19.916 -25.183 -6.503 1.00 42.19 730 SER A CA 1
ATOM 5661 C C . SER A 1 730 ? 19.044 -23.927 -6.334 1.00 42.19 730 SER A C 1
ATOM 5663 O O . SER A 1 730 ? 18.037 -23.735 -7.011 1.00 42.19 730 SER A O 1
ATOM 5665 N N . THR A 1 731 ? 19.414 -23.107 -5.349 1.00 41.38 731 THR A N 1
ATOM 5666 C CA . THR A 1 731 ? 18.716 -21.881 -4.946 1.00 41.38 731 THR A CA 1
ATOM 5667 C C . THR A 1 731 ? 18.949 -20.733 -5.932 1.00 41.38 731 THR A C 1
ATOM 5669 O O . THR A 1 731 ? 20.027 -20.595 -6.514 1.00 41.38 731 THR A O 1
ATOM 5672 N N . LEU A 1 732 ? 17.939 -19.874 -6.103 1.00 47.47 732 LEU A N 1
ATOM 5673 C CA . LEU A 1 732 ? 18.047 -18.658 -6.911 1.00 47.47 732 LEU A CA 1
ATOM 5674 C C . LEU A 1 732 ? 19.091 -17.707 -6.305 1.00 47.47 732 LEU A C 1
ATOM 5676 O O . LEU A 1 732 ? 18.925 -17.196 -5.206 1.00 47.47 732 LEU A O 1
ATOM 5680 N N . ALA A 1 733 ? 20.165 -17.462 -7.057 1.00 47.59 733 ALA A N 1
ATOM 5681 C CA . ALA A 1 733 ? 21.186 -16.449 -6.769 1.00 47.59 733 ALA A CA 1
ATOM 5682 C C . ALA A 1 733 ? 21.007 -15.194 -7.654 1.00 47.59 733 ALA A C 1
ATOM 5684 O O . ALA A 1 733 ? 21.984 -14.552 -8.038 1.00 47.59 733 ALA A O 1
ATOM 5685 N N . TYR A 1 734 ? 19.758 -14.921 -8.043 1.00 56.78 734 TYR A N 1
ATOM 5686 C CA . TYR A 1 734 ? 19.337 -13.879 -8.982 1.00 56.78 734 TYR A CA 1
ATOM 5687 C C . TYR A 1 734 ? 17.961 -13.332 -8.563 1.00 56.78 734 TYR A C 1
ATOM 5689 O O . TYR A 1 734 ? 16.987 -13.476 -9.298 1.00 56.78 734 TYR A O 1
ATOM 5697 N N . ASP A 1 735 ? 17.864 -12.722 -7.380 1.00 56.69 735 ASP A N 1
ATOM 5698 C CA . ASP A 1 735 ? 16.715 -11.865 -7.073 1.00 56.69 735 ASP A CA 1
ATOM 5699 C C . ASP A 1 735 ? 16.817 -10.594 -7.949 1.00 56.69 735 ASP A C 1
ATOM 5701 O O . ASP A 1 735 ? 17.850 -9.911 -7.901 1.00 56.69 735 ASP A O 1
ATOM 5705 N N . PRO A 1 736 ? 15.817 -10.280 -8.794 1.00 66.25 736 PRO A N 1
ATOM 5706 C CA . PRO A 1 736 ? 15.825 -9.059 -9.589 1.00 66.25 736 PRO A CA 1
ATOM 5707 C C . PRO A 1 736 ? 15.587 -7.813 -8.716 1.00 66.25 736 PRO A C 1
ATOM 5709 O O . PRO A 1 736 ? 15.003 -7.910 -7.633 1.00 66.25 736 PRO A O 1
ATOM 5712 N N . PRO A 1 737 ? 16.017 -6.621 -9.168 1.00 61.09 737 PRO A N 1
ATOM 5713 C CA . PRO A 1 737 ? 15.682 -5.371 -8.504 1.00 61.09 737 PRO A CA 1
ATOM 5714 C C . PRO A 1 737 ? 14.174 -5.127 -8.593 1.00 61.09 737 PRO A C 1
ATOM 5716 O O . PRO A 1 737 ? 13.551 -5.325 -9.636 1.00 61.09 737 PRO A O 1
ATOM 5719 N N . LEU A 1 738 ? 13.593 -4.680 -7.484 1.00 59.38 738 LEU A N 1
ATOM 5720 C CA . LEU A 1 738 ? 12.149 -4.506 -7.318 1.00 59.38 738 LEU A CA 1
ATOM 5721 C C . LEU A 1 738 ? 11.753 -3.105 -7.816 1.00 59.38 738 LEU A C 1
ATOM 5723 O O . LEU A 1 738 ? 11.267 -2.260 -7.070 1.00 59.38 738 LEU A O 1
ATOM 5727 N N . GLU A 1 739 ? 12.065 -2.861 -9.090 1.00 66.00 739 GLU A N 1
ATOM 5728 C CA . GLU A 1 739 ? 11.897 -1.602 -9.816 1.00 66.00 739 GLU A CA 1
ATOM 5729 C C . GLU A 1 739 ? 10.885 -1.785 -10.962 1.00 66.00 739 GLU A C 1
ATOM 5731 O O . GLU A 1 739 ? 10.877 -2.810 -11.646 1.00 66.00 739 GLU A O 1
ATOM 5736 N N . LEU A 1 740 ? 10.033 -0.776 -11.179 1.00 79.31 740 LEU A N 1
ATOM 5737 C CA . LEU A 1 740 ? 9.023 -0.778 -12.243 1.00 79.31 740 LEU A CA 1
ATOM 5738 C C . LEU A 1 740 ? 9.708 -0.703 -13.616 1.00 79.31 740 LEU A C 1
ATOM 5740 O O . LEU A 1 740 ? 10.405 0.275 -13.905 1.00 79.31 740 LEU A O 1
ATOM 5744 N N . CYS A 1 741 ? 9.483 -1.700 -14.469 1.00 88.69 741 CYS A N 1
ATOM 5745 C CA . CYS A 1 741 ? 10.094 -1.806 -15.795 1.00 88.69 741 CYS A CA 1
ATOM 5746 C C . CYS A 1 741 ? 9.080 -1.527 -16.917 1.00 88.69 741 CYS A C 1
ATOM 5748 O O . CYS A 1 741 ? 7.886 -1.778 -16.771 1.00 88.69 741 CYS A O 1
ATOM 5750 N N . SER A 1 742 ? 9.534 -0.994 -18.054 1.00 92.06 742 SER A N 1
ATOM 5751 C CA . SER A 1 742 ? 8.649 -0.660 -19.178 1.00 92.06 742 SER A CA 1
ATOM 5752 C C . SER A 1 742 ? 7.982 -1.926 -19.747 1.00 92.06 742 SER A C 1
ATOM 5754 O O . SER A 1 742 ? 8.701 -2.838 -20.160 1.00 92.06 742 SER A O 1
ATOM 5756 N N . PRO A 1 743 ? 6.637 -2.003 -19.837 1.00 90.75 743 PRO A N 1
ATOM 5757 C CA . PRO A 1 743 ? 5.930 -3.213 -20.273 1.00 90.75 743 PRO A CA 1
ATOM 5758 C C . PRO A 1 743 ? 6.194 -3.562 -21.741 1.00 90.75 743 PRO A C 1
ATOM 5760 O O . PRO A 1 743 ? 6.068 -4.713 -22.144 1.00 90.75 743 PRO A O 1
ATOM 5763 N N . GLY A 1 744 ? 6.583 -2.569 -22.537 1.00 90.81 744 GLY A N 1
ATOM 5764 C CA . GLY A 1 744 ? 6.893 -2.702 -23.952 1.00 90.81 744 GLY A CA 1
ATOM 5765 C C . GLY A 1 744 ? 7.906 -1.652 -24.395 1.00 90.81 744 GLY A C 1
ATOM 5766 O O . GLY A 1 744 ? 8.510 -0.947 -23.581 1.00 90.81 744 GLY A O 1
ATOM 5767 N N . MET A 1 745 ? 8.088 -1.546 -25.706 1.00 90.12 745 MET A N 1
ATOM 5768 C CA . MET A 1 745 ? 8.991 -0.575 -26.322 1.00 90.12 745 MET A CA 1
ATOM 5769 C C . MET A 1 745 ? 8.220 0.674 -26.753 1.00 90.12 745 MET A C 1
ATOM 5771 O O . MET A 1 745 ? 7.083 0.588 -27.213 1.00 90.12 745 MET A O 1
ATOM 5775 N N . CYS A 1 746 ? 8.851 1.840 -26.644 1.00 89.69 746 CYS A N 1
ATOM 5776 C CA . CYS A 1 746 ? 8.289 3.083 -27.166 1.00 89.69 746 CYS A CA 1
ATOM 5777 C C . CYS A 1 746 ? 8.287 3.065 -28.697 1.00 89.69 746 CYS A C 1
ATOM 5779 O O . CYS A 1 746 ? 9.337 2.812 -29.289 1.00 89.69 746 CYS A O 1
ATOM 5781 N N . ARG A 1 747 ? 7.158 3.387 -29.333 1.00 85.88 747 ARG A N 1
ATOM 5782 C CA . ARG A 1 747 ? 7.028 3.501 -30.794 1.00 85.88 747 ARG A CA 1
ATOM 5783 C C . ARG A 1 747 ? 6.297 4.785 -31.205 1.00 85.88 747 ARG A C 1
ATOM 5785 O O . ARG A 1 747 ? 5.702 5.468 -30.370 1.00 85.88 747 ARG A O 1
ATOM 5792 N N . ALA A 1 748 ? 6.419 5.138 -32.483 1.00 83.81 748 ALA A N 1
ATOM 5793 C CA . ALA A 1 748 ? 5.706 6.250 -33.109 1.00 83.81 748 ALA A CA 1
ATOM 5794 C C . ALA A 1 748 ? 4.460 5.733 -33.851 1.00 83.81 748 ALA A C 1
ATOM 5796 O O . ALA A 1 748 ? 4.428 4.577 -34.269 1.00 83.81 748 ALA A O 1
ATOM 5797 N N . GLY A 1 749 ? 3.459 6.599 -34.029 1.00 80.25 749 GLY A N 1
ATOM 5798 C CA . GLY A 1 749 ? 2.155 6.220 -34.583 1.00 80.25 749 GLY A CA 1
ATOM 5799 C C . GLY A 1 749 ? 1.199 5.615 -33.539 1.00 80.25 749 GLY A C 1
ATOM 5800 O O . GLY A 1 749 ? 1.570 5.485 -32.371 1.00 80.25 749 GLY A O 1
ATOM 5801 N N . PRO A 1 750 ? -0.048 5.300 -33.937 1.00 82.94 750 PRO A N 1
ATOM 5802 C CA . PRO A 1 750 ? -1.032 4.651 -33.071 1.00 82.94 750 PRO A CA 1
ATOM 5803 C C . PRO A 1 750 ? -0.693 3.172 -32.806 1.00 82.94 750 PRO A C 1
ATOM 5805 O O . PRO A 1 750 ? 0.156 2.569 -33.473 1.00 82.94 750 PRO A O 1
ATOM 5808 N N . CYS A 1 751 ? -1.383 2.574 -31.836 1.00 87.06 751 CYS A N 1
ATOM 5809 C CA . CYS A 1 751 ? -1.337 1.130 -31.597 1.00 87.06 751 CYS A CA 1
ATOM 5810 C C . CYS A 1 751 ? -2.143 0.348 -32.653 1.00 87.06 751 CYS A C 1
ATOM 5812 O O . CYS A 1 751 ? -3.045 0.901 -33.286 1.00 87.06 751 CYS A O 1
ATOM 5814 N N . ASP A 1 752 ? -1.789 -0.922 -32.872 1.00 83.38 752 ASP A N 1
ATOM 5815 C CA . ASP A 1 752 ? -2.468 -1.796 -33.843 1.00 83.38 752 ASP A CA 1
ATOM 5816 C C . ASP A 1 752 ? -3.834 -2.294 -33.319 1.00 83.38 752 ASP A C 1
ATOM 5818 O O . ASP A 1 752 ? -4.106 -2.233 -32.125 1.00 83.38 752 ASP A O 1
ATOM 5822 N N . GLU A 1 753 ? -4.699 -2.854 -34.181 1.00 77.81 753 GLU A N 1
ATOM 5823 C CA . GLU A 1 753 ? -6.085 -3.264 -33.831 1.00 77.81 753 GLU A CA 1
ATOM 5824 C C . GLU A 1 753 ? -6.212 -4.335 -32.715 1.00 77.81 753 GLU A C 1
ATOM 5826 O O . GLU A 1 753 ? -7.322 -4.653 -32.286 1.00 77.81 753 GLU A O 1
ATOM 5831 N N . LYS A 1 754 ? -5.093 -4.902 -32.242 1.00 79.94 754 LYS A N 1
ATOM 5832 C CA . LYS A 1 754 ? -5.002 -5.855 -31.116 1.00 79.94 754 LYS A CA 1
ATOM 5833 C C . LYS A 1 754 ? -4.168 -5.344 -29.930 1.00 79.94 754 LYS A C 1
ATOM 5835 O O . LYS A 1 754 ? -3.863 -6.108 -29.015 1.00 79.94 754 LYS A O 1
ATOM 5840 N N . GLU A 1 755 ? -3.768 -4.082 -29.945 1.00 88.19 755 GLU A N 1
ATOM 5841 C CA . GLU A 1 755 ? -2.939 -3.466 -28.914 1.00 88.19 755 GLU A CA 1
ATOM 5842 C C . GLU A 1 755 ? -3.669 -2.303 -28.232 1.00 88.19 755 GLU A C 1
ATOM 5844 O O . GLU A 1 755 ? -4.543 -1.659 -28.811 1.00 88.19 755 GLU A O 1
ATOM 5849 N N . PHE A 1 756 ? -3.251 -1.984 -27.010 1.00 90.00 756 PHE A N 1
ATOM 5850 C CA . PHE A 1 756 ? -3.682 -0.795 -26.287 1.00 90.00 756 PHE A CA 1
ATOM 5851 C C . PHE A 1 756 ? -2.512 0.150 -26.005 1.00 90.00 756 PHE A C 1
ATOM 5853 O O . PHE A 1 756 ? -1.371 -0.270 -25.795 1.00 90.00 756 PHE A O 1
ATOM 5860 N N . THR A 1 757 ? -2.820 1.444 -25.948 1.00 90.25 757 THR A N 1
ATOM 5861 C CA . THR A 1 757 ? -1.903 2.495 -25.498 1.00 90.25 757 THR A CA 1
ATOM 5862 C C . THR A 1 757 ? -1.697 2.354 -23.992 1.00 90.25 757 THR A C 1
ATOM 5864 O O . THR A 1 757 ? -2.640 2.554 -23.224 1.00 90.25 757 THR A O 1
ATOM 5867 N N . PHE A 1 758 ? -0.484 2.028 -23.536 1.00 88.31 758 PHE A N 1
ATOM 5868 C CA . PHE A 1 758 ? -0.227 1.871 -22.105 1.00 88.31 758 PHE A CA 1
ATOM 5869 C C . PHE A 1 758 ? -0.324 3.218 -21.374 1.00 88.31 758 PHE A C 1
ATOM 5871 O O . PHE A 1 758 ? 0.512 4.112 -21.540 1.00 88.31 758 PHE A O 1
ATOM 5878 N N . ASN A 1 759 ? -1.340 3.356 -20.522 1.00 84.00 759 ASN A N 1
ATOM 5879 C CA . ASN A 1 759 ? -1.573 4.567 -19.750 1.00 84.00 759 ASN A CA 1
ATOM 5880 C C . ASN A 1 759 ? -0.641 4.643 -18.526 1.00 84.00 759 ASN A C 1
ATOM 5882 O O . ASN A 1 759 ? -0.903 4.032 -17.489 1.00 84.00 759 ASN A O 1
ATOM 5886 N N . ALA A 1 760 ? 0.411 5.460 -18.618 1.00 77.81 760 ALA A N 1
ATOM 5887 C CA . ALA A 1 760 ? 1.371 5.687 -17.533 1.00 77.81 760 ALA A CA 1
ATOM 5888 C C . ALA A 1 760 ? 0.729 6.175 -16.213 1.00 77.81 760 ALA A C 1
ATOM 5890 O O . ALA A 1 760 ? 1.284 5.932 -15.142 1.00 77.81 760 ALA A O 1
ATOM 5891 N N . SER A 1 761 ? -0.462 6.792 -16.255 1.00 71.31 761 SER A N 1
ATOM 5892 C CA . SER A 1 761 ? -1.193 7.214 -15.051 1.00 71.31 761 SER A CA 1
ATOM 5893 C C . SER A 1 761 ? -1.674 6.050 -14.175 1.00 71.31 761 SER A C 1
ATOM 5895 O O . SER A 1 761 ? -1.969 6.273 -13.005 1.00 71.31 761 SER A O 1
ATOM 5897 N N . ILE A 1 762 ? -1.712 4.812 -14.689 1.00 66.50 762 ILE A N 1
ATOM 5898 C CA . ILE A 1 762 ? -2.017 3.600 -13.900 1.00 66.50 762 ILE A CA 1
ATOM 5899 C C . ILE A 1 762 ? -0.983 3.392 -12.778 1.00 66.50 762 ILE A C 1
ATOM 5901 O O . ILE A 1 762 ? -1.311 2.844 -11.728 1.00 66.50 762 ILE A O 1
ATOM 5905 N N . LEU A 1 763 ? 0.241 3.902 -12.952 1.00 65.81 763 LEU A N 1
ATOM 5906 C CA . LEU A 1 763 ? 1.301 3.847 -11.940 1.00 65.81 763 LEU A CA 1
ATOM 5907 C C . LEU A 1 763 ? 1.096 4.855 -10.791 1.00 65.81 763 LEU A C 1
ATOM 5909 O O . LEU A 1 763 ? 1.867 4.843 -9.839 1.00 65.81 763 LEU A O 1
ATOM 5913 N N . ASN A 1 764 ? 0.058 5.704 -10.860 1.00 62.03 764 ASN A N 1
ATOM 5914 C CA . ASN A 1 764 ? -0.298 6.746 -9.881 1.00 62.03 764 ASN A CA 1
ATOM 5915 C C . ASN A 1 764 ? 0.818 7.769 -9.582 1.00 62.03 764 ASN A C 1
ATOM 5917 O O . ASN A 1 764 ? 0.802 8.441 -8.555 1.00 62.03 764 ASN A O 1
ATOM 5921 N N . GLU A 1 765 ? 1.774 7.911 -10.496 1.00 58.09 765 GLU A N 1
ATOM 5922 C CA . GLU A 1 765 ? 2.972 8.725 -10.310 1.00 58.09 765 GLU A CA 1
ATOM 5923 C C . GLU A 1 765 ? 2.757 10.205 -10.680 1.00 58.09 765 GLU A C 1
ATOM 5925 O O . GLU A 1 765 ? 2.333 10.495 -11.807 1.00 58.09 765 GLU A O 1
ATOM 5930 N N . PRO A 1 766 ? 3.081 11.166 -9.791 1.00 52.56 766 PRO A N 1
ATOM 5931 C CA . PRO A 1 766 ? 3.000 12.587 -10.113 1.00 52.56 766 PRO A CA 1
ATOM 5932 C C . PRO A 1 766 ? 3.951 12.960 -11.264 1.00 52.56 766 PRO A C 1
ATOM 5934 O O . PRO A 1 766 ? 5.068 12.459 -11.373 1.00 52.56 766 PRO A O 1
ATOM 5937 N N . ASP A 1 767 ? 3.481 13.844 -12.149 1.00 60.44 767 ASP A N 1
ATOM 5938 C CA . ASP A 1 767 ? 4.130 14.304 -13.393 1.00 60.44 767 ASP A CA 1
ATOM 5939 C C . ASP A 1 767 ? 4.456 13.227 -14.464 1.00 60.44 767 ASP A C 1
ATOM 5941 O O . ASP A 1 767 ? 4.749 13.578 -15.621 1.00 60.44 767 ASP A O 1
ATOM 5945 N N . LEU A 1 768 ? 4.337 11.926 -14.155 1.00 72.12 768 LEU A N 1
ATOM 5946 C CA . LEU A 1 768 ? 4.600 10.831 -15.094 1.00 72.12 768 LEU A CA 1
ATOM 5947 C C . LEU A 1 768 ? 3.496 10.729 -16.157 1.00 72.12 768 LEU A C 1
ATOM 5949 O O . LEU A 1 768 ? 2.421 10.169 -15.958 1.00 72.12 768 LEU A O 1
ATOM 5953 N N . THR A 1 769 ? 3.790 11.293 -17.325 1.00 74.62 769 THR A N 1
ATOM 5954 C CA . THR A 1 769 ? 2.834 11.484 -18.432 1.00 74.62 769 THR A CA 1
ATOM 5955 C C . THR A 1 769 ? 3.117 10.613 -19.659 1.00 74.62 769 THR A C 1
ATOM 5957 O O . THR A 1 769 ? 2.281 10.535 -20.550 1.00 74.62 769 THR A O 1
ATOM 5960 N N . SER A 1 770 ? 4.274 9.952 -19.711 1.00 84.94 770 SER A N 1
ATOM 5961 C CA . SER A 1 770 ? 4.610 8.876 -20.654 1.00 84.94 770 SER A CA 1
ATOM 5962 C C . SER A 1 770 ? 5.764 8.058 -20.067 1.00 84.94 770 SER A C 1
ATOM 5964 O O . SER A 1 770 ? 6.563 8.592 -19.296 1.00 84.94 770 SER A O 1
ATOM 5966 N N . LEU A 1 771 ? 5.870 6.782 -20.446 1.00 87.81 771 LEU A N 1
ATOM 5967 C CA . LEU A 1 771 ? 7.033 5.937 -20.137 1.00 87.81 771 LEU A CA 1
ATOM 5968 C C . LEU A 1 771 ? 8.230 6.229 -21.067 1.00 87.81 771 LEU A C 1
ATOM 5970 O O . LEU A 1 771 ? 9.326 5.717 -20.851 1.00 87.81 771 LEU A O 1
ATOM 5974 N N . CYS A 1 772 ? 8.033 7.073 -22.082 1.00 89.50 772 CYS A N 1
ATOM 5975 C CA . CYS A 1 772 ? 9.006 7.381 -23.122 1.00 89.50 772 CYS A CA 1
ATOM 5976 C C . CYS A 1 772 ? 9.711 8.726 -22.897 1.00 89.50 772 CYS A C 1
ATOM 5978 O O . CYS A 1 772 ? 9.071 9.725 -22.565 1.00 89.50 772 CYS A O 1
ATOM 5980 N N . VAL A 1 773 ? 11.016 8.783 -23.201 1.00 88.19 773 VAL A N 1
ATOM 5981 C CA . VAL A 1 773 ? 11.836 10.017 -23.128 1.00 88.19 773 VAL A CA 1
ATOM 5982 C C . VAL A 1 773 ? 11.292 11.130 -24.025 1.00 88.19 773 VAL A C 1
ATOM 5984 O O . VAL A 1 773 ? 11.409 12.316 -23.713 1.00 88.19 773 VAL A O 1
ATOM 5987 N N . ARG A 1 774 ? 10.695 10.744 -25.154 1.00 85.81 774 ARG A N 1
ATOM 5988 C CA . ARG A 1 774 ? 9.995 11.628 -26.087 1.00 85.81 774 ARG A CA 1
ATOM 5989 C C . ARG A 1 774 ? 8.493 11.466 -25.852 1.00 85.81 774 ARG A C 1
ATOM 5991 O O . ARG A 1 774 ? 7.979 10.352 -25.960 1.00 85.81 774 ARG A O 1
ATOM 5998 N N . LYS A 1 775 ? 7.798 12.554 -25.505 1.00 82.62 775 LYS A N 1
ATOM 5999 C CA . LYS A 1 775 ? 6.381 12.524 -25.082 1.00 82.62 775 LYS A CA 1
ATOM 6000 C C . LYS A 1 775 ? 5.398 12.293 -26.232 1.00 82.62 775 LYS A C 1
ATOM 6002 O O . LYS A 1 775 ? 4.227 12.033 -25.991 1.00 82.62 775 LYS A O 1
ATOM 6007 N N . GLU A 1 776 ? 5.879 12.390 -27.464 1.00 84.56 776 GLU A N 1
ATOM 6008 C CA . GLU A 1 776 ? 5.153 12.127 -28.706 1.00 84.56 776 GLU A CA 1
ATOM 6009 C C . GLU A 1 776 ? 4.999 10.621 -28.986 1.00 84.56 776 GLU A C 1
ATOM 6011 O O . GLU A 1 776 ? 4.342 10.236 -29.949 1.00 84.56 776 GLU A O 1
ATOM 6016 N N . LEU A 1 777 ? 5.634 9.775 -28.167 1.00 88.12 777 LEU A N 1
ATOM 6017 C CA . LEU A 1 777 ? 5.657 8.325 -28.300 1.00 88.12 777 LEU A CA 1
ATOM 6018 C C . LEU A 1 777 ? 4.818 7.648 -27.224 1.00 88.12 777 LEU A C 1
ATOM 6020 O O . LEU A 1 777 ? 4.694 8.132 -26.094 1.00 88.12 777 LEU A O 1
ATOM 6024 N N . MET A 1 778 ? 4.352 6.456 -27.570 1.00 89.25 778 MET A N 1
ATOM 6025 C CA . MET A 1 778 ? 3.601 5.574 -26.691 1.00 89.25 778 MET A CA 1
ATOM 6026 C C . MET A 1 778 ? 4.240 4.189 -26.625 1.00 89.25 778 MET A C 1
ATOM 6028 O O . MET A 1 778 ? 4.913 3.745 -27.557 1.00 89.25 778 MET A O 1
ATOM 6032 N N . VAL A 1 779 ? 4.019 3.508 -25.503 1.00 91.75 779 VAL A N 1
ATOM 6033 C CA . VAL A 1 779 ? 4.232 2.066 -25.391 1.00 91.75 779 VAL A CA 1
ATOM 6034 C C . VAL A 1 779 ? 2.907 1.407 -25.744 1.00 91.75 779 VAL A C 1
ATOM 6036 O O . VAL A 1 779 ? 1.936 1.554 -25.005 1.00 91.75 779 VAL A O 1
ATOM 6039 N N . CYS A 1 780 ? 2.865 0.707 -26.872 1.00 88.81 780 CYS A N 1
ATOM 6040 C CA . CYS A 1 780 ? 1.749 -0.174 -27.190 1.00 88.81 780 CYS A CA 1
ATOM 6041 C C . CYS A 1 780 ? 1.982 -1.536 -26.529 1.00 88.81 780 CYS A C 1
ATOM 6043 O O . CYS A 1 780 ? 3.124 -1.970 -26.356 1.00 88.81 780 CYS A O 1
ATOM 6045 N N . SER A 1 781 ? 0.911 -2.181 -26.084 1.00 89.31 781 SER A N 1
ATOM 6046 C CA . SER A 1 781 ? 0.950 -3.493 -25.434 1.00 89.31 781 SER A CA 1
ATOM 6047 C C . SER A 1 781 ? -0.163 -4.377 -25.992 1.00 89.31 781 SER A C 1
ATOM 6049 O O . SER A 1 781 ? -1.253 -3.859 -26.233 1.00 89.31 781 SER A O 1
ATOM 6051 N N . PRO A 1 782 ? 0.065 -5.686 -26.191 1.00 87.00 782 PRO A N 1
ATOM 6052 C CA . PRO A 1 782 ? -0.980 -6.588 -26.658 1.00 87.00 782 PRO A CA 1
ATOM 6053 C C . PRO A 1 782 ? -2.139 -6.656 -25.654 1.00 87.00 782 PRO A C 1
ATOM 6055 O O . PRO A 1 782 ? -1.930 -6.699 -24.436 1.00 87.00 782 PRO A O 1
ATOM 6058 N N . CYS A 1 783 ? -3.358 -6.663 -26.189 1.00 85.75 783 CYS A N 1
ATOM 6059 C CA . CYS A 1 783 ? -4.571 -7.017 -25.463 1.00 85.75 783 CYS A CA 1
ATOM 6060 C C . CYS A 1 783 ? -4.605 -8.523 -25.189 1.00 85.75 783 CYS A C 1
ATOM 6062 O O . CYS A 1 783 ? -4.405 -9.307 -26.115 1.00 85.75 783 CYS A O 1
ATOM 6064 N N . GLY A 1 784 ? -4.981 -8.920 -23.973 1.00 84.81 784 GLY A N 1
ATOM 6065 C CA . GLY A 1 784 ? -5.404 -10.301 -23.717 1.00 84.81 784 GLY A CA 1
ATOM 6066 C C . GLY A 1 784 ? -6.907 -10.477 -23.971 1.00 84.81 784 GLY A C 1
ATOM 6067 O O . GLY A 1 784 ? -7.674 -9.510 -23.892 1.00 84.81 784 GLY A O 1
ATOM 6068 N N . SER A 1 785 ? -7.354 -11.708 -24.228 1.00 83.25 785 SER A N 1
ATOM 6069 C CA . SER A 1 785 ? -8.787 -12.047 -24.301 1.00 83.25 785 SER A CA 1
ATOM 6070 C C . SER A 1 785 ? -9.365 -12.507 -22.960 1.00 83.25 785 SER A C 1
ATOM 6072 O O . SER A 1 785 ? -10.513 -12.194 -22.648 1.00 83.25 785 SER A O 1
ATOM 6074 N N . ASP A 1 786 ? -8.565 -13.206 -22.153 1.00 84.12 786 ASP A N 1
ATOM 6075 C CA . ASP A 1 786 ? -9.008 -13.997 -21.006 1.00 84.12 786 ASP A CA 1
ATOM 6076 C C . ASP A 1 786 ? -8.103 -13.795 -19.782 1.00 84.12 786 ASP A C 1
ATOM 6078 O O . ASP A 1 786 ? -6.982 -13.291 -19.863 1.00 84.12 786 ASP A O 1
ATOM 6082 N N . CYS A 1 787 ? -8.596 -14.163 -18.603 1.00 80.81 787 CYS A N 1
ATOM 6083 C CA . CYS A 1 787 ? -7.873 -13.952 -17.350 1.00 80.81 787 CYS A CA 1
ATOM 6084 C C . CYS A 1 787 ? -7.073 -15.183 -16.913 1.00 80.81 787 CYS A C 1
ATOM 6086 O O . CYS A 1 787 ? -7.454 -16.324 -17.178 1.00 80.81 787 CYS A O 1
ATOM 6088 N N . SER A 1 788 ? -5.968 -14.941 -16.206 1.00 75.94 788 SER A N 1
ATOM 6089 C CA . SER A 1 788 ? -5.161 -15.991 -15.587 1.00 75.94 788 SER A CA 1
ATOM 6090 C C . SER A 1 788 ? -5.929 -16.726 -14.474 1.00 75.94 788 SER A C 1
ATOM 6092 O O . SER A 1 788 ? -6.959 -16.265 -13.962 1.00 75.94 788 SER A O 1
ATOM 6094 N N . HIS A 1 789 ? -5.452 -17.915 -14.098 1.00 71.44 789 HIS A N 1
ATOM 6095 C CA . HIS A 1 789 ? -6.205 -18.807 -13.214 1.00 71.44 789 HIS A CA 1
ATOM 6096 C C . HIS A 1 789 ? -6.434 -18.216 -11.807 1.00 71.44 789 HIS A C 1
ATOM 6098 O O . HIS A 1 789 ? -5.507 -18.098 -11.009 1.00 71.44 789 HIS A O 1
ATOM 6104 N N . GLY A 1 790 ? -7.700 -17.955 -11.460 1.00 67.88 790 GLY A N 1
ATOM 6105 C CA . GLY A 1 790 ? -8.116 -17.349 -10.181 1.00 67.88 790 GLY A CA 1
ATOM 6106 C C . GLY A 1 790 ? -8.801 -15.986 -10.334 1.00 67.88 790 GLY A C 1
ATOM 6107 O O . GLY A 1 790 ? -9.309 -15.434 -9.353 1.00 67.88 790 GLY A O 1
ATOM 6108 N N . PHE A 1 791 ? -8.861 -15.473 -11.563 1.00 75.25 791 PHE A N 1
ATOM 6109 C CA . PHE A 1 791 ? -9.521 -14.228 -11.934 1.00 75.25 791 PHE A CA 1
ATOM 6110 C C . PHE A 1 791 ? -10.589 -14.482 -13.009 1.00 75.25 791 PHE A C 1
ATOM 6112 O O . PHE A 1 791 ? -10.547 -15.481 -13.726 1.00 75.25 791 PHE A O 1
ATOM 6119 N N . PHE A 1 792 ? -11.547 -13.566 -13.132 1.00 79.69 792 PHE A N 1
ATOM 6120 C CA . PHE A 1 792 ? -12.542 -13.543 -14.202 1.00 79.69 792 PHE A CA 1
ATOM 6121 C C . PHE A 1 792 ? -12.513 -12.202 -14.939 1.00 79.69 792 PHE A C 1
ATOM 6123 O O . PHE A 1 792 ? -12.179 -11.164 -14.362 1.00 79.69 792 PHE A O 1
ATOM 6130 N N . LEU A 1 793 ? -12.892 -12.228 -16.216 1.00 84.06 793 LEU A N 1
ATOM 6131 C CA . LEU A 1 793 ? -12.972 -11.044 -17.065 1.00 84.06 793 LEU A CA 1
ATOM 6132 C C . LEU A 1 793 ? -14.128 -10.141 -16.606 1.00 84.06 793 LEU A C 1
ATOM 6134 O O . LEU A 1 793 ? -15.289 -10.551 -16.661 1.00 84.06 793 LEU A O 1
ATOM 6138 N N . SER A 1 794 ? -13.826 -8.919 -16.161 1.00 81.88 794 SER A N 1
ATOM 6139 C CA . SER A 1 794 ? -14.836 -7.916 -15.786 1.00 81.88 794 SER A CA 1
ATOM 6140 C C . SER A 1 794 ? -14.961 -6.773 -16.797 1.00 81.88 794 SER A C 1
ATOM 6142 O O . SER A 1 794 ? -16.043 -6.198 -16.923 1.00 81.88 794 SER A O 1
ATOM 6144 N N . SER A 1 795 ? -13.924 -6.511 -17.601 1.00 84.00 795 SER A N 1
ATOM 6145 C CA . SER A 1 795 ? -14.048 -5.794 -18.877 1.00 84.00 795 SER A CA 1
ATOM 6146 C C . SER A 1 795 ? -13.057 -6.318 -19.914 1.00 84.00 795 SER A C 1
ATOM 6148 O O . SER A 1 795 ? -11.948 -6.719 -19.568 1.00 84.00 795 SER A O 1
ATOM 6150 N N . SER A 1 796 ? -13.432 -6.266 -21.193 1.00 86.88 796 SER A N 1
ATOM 6151 C CA . SER A 1 796 ? -12.519 -6.500 -22.317 1.00 86.88 796 SER A CA 1
ATOM 6152 C C . SER A 1 796 ? -11.442 -5.411 -22.419 1.00 86.88 796 SER A C 1
ATOM 6154 O O . SER A 1 796 ? -11.567 -4.349 -21.803 1.00 86.88 796 SER A O 1
ATOM 6156 N N . CYS A 1 797 ? -10.423 -5.659 -23.245 1.00 86.69 797 CYS A N 1
ATOM 6157 C CA . CYS A 1 797 ? -9.453 -4.644 -23.657 1.00 86.69 797 CYS A CA 1
ATOM 6158 C C . CYS A 1 797 ? -10.125 -3.444 -24.359 1.00 86.69 797 CYS A C 1
ATOM 6160 O O . CYS A 1 797 ? -11.230 -3.558 -24.903 1.00 86.69 797 CYS A O 1
ATOM 6162 N N . THR A 1 798 ? -9.442 -2.299 -24.355 1.00 86.56 798 THR A N 1
ATOM 6163 C CA . THR A 1 798 ? -9.807 -1.063 -25.060 1.00 86.56 798 THR A CA 1
ATOM 6164 C C . THR A 1 798 ? -8.559 -0.424 -25.676 1.00 86.56 798 THR A C 1
ATOM 6166 O O . THR A 1 798 ? -7.447 -0.734 -25.276 1.00 86.56 798 THR A O 1
ATOM 6169 N N . GLU A 1 799 ? -8.715 0.551 -26.574 1.00 83.31 799 GLU A N 1
ATOM 6170 C CA . GLU A 1 799 ? -7.609 1.330 -27.175 1.00 83.31 799 GLU A CA 1
ATOM 6171 C C . GLU A 1 799 ? -6.620 1.947 -26.148 1.00 83.31 799 GLU A C 1
ATOM 6173 O O . GLU A 1 799 ? -5.483 2.272 -26.491 1.00 83.31 799 GLU A O 1
ATOM 6178 N N . ASN A 1 800 ? -7.032 2.112 -24.882 1.00 83.88 800 ASN A N 1
ATOM 6179 C CA . ASN A 1 800 ? -6.278 2.809 -23.829 1.00 83.88 800 ASN A CA 1
ATOM 6180 C C . ASN A 1 800 ? -6.085 1.978 -22.537 1.00 83.88 800 ASN A C 1
ATOM 6182 O O . ASN A 1 800 ? -5.619 2.511 -21.526 1.00 83.88 800 ASN A O 1
ATOM 6186 N N . SER A 1 801 ? -6.472 0.698 -22.530 1.00 82.75 801 SER A N 1
ATOM 6187 C CA . SER A 1 801 ? -6.306 -0.206 -21.383 1.00 82.75 801 SER A CA 1
ATOM 6188 C C . SER A 1 801 ? -6.374 -1.668 -21.810 1.00 82.75 801 SER A C 1
ATOM 6190 O O . SER A 1 801 ? -7.195 -2.015 -22.656 1.00 82.75 801 SER A O 1
ATOM 6192 N N . ASP A 1 802 ? -5.633 -2.549 -21.140 1.00 85.81 802 ASP A N 1
ATOM 6193 C CA . ASP A 1 802 ? -5.899 -3.986 -21.238 1.00 85.81 802 ASP A CA 1
ATOM 6194 C C . ASP A 1 802 ? -7.300 -4.335 -20.695 1.00 85.81 802 ASP A C 1
ATOM 6196 O O . ASP A 1 802 ? -8.027 -3.497 -20.144 1.00 85.81 802 ASP A O 1
ATOM 6200 N N . ARG A 1 803 ? -7.659 -5.609 -20.831 1.00 86.81 803 ARG A N 1
ATOM 6201 C CA . ARG A 1 803 ? -8.734 -6.258 -20.087 1.00 86.81 803 ARG A CA 1
ATOM 6202 C C . ARG A 1 803 ? -8.592 -6.034 -18.578 1.00 86.81 803 ARG A C 1
ATOM 6204 O O . ARG A 1 803 ? -7.485 -6.031 -18.041 1.00 86.81 803 ARG A O 1
ATOM 6211 N N . ILE A 1 804 ? -9.714 -5.911 -17.875 1.00 82.00 804 ILE A N 1
ATOM 6212 C CA . ILE A 1 804 ? -9.717 -5.902 -16.410 1.00 82.00 804 ILE A CA 1
ATOM 6213 C C . ILE A 1 804 ? -10.048 -7.313 -15.930 1.00 82.00 804 ILE A C 1
ATOM 6215 O O . ILE A 1 804 ? -11.132 -7.843 -16.189 1.00 82.00 804 ILE A O 1
ATOM 6219 N N . CYS A 1 805 ? -9.099 -7.904 -15.209 1.00 78.62 805 CYS A N 1
ATOM 6220 C CA . CYS A 1 805 ? -9.252 -9.182 -14.532 1.00 78.62 805 CYS A CA 1
ATOM 6221 C C . CYS A 1 805 ? -9.563 -8.949 -13.053 1.00 78.62 805 CYS A C 1
ATOM 6223 O O . CYS A 1 805 ? -8.779 -8.358 -12.314 1.00 78.62 805 CYS A O 1
ATOM 6225 N N . THR A 1 806 ? -10.729 -9.406 -12.602 1.00 73.94 806 THR A N 1
ATOM 6226 C CA . THR A 1 806 ? -11.168 -9.282 -11.208 1.00 73.94 806 THR A CA 1
ATOM 6227 C C . THR A 1 806 ? -11.017 -10.620 -10.499 1.00 73.94 806 THR A C 1
ATOM 6229 O O . THR A 1 806 ? -11.375 -11.662 -11.038 1.00 73.94 806 THR A O 1
ATOM 6232 N N . THR A 1 807 ? -10.463 -10.611 -9.285 1.00 69.88 807 THR A N 1
ATOM 6233 C CA . THR A 1 807 ? -10.260 -11.841 -8.507 1.00 69.88 807 THR A CA 1
ATOM 6234 C C . THR A 1 807 ? -11.589 -12.541 -8.216 1.00 69.88 807 THR A C 1
ATOM 6236 O O . THR A 1 807 ? -12.591 -11.904 -7.881 1.00 69.88 807 THR A O 1
ATOM 6239 N N . CYS A 1 808 ? -11.598 -13.870 -8.309 1.00 68.38 808 CYS A N 1
ATOM 6240 C CA . CYS A 1 808 ? -12.784 -14.687 -8.065 1.00 68.38 808 CYS A CA 1
ATOM 6241 C C . CYS A 1 808 ? -13.373 -14.545 -6.649 1.00 68.38 808 CYS A C 1
ATOM 6243 O O . CYS A 1 808 ? -14.552 -14.838 -6.461 1.00 68.38 808 CYS A O 1
ATOM 6245 N N . SER A 1 809 ? -12.613 -14.036 -5.671 1.00 71.06 809 SER A N 1
ATOM 6246 C CA . SER A 1 809 ? -13.130 -13.708 -4.331 1.00 71.06 809 SER A CA 1
ATOM 6247 C C . SER A 1 809 ? -14.137 -12.547 -4.322 1.00 71.06 809 SER A C 1
ATOM 6249 O O . SER A 1 809 ? -14.923 -12.429 -3.384 1.00 71.06 809 SER A O 1
ATOM 6251 N N . LEU A 1 810 ? -14.155 -11.718 -5.374 1.00 65.69 810 LEU A N 1
ATOM 6252 C CA . LEU A 1 810 ? -15.096 -10.610 -5.569 1.00 65.69 810 LEU A CA 1
ATOM 6253 C C . LEU A 1 810 ? -16.233 -10.950 -6.553 1.00 65.69 810 LEU A C 1
ATOM 6255 O O . LEU A 1 810 ? -17.004 -10.068 -6.931 1.00 65.69 810 LEU A O 1
ATOM 6259 N N . CYS A 1 811 ? -16.368 -12.211 -6.979 1.00 66.69 811 CYS A N 1
ATOM 6260 C CA . CYS A 1 811 ? -17.460 -12.628 -7.856 1.00 66.69 811 CYS A CA 1
ATOM 6261 C C . CYS A 1 811 ? -18.816 -12.592 -7.122 1.00 66.69 811 CYS A C 1
ATOM 6263 O O . CYS A 1 811 ? -19.033 -13.316 -6.153 1.00 66.69 811 CYS A O 1
ATOM 6265 N N . GLN A 1 812 ? -19.744 -11.760 -7.610 1.00 66.00 812 GLN A N 1
ATOM 6266 C CA . GLN A 1 812 ? -21.091 -11.577 -7.036 1.00 66.00 812 GLN A CA 1
ATOM 6267 C C . GLN A 1 812 ? -22.236 -11.974 -7.988 1.00 66.00 812 GLN A C 1
ATOM 6269 O O . GLN A 1 812 ? -23.404 -11.865 -7.619 1.00 66.00 812 GLN A O 1
ATOM 6274 N N . ASN A 1 813 ? -21.932 -12.408 -9.216 1.00 68.06 813 ASN A N 1
ATOM 6275 C CA . ASN A 1 813 ? -22.922 -12.650 -10.270 1.00 68.06 813 ASN A CA 1
ATOM 6276 C C . ASN A 1 813 ? -22.761 -14.051 -10.884 1.00 68.06 813 ASN A C 1
ATOM 6278 O O . ASN A 1 813 ? -21.658 -14.592 -10.936 1.00 68.06 813 ASN A O 1
ATOM 6282 N N . SER A 1 814 ? -23.843 -14.624 -11.415 1.00 65.12 814 SER A N 1
ATOM 6283 C CA . SER A 1 814 ? -23.826 -15.950 -12.050 1.00 65.12 814 SER A CA 1
ATOM 6284 C C . SER A 1 814 ? -22.801 -16.051 -13.185 1.00 65.12 814 SER A C 1
ATOM 6286 O O . SER A 1 814 ? -22.123 -17.066 -13.297 1.00 65.12 814 SER A O 1
ATOM 6288 N N . SER A 1 815 ? -22.610 -14.980 -13.963 1.00 66.94 815 SER A N 1
ATOM 6289 C CA . SER A 1 815 ? -21.685 -14.937 -15.106 1.00 66.94 815 SER A CA 1
ATOM 6290 C C . SER A 1 815 ? -20.213 -15.200 -14.761 1.00 66.94 815 SER A C 1
ATOM 6292 O O . SER A 1 815 ? -19.492 -15.722 -15.603 1.00 66.94 815 SER A O 1
ATOM 6294 N N . CYS A 1 816 ? -19.757 -14.867 -13.547 1.00 72.31 816 CYS A N 1
ATOM 6295 C CA . CYS A 1 816 ? -18.399 -15.197 -13.093 1.00 72.31 816 CYS A CA 1
ATOM 6296 C C . CYS A 1 816 ? -18.339 -16.519 -12.310 1.00 72.31 816 CYS A C 1
ATOM 6298 O O . CYS A 1 816 ? -17.254 -17.064 -12.118 1.00 72.31 816 CYS A O 1
ATOM 6300 N N . SER A 1 817 ? -19.489 -17.068 -11.901 1.00 68.94 817 SER A N 1
ATOM 6301 C CA . SER A 1 817 ? -19.572 -18.271 -11.068 1.00 68.94 817 SER A CA 1
ATOM 6302 C C . SER A 1 817 ? -18.960 -19.495 -11.751 1.00 68.94 817 SER A C 1
ATOM 6304 O O . SER A 1 817 ? -18.145 -20.193 -11.149 1.00 68.94 817 SER A O 1
ATOM 6306 N N . ASP A 1 818 ? -19.291 -19.730 -13.023 1.00 66.94 818 ASP A N 1
ATOM 6307 C CA . ASP A 1 818 ? -18.816 -20.911 -13.752 1.00 66.94 818 ASP A CA 1
ATOM 6308 C C . ASP A 1 818 ? -17.318 -20.823 -14.097 1.00 66.94 818 ASP A C 1
ATOM 6310 O O . ASP A 1 818 ? -16.599 -21.813 -13.955 1.00 66.94 818 ASP A O 1
ATOM 6314 N N . ILE A 1 819 ? -16.817 -19.626 -14.436 1.00 68.75 819 ILE A N 1
ATOM 6315 C CA . ILE A 1 819 ? -15.382 -19.352 -14.665 1.00 68.75 819 ILE A CA 1
ATOM 6316 C C . ILE A 1 819 ? -14.585 -19.600 -13.377 1.00 68.75 819 ILE A C 1
ATOM 6318 O O . ILE A 1 819 ? -13.613 -20.355 -13.362 1.00 68.75 819 ILE A O 1
ATOM 6322 N N . CYS A 1 820 ? -15.045 -19.016 -12.270 1.00 70.94 820 CYS A N 1
ATOM 6323 C CA . CYS A 1 820 ? -14.435 -19.153 -10.951 1.00 70.94 820 CYS A CA 1
ATOM 6324 C C . CYS A 1 820 ? -14.687 -20.515 -10.283 1.00 70.94 820 CYS A C 1
ATOM 6326 O O . CYS A 1 820 ? -14.232 -20.733 -9.160 1.00 70.94 820 CYS A O 1
ATOM 6328 N N . LYS A 1 821 ? -15.420 -21.426 -10.942 1.00 67.88 821 LYS A N 1
ATOM 6329 C CA . LYS A 1 821 ? -15.845 -22.734 -10.416 1.00 67.88 821 LYS A CA 1
ATOM 6330 C C . LYS A 1 821 ? -16.575 -22.631 -9.065 1.00 67.88 821 LYS A C 1
ATOM 6332 O O . LYS A 1 821 ? -16.585 -23.582 -8.288 1.00 67.88 821 LYS A O 1
ATOM 6337 N N . LEU A 1 822 ? -17.262 -21.511 -8.821 1.00 53.94 822 LEU A N 1
ATOM 6338 C CA . LEU A 1 822 ? -18.120 -21.243 -7.656 1.00 53.94 822 LEU A CA 1
ATOM 6339 C C . LEU A 1 822 ? -19.470 -21.981 -7.742 1.00 53.94 822 LEU A C 1
ATOM 6341 O O . LEU A 1 822 ? -20.480 -21.561 -7.174 1.00 53.94 822 LEU A O 1
ATOM 6345 N N . HIS A 1 823 ? -19.492 -23.120 -8.435 1.00 40.72 823 HIS A N 1
ATOM 6346 C CA . HIS A 1 823 ? -20.636 -24.010 -8.430 1.00 40.72 823 HIS A CA 1
ATOM 6347 C C . HIS A 1 823 ? -20.817 -24.571 -7.011 1.00 40.72 823 HIS A C 1
ATOM 6349 O O . HIS A 1 823 ? -19.869 -25.019 -6.365 1.00 40.72 823 HIS A O 1
ATOM 6355 N N . ASN A 1 824 ? -22.044 -24.481 -6.500 1.00 39.09 824 ASN A N 1
ATOM 6356 C CA . ASN A 1 824 ? -22.345 -24.619 -5.078 1.00 39.09 824 ASN A CA 1
ATOM 6357 C C . ASN A 1 824 ? -22.062 -26.043 -4.558 1.00 39.09 824 ASN A C 1
ATOM 6359 O O . ASN A 1 824 ? -22.916 -26.925 -4.659 1.00 39.09 824 ASN A O 1
ATOM 6363 N N . HIS A 1 825 ? -20.874 -26.258 -3.980 1.00 32.22 825 HIS A N 1
ATOM 6364 C CA . HIS A 1 825 ? -20.381 -27.564 -3.523 1.00 32.22 825 HIS A CA 1
ATOM 6365 C C . HIS A 1 825 ? -21.003 -28.011 -2.183 1.00 32.22 825 HIS A C 1
ATOM 6367 O O . HIS A 1 825 ? -20.325 -28.403 -1.229 1.00 32.22 825 HIS A O 1
ATOM 6373 N N . ASN A 1 826 ? -22.331 -27.946 -2.112 1.00 35.75 826 ASN A N 1
ATOM 6374 C CA . ASN A 1 826 ? -23.120 -28.344 -0.960 1.00 35.75 826 ASN A CA 1
ATOM 6375 C C . ASN A 1 826 ? -22.949 -29.847 -0.651 1.00 35.75 826 ASN A C 1
ATOM 6377 O O . ASN A 1 826 ? -23.389 -30.724 -1.390 1.00 35.75 826 ASN A O 1
ATOM 6381 N N . SER A 1 827 ? -22.335 -30.107 0.506 1.00 36.75 827 SER A N 1
ATOM 6382 C CA . SER A 1 827 ? -22.666 -31.208 1.426 1.00 36.75 827 SER A CA 1
ATOM 6383 C C . SER A 1 827 ? -22.536 -32.683 0.987 1.00 36.75 827 SER A C 1
ATOM 6385 O O . SER A 1 827 ? -23.152 -33.530 1.635 1.00 36.75 827 SER A O 1
ATOM 6387 N N . VAL A 1 828 ? -21.680 -33.044 0.016 1.00 35.34 828 VAL A N 1
ATOM 6388 C CA . VAL A 1 828 ? -21.399 -34.472 -0.309 1.00 35.34 828 VAL A CA 1
ATOM 6389 C C . VAL A 1 828 ? -19.969 -34.936 0.041 1.00 35.34 828 VAL A C 1
ATOM 6391 O O . VAL A 1 828 ? -19.794 -35.635 1.041 1.00 35.34 828 VAL A O 1
ATOM 6394 N N . ASP A 1 829 ? -18.925 -34.558 -0.709 1.00 34.72 829 ASP A N 1
ATOM 6395 C CA . ASP A 1 829 ? -17.600 -35.222 -0.622 1.00 34.72 829 ASP A CA 1
ATOM 6396 C C . ASP A 1 829 ? -16.898 -35.165 0.743 1.00 34.72 829 ASP A C 1
ATOM 6398 O O . ASP A 1 829 ? -16.215 -36.115 1.144 1.00 34.72 829 ASP A O 1
ATOM 6402 N N . ARG A 1 830 ? -17.106 -34.093 1.521 1.00 38.12 830 ARG A N 1
ATOM 6403 C CA . ARG A 1 830 ? -16.514 -33.964 2.867 1.00 38.12 830 ARG A CA 1
ATOM 6404 C C . ARG A 1 830 ? -16.969 -35.087 3.812 1.00 38.12 830 ARG A C 1
ATOM 6406 O O . ARG A 1 830 ? -16.235 -35.427 4.739 1.00 38.12 830 ARG A O 1
ATOM 6413 N N . HIS A 1 831 ? -18.127 -35.700 3.554 1.00 37.25 831 HIS A N 1
ATOM 6414 C CA . HIS A 1 831 ? -18.638 -36.828 4.331 1.00 37.25 831 HIS A CA 1
ATOM 6415 C C . HIS A 1 831 ? -17.891 -38.139 4.021 1.00 37.25 831 HIS A C 1
ATOM 6417 O O . HIS A 1 831 ? -17.634 -38.928 4.929 1.00 37.25 831 HIS A O 1
ATOM 6423 N N . TRP A 1 832 ? -17.467 -38.362 2.770 1.00 37.50 832 TRP A N 1
ATOM 6424 C CA . TRP A 1 832 ? -16.826 -39.616 2.350 1.00 37.50 832 TRP A CA 1
ATOM 6425 C C . TRP A 1 832 ? -15.415 -39.776 2.933 1.00 37.50 832 TRP A C 1
ATOM 6427 O O . TRP A 1 832 ? -15.096 -40.804 3.534 1.00 37.50 832 TRP A O 1
ATOM 6437 N N . HIS A 1 833 ? -14.585 -38.730 2.871 1.00 40.16 833 HIS A N 1
ATOM 6438 C CA . HIS A 1 833 ? -13.257 -38.760 3.498 1.00 40.16 833 HIS A CA 1
ATOM 6439 C C . HIS A 1 833 ? -13.305 -38.706 5.036 1.00 40.16 833 HIS A C 1
ATOM 6441 O O . HIS A 1 833 ? -12.413 -39.257 5.690 1.00 40.16 833 HIS A O 1
ATOM 6447 N N . GLN A 1 834 ? -14.347 -38.120 5.642 1.00 43.53 834 GLN A N 1
ATOM 6448 C CA . GLN A 1 834 ? -14.565 -38.250 7.089 1.00 43.53 834 GLN A CA 1
ATOM 6449 C C . GLN A 1 834 ? -14.979 -39.675 7.480 1.00 43.53 834 GLN A C 1
ATOM 6451 O O . GLN A 1 834 ? -14.434 -40.197 8.450 1.00 43.53 834 GLN A O 1
ATOM 6456 N N . LEU A 1 835 ? -15.838 -40.349 6.705 1.00 47.25 835 LEU A N 1
ATOM 6457 C CA . LEU A 1 835 ? -16.167 -41.764 6.915 1.00 47.25 835 LEU A CA 1
ATOM 6458 C C . LEU A 1 835 ? -14.935 -42.671 6.777 1.00 47.25 835 LEU A C 1
ATOM 6460 O O . LEU A 1 835 ? -14.714 -43.520 7.637 1.00 47.25 835 LEU A O 1
ATOM 6464 N N . GLN A 1 836 ? -14.080 -42.460 5.772 1.00 44.53 836 GLN A N 1
ATOM 6465 C CA . GLN A 1 836 ? -12.827 -43.218 5.633 1.00 44.53 836 GLN A CA 1
ATOM 6466 C C . GLN A 1 836 ? -11.880 -43.018 6.830 1.00 44.53 836 GLN A C 1
ATOM 6468 O O . GLN A 1 836 ? -11.331 -43.993 7.348 1.00 44.53 836 GLN A O 1
ATOM 6473 N N . ARG A 1 837 ? -11.724 -41.780 7.328 1.00 47.62 837 ARG A N 1
ATOM 6474 C CA . ARG A 1 837 ? -10.951 -41.518 8.558 1.00 47.62 837 ARG A CA 1
ATOM 6475 C C . ARG A 1 837 ? -11.597 -42.148 9.794 1.00 47.62 837 ARG A C 1
ATOM 6477 O O . ARG A 1 837 ? -10.881 -42.735 10.598 1.00 47.62 837 ARG A O 1
ATOM 6484 N N . LEU A 1 838 ? -12.922 -42.091 9.934 1.00 49.06 838 LEU A N 1
ATOM 6485 C CA . LEU A 1 838 ? -13.647 -42.729 11.039 1.00 49.06 838 LEU A CA 1
ATOM 6486 C C . LEU A 1 838 ? -13.484 -44.255 11.030 1.00 49.06 838 LEU A C 1
ATOM 6488 O O . LEU A 1 838 ? -13.230 -44.828 12.084 1.00 49.06 838 LEU A O 1
ATOM 6492 N N . VAL A 1 839 ? -13.542 -44.912 9.868 1.00 53.91 839 VAL A N 1
ATOM 6493 C CA . VAL A 1 839 ? -13.307 -46.364 9.748 1.00 53.91 839 VAL A CA 1
ATOM 6494 C C . VAL A 1 839 ? -11.878 -46.739 10.160 1.00 53.91 839 VAL A C 1
ATOM 6496 O O . VAL A 1 839 ? -11.696 -47.703 10.904 1.00 53.91 839 VAL A O 1
ATOM 6499 N N . LEU A 1 840 ? -10.867 -45.959 9.760 1.00 52.78 840 LEU A N 1
ATOM 6500 C CA . LEU A 1 840 ? -9.473 -46.183 10.174 1.00 52.78 840 LEU A CA 1
ATOM 6501 C C . LEU A 1 840 ? -9.256 -45.956 11.682 1.00 52.78 840 LEU A C 1
ATOM 6503 O O . LEU A 1 840 ? -8.556 -46.737 12.333 1.00 52.78 840 LEU A O 1
ATOM 6507 N N . ILE A 1 841 ? -9.883 -44.926 12.258 1.00 55.91 841 ILE A N 1
ATOM 6508 C CA . ILE A 1 841 ? -9.814 -44.629 13.697 1.00 55.91 841 ILE A CA 1
ATOM 6509 C C . ILE A 1 841 ? -10.523 -45.723 14.508 1.00 55.91 841 ILE A C 1
ATOM 6511 O O . ILE A 1 841 ? -9.926 -46.281 15.425 1.00 55.91 841 ILE A O 1
ATOM 6515 N N . VAL A 1 842 ? -11.749 -46.107 14.138 1.00 58.84 842 VAL A N 1
ATOM 6516 C CA . VAL A 1 842 ? -12.505 -47.180 14.808 1.00 58.84 842 VAL A CA 1
ATOM 6517 C C . VAL A 1 842 ? -11.786 -48.529 14.686 1.00 58.84 842 VAL A C 1
ATOM 6519 O O . VAL A 1 842 ? -11.715 -49.260 15.672 1.00 58.84 842 VAL A O 1
ATOM 6522 N N . GLY A 1 843 ? -11.170 -48.839 13.539 1.00 58.03 843 GLY A N 1
ATOM 6523 C CA . GLY A 1 843 ? -10.328 -50.031 13.368 1.00 58.03 843 GLY A CA 1
ATOM 6524 C C . GLY A 1 843 ? -9.085 -50.040 14.271 1.00 58.03 843 GLY A C 1
ATOM 6525 O O . GLY A 1 843 ? -8.723 -51.077 14.837 1.00 58.03 843 GLY A O 1
ATOM 6526 N N . SER A 1 844 ? -8.470 -48.874 14.482 1.00 60.59 844 SER A N 1
ATOM 6527 C CA . SER A 1 844 ? -7.330 -48.712 15.397 1.00 60.59 844 SER A CA 1
ATOM 6528 C C . SER A 1 844 ? -7.758 -48.840 16.866 1.00 60.59 844 SER A C 1
ATOM 6530 O O . SER A 1 844 ? -7.103 -49.525 17.647 1.00 60.59 844 SER A O 1
ATOM 6532 N N . CYS A 1 845 ? -8.904 -48.268 17.247 1.00 58.44 845 CYS A N 1
ATOM 6533 C CA . CYS A 1 845 ? -9.459 -48.413 18.595 1.00 58.44 845 CYS A CA 1
ATOM 6534 C C . CYS A 1 845 ? -9.899 -49.857 18.898 1.00 58.44 845 CYS A C 1
ATOM 6536 O O . CYS A 1 845 ? -9.646 -50.354 19.995 1.00 58.44 845 CYS A O 1
ATOM 6538 N N . ALA A 1 846 ? -10.510 -50.553 17.934 1.00 61.84 846 ALA A N 1
ATOM 6539 C CA . ALA A 1 846 ? -10.927 -51.946 18.092 1.00 61.84 846 ALA A CA 1
ATOM 6540 C C . ALA A 1 846 ? -9.729 -52.897 18.254 1.00 61.84 846 ALA A C 1
ATOM 6542 O O . ALA A 1 846 ? -9.747 -53.767 19.125 1.00 61.84 846 ALA A O 1
ATOM 6543 N N . SER A 1 847 ? -8.665 -52.711 17.467 1.00 61.41 847 SER A N 1
ATOM 6544 C CA . SER A 1 847 ? -7.444 -53.520 17.589 1.00 61.41 847 SER A CA 1
ATOM 6545 C C . SER A 1 847 ? -6.669 -53.223 18.881 1.00 61.41 847 SER A C 1
ATOM 6547 O O . SER A 1 847 ? -6.224 -54.162 19.541 1.00 61.41 847 SER A O 1
ATOM 6549 N N . ALA A 1 848 ? -6.602 -51.962 19.326 1.00 63.72 848 ALA A N 1
ATOM 6550 C CA . ALA A 1 848 ? -6.049 -51.607 20.636 1.00 63.72 848 ALA A CA 1
ATOM 6551 C C . ALA A 1 848 ? -6.825 -52.257 21.801 1.00 63.72 848 ALA A C 1
ATOM 6553 O O . ALA A 1 848 ? -6.214 -52.831 22.703 1.00 63.72 848 ALA A O 1
ATOM 6554 N N . LEU A 1 849 ? -8.164 -52.244 21.765 1.00 62.34 849 LEU A N 1
ATOM 6555 C CA . LEU A 1 849 ? -9.002 -52.929 22.760 1.00 62.34 849 LEU A CA 1
ATOM 6556 C C . LEU A 1 849 ? -8.813 -54.455 22.745 1.00 62.34 849 LEU A C 1
ATOM 6558 O O . LEU A 1 849 ? -8.825 -55.078 23.809 1.00 62.34 849 LEU A O 1
ATOM 6562 N N . LEU A 1 850 ? -8.582 -55.061 21.576 1.00 66.50 850 LEU A N 1
ATOM 6563 C CA . LEU A 1 850 ? -8.274 -56.490 21.470 1.00 66.50 850 LEU A CA 1
ATOM 6564 C C . LEU A 1 850 ? -6.921 -56.828 22.126 1.00 66.50 850 LEU A C 1
ATOM 6566 O O . LEU A 1 850 ? -6.812 -57.805 22.860 1.00 66.50 850 LEU A O 1
ATOM 6570 N N . ILE A 1 851 ? -5.900 -55.990 21.921 1.00 66.88 851 ILE A N 1
ATOM 6571 C CA . ILE A 1 851 ? -4.573 -56.159 22.537 1.00 66.88 851 ILE A CA 1
ATOM 6572 C C . ILE A 1 851 ? -4.649 -55.981 24.061 1.00 66.88 851 ILE A C 1
ATOM 6574 O O . ILE A 1 851 ? -4.094 -56.794 24.801 1.00 66.88 851 ILE A O 1
ATOM 6578 N N . ILE A 1 852 ? -5.380 -54.969 24.543 1.00 66.94 852 ILE A N 1
ATOM 6579 C CA . ILE A 1 852 ? -5.577 -54.725 25.981 1.00 66.94 852 ILE A CA 1
ATOM 6580 C C . ILE A 1 852 ? -6.330 -55.890 26.636 1.00 66.94 852 ILE A C 1
ATOM 6582 O O . ILE A 1 852 ? -5.907 -56.371 27.683 1.00 66.94 852 ILE A O 1
ATOM 6586 N N . THR A 1 853 ? -7.402 -56.396 26.018 1.00 61.81 853 THR A N 1
ATOM 6587 C CA . THR A 1 853 ? -8.155 -57.537 26.572 1.00 61.81 853 THR A CA 1
ATOM 6588 C C . THR A 1 853 ? -7.335 -58.828 26.582 1.00 61.81 853 THR A C 1
ATOM 6590 O O . THR A 1 853 ? -7.328 -59.520 27.598 1.00 61.81 853 THR A O 1
ATOM 6593 N N . ILE A 1 854 ? -6.555 -59.117 25.533 1.00 63.00 854 ILE A N 1
ATOM 6594 C CA . ILE A 1 854 ? -5.615 -60.252 25.526 1.00 63.00 854 ILE A CA 1
ATOM 6595 C C . ILE A 1 854 ? -4.557 -60.097 26.635 1.00 63.00 854 ILE A C 1
ATOM 6597 O O . ILE A 1 854 ? -4.321 -61.044 27.386 1.00 63.00 854 ILE A O 1
ATOM 6601 N N . GLY A 1 855 ? -3.976 -58.904 26.808 1.00 57.34 855 GLY A N 1
ATOM 6602 C CA . GLY A 1 855 ? -3.029 -58.619 27.892 1.00 57.34 855 GLY A CA 1
ATOM 6603 C C . GLY A 1 855 ? -3.635 -58.840 29.283 1.00 57.34 855 GLY A C 1
ATOM 6604 O O . GLY A 1 855 ? -3.081 -59.586 30.095 1.00 57.34 855 GLY A O 1
ATOM 6605 N N . CYS A 1 856 ? -4.815 -58.271 29.538 1.00 57.41 856 CYS A N 1
ATOM 6606 C CA . CYS A 1 856 ? -5.545 -58.430 30.797 1.00 57.41 856 CYS A CA 1
ATOM 6607 C C . CYS A 1 856 ? -6.005 -59.873 31.072 1.00 57.41 856 CYS A C 1
ATOM 6609 O O . CYS A 1 856 ? -6.194 -60.220 32.234 1.00 57.41 856 CYS A O 1
ATOM 6611 N N . CYS A 1 857 ? -6.161 -60.727 30.056 1.00 54.84 857 CYS A N 1
ATOM 6612 C CA . CYS A 1 857 ? -6.498 -62.142 30.246 1.00 54.84 857 CYS A CA 1
ATOM 6613 C C . CYS A 1 857 ? -5.277 -63.055 30.465 1.00 54.84 857 CYS A C 1
ATOM 6615 O O . CYS A 1 857 ? -5.423 -64.106 31.089 1.00 54.84 857 CYS A O 1
ATOM 6617 N N . VAL A 1 858 ? -4.088 -62.685 29.974 1.00 55.41 858 VAL A N 1
ATOM 6618 C CA . VAL A 1 858 ? -2.872 -63.520 30.071 1.00 55.41 858 VAL A CA 1
ATOM 6619 C C . VAL A 1 858 ? -2.041 -63.208 31.321 1.00 55.41 858 VAL A C 1
ATOM 6621 O O . VAL A 1 858 ? -1.537 -64.130 31.963 1.00 55.41 858 VAL A O 1
ATOM 6624 N N . VAL A 1 859 ? -1.914 -61.934 31.702 1.00 52.50 859 VAL A N 1
ATOM 6625 C CA . VAL A 1 859 ? -1.039 -61.501 32.811 1.00 52.50 859 VAL A CA 1
ATOM 6626 C C . VAL A 1 859 ? -1.468 -62.002 34.211 1.00 52.50 859 VAL A C 1
ATOM 6628 O O . VAL A 1 859 ? -0.579 -62.396 34.966 1.00 52.50 859 VAL A O 1
ATOM 6631 N N . PRO A 1 860 ? -2.763 -62.089 34.596 1.00 45.06 860 PRO A N 1
ATOM 6632 C CA . PRO A 1 860 ? -3.167 -62.447 35.971 1.00 45.06 860 PRO A CA 1
ATOM 6633 C C . PRO A 1 860 ? -2.914 -63.897 36.431 1.00 45.06 860 PRO A C 1
ATOM 6635 O O . PRO A 1 860 ? -3.466 -64.309 37.450 1.00 45.06 860 PRO A O 1
ATOM 6638 N N . ARG A 1 861 ? -2.142 -64.706 35.692 1.00 46.47 861 ARG A N 1
ATOM 6639 C CA . ARG A 1 861 ? -1.869 -66.119 36.028 1.00 46.47 861 ARG A CA 1
ATOM 6640 C C . ARG A 1 861 ? -0.498 -66.397 36.650 1.00 46.47 861 ARG A C 1
ATOM 6642 O O . ARG A 1 861 ? -0.213 -67.561 36.925 1.00 46.47 861 ARG A O 1
ATOM 6649 N N . ILE A 1 862 ? 0.340 -65.385 36.885 1.00 50.00 862 ILE A N 1
ATOM 6650 C CA . ILE A 1 862 ? 1.681 -65.571 37.466 1.00 50.00 862 ILE A CA 1
ATOM 6651 C C . ILE A 1 862 ? 1.928 -64.550 38.593 1.00 50.00 862 ILE A C 1
ATOM 6653 O O . ILE A 1 862 ? 1.651 -63.367 38.428 1.00 50.00 862 ILE A O 1
ATOM 6657 N N . VAL A 1 863 ? 2.518 -65.031 39.698 1.00 36.72 863 VAL A N 1
ATOM 6658 C CA . VAL A 1 863 ? 2.830 -64.330 40.969 1.00 36.72 863 VAL A CA 1
ATOM 6659 C C . VAL A 1 863 ? 1.623 -64.116 41.908 1.00 36.72 863 VAL A C 1
ATOM 6661 O O . VAL A 1 863 ? 0.491 -63.914 41.482 1.00 36.72 863 VAL A O 1
ATOM 6664 N N . THR A 1 864 ? 1.870 -64.251 43.216 1.00 31.06 864 THR A N 1
ATOM 6665 C CA . THR A 1 864 ? 0.868 -64.451 44.281 1.00 31.06 864 THR A CA 1
ATOM 6666 C C . THR A 1 864 ? 0.960 -63.431 45.428 1.00 31.06 864 THR A C 1
ATOM 6668 O O . THR A 1 864 ? 1.997 -62.813 45.640 1.00 31.06 864 THR A O 1
ATOM 6671 N N . SER A 1 865 ? -0.124 -63.346 46.212 1.00 29.55 865 SER A N 1
ATOM 6672 C CA . SER A 1 865 ? -0.236 -62.757 47.573 1.00 29.55 865 SER A CA 1
ATOM 6673 C C . SER A 1 865 ? 0.821 -63.297 48.575 1.00 29.55 865 SER A C 1
ATOM 6675 O O . SER A 1 865 ? 1.427 -64.324 48.246 1.00 29.55 865 SER A O 1
ATOM 6677 N N . PRO A 1 866 ? 0.998 -62.748 49.813 1.00 40.28 866 PRO A N 1
ATOM 6678 C CA . PRO A 1 866 ? 0.147 -61.800 50.580 1.00 40.28 866 PRO A CA 1
ATOM 6679 C C . PRO A 1 866 ? 0.943 -60.572 51.152 1.00 40.28 866 PRO A C 1
ATOM 6681 O O . PRO A 1 866 ? 1.981 -60.261 50.584 1.00 40.28 866 PRO A O 1
ATOM 6684 N N . ASN A 1 867 ? 0.590 -59.784 52.197 1.00 30.98 867 ASN A N 1
ATOM 6685 C CA . ASN A 1 867 ? -0.391 -59.879 53.306 1.00 30.98 867 ASN A CA 1
ATOM 6686 C C . ASN A 1 867 ? -0.680 -58.502 53.997 1.00 30.98 867 ASN A C 1
ATOM 6688 O O . ASN A 1 867 ? 0.095 -57.579 53.791 1.00 30.98 867 ASN A O 1
ATOM 6692 N N . LYS A 1 868 ? -1.747 -58.438 54.830 1.00 29.53 868 LYS A N 1
ATOM 6693 C CA . LYS A 1 868 ? -1.998 -57.717 56.134 1.00 29.53 868 LYS A CA 1
ATOM 6694 C C . LYS A 1 868 ? -1.234 -56.414 56.532 1.00 29.53 868 LYS A C 1
ATOM 6696 O O . LYS A 1 868 ? -0.048 -56.316 56.259 1.00 29.53 868 LYS A O 1
ATOM 6701 N N . GLU A 1 869 ? -1.734 -55.445 57.333 1.00 30.72 869 GLU A N 1
ATOM 6702 C CA . GLU A 1 869 ? -3.015 -55.063 58.027 1.00 30.72 869 GLU A CA 1
ATOM 6703 C C . GLU A 1 869 ? -2.777 -53.691 58.754 1.00 30.72 869 GLU A C 1
ATOM 6705 O O . GLU A 1 869 ? -1.614 -53.306 58.861 1.00 30.72 869 GLU A O 1
ATOM 6710 N N . ASP A 1 870 ? -3.705 -52.892 59.321 1.00 28.86 870 ASP A N 1
ATOM 6711 C CA . ASP A 1 870 ? -5.189 -52.776 59.344 1.00 28.86 870 ASP A CA 1
ATOM 6712 C C . ASP A 1 870 ? -5.604 -51.330 59.780 1.00 28.86 870 ASP A C 1
ATOM 6714 O O . ASP A 1 870 ? -4.791 -50.614 60.366 1.00 28.86 870 ASP A O 1
ATOM 6718 N N . GLY A 1 871 ? -6.879 -50.943 59.596 1.00 29.66 871 GLY A N 1
ATOM 6719 C CA . GLY A 1 871 ? -7.561 -49.821 60.282 1.00 29.66 871 GLY A CA 1
ATOM 6720 C C . GLY A 1 871 ? -7.388 -48.409 59.680 1.00 29.66 871 GLY A C 1
ATOM 6721 O O . GLY A 1 871 ? -6.383 -48.133 59.039 1.00 29.66 871 GLY A O 1
ATOM 6722 N N . THR A 1 872 ? -8.298 -47.426 59.828 1.00 28.66 872 THR A N 1
ATOM 6723 C CA . THR A 1 872 ? -9.670 -47.289 60.409 1.00 28.66 872 THR A CA 1
ATOM 6724 C C . THR A 1 872 ? -10.291 -45.956 59.879 1.00 28.66 872 THR A C 1
ATOM 6726 O O . THR A 1 872 ? -9.539 -45.109 59.410 1.00 28.66 872 THR A O 1
ATOM 6729 N N . THR A 1 873 ? -11.593 -45.595 59.885 1.00 26.34 873 THR A N 1
ATOM 6730 C CA . THR A 1 873 ? -12.918 -46.263 60.027 1.00 26.34 873 THR A CA 1
ATOM 6731 C C . THR A 1 873 ? -14.049 -45.311 59.552 1.00 26.34 873 THR A C 1
ATOM 6733 O O . THR A 1 873 ? -13.988 -44.130 59.865 1.00 26.34 873 THR A O 1
ATOM 6736 N N . ASN A 1 874 ? -15.132 -45.867 58.978 1.00 26.38 874 ASN A N 1
ATOM 6737 C CA . ASN A 1 874 ? -16.537 -45.365 58.923 1.00 26.38 874 ASN A CA 1
ATOM 6738 C C . ASN A 1 874 ? -16.870 -44.086 58.089 1.00 26.38 874 ASN A C 1
ATOM 6740 O O . ASN A 1 874 ? -16.133 -43.114 58.135 1.00 26.38 874 ASN A O 1
ATOM 6744 N N . GLN A 1 875 ? -17.902 -43.989 57.218 1.00 24.84 875 GLN A N 1
ATOM 6745 C CA . GLN A 1 875 ? -19.323 -44.462 57.153 1.00 24.84 875 GLN A CA 1
ATOM 6746 C C . GLN A 1 875 ? -20.348 -43.559 57.903 1.00 24.84 875 GLN A C 1
ATOM 6748 O O . GLN A 1 875 ? -20.042 -43.142 59.011 1.00 24.84 875 GLN A O 1
ATOM 6753 N N . PHE A 1 876 ? -21.581 -43.246 57.426 1.00 22.67 876 PHE A N 1
ATOM 6754 C CA . PHE A 1 876 ? -22.289 -43.493 56.136 1.00 22.67 876 PHE A CA 1
ATOM 6755 C C . PHE A 1 876 ? -23.564 -42.599 55.946 1.00 22.67 876 PHE A C 1
ATOM 6757 O O . PHE A 1 876 ? -24.159 -42.166 56.921 1.00 22.67 876 PHE A O 1
ATOM 6764 N N . LYS A 1 877 ? -24.024 -42.447 54.684 1.00 23.00 877 LYS A N 1
ATOM 6765 C CA . LYS A 1 877 ? -25.420 -42.295 54.150 1.00 23.00 877 LYS A CA 1
ATOM 6766 C C . LYS A 1 877 ? -26.530 -41.404 54.800 1.00 23.00 877 LYS A C 1
ATOM 6768 O O . LYS A 1 877 ? -27.102 -41.763 55.815 1.00 23.00 877 LYS A O 1
ATOM 6773 N N . SER A 1 878 ? -27.033 -40.457 53.978 1.00 24.17 878 SER A N 1
ATOM 6774 C CA . SER A 1 878 ? -28.412 -40.359 53.394 1.00 24.17 878 SER A CA 1
ATOM 6775 C C . SER A 1 878 ? -29.699 -40.301 54.256 1.00 24.17 878 SER A C 1
ATOM 6777 O O . SER A 1 878 ? -29.967 -41.247 54.985 1.00 24.17 878 SER A O 1
ATOM 6779 N N . CYS A 1 879 ? -30.613 -39.345 53.954 1.00 23.17 879 CYS A N 1
ATOM 6780 C CA . CYS A 1 879 ? -32.052 -39.582 53.625 1.00 23.17 879 CYS A CA 1
ATOM 6781 C C . CYS A 1 879 ? -32.846 -38.301 53.219 1.00 23.17 879 CYS A C 1
ATOM 6783 O O . CYS A 1 879 ? -32.292 -37.207 53.218 1.00 23.17 879 CYS A O 1
ATOM 6785 N N . ILE A 1 880 ? -34.126 -38.452 52.823 1.00 29.39 880 ILE A N 1
ATOM 6786 C CA . ILE A 1 880 ? -35.031 -37.423 52.234 1.00 29.39 880 ILE A CA 1
ATOM 6787 C C . ILE A 1 880 ? -36.207 -37.085 53.185 1.00 29.39 880 ILE A C 1
ATOM 6789 O O . ILE A 1 880 ? -36.707 -37.991 53.849 1.00 29.39 880 ILE A O 1
ATOM 6793 N N . GLY A 1 881 ? -36.720 -35.836 53.201 1.00 22.78 881 GLY A N 1
ATOM 6794 C CA . GLY A 1 881 ? -37.970 -35.480 53.913 1.00 22.78 881 GLY A CA 1
ATOM 6795 C C . GLY A 1 881 ? -38.523 -34.043 53.723 1.00 22.78 881 GLY A C 1
ATOM 6796 O O . GLY A 1 881 ? -37.773 -33.106 53.470 1.00 22.78 881 GLY A O 1
ATOM 6797 N N . LYS A 1 882 ? -39.856 -33.902 53.854 1.00 27.52 882 LYS A N 1
ATOM 6798 C CA . LYS A 1 882 ? -40.759 -32.708 53.926 1.00 27.52 882 LYS A CA 1
ATOM 6799 C C . LYS A 1 882 ? -42.107 -33.197 54.556 1.00 27.52 882 LYS A C 1
ATOM 6801 O O . LYS A 1 882 ? -42.239 -34.425 54.587 1.00 27.52 882 LYS A O 1
ATOM 6806 N N . PRO A 1 883 ? -43.124 -32.385 54.979 1.00 37.31 883 PRO A N 1
ATOM 6807 C CA . PRO A 1 883 ? -43.334 -30.915 54.875 1.00 37.31 883 PRO A CA 1
ATOM 6808 C C . PRO A 1 883 ? -43.920 -30.165 56.138 1.00 37.31 883 PRO A C 1
ATOM 6810 O O . PRO A 1 883 ? -44.324 -30.802 57.098 1.00 37.31 883 PRO A O 1
ATOM 6813 N N . VAL A 1 884 ? -44.043 -28.817 56.051 1.00 23.38 884 VAL A N 1
ATOM 6814 C CA . VAL A 1 884 ? -45.134 -27.894 56.547 1.00 23.38 884 VAL A CA 1
ATOM 6815 C C . VAL A 1 884 ? -45.581 -27.838 58.039 1.00 23.38 884 VAL A C 1
ATOM 6817 O O . VAL A 1 884 ? -46.138 -28.808 58.540 1.00 23.38 884 VAL A O 1
ATOM 6820 N N . LEU A 1 885 ? -45.485 -26.649 58.689 1.00 24.70 885 LEU A N 1
ATOM 6821 C CA . LEU A 1 885 ? -46.588 -25.691 59.041 1.00 24.70 885 LEU A CA 1
ATOM 6822 C C . LEU A 1 885 ? -46.025 -24.393 59.720 1.00 24.70 885 LEU A C 1
ATOM 6824 O O . LEU A 1 885 ? -44.832 -24.330 60.009 1.00 24.70 885 LEU A O 1
ATOM 6828 N N . ASP A 1 886 ? -46.854 -23.356 59.912 1.00 22.80 886 ASP A N 1
ATOM 6829 C CA . ASP A 1 886 ? -46.512 -21.931 60.161 1.00 22.80 886 ASP A CA 1
ATOM 6830 C C . ASP A 1 886 ? -46.489 -21.453 61.640 1.00 22.80 886 ASP A C 1
ATOM 6832 O O . ASP A 1 886 ? -47.036 -22.132 62.508 1.00 22.80 886 ASP A O 1
ATOM 6836 N N . THR A 1 887 ? -45.945 -20.241 61.916 1.00 23.69 887 THR A N 1
ATOM 6837 C CA . THR A 1 887 ? -46.608 -19.100 62.640 1.00 23.69 887 THR A CA 1
ATOM 6838 C C . THR A 1 887 ? -45.660 -17.890 62.908 1.00 23.69 887 THR A C 1
ATOM 6840 O O . THR A 1 887 ? -44.690 -18.003 63.644 1.00 23.69 887 THR A O 1
ATOM 6843 N N . GLU A 1 888 ? -46.004 -16.743 62.303 1.00 22.75 888 GLU A N 1
ATOM 6844 C CA . GLU A 1 888 ? -45.888 -15.302 62.682 1.00 22.75 888 GLU A CA 1
ATOM 6845 C C . GLU A 1 888 ? -44.690 -14.601 63.411 1.00 22.75 888 GLU A C 1
ATOM 6847 O O . GLU A 1 888 ? -44.336 -14.898 64.545 1.00 22.75 888 GLU A O 1
ATOM 6852 N N . GLN A 1 889 ? -44.259 -13.491 62.770 1.00 22.58 889 GLN A N 1
ATOM 6853 C CA . GLN A 1 889 ? -43.947 -12.122 63.278 1.00 22.58 889 GLN A CA 1
ATOM 6854 C C . GLN A 1 889 ? -42.839 -11.830 64.331 1.00 22.58 889 GLN A C 1
ATOM 6856 O O . GLN A 1 889 ? -43.033 -12.023 65.528 1.00 22.58 889 GLN A O 1
ATOM 6861 N N . LEU A 1 890 ? -41.789 -11.091 63.911 1.00 23.52 890 LEU A N 1
ATOM 6862 C CA . LEU A 1 890 ? -41.632 -9.641 64.207 1.00 23.52 890 LEU A CA 1
ATOM 6863 C C . LEU A 1 890 ? -40.600 -8.961 63.261 1.00 23.52 890 LEU A C 1
ATOM 6865 O O . LEU A 1 890 ? -39.870 -9.643 62.544 1.00 23.52 890 LEU A O 1
ATOM 6869 N N . GLU A 1 891 ? -40.551 -7.624 63.233 1.00 22.77 891 GLU A N 1
ATOM 6870 C CA . GLU A 1 891 ? -39.768 -6.803 62.283 1.00 22.77 891 GLU A CA 1
ATOM 6871 C C . GLU A 1 891 ? -38.357 -6.413 62.781 1.00 22.77 891 GLU A C 1
ATOM 6873 O O . GLU A 1 891 ? -38.192 -6.143 63.970 1.00 22.77 891 GLU A O 1
ATOM 6878 N N . MET A 1 892 ? -37.376 -6.236 61.871 1.00 21.28 892 MET A N 1
ATOM 6879 C CA . MET A 1 892 ? -36.798 -4.904 61.545 1.00 21.28 892 MET A CA 1
ATOM 6880 C C . MET A 1 892 ? -35.556 -4.911 60.614 1.00 21.28 892 MET A C 1
ATOM 6882 O O . MET A 1 892 ? -34.665 -5.739 60.749 1.00 21.28 892 MET A O 1
ATOM 6886 N N . ILE A 1 893 ? -35.464 -3.842 59.802 1.00 22.62 893 ILE A N 1
ATOM 6887 C CA . ILE A 1 893 ? -34.258 -3.223 59.193 1.00 22.62 893 ILE A CA 1
ATOM 6888 C C . ILE A 1 893 ? -33.550 -3.967 58.031 1.00 22.62 893 ILE A C 1
ATOM 6890 O O . ILE A 1 893 ? -33.101 -5.102 58.130 1.00 22.62 893 ILE A O 1
ATOM 6894 N N . SER A 1 894 ? -33.383 -3.229 56.925 1.00 25.00 894 SER A N 1
ATOM 6895 C CA . SER A 1 894 ? -32.576 -3.554 55.732 1.00 25.00 894 SER A CA 1
ATOM 6896 C C . SER A 1 894 ? -31.210 -2.824 55.803 1.00 25.00 894 SER A C 1
ATOM 6898 O O . SER A 1 894 ? -31.102 -1.852 56.557 1.00 25.00 894 SER A O 1
ATOM 6900 N N . PRO A 1 895 ? -30.167 -3.230 55.046 1.00 33.25 895 PRO A N 1
ATOM 6901 C CA . PRO A 1 895 ? -30.096 -2.820 53.638 1.00 33.25 895 PRO A CA 1
ATOM 6902 C C . PRO A 1 895 ? -29.642 -3.919 52.656 1.00 33.25 895 PRO A C 1
ATOM 6904 O O . PRO A 1 895 ? -28.980 -4.892 53.011 1.00 33.25 895 PRO A O 1
ATOM 6907 N N . ALA A 1 896 ? -29.952 -3.704 51.375 1.00 25.25 896 ALA A N 1
ATOM 6908 C CA . ALA A 1 896 ? -29.451 -4.496 50.251 1.00 25.25 896 ALA A CA 1
ATOM 6909 C C . ALA A 1 896 ? -27.933 -4.295 50.004 1.00 25.25 896 ALA A C 1
ATOM 6911 O O . ALA A 1 896 ? -27.397 -3.232 50.328 1.00 25.25 896 ALA A O 1
ATOM 6912 N N . PRO A 1 897 ? -27.234 -5.263 49.375 1.00 27.23 897 PRO A N 1
ATOM 6913 C CA . PRO A 1 897 ? -25.829 -5.111 49.005 1.00 27.23 897 PRO A CA 1
ATOM 6914 C C . PRO A 1 897 ? -25.640 -4.090 47.871 1.00 27.23 897 PRO A C 1
ATOM 6916 O O . PRO A 1 897 ? -26.248 -4.194 46.806 1.00 27.23 897 PRO A O 1
ATOM 6919 N N . SER A 1 898 ? -24.740 -3.130 48.079 1.00 31.50 898 SER A N 1
ATOM 6920 C CA . SER A 1 898 ? -24.321 -2.124 47.095 1.00 31.50 898 SER A CA 1
ATOM 6921 C C . SER A 1 898 ? -22.873 -2.366 46.654 1.00 31.50 898 SER A C 1
ATOM 6923 O O . SER A 1 898 ? -21.993 -2.405 47.513 1.00 31.50 898 SER A O 1
ATOM 6925 N N . VAL A 1 899 ? -22.598 -2.478 45.346 1.00 26.03 899 VAL A N 1
ATOM 6926 C CA . VAL A 1 899 ? -21.234 -2.739 44.830 1.00 26.03 899 VAL A CA 1
ATOM 6927 C C . VAL A 1 899 ? -20.863 -1.836 43.644 1.00 26.03 899 VAL A C 1
ATOM 6929 O O . VAL A 1 899 ? -21.551 -1.823 42.628 1.00 26.03 899 VAL A O 1
ATOM 6932 N N . THR A 1 900 ? -19.776 -1.088 43.865 1.00 25.64 900 THR A N 1
ATOM 6933 C CA . THR A 1 900 ? -18.786 -0.311 43.063 1.00 25.64 900 THR A CA 1
ATOM 6934 C C . THR A 1 900 ? -18.697 -0.436 41.507 1.00 25.64 900 THR A C 1
ATOM 6936 O O . THR A 1 900 ? -19.545 -1.069 40.882 1.00 25.64 900 THR A O 1
ATOM 6939 N N . PRO A 1 901 ? -17.776 0.289 40.816 1.00 34.59 901 PRO A N 1
ATOM 6940 C CA . PRO A 1 901 ? -17.724 0.363 39.346 1.00 34.59 901 PRO A CA 1
ATOM 6941 C C . PRO A 1 901 ? -16.680 -0.590 38.725 1.00 34.59 901 PRO A C 1
ATOM 6943 O O . PRO A 1 901 ? -15.630 -0.152 38.266 1.00 34.59 901 PRO A O 1
ATOM 6946 N N . PHE A 1 902 ? -16.981 -1.889 38.688 1.00 42.84 902 PHE A N 1
ATOM 6947 C CA . PHE A 1 902 ? -16.110 -2.927 38.110 1.00 42.84 902 PHE A CA 1
ATOM 6948 C C . PHE A 1 902 ? -16.721 -3.559 36.846 1.00 42.84 902 PHE A C 1
ATOM 6950 O O . PHE A 1 902 ? -17.871 -3.272 36.503 1.00 42.84 902 PHE A O 1
ATOM 6957 N N . ALA A 1 903 ? -15.950 -4.387 36.130 1.00 56.66 903 ALA A N 1
ATOM 6958 C CA . ALA A 1 903 ? -16.417 -5.075 34.923 1.00 56.66 903 ALA A CA 1
ATOM 6959 C C . ALA A 1 903 ? -17.630 -5.986 35.220 1.00 56.66 903 ALA A C 1
ATOM 6961 O O . ALA A 1 903 ? -17.774 -6.503 36.330 1.00 56.66 903 ALA A O 1
ATOM 6962 N N . GLN A 1 904 ? -18.526 -6.159 34.242 1.00 76.25 904 GLN A N 1
ATOM 6963 C CA . GLN A 1 904 ? -19.830 -6.796 34.455 1.00 76.25 904 GLN A CA 1
ATOM 6964 C C . GLN A 1 904 ? -19.687 -8.262 34.894 1.00 76.25 904 GLN A C 1
ATOM 6966 O O . GLN A 1 904 ? -19.110 -9.075 34.176 1.00 76.25 904 GLN A O 1
ATOM 6971 N N . VAL A 1 905 ? -20.271 -8.625 36.038 1.00 82.38 905 VAL A N 1
ATOM 6972 C CA . VAL A 1 905 ? -20.415 -10.036 36.424 1.00 82.38 905 VAL A CA 1
ATOM 6973 C C . VAL A 1 905 ? -21.574 -10.635 35.631 1.00 82.38 905 VAL A C 1
ATOM 6975 O O . VAL A 1 905 ? -22.730 -10.266 35.831 1.00 82.38 905 VAL A O 1
ATOM 6978 N N . PHE A 1 906 ? -21.254 -11.542 34.716 1.00 85.38 906 PHE A N 1
ATOM 6979 C CA . PHE A 1 906 ? -22.213 -12.284 33.904 1.00 85.38 906 PHE A CA 1
ATOM 6980 C C . PHE A 1 906 ? -22.580 -13.613 34.570 1.00 85.38 906 PHE A C 1
ATOM 6982 O O . PHE A 1 906 ? -21.737 -14.255 35.203 1.00 85.38 906 PHE A O 1
ATOM 6989 N N . ARG A 1 907 ? -23.817 -14.082 34.369 1.00 85.25 907 ARG A N 1
ATOM 6990 C CA . ARG A 1 907 ? -24.196 -15.445 34.775 1.00 85.25 907 ARG A CA 1
ATOM 6991 C C . ARG A 1 907 ? -23.653 -16.470 33.785 1.00 85.25 907 ARG A C 1
ATOM 6993 O O . ARG A 1 907 ? -23.665 -16.243 32.575 1.00 85.25 907 ARG A O 1
ATOM 7000 N N . LEU A 1 908 ? -23.255 -17.643 34.266 1.00 87.75 908 LEU A N 1
ATOM 7001 C CA . LEU A 1 908 ? -22.810 -18.735 33.402 1.00 87.75 908 LEU A CA 1
ATOM 7002 C C . LEU A 1 908 ? -23.937 -19.203 32.475 1.00 87.75 908 LEU A C 1
ATOM 7004 O O . LEU A 1 908 ? -23.663 -19.557 31.333 1.00 87.75 908 LEU A O 1
ATOM 7008 N N . SER A 1 909 ? -25.198 -19.168 32.923 1.00 86.81 909 SER A N 1
ATOM 7009 C CA . SER A 1 909 ? -26.354 -19.457 32.061 1.00 86.81 909 SER A CA 1
ATOM 7010 C C . SER A 1 909 ? -26.462 -18.470 30.895 1.00 86.81 909 SER A C 1
ATOM 7012 O O . SER A 1 909 ? -26.644 -18.887 29.761 1.00 86.81 909 SER A O 1
ATOM 7014 N N . GLU A 1 910 ? -26.267 -17.177 31.158 1.00 88.81 910 GLU A N 1
ATOM 7015 C CA . GLU A 1 910 ? -26.339 -16.109 30.156 1.00 88.81 910 GLU A CA 1
ATOM 7016 C C . GLU A 1 910 ? -25.241 -16.267 29.094 1.00 88.81 910 GLU A C 1
ATOM 7018 O O . GLU A 1 910 ? -25.538 -16.291 27.902 1.00 88.81 910 GLU A O 1
ATOM 7023 N N . LEU A 1 911 ? -23.985 -16.473 29.510 1.00 90.44 911 LEU A N 1
ATOM 7024 C CA . LEU A 1 911 ? -22.875 -16.709 28.576 1.00 90.44 911 LEU A CA 1
ATOM 7025 C C . LEU A 1 911 ? -23.005 -18.047 27.836 1.00 90.44 911 LEU A C 1
ATOM 7027 O O . LEU A 1 911 ? -22.617 -18.152 26.670 1.00 90.44 911 LEU A O 1
ATOM 7031 N N . LYS A 1 912 ? -23.567 -19.072 28.482 1.00 87.88 912 LYS A N 1
ATOM 7032 C CA . LYS A 1 912 ? -23.859 -20.360 27.849 1.00 87.88 912 LYS A CA 1
ATOM 7033 C C . LYS A 1 912 ? -24.915 -20.203 26.759 1.00 87.88 912 LYS A C 1
ATOM 7035 O O . LYS A 1 912 ? -24.698 -20.693 25.656 1.00 87.88 912 LYS A O 1
ATOM 7040 N N . ASP A 1 913 ? -26.010 -19.501 27.020 1.00 87.69 913 ASP A N 1
ATOM 7041 C CA . ASP A 1 913 ? -27.078 -19.313 26.037 1.00 87.69 913 ASP A CA 1
ATOM 7042 C C . ASP A 1 913 ? -26.616 -18.387 24.895 1.00 87.69 913 ASP A C 1
ATOM 7044 O O . ASP A 1 913 ? -26.762 -18.739 23.722 1.00 87.69 913 ASP A O 1
ATOM 7048 N N . ALA A 1 914 ? -25.914 -17.292 25.213 1.00 88.50 914 ALA A N 1
ATOM 7049 C CA . ALA A 1 914 ? -25.321 -16.364 24.242 1.00 88.50 914 ALA A CA 1
ATOM 7050 C C . ALA A 1 914 ? -24.274 -17.017 23.307 1.00 88.50 914 ALA A C 1
ATOM 7052 O O . ALA A 1 914 ? -24.127 -16.605 22.155 1.00 88.50 914 ALA A O 1
ATOM 7053 N N . THR A 1 915 ? -23.570 -18.061 23.766 1.00 86.12 915 THR A N 1
ATOM 7054 C CA . THR A 1 915 ? -22.644 -18.890 22.956 1.00 86.12 915 THR A CA 1
ATOM 7055 C C . THR A 1 915 ? -23.309 -20.133 22.343 1.00 86.12 915 THR A C 1
ATOM 7057 O O . THR A 1 915 ? -22.626 -20.989 21.773 1.00 86.12 915 THR A O 1
ATOM 7060 N N . ASN A 1 916 ? -24.640 -20.259 22.431 1.00 86.44 916 ASN A N 1
ATOM 7061 C CA . ASN A 1 916 ? -25.433 -21.417 21.987 1.00 86.44 916 ASN A CA 1
ATOM 7062 C C . ASN A 1 916 ? -25.047 -22.759 22.650 1.00 86.44 916 ASN A C 1
ATOM 7064 O O . ASN A 1 916 ? -25.321 -23.833 22.100 1.00 86.44 916 ASN A O 1
ATOM 7068 N N . GLY A 1 917 ? -24.434 -22.704 23.833 1.00 84.69 917 GLY A N 1
ATOM 7069 C CA . GLY A 1 917 ? -23.955 -23.836 24.622 1.00 84.69 917 GLY A CA 1
ATOM 7070 C C . GLY A 1 917 ? -22.446 -24.073 24.539 1.00 84.69 917 GLY A C 1
ATOM 7071 O O . GLY A 1 917 ? -22.037 -25.218 24.709 1.00 84.69 917 GLY A O 1
ATOM 7072 N N . PHE A 1 918 ? -21.638 -23.039 24.260 1.00 86.94 918 PHE A N 1
ATOM 7073 C CA . PHE A 1 918 ? -20.201 -23.148 23.952 1.00 86.94 918 PHE A CA 1
ATOM 7074 C C . PHE A 1 918 ? -19.915 -24.137 22.804 1.00 86.94 918 PHE A C 1
ATOM 7076 O O . PHE A 1 918 ? -19.094 -25.044 22.928 1.00 86.94 918 PHE A O 1
ATOM 7083 N N . LYS A 1 919 ? -20.661 -24.012 21.697 1.00 78.94 919 LYS A N 1
ATOM 7084 C CA . LYS A 1 919 ? -20.544 -24.912 20.537 1.00 78.94 919 LYS A CA 1
ATOM 7085 C C . LYS A 1 919 ? -19.391 -24.517 19.614 1.00 78.94 919 LYS A C 1
ATOM 7087 O O . LYS A 1 919 ? -19.154 -23.337 19.383 1.00 78.94 919 LYS A O 1
ATOM 7092 N N . GLU A 1 920 ? -18.774 -25.528 19.006 1.00 76.44 920 GLU A N 1
ATOM 7093 C CA . GLU A 1 920 ? -17.622 -25.429 18.092 1.00 76.44 920 GLU A CA 1
ATOM 7094 C C . GLU A 1 920 ? -17.842 -24.459 16.914 1.00 76.44 920 GLU A C 1
ATOM 7096 O O . GLU A 1 920 ? -16.925 -23.742 16.537 1.00 76.44 920 GLU A O 1
ATOM 7101 N N . PHE A 1 921 ? -19.065 -24.332 16.377 1.00 80.50 921 PHE A N 1
ATOM 7102 C CA . PHE A 1 921 ? -19.349 -23.367 15.297 1.00 80.50 921 PHE A CA 1
ATOM 7103 C C . PHE A 1 921 ? -19.291 -21.889 15.728 1.00 80.50 921 PHE A C 1
ATOM 7105 O O . PHE A 1 921 ? -19.296 -21.008 14.874 1.00 80.50 921 PHE A O 1
ATOM 7112 N N . ASN A 1 922 ? -19.258 -21.618 17.036 1.00 80.88 922 ASN A N 1
ATOM 7113 C CA . ASN A 1 922 ? -19.014 -20.293 17.604 1.00 80.88 922 ASN A CA 1
ATOM 7114 C C . ASN A 1 922 ? -17.567 -20.143 18.111 1.00 80.88 922 ASN A C 1
ATOM 7116 O O . ASN A 1 922 ? -17.243 -19.091 18.654 1.00 80.88 922 ASN A O 1
ATOM 7120 N N . GLU A 1 923 ? -16.702 -21.157 17.996 1.00 84.88 923 GLU A N 1
ATOM 7121 C CA . GLU A 1 923 ? -15.309 -21.079 18.449 1.00 84.88 923 GLU A CA 1
ATOM 7122 C C . GLU A 1 923 ? -14.506 -20.148 17.522 1.00 84.88 923 GLU A C 1
ATOM 7124 O O . GLU A 1 923 ? -14.376 -20.390 16.326 1.00 84.88 923 GLU A O 1
ATOM 7129 N N . LEU A 1 924 ? -13.993 -19.051 18.085 1.00 82.06 924 LEU A N 1
ATOM 7130 C CA . LEU A 1 924 ? -13.128 -18.075 17.414 1.00 82.06 924 LEU A CA 1
ATOM 7131 C C . LEU A 1 924 ? -11.645 -18.450 17.519 1.00 82.06 924 LEU A C 1
ATOM 7133 O O . LEU A 1 924 ? -10.835 -17.965 16.738 1.00 82.06 924 LEU A O 1
ATOM 7137 N N . GLY A 1 925 ? -11.272 -19.273 18.501 1.00 77.19 925 GLY A N 1
ATOM 7138 C CA . GLY A 1 925 ? -9.887 -19.680 18.702 1.00 77.19 925 GLY A CA 1
ATOM 7139 C C . GLY A 1 925 ? -9.675 -20.529 19.950 1.00 77.19 925 GLY A C 1
ATOM 7140 O O . GLY A 1 925 ? -10.493 -20.547 20.873 1.00 77.19 925 GLY A O 1
ATOM 7141 N N . ARG A 1 926 ? -8.535 -21.223 19.984 1.00 79.44 926 ARG A N 1
ATOM 7142 C CA . ARG A 1 926 ? -8.187 -22.219 21.003 1.00 79.44 926 ARG A CA 1
ATOM 7143 C C . ARG A 1 926 ? -6.726 -22.076 21.414 1.00 79.44 926 ARG A C 1
ATOM 7145 O O . ARG A 1 926 ? -5.866 -21.870 20.562 1.00 79.44 926 ARG A O 1
ATOM 7152 N N . GLY A 1 927 ? -6.427 -22.223 22.701 1.00 66.75 927 GLY A N 1
ATOM 7153 C CA . GLY A 1 927 ? -5.063 -22.095 23.214 1.00 66.75 927 GLY A CA 1
ATOM 7154 C C . GLY A 1 927 ? -4.828 -22.806 24.544 1.00 66.75 927 GLY A C 1
ATOM 7155 O O . GLY A 1 927 ? -5.737 -23.373 25.149 1.00 66.75 927 GLY A O 1
ATOM 7156 N N . SER A 1 928 ? -3.587 -22.733 25.028 1.00 63.59 928 SER A N 1
ATOM 7157 C CA . SER A 1 928 ? -3.136 -23.302 26.311 1.00 63.59 928 SER A CA 1
ATOM 7158 C C . SER A 1 928 ? -3.957 -22.845 27.521 1.00 63.59 928 SER A C 1
ATOM 7160 O O . SER A 1 928 ? -4.053 -23.574 28.505 1.00 63.59 928 SER A O 1
ATOM 7162 N N . TYR A 1 929 ? -4.568 -21.662 27.436 1.00 65.44 929 TYR A N 1
ATOM 7163 C CA . TYR A 1 929 ? -5.360 -21.050 28.503 1.00 65.44 929 TYR A CA 1
ATOM 7164 C C . TYR A 1 929 ? -6.871 -21.274 28.368 1.00 65.44 929 TYR A C 1
ATOM 7166 O O . TYR A 1 929 ? -7.613 -20.918 29.278 1.00 65.44 929 TYR A O 1
ATOM 7174 N N . GLY A 1 930 ? -7.354 -21.871 27.268 1.00 79.44 930 GLY A N 1
ATOM 7175 C CA . GLY A 1 930 ? -8.784 -22.105 27.067 1.00 79.44 930 GLY A CA 1
ATOM 7176 C C . GLY A 1 930 ? -9.276 -21.941 25.631 1.00 79.44 930 GLY A C 1
ATOM 7177 O O . GLY A 1 930 ? -8.554 -22.181 24.665 1.00 79.44 930 GLY A O 1
ATOM 7178 N N . PHE A 1 931 ? -10.541 -21.549 25.523 1.00 83.56 931 PHE A N 1
ATOM 7179 C CA . PHE A 1 931 ? -11.309 -21.429 24.285 1.00 83.56 931 PHE A CA 1
ATOM 7180 C C . PHE A 1 931 ? -11.913 -20.027 24.204 1.00 83.56 931 PHE A C 1
ATOM 7182 O O . PHE A 1 931 ? -12.373 -19.514 25.223 1.00 83.56 931 PHE A O 1
ATOM 7189 N N . VAL A 1 932 ? -11.972 -19.424 23.020 1.00 89.06 932 VAL A N 1
ATOM 7190 C CA . VAL A 1 932 ? -12.666 -18.150 22.785 1.00 89.06 932 VAL A CA 1
ATOM 7191 C C . VAL A 1 932 ? -13.883 -18.416 21.913 1.00 89.06 932 VAL A C 1
ATOM 7193 O O . VAL A 1 932 ? -13.752 -19.001 20.843 1.00 89.06 932 VAL A O 1
ATOM 7196 N N . TYR A 1 933 ? -15.060 -17.973 22.350 1.00 87.88 933 TYR A N 1
ATOM 7197 C CA . TYR A 1 933 ? -16.314 -18.126 21.615 1.00 87.88 933 TYR A CA 1
ATOM 7198 C C . TYR A 1 933 ? -16.893 -16.772 21.220 1.00 87.88 933 TYR A C 1
ATOM 7200 O O . TYR A 1 933 ? -16.904 -15.835 22.019 1.00 87.88 933 TYR A O 1
ATOM 7208 N N . LYS A 1 934 ? -17.459 -16.684 20.018 1.00 91.06 934 LYS A N 1
ATOM 7209 C CA . LYS A 1 934 ? -18.366 -15.604 19.645 1.00 91.06 934 LYS A CA 1
ATOM 7210 C C . LYS A 1 934 ? -19.674 -15.776 20.411 1.00 91.06 934 LYS A C 1
ATOM 7212 O O . LYS A 1 934 ? -20.254 -16.862 20.424 1.00 91.06 934 LYS A O 1
ATOM 7217 N N . ALA A 1 935 ? -20.145 -14.701 21.025 1.00 88.19 935 ALA A N 1
ATOM 7218 C CA . ALA A 1 935 ? -21.439 -14.662 21.684 1.00 88.19 935 ALA A CA 1
ATOM 7219 C C . ALA A 1 935 ? -22.240 -13.442 21.227 1.00 88.19 935 ALA A C 1
ATOM 7221 O O . ALA A 1 935 ? -21.670 -12.401 20.892 1.00 88.19 935 ALA A O 1
ATOM 7222 N N . VAL A 1 936 ? -23.564 -13.572 21.248 1.00 88.81 936 VAL A N 1
ATOM 7223 C CA . VAL A 1 936 ? -24.493 -12.445 21.118 1.00 88.81 936 VAL A CA 1
ATOM 7224 C C . VAL A 1 936 ? -25.243 -12.339 22.437 1.00 88.81 936 VAL A C 1
ATOM 7226 O O . VAL A 1 936 ? -25.988 -13.249 22.796 1.00 88.81 936 VAL A O 1
ATOM 7229 N N . LEU A 1 937 ? -24.998 -11.264 23.186 1.00 84.06 937 LEU A N 1
ATOM 7230 C CA . LEU A 1 937 ? -25.689 -11.004 24.449 1.00 84.06 937 LEU A CA 1
ATOM 7231 C C . LEU A 1 937 ? -27.179 -10.718 24.200 1.00 84.06 937 LEU A C 1
ATOM 7233 O O . LEU A 1 937 ? -27.585 -10.386 23.086 1.00 84.06 937 LEU A O 1
ATOM 7237 N N . ALA A 1 938 ? -28.001 -10.804 25.249 1.00 77.50 938 ALA A N 1
ATOM 7238 C CA . ALA A 1 938 ? -29.452 -10.601 25.151 1.00 77.50 938 ALA A CA 1
ATOM 7239 C C . ALA A 1 938 ? -29.867 -9.191 24.666 1.00 77.50 938 ALA A C 1
ATOM 7241 O O . ALA A 1 938 ? -31.000 -9.000 24.234 1.00 77.50 938 ALA A O 1
ATOM 7242 N N . ASP A 1 939 ? -28.951 -8.218 24.706 1.00 72.06 939 ASP A N 1
ATOM 7243 C CA . ASP A 1 939 ? -29.115 -6.859 24.170 1.00 72.06 939 ASP A CA 1
ATOM 7244 C C . ASP A 1 939 ? -28.622 -6.692 22.714 1.00 72.06 939 ASP A C 1
ATOM 7246 O O . ASP A 1 939 ? -28.602 -5.582 22.184 1.00 72.06 939 ASP A O 1
ATOM 7250 N N . GLY A 1 940 ? -28.214 -7.784 22.060 1.00 77.06 940 GLY A N 1
ATOM 7251 C CA . GLY A 1 940 ? -27.710 -7.802 20.687 1.00 77.06 940 GLY A CA 1
ATOM 7252 C C . GLY A 1 940 ? -26.219 -7.480 20.533 1.00 77.06 940 GLY A C 1
ATOM 7253 O O . GLY A 1 940 ? -25.702 -7.570 19.416 1.00 77.06 940 GLY A O 1
ATOM 7254 N N . ARG A 1 941 ? -25.487 -7.140 21.608 1.00 78.56 941 ARG A N 1
ATOM 7255 C CA . ARG A 1 941 ? -24.037 -6.895 21.517 1.00 78.56 941 ARG A CA 1
ATOM 7256 C C . ARG A 1 941 ? -23.280 -8.181 21.185 1.00 78.56 941 ARG A C 1
ATOM 7258 O O . ARG A 1 941 ? -23.400 -9.189 21.881 1.00 78.56 941 ARG A O 1
ATOM 7265 N N . GLN A 1 942 ? -22.449 -8.119 20.144 1.00 85.81 942 GLN A N 1
ATOM 7266 C CA . GLN A 1 942 ? -21.475 -9.163 19.823 1.00 85.81 942 GLN A CA 1
ATOM 7267 C C . GLN A 1 942 ? -20.252 -9.022 20.739 1.00 85.81 942 GLN A C 1
ATOM 7269 O O . GLN A 1 942 ? -19.668 -7.942 20.828 1.00 85.81 942 GLN A O 1
ATOM 7274 N N . VAL A 1 943 ? -19.867 -10.107 21.409 1.00 90.38 943 VAL A N 1
ATOM 7275 C CA . VAL A 1 943 ? -18.737 -10.154 22.354 1.00 90.38 943 VAL A CA 1
ATOM 7276 C C . VAL A 1 943 ? -17.907 -11.425 22.156 1.00 90.38 943 VAL A C 1
ATOM 7278 O O . VAL A 1 943 ? -18.395 -12.422 21.617 1.00 90.38 943 VAL A O 1
ATOM 7281 N N . ALA A 1 944 ? -16.649 -11.393 22.594 1.00 91.81 944 ALA A N 1
ATOM 7282 C CA . ALA A 1 944 ? -15.760 -12.550 22.624 1.00 91.81 944 ALA A CA 1
ATOM 7283 C C . ALA A 1 944 ? -15.677 -13.104 24.057 1.00 91.81 944 ALA A C 1
ATOM 7285 O O . ALA A 1 944 ? -15.204 -12.430 24.970 1.00 91.81 944 ALA A O 1
ATOM 7286 N N . VAL A 1 945 ? -16.150 -14.334 24.264 1.00 90.94 945 VAL A N 1
ATOM 7287 C CA . VAL A 1 945 ? -16.185 -15.008 25.569 1.00 90.94 945 VAL A CA 1
ATOM 7288 C C . VAL A 1 945 ? -15.041 -16.013 25.649 1.00 90.94 945 VAL A C 1
ATOM 7290 O O . VAL A 1 945 ? -15.112 -17.098 25.070 1.00 90.94 945 VAL A O 1
ATOM 7293 N N . LYS A 1 946 ? -13.984 -15.664 26.381 1.00 89.12 946 LYS A N 1
ATOM 7294 C CA . LYS A 1 946 ? -12.849 -16.542 26.676 1.00 89.12 946 LYS A CA 1
ATOM 7295 C C . LYS A 1 946 ? -13.170 -17.393 27.903 1.00 89.12 946 LYS A C 1
ATOM 7297 O O . LYS A 1 946 ? -13.353 -16.856 28.988 1.00 89.12 946 LYS A O 1
ATOM 7302 N N . ARG A 1 947 ? -13.233 -18.714 27.745 1.00 89.12 947 ARG A N 1
ATOM 7303 C CA . ARG A 1 947 ? -13.501 -19.699 28.803 1.00 89.12 947 ARG A CA 1
ATOM 7304 C C . ARG A 1 947 ? -12.227 -20.475 29.124 1.00 89.12 947 ARG A C 1
ATOM 7306 O O . ARG A 1 947 ? -11.671 -21.124 28.234 1.00 89.12 947 ARG A O 1
ATOM 7313 N N . ALA A 1 948 ? -11.782 -20.421 30.377 1.00 82.12 948 ALA A N 1
ATOM 7314 C CA . ALA A 1 948 ? -10.597 -21.137 30.836 1.00 82.12 948 ALA A CA 1
ATOM 7315 C C . ALA A 1 948 ? -10.774 -22.662 30.733 1.00 82.12 948 ALA A C 1
ATOM 7317 O O . ALA A 1 948 ? -11.883 -23.181 30.869 1.00 82.12 948 ALA A O 1
ATOM 7318 N N . ASN A 1 949 ? -9.682 -23.398 30.509 1.00 79.88 949 ASN A N 1
ATOM 7319 C CA . ASN A 1 949 ? -9.717 -24.862 30.574 1.00 79.88 949 ASN A CA 1
ATOM 7320 C C . ASN A 1 949 ? -9.450 -25.381 32.001 1.00 79.88 949 ASN A C 1
ATOM 7322 O O . ASN A 1 949 ? -8.924 -24.671 32.860 1.00 79.88 949 ASN A O 1
ATOM 7326 N N . ALA A 1 950 ? -9.788 -26.651 32.243 1.00 73.31 950 ALA A N 1
ATOM 7327 C CA . ALA A 1 950 ? -9.659 -27.274 33.559 1.00 73.31 950 ALA A CA 1
ATOM 7328 C C . ALA A 1 950 ? -8.222 -27.251 34.117 1.00 73.31 950 ALA A C 1
ATOM 7330 O O . ALA A 1 950 ? -8.053 -27.070 35.318 1.00 73.31 950 ALA A O 1
ATOM 7331 N N . ALA A 1 951 ? -7.187 -27.375 33.277 1.00 66.69 951 ALA A N 1
ATOM 7332 C CA . ALA A 1 951 ? -5.800 -27.318 33.741 1.00 66.69 951 ALA A CA 1
ATOM 7333 C C . ALA A 1 951 ? -5.432 -25.906 34.230 1.00 66.69 951 ALA A C 1
ATOM 7335 O O . ALA A 1 951 ? -4.861 -25.765 35.309 1.00 66.69 951 ALA A O 1
ATOM 7336 N N . THR A 1 952 ? -5.832 -24.856 33.505 1.00 68.56 952 THR A N 1
ATOM 7337 C CA . THR A 1 952 ? -5.663 -23.458 33.944 1.00 68.56 952 THR A CA 1
ATOM 7338 C C . THR A 1 952 ? -6.373 -23.196 35.277 1.00 68.56 952 THR A C 1
ATOM 7340 O O . THR A 1 952 ? -5.800 -22.567 36.165 1.00 68.56 952 THR A O 1
ATOM 7343 N N . ILE A 1 953 ? -7.589 -23.729 35.452 1.00 69.81 953 ILE A N 1
ATOM 7344 C CA . ILE A 1 953 ? -8.392 -23.582 36.679 1.00 69.81 953 ILE A CA 1
ATOM 7345 C C . ILE A 1 953 ? -7.776 -24.337 37.874 1.00 69.81 953 ILE A C 1
ATOM 7347 O O . ILE A 1 953 ? -7.895 -23.867 39.003 1.00 69.81 953 ILE A O 1
ATOM 7351 N N . ILE A 1 954 ? -7.114 -25.476 37.638 1.00 66.44 954 ILE A N 1
ATOM 7352 C CA . ILE A 1 954 ? -6.442 -26.285 38.673 1.00 66.44 954 ILE A CA 1
ATOM 7353 C C . ILE A 1 954 ? -5.087 -25.687 39.087 1.00 66.44 954 ILE A C 1
ATOM 7355 O O . ILE A 1 954 ? -4.716 -25.783 40.255 1.00 66.44 954 ILE A O 1
ATOM 7359 N N . HIS A 1 955 ? -4.341 -25.086 38.153 1.00 61.28 955 HIS A N 1
ATOM 7360 C CA . HIS A 1 955 ? -2.966 -24.628 38.399 1.00 61.28 955 HIS A CA 1
ATOM 7361 C C . HIS A 1 955 ? -2.819 -23.162 38.835 1.00 61.28 955 HIS A C 1
ATOM 7363 O O . HIS A 1 955 ? -1.753 -22.812 39.332 1.00 61.28 955 HIS A O 1
ATOM 7369 N N . SER A 1 956 ? -3.846 -22.320 38.684 1.00 63.50 956 SER A N 1
ATOM 7370 C CA . SER A 1 956 ? -3.835 -20.927 39.168 1.00 63.50 956 SER A CA 1
ATOM 7371 C C . SER A 1 956 ? -4.648 -20.791 40.454 1.00 63.50 956 SER A C 1
ATOM 7373 O O . SER A 1 956 ? -5.807 -21.224 40.504 1.00 63.50 956 SER A O 1
ATOM 7375 N N . ASN A 1 957 ? -4.079 -20.185 41.499 1.00 66.12 957 ASN A N 1
ATOM 7376 C CA . ASN A 1 957 ? -4.827 -19.990 42.740 1.00 66.12 957 ASN A CA 1
ATOM 7377 C C . ASN A 1 957 ? -5.820 -18.820 42.615 1.00 66.12 957 ASN A C 1
ATOM 7379 O O . ASN A 1 957 ? -5.685 -17.948 41.758 1.00 66.12 957 ASN A O 1
ATOM 7383 N N . THR A 1 958 ? -6.858 -18.814 43.456 1.00 67.88 958 THR A N 1
ATOM 7384 C CA . THR A 1 958 ? -7.952 -17.831 43.359 1.00 67.88 958 THR A CA 1
ATOM 7385 C C . THR A 1 958 ? -7.453 -16.390 43.461 1.00 67.88 958 THR A C 1
ATOM 7387 O O . THR A 1 958 ? -7.951 -15.524 42.754 1.00 67.88 958 THR A O 1
ATOM 7390 N N . ARG A 1 959 ? -6.431 -16.145 44.289 1.00 65.56 959 ARG A N 1
ATOM 7391 C CA . ARG A 1 959 ? -5.912 -14.804 44.573 1.00 65.56 959 ARG A CA 1
ATOM 7392 C C . ARG A 1 959 ? -5.115 -14.224 43.405 1.00 65.56 959 ARG A C 1
ATOM 7394 O O . ARG A 1 959 ? -5.234 -13.036 43.133 1.00 65.56 959 ARG A O 1
ATOM 7401 N N . GLU A 1 960 ? -4.336 -15.051 42.708 1.00 64.62 960 GLU A N 1
ATOM 7402 C CA . GLU A 1 960 ? -3.669 -14.665 41.453 1.00 64.62 960 GLU A CA 1
ATOM 7403 C C . GLU A 1 960 ? -4.698 -14.202 40.421 1.00 64.62 960 GLU A C 1
ATOM 7405 O O . GLU A 1 960 ? -4.567 -13.114 39.870 1.00 64.62 960 GLU A O 1
ATOM 7410 N N . PHE A 1 961 ? -5.766 -14.982 40.236 1.00 69.31 961 PHE A N 1
ATOM 7411 C CA . PHE A 1 961 ? -6.835 -14.678 39.285 1.00 69.31 961 PHE A CA 1
ATOM 7412 C C . PHE A 1 961 ? -7.697 -13.466 39.689 1.00 69.31 961 PHE A C 1
ATOM 7414 O O . PHE A 1 961 ? -8.163 -12.723 38.830 1.00 69.31 961 PHE A O 1
ATOM 7421 N N . GLU A 1 962 ? -7.892 -13.219 40.987 1.00 67.69 962 GLU A N 1
ATOM 7422 C CA . GLU A 1 962 ? -8.545 -11.999 41.484 1.00 67.69 962 GLU A CA 1
ATOM 7423 C C . GLU A 1 962 ? -7.689 -10.747 41.219 1.00 67.69 962 GLU A C 1
ATOM 7425 O O . GLU A 1 962 ? -8.220 -9.730 40.777 1.00 67.69 962 GLU A O 1
ATOM 7430 N N . THR A 1 963 ? -6.365 -10.822 41.407 1.00 62.97 963 THR A N 1
ATOM 7431 C CA . THR A 1 963 ? -5.434 -9.731 41.059 1.00 62.97 963 THR A CA 1
ATOM 7432 C C . THR A 1 963 ? -5.301 -9.540 39.539 1.00 62.97 963 THR A C 1
ATOM 7434 O O . THR A 1 963 ? -5.242 -8.407 39.069 1.00 62.97 963 THR A O 1
ATOM 7437 N N . GLU A 1 964 ? -5.313 -10.621 38.755 1.00 67.88 964 GLU A N 1
ATOM 7438 C CA . GLU A 1 964 ? -5.384 -10.593 37.285 1.00 67.88 964 GLU A CA 1
ATOM 7439 C C . GLU A 1 964 ? -6.654 -9.864 36.810 1.00 67.88 964 GLU A C 1
ATOM 7441 O O . GLU A 1 964 ? -6.573 -8.936 36.005 1.00 67.88 964 GLU A O 1
ATOM 7446 N N . LEU A 1 965 ? -7.820 -10.214 37.368 1.00 71.12 965 LEU A N 1
ATOM 7447 C CA . LEU A 1 965 ? -9.090 -9.537 37.093 1.00 71.12 965 LEU A CA 1
ATOM 7448 C C . LEU A 1 965 ? -9.064 -8.052 37.475 1.00 71.12 965 LEU A C 1
ATOM 7450 O O . LEU A 1 965 ? -9.562 -7.229 36.708 1.00 71.12 965 LEU A O 1
ATOM 7454 N N . GLU A 1 966 ? -8.497 -7.693 38.629 1.00 67.44 966 GLU A N 1
ATOM 7455 C CA . GLU A 1 966 ? -8.374 -6.296 39.067 1.00 67.44 966 GLU A CA 1
ATOM 7456 C C . GLU A 1 966 ? -7.534 -5.466 38.082 1.00 67.44 966 GLU A C 1
ATOM 7458 O O . GLU A 1 966 ? -7.934 -4.365 37.700 1.00 67.44 966 GLU A O 1
ATOM 7463 N N . ILE A 1 967 ? -6.421 -6.022 37.595 1.00 67.94 967 ILE A N 1
ATOM 7464 C CA . ILE A 1 967 ? -5.579 -5.406 36.560 1.00 67.94 967 ILE A CA 1
ATOM 7465 C C . ILE A 1 967 ? -6.360 -5.272 35.238 1.00 67.94 967 ILE A C 1
ATOM 7467 O O . ILE A 1 967 ? -6.461 -4.172 34.689 1.00 67.94 967 ILE A O 1
ATOM 7471 N N . LEU A 1 968 ? -6.986 -6.353 34.756 1.00 70.38 968 LEU A N 1
ATOM 7472 C CA . LEU A 1 968 ? -7.751 -6.369 33.500 1.00 70.38 968 LEU A CA 1
ATOM 7473 C C . LEU A 1 968 ? -8.968 -5.423 33.502 1.00 70.38 968 LEU A C 1
ATOM 7475 O O . LEU A 1 968 ? -9.327 -4.897 32.450 1.00 70.38 968 LEU A O 1
ATOM 7479 N N . CYS A 1 969 ? -9.601 -5.175 34.654 1.00 66.88 969 CYS A N 1
ATOM 7480 C CA . CYS A 1 969 ? -10.743 -4.256 34.770 1.00 66.88 969 CYS A CA 1
ATOM 7481 C C . CYS A 1 969 ? -10.370 -2.773 34.584 1.00 66.88 969 CYS A C 1
ATOM 7483 O O . CYS A 1 969 ? -11.226 -1.969 34.194 1.00 66.88 969 CYS A O 1
ATOM 7485 N N . ASN A 1 970 ? -9.125 -2.405 34.900 1.00 63.34 970 ASN A N 1
ATOM 7486 C CA . ASN A 1 970 ? -8.675 -1.013 34.987 1.00 63.34 970 ASN A CA 1
ATOM 7487 C C . ASN A 1 970 ? -7.979 -0.505 33.709 1.00 63.34 970 ASN A C 1
ATOM 7489 O O . ASN A 1 970 ? -7.836 0.702 33.521 1.00 63.34 970 ASN A O 1
ATOM 7493 N N . ILE A 1 971 ? -7.587 -1.408 32.809 1.00 68.56 971 ILE A N 1
ATOM 7494 C CA . ILE A 1 971 ? -6.842 -1.108 31.578 1.00 68.56 971 ILE A CA 1
ATOM 7495 C C . ILE A 1 971 ? -7.762 -0.607 30.469 1.00 68.56 971 ILE A C 1
ATOM 7497 O O . ILE A 1 971 ? -8.709 -1.291 30.083 1.00 68.56 971 ILE A O 1
ATOM 7501 N N . ARG A 1 972 ? -7.470 0.583 29.925 1.00 67.00 972 ARG A N 1
ATOM 7502 C CA . ARG A 1 972 ? -8.232 1.190 28.819 1.00 67.00 972 ARG A CA 1
ATOM 7503 C C . ARG A 1 972 ? -7.323 2.015 27.914 1.00 67.00 972 ARG A C 1
ATOM 7505 O O . ARG A 1 972 ? -6.945 3.127 28.263 1.00 67.00 972 ARG A O 1
ATOM 7512 N N . HIS A 1 973 ? -7.031 1.488 26.729 1.00 79.12 973 HIS A N 1
ATOM 7513 C CA . HIS A 1 973 ? -6.260 2.165 25.688 1.00 79.12 973 HIS A CA 1
ATOM 7514 C C . HIS A 1 973 ? -6.783 1.759 24.300 1.00 79.12 973 HIS A C 1
ATOM 7516 O O . HIS A 1 973 ? -7.285 0.650 24.137 1.00 79.12 973 HIS A O 1
ATOM 7522 N N . CYS A 1 974 ? -6.679 2.628 23.289 1.00 79.12 974 CYS A N 1
ATOM 7523 C CA . CYS A 1 974 ? -7.259 2.376 21.960 1.00 79.12 974 CYS A CA 1
ATOM 7524 C C . CYS A 1 974 ? -6.569 1.249 21.171 1.00 79.12 974 CYS A C 1
ATOM 7526 O O . CYS A 1 974 ? -7.158 0.725 20.230 1.00 79.12 974 CYS A O 1
ATOM 7528 N N . ASN A 1 975 ? -5.356 0.849 21.570 1.00 92.19 975 ASN A N 1
ATOM 7529 C CA . ASN A 1 975 ? -4.634 -0.301 21.016 1.00 92.19 975 ASN A CA 1
ATOM 7530 C C . ASN A 1 975 ? -4.579 -1.506 21.974 1.00 92.19 975 ASN A C 1
ATOM 7532 O O . ASN A 1 975 ? -3.691 -2.348 21.854 1.00 92.19 975 ASN A O 1
ATOM 7536 N N . ILE A 1 976 ? -5.518 -1.608 22.920 1.00 86.69 976 ILE A N 1
ATOM 7537 C CA . ILE A 1 976 ? -5.678 -2.755 23.826 1.00 86.69 976 ILE A CA 1
ATOM 7538 C C . ILE A 1 976 ? -7.122 -3.261 23.746 1.00 86.69 976 ILE A C 1
ATOM 7540 O O . ILE A 1 976 ? -8.052 -2.460 23.685 1.00 86.69 976 ILE A O 1
ATOM 7544 N N . VAL A 1 977 ? -7.321 -4.582 23.736 1.00 84.88 977 VAL A N 1
ATOM 7545 C CA . VAL A 1 977 ? -8.664 -5.184 23.753 1.00 84.88 977 VAL A CA 1
ATOM 7546 C C . VAL A 1 977 ? -9.271 -5.068 25.152 1.00 84.88 977 VAL A C 1
ATOM 7548 O O . VAL A 1 977 ? -8.730 -5.583 26.130 1.00 84.88 977 VAL A O 1
ATOM 7551 N N . ASN A 1 978 ? -10.407 -4.381 25.244 1.00 79.00 978 ASN A N 1
ATOM 7552 C CA . ASN A 1 978 ? -11.033 -3.985 26.504 1.00 79.00 978 ASN A CA 1
ATOM 7553 C C . ASN A 1 978 ? -11.882 -5.107 27.143 1.00 79.00 978 ASN A C 1
ATOM 7555 O O . ASN A 1 978 ? -12.712 -5.735 26.475 1.00 79.00 978 ASN A O 1
ATOM 7559 N N . LEU A 1 979 ? -11.732 -5.325 28.456 1.00 80.94 979 LEU A N 1
ATOM 7560 C CA . LEU A 1 979 ? -12.569 -6.259 29.216 1.00 80.94 979 LEU A CA 1
ATOM 7561 C C . LEU A 1 979 ? -13.934 -5.619 29.530 1.00 80.94 979 LEU A C 1
ATOM 7563 O O . LEU A 1 979 ? -14.025 -4.568 30.162 1.00 80.94 979 LEU A O 1
ATOM 7567 N N . LEU A 1 980 ? -15.016 -6.279 29.119 1.00 82.69 980 LEU A N 1
ATOM 7568 C CA . LEU A 1 980 ? -16.395 -5.857 29.392 1.00 82.69 980 LEU A CA 1
ATOM 7569 C C . LEU A 1 980 ? -16.943 -6.485 30.682 1.00 82.69 980 LEU A C 1
ATOM 7571 O O . LEU A 1 980 ? -17.746 -5.865 31.382 1.00 82.69 980 LEU A O 1
ATOM 7575 N N . GLY A 1 981 ? -16.516 -7.708 31.003 1.00 82.19 981 GLY A N 1
ATOM 7576 C CA . GLY A 1 981 ? -16.988 -8.453 32.167 1.00 82.19 981 GLY A CA 1
ATOM 7577 C C . GLY A 1 981 ? -16.357 -9.830 32.331 1.00 82.19 981 GLY A C 1
ATOM 7578 O O . GLY A 1 981 ? -15.461 -10.208 31.582 1.00 82.19 981 GLY A O 1
ATOM 7579 N N . TYR A 1 982 ? -16.828 -10.584 33.319 1.00 86.38 982 TYR A N 1
ATOM 7580 C CA . TYR A 1 982 ? -16.328 -11.918 33.655 1.00 86.38 982 TYR A CA 1
ATOM 7581 C C . TYR A 1 982 ? -17.419 -12.786 34.303 1.00 86.38 982 TYR A C 1
ATOM 7583 O O . TYR A 1 982 ? -18.501 -12.303 34.633 1.00 86.38 982 TYR A O 1
ATOM 7591 N N . SER A 1 983 ? -17.145 -14.077 34.491 1.00 86.81 983 SER A N 1
ATOM 7592 C CA . SER A 1 983 ? -17.990 -14.990 35.267 1.00 86.81 983 SER A CA 1
ATOM 7593 C C . SER A 1 983 ? -17.146 -16.044 35.984 1.00 86.81 983 SER A C 1
ATOM 7595 O O . SER A 1 983 ? -16.209 -16.590 35.401 1.00 86.81 983 SER A O 1
ATOM 7597 N N . THR A 1 984 ? -17.490 -16.332 37.240 1.00 84.19 984 THR A N 1
ATOM 7598 C CA . THR A 1 984 ? -16.825 -17.326 38.109 1.00 84.19 984 THR A CA 1
ATOM 7599 C C . THR A 1 984 ? -17.795 -18.372 38.679 1.00 84.19 984 THR A C 1
ATOM 7601 O O . THR A 1 984 ? -17.466 -19.116 39.606 1.00 84.19 984 THR A O 1
ATOM 7604 N N . GLU A 1 985 ? -19.026 -18.431 38.158 1.00 84.56 985 GLU A N 1
ATOM 7605 C CA . GLU A 1 985 ? -20.069 -19.313 38.688 1.00 84.56 985 GLU A CA 1
ATOM 7606 C C . GLU A 1 985 ? -19.717 -20.803 38.518 1.00 84.56 985 GLU A C 1
ATOM 7608 O O . GLU A 1 985 ? -19.219 -21.245 37.484 1.00 84.56 985 GLU A O 1
ATOM 7613 N N . MET A 1 986 ? -20.017 -21.597 39.552 1.00 79.88 986 MET A N 1
ATOM 7614 C CA . MET A 1 986 ? -19.810 -23.056 39.595 1.00 79.88 986 MET A CA 1
ATOM 7615 C C . MET A 1 986 ? -18.367 -23.535 39.321 1.00 79.88 986 MET A C 1
ATOM 7617 O O . MET A 1 986 ? -18.161 -24.703 38.998 1.00 79.88 986 MET A O 1
ATOM 7621 N N . GLY A 1 987 ? -17.364 -22.667 39.500 1.00 75.94 987 GLY A N 1
ATOM 7622 C CA . GLY A 1 987 ? -15.944 -23.003 39.326 1.00 75.94 987 GLY A CA 1
ATOM 7623 C C . GLY A 1 987 ? -15.430 -22.883 37.888 1.00 75.94 987 GLY A C 1
ATOM 7624 O O . GLY A 1 987 ? -14.245 -23.109 37.646 1.00 75.94 987 GLY A O 1
ATOM 7625 N N . GLU A 1 988 ? -16.286 -22.487 36.946 1.00 82.69 988 GLU A N 1
ATOM 7626 C CA . GLU A 1 988 ? -15.840 -21.974 35.652 1.00 82.69 988 GLU A CA 1
ATOM 7627 C C . GLU A 1 988 ? -15.081 -20.650 35.839 1.00 82.69 988 GLU A C 1
ATOM 7629 O O . GLU A 1 988 ? -15.265 -19.949 36.834 1.00 82.69 988 GLU A O 1
ATOM 7634 N N . ARG A 1 989 ? -14.252 -20.272 34.862 1.00 85.62 989 ARG A N 1
ATOM 7635 C CA . ARG A 1 989 ? -13.676 -18.923 34.778 1.00 85.62 989 ARG A CA 1
ATOM 7636 C C . ARG A 1 989 ? -13.821 -18.421 33.346 1.00 85.62 989 ARG A C 1
ATOM 7638 O O . ARG A 1 989 ? -13.240 -19.003 32.428 1.00 85.62 989 ARG A O 1
ATOM 7645 N N . LEU A 1 990 ? -14.626 -17.380 33.150 1.00 87.69 990 LEU A N 1
ATOM 7646 C CA . LEU A 1 990 ? -14.863 -16.756 31.849 1.00 87.69 990 LEU A CA 1
ATOM 7647 C C . LEU A 1 990 ? -14.539 -15.266 31.889 1.00 87.69 990 LEU A C 1
ATOM 7649 O O . LEU A 1 990 ? -14.871 -14.588 32.857 1.00 87.69 990 LEU A O 1
ATOM 7653 N N . LEU A 1 991 ? -13.960 -14.763 30.804 1.00 87.44 991 LEU A N 1
ATOM 7654 C CA . LEU A 1 991 ? -13.695 -13.350 30.542 1.00 87.44 991 LEU A CA 1
ATOM 7655 C C . LEU A 1 991 ? -14.462 -12.939 29.279 1.00 87.44 991 LEU A C 1
ATOM 7657 O O . LEU A 1 991 ? -14.524 -13.698 28.311 1.00 87.44 991 LEU A O 1
ATOM 7661 N N . VAL A 1 992 ? -15.071 -11.757 29.292 1.00 88.31 992 VAL A N 1
ATOM 7662 C CA . VAL A 1 992 ? -15.930 -11.246 28.219 1.00 88.31 992 VAL A CA 1
ATOM 7663 C C . VAL A 1 992 ? -15.322 -9.960 27.682 1.00 88.31 992 VAL A C 1
ATOM 7665 O O . VAL A 1 992 ? -15.290 -8.947 28.378 1.00 88.31 992 VAL A O 1
ATOM 7668 N N . TYR A 1 993 ? -14.852 -10.004 26.442 1.00 87.81 993 TYR A N 1
ATOM 7669 C CA . TYR A 1 993 ? -14.203 -8.900 25.740 1.00 87.81 993 TYR A CA 1
ATOM 7670 C C . TYR A 1 993 ? -15.090 -8.353 24.617 1.00 87.81 993 TYR A C 1
ATOM 7672 O O . TYR A 1 993 ? -16.015 -9.015 24.137 1.00 87.81 993 TYR A O 1
ATOM 7680 N N . GLU A 1 994 ? -14.784 -7.143 24.161 1.00 83.56 994 GLU A N 1
ATOM 7681 C CA . GLU A 1 994 ? -15.287 -6.620 22.885 1.00 83.56 994 GLU A CA 1
ATOM 7682 C C . GLU A 1 994 ? -14.908 -7.542 21.705 1.00 83.56 994 GLU A C 1
ATOM 7684 O O . GLU A 1 994 ? -13.837 -8.148 21.679 1.00 83.56 994 GLU A O 1
ATOM 7689 N N . TYR A 1 995 ? -15.812 -7.688 20.731 1.00 87.31 995 TYR A N 1
ATOM 7690 C CA . TYR A 1 995 ? -15.601 -8.552 19.567 1.00 87.31 995 TYR A CA 1
ATOM 7691 C C . TYR A 1 995 ? -14.862 -7.816 18.440 1.00 87.31 995 TYR A C 1
ATOM 7693 O O . TYR A 1 995 ? -15.253 -6.716 18.055 1.00 87.31 995 TYR A O 1
ATOM 7701 N N . MET A 1 996 ? -13.832 -8.458 17.884 1.00 89.75 996 MET A N 1
ATOM 7702 C CA . MET A 1 996 ? -12.993 -7.932 16.802 1.00 89.75 996 MET A CA 1
ATOM 7703 C C . MET A 1 996 ? -13.428 -8.551 15.459 1.00 89.75 996 MET A C 1
ATOM 7705 O O . MET A 1 996 ? -13.194 -9.744 15.244 1.00 89.75 996 MET A O 1
ATOM 7709 N N . PRO A 1 997 ? -14.114 -7.805 14.569 1.00 78.38 997 PRO A N 1
ATOM 7710 C CA . PRO A 1 997 ? -14.758 -8.378 13.386 1.00 78.38 997 PRO A CA 1
ATOM 7711 C C . PRO A 1 997 ? -13.786 -8.795 12.274 1.00 78.38 997 PRO A C 1
ATOM 7713 O O . PRO A 1 997 ? -14.138 -9.683 11.502 1.00 78.38 997 PRO A O 1
ATOM 7716 N N . HIS A 1 998 ? -12.585 -8.210 12.202 1.00 85.31 998 HIS A N 1
ATOM 7717 C CA . HIS A 1 998 ? -11.565 -8.559 11.203 1.00 85.31 998 HIS A CA 1
ATOM 7718 C C . HIS A 1 998 ? -10.560 -9.622 11.706 1.00 85.31 998 HIS A C 1
ATOM 7720 O O . HIS A 1 998 ? -9.535 -9.857 11.077 1.00 85.31 998 HIS A O 1
ATOM 7726 N N . GLY A 1 999 ? -10.850 -10.304 12.822 1.00 87.56 999 GLY A N 1
ATOM 7727 C CA . GLY A 1 999 ? -10.038 -11.427 13.308 1.00 87.56 999 GLY A CA 1
ATOM 7728 C C . GLY A 1 999 ? -8.657 -11.013 13.822 1.00 87.56 999 GLY A C 1
ATOM 7729 O O . GLY A 1 999 ? -8.511 -9.955 14.443 1.00 87.56 999 GLY A O 1
ATOM 7730 N N . THR A 1 1000 ? -7.651 -11.871 13.617 1.00 92.31 1000 THR A N 1
ATOM 7731 C CA . THR A 1 1000 ? -6.270 -11.630 14.057 1.00 92.31 1000 THR A CA 1
ATOM 7732 C C . THR A 1 1000 ? -5.335 -11.301 12.893 1.00 92.31 1000 THR A C 1
ATOM 7734 O O . THR A 1 1000 ? -5.542 -11.713 11.751 1.00 92.31 1000 THR A O 1
ATOM 7737 N N . LEU A 1 1001 ? -4.233 -10.612 13.197 1.00 95.50 1001 LEU A N 1
ATOM 7738 C CA . LEU A 1 1001 ? -3.132 -10.405 12.256 1.00 95.50 1001 LEU A CA 1
ATOM 7739 C C . LEU A 1 1001 ? -2.556 -11.744 11.751 1.00 95.50 1001 LEU A C 1
ATOM 7741 O O . LEU A 1 1001 ? -2.146 -11.833 10.600 1.00 95.50 1001 LEU A O 1
ATOM 7745 N N . HIS A 1 1002 ? -2.568 -12.801 12.571 1.00 93.38 1002 HIS A N 1
ATOM 7746 C CA . HIS A 1 1002 ? -2.128 -14.137 12.153 1.00 93.38 1002 HIS A CA 1
ATOM 7747 C C . HIS A 1 1002 ? -2.980 -14.705 11.010 1.00 93.38 1002 HIS A C 1
ATOM 7749 O O . HIS A 1 1002 ? -2.434 -15.296 10.084 1.00 93.38 1002 HIS A O 1
ATOM 7755 N N . ASP A 1 1003 ? -4.297 -14.488 11.028 1.00 88.69 1003 ASP A N 1
ATOM 7756 C CA . ASP A 1 1003 ? -5.206 -14.994 9.989 1.00 88.69 1003 ASP A CA 1
ATOM 7757 C C . ASP A 1 1003 ? -4.990 -14.269 8.648 1.00 88.69 1003 ASP A C 1
ATOM 7759 O O . ASP A 1 1003 ? -5.069 -14.870 7.576 1.00 88.69 1003 ASP A O 1
ATOM 7763 N N . HIS A 1 1004 ? -4.632 -12.985 8.728 1.00 88.69 1004 HIS A N 1
ATOM 7764 C CA . HIS A 1 1004 ? -4.308 -12.111 7.599 1.00 88.69 1004 HIS A CA 1
ATOM 7765 C C . HIS A 1 1004 ? -2.900 -12.283 7.008 1.00 88.69 1004 HIS A C 1
ATOM 7767 O O . HIS A 1 1004 ? -2.676 -11.880 5.866 1.00 88.69 1004 HIS A O 1
ATOM 7773 N N . LEU A 1 1005 ? -1.955 -12.841 7.767 1.00 90.62 1005 LEU A N 1
ATOM 7774 C CA . LEU A 1 1005 ? -0.627 -13.211 7.267 1.00 90.62 1005 LEU A CA 1
ATOM 7775 C C . LEU A 1 1005 ? -0.591 -14.674 6.793 1.00 90.62 1005 LEU A C 1
ATOM 7777 O O . LEU A 1 1005 ? 0.020 -14.972 5.774 1.00 90.62 1005 LEU A O 1
ATOM 7781 N N . HIS A 1 1006 ? -1.272 -15.579 7.509 1.00 87.19 1006 HIS A N 1
ATOM 7782 C CA . HIS A 1 1006 ? -1.045 -17.031 7.411 1.00 87.19 1006 HIS A CA 1
ATOM 7783 C C . HIS A 1 1006 ? -2.311 -17.882 7.238 1.00 87.19 1006 HIS A C 1
ATOM 7785 O O . HIS A 1 1006 ? -2.204 -19.066 6.915 1.00 87.19 1006 HIS A O 1
ATOM 7791 N N . GLY A 1 1007 ? -3.497 -17.327 7.510 1.00 69.56 1007 GLY A N 1
ATOM 7792 C CA . GLY A 1 1007 ? -4.766 -18.066 7.610 1.00 69.56 1007 GLY A CA 1
ATOM 7793 C C . GLY A 1 1007 ? -5.635 -18.066 6.349 1.00 69.56 1007 GLY A C 1
ATOM 7794 O O . GLY A 1 1007 ? -6.693 -18.693 6.345 1.00 69.56 1007 GLY A O 1
ATOM 7795 N N . GLY A 1 1008 ? -5.210 -17.385 5.281 1.00 62.91 1008 GLY A N 1
ATOM 7796 C CA . GLY A 1 1008 ? -5.959 -17.296 4.022 1.00 62.91 1008 GLY A CA 1
ATOM 7797 C C . GLY A 1 1008 ? -7.053 -16.222 3.995 1.00 62.91 1008 GLY A C 1
ATOM 7798 O O . GLY A 1 1008 ? -7.911 -16.256 3.114 1.00 62.91 1008 GLY A O 1
ATOM 7799 N N . PHE A 1 1009 ? -7.041 -15.266 4.932 1.00 72.44 1009 PHE A N 1
ATOM 7800 C CA . PHE A 1 1009 ? -7.790 -14.013 4.771 1.00 72.44 1009 PHE A CA 1
ATOM 7801 C C . PHE A 1 1009 ? -7.105 -13.106 3.731 1.00 72.44 1009 PHE A C 1
ATOM 7803 O O . PHE A 1 1009 ? -5.957 -13.333 3.349 1.00 72.44 1009 PHE A O 1
ATOM 7810 N N . SER A 1 1010 ? -7.799 -12.059 3.273 1.00 66.56 1010 SER A N 1
ATOM 7811 C CA . SER A 1 1010 ? -7.260 -11.095 2.303 1.00 66.56 1010 SER A CA 1
ATOM 7812 C C . SER A 1 1010 ? -5.925 -10.486 2.776 1.00 66.56 1010 SER A C 1
ATOM 7814 O O . SER A 1 1010 ? -5.883 -9.963 3.897 1.00 66.56 1010 SER A O 1
ATOM 7816 N N . PRO A 1 1011 ? -4.856 -10.489 1.951 1.00 73.31 1011 PRO A N 1
ATOM 7817 C CA . PRO A 1 1011 ? -3.564 -9.922 2.331 1.00 73.31 1011 PRO A CA 1
ATOM 7818 C C . PRO A 1 1011 ? -3.640 -8.433 2.695 1.00 73.31 1011 PRO A C 1
ATOM 7820 O O . PRO A 1 1011 ? -4.235 -7.621 1.985 1.00 73.31 1011 PRO A O 1
ATOM 7823 N N . LEU A 1 1012 ? -2.998 -8.060 3.804 1.00 83.94 1012 LEU A N 1
ATOM 7824 C CA . LEU A 1 1012 ? -2.878 -6.667 4.247 1.00 83.94 1012 LEU A CA 1
ATOM 7825 C C . LEU A 1 1012 ? -1.788 -5.955 3.444 1.00 83.94 1012 LEU A C 1
ATOM 7827 O O . LEU A 1 1012 ? -0.642 -6.395 3.487 1.00 83.94 1012 LEU A O 1
ATOM 7831 N N . ASN A 1 1013 ? -2.105 -4.838 2.783 1.00 79.56 1013 ASN A N 1
ATOM 7832 C CA . ASN A 1 1013 ? -1.106 -4.042 2.060 1.00 79.56 1013 ASN A CA 1
ATOM 7833 C C . ASN A 1 1013 ? -0.054 -3.405 2.995 1.00 79.56 1013 ASN A C 1
ATOM 7835 O O . ASN A 1 1013 ? -0.253 -3.298 4.208 1.00 79.56 1013 ASN A O 1
ATOM 7839 N N . TRP A 1 1014 ? 1.058 -2.939 2.420 1.00 85.69 1014 TRP A N 1
ATOM 7840 C CA . TRP A 1 1014 ? 2.195 -2.402 3.176 1.00 85.69 1014 TRP A CA 1
ATOM 7841 C C . TRP A 1 1014 ? 1.850 -1.216 4.085 1.00 85.69 1014 TRP A C 1
ATOM 7843 O O . TRP A 1 1014 ? 2.279 -1.199 5.236 1.00 85.69 1014 TRP A O 1
ATOM 7853 N N . SER A 1 1015 ? 1.028 -0.265 3.629 1.00 80.75 1015 SER A N 1
ATOM 7854 C CA . SER A 1 1015 ? 0.607 0.880 4.454 1.00 80.75 1015 SER A CA 1
ATOM 7855 C C . SER A 1 1015 ? -0.139 0.419 5.715 1.00 80.75 1015 SER A C 1
ATOM 7857 O O . SER A 1 1015 ? 0.170 0.853 6.829 1.00 80.75 1015 SER A O 1
ATOM 7859 N N . LEU A 1 1016 ? -1.059 -0.541 5.567 1.00 83.88 1016 LEU A N 1
ATOM 7860 C CA . LEU A 1 1016 ? -1.803 -1.108 6.688 1.00 83.88 1016 LEU A CA 1
ATOM 7861 C C . LEU A 1 1016 ? -0.916 -1.981 7.594 1.00 83.88 1016 LEU A C 1
ATOM 7863 O O . LEU A 1 1016 ? -1.018 -1.876 8.815 1.00 83.88 1016 LEU A O 1
ATOM 7867 N N . ARG A 1 1017 ? 0.011 -2.765 7.028 1.00 93.31 1017 ARG A N 1
ATOM 7868 C CA . ARG A 1 1017 ? 1.012 -3.548 7.779 1.00 93.31 1017 ARG A CA 1
ATOM 7869 C C . ARG A 1 1017 ? 1.889 -2.671 8.682 1.00 93.31 1017 ARG A C 1
ATOM 7871 O O . ARG A 1 1017 ? 2.006 -2.955 9.874 1.00 93.31 1017 ARG A O 1
ATOM 7878 N N . ILE A 1 1018 ? 2.440 -1.571 8.158 1.00 90.69 1018 ILE A N 1
ATOM 7879 C CA . ILE A 1 1018 ? 3.246 -0.617 8.945 1.00 90.69 1018 ILE A CA 1
ATOM 7880 C C . ILE A 1 1018 ? 2.375 0.067 10.021 1.00 90.69 1018 ILE A C 1
ATOM 7882 O O . ILE A 1 1018 ? 2.787 0.186 11.177 1.00 90.69 1018 ILE A O 1
ATOM 7886 N N . LYS A 1 1019 ? 1.139 0.466 9.684 1.00 87.56 1019 LYS A N 1
ATOM 7887 C CA . LYS A 1 1019 ? 0.191 1.069 10.640 1.00 87.56 1019 LYS A CA 1
ATOM 7888 C C . LYS A 1 1019 ? -0.141 0.120 11.802 1.00 87.56 1019 LYS A C 1
ATOM 7890 O O . LYS A 1 1019 ? -0.153 0.560 12.951 1.00 87.56 1019 LYS A O 1
ATOM 7895 N N . ILE A 1 1020 ? -0.350 -1.169 11.522 1.00 95.12 1020 ILE A N 1
ATOM 7896 C CA . ILE A 1 1020 ? -0.589 -2.221 12.525 1.00 95.12 1020 ILE A CA 1
ATOM 7897 C C . ILE A 1 1020 ? 0.641 -2.424 13.420 1.00 95.12 1020 ILE A C 1
ATOM 7899 O O . ILE A 1 1020 ? 0.486 -2.530 14.638 1.00 95.12 1020 ILE A O 1
ATOM 7903 N N . ALA A 1 1021 ? 1.856 -2.412 12.862 1.00 97.06 1021 ALA A N 1
ATOM 7904 C CA . ALA A 1 1021 ? 3.097 -2.476 13.638 1.00 97.06 1021 ALA A CA 1
ATOM 7905 C C . ALA A 1 1021 ? 3.218 -1.299 14.629 1.00 97.06 1021 ALA A C 1
ATOM 7907 O O . ALA A 1 1021 ? 3.416 -1.515 15.826 1.00 97.06 1021 ALA A O 1
ATOM 7908 N N . MET A 1 1022 ? 3.012 -0.062 14.159 1.00 97.06 1022 MET A N 1
ATOM 7909 C CA . MET A 1 1022 ? 3.007 1.147 14.996 1.00 97.06 1022 MET A CA 1
ATOM 7910 C C . MET A 1 1022 ? 1.928 1.091 16.095 1.00 97.06 1022 MET A C 1
ATOM 7912 O O . MET A 1 1022 ? 2.198 1.405 17.252 1.00 97.06 1022 MET A O 1
ATOM 7916 N N . GLN A 1 1023 ? 0.705 0.676 15.758 1.00 93.62 1023 GLN A N 1
ATOM 7917 C CA . GLN A 1 1023 ? -0.404 0.561 16.714 1.00 93.62 1023 GLN A CA 1
ATOM 7918 C C . GLN A 1 1023 ? -0.160 -0.524 17.774 1.00 93.62 1023 GLN A C 1
ATOM 7920 O O . GLN A 1 1023 ? -0.415 -0.302 18.957 1.00 93.62 1023 GLN A O 1
ATOM 7925 N N . THR A 1 1024 ? 0.406 -1.665 17.376 1.00 97.00 1024 THR A N 1
ATOM 7926 C CA . THR A 1 1024 ? 0.823 -2.736 18.295 1.00 97.00 1024 THR A CA 1
ATOM 7927 C C . THR A 1 1024 ? 1.891 -2.231 19.269 1.00 97.00 1024 THR A C 1
ATOM 7929 O O . THR A 1 1024 ? 1.782 -2.463 20.474 1.00 97.00 1024 THR A O 1
ATOM 7932 N N . ALA A 1 1025 ? 2.875 -1.466 18.778 1.00 97.06 1025 ALA A N 1
ATOM 7933 C CA . ALA A 1 1025 ? 3.897 -0.855 19.624 1.00 97.06 1025 ALA A CA 1
ATOM 7934 C C . ALA A 1 1025 ? 3.304 0.119 20.657 1.00 97.06 1025 ALA A C 1
ATOM 7936 O O . ALA A 1 1025 ? 3.715 0.080 21.812 1.00 97.06 1025 ALA A O 1
ATOM 7937 N N . LYS A 1 1026 ? 2.293 0.921 20.290 1.00 92.19 1026 LYS A N 1
ATOM 7938 C CA . LYS A 1 1026 ? 1.585 1.815 21.230 1.00 92.19 1026 LYS A CA 1
ATOM 7939 C C . LYS A 1 1026 ? 0.793 1.065 22.300 1.00 92.19 1026 LYS A C 1
ATOM 7941 O O . LYS A 1 1026 ? 0.761 1.489 23.450 1.00 92.19 1026 LYS A O 1
ATOM 7946 N N . GLY A 1 1027 ? 0.184 -0.071 21.953 1.00 90.06 1027 GLY A N 1
ATOM 7947 C CA . GLY A 1 1027 ? -0.436 -0.960 22.942 1.00 90.06 1027 GLY A CA 1
ATOM 7948 C C . GLY A 1 1027 ? 0.578 -1.469 23.974 1.00 90.06 1027 GLY A C 1
ATOM 7949 O O . GLY A 1 1027 ? 0.330 -1.405 25.177 1.00 90.06 1027 GLY A O 1
ATOM 7950 N N . LEU A 1 1028 ? 1.747 -1.916 23.510 1.00 94.75 1028 LEU A N 1
ATOM 7951 C CA . LEU A 1 1028 ? 2.828 -2.393 24.377 1.00 94.75 1028 LEU A CA 1
ATOM 7952 C C . LEU A 1 1028 ? 3.485 -1.263 25.191 1.00 94.75 1028 LEU A C 1
ATOM 7954 O O . LEU A 1 1028 ? 3.790 -1.472 26.362 1.00 94.75 1028 LEU A O 1
ATOM 7958 N N . GLU A 1 1029 ? 3.654 -0.065 24.622 1.00 95.12 1029 GLU A N 1
ATOM 7959 C CA . GLU A 1 1029 ? 4.132 1.123 25.345 1.00 95.12 1029 GLU A CA 1
ATOM 7960 C C . GLU A 1 1029 ? 3.212 1.474 26.518 1.00 95.12 1029 GLU A C 1
ATOM 7962 O O . GLU A 1 1029 ? 3.698 1.602 27.641 1.00 95.12 1029 GLU A O 1
ATOM 7967 N N . TYR A 1 1030 ? 1.896 1.539 26.296 1.00 89.56 1030 TYR A N 1
ATOM 7968 C CA . TYR A 1 1030 ? 0.921 1.801 27.357 1.00 89.56 1030 TYR A CA 1
ATOM 7969 C C . TYR A 1 1030 ? 1.071 0.814 28.531 1.00 89.56 1030 TYR A C 1
ATOM 7971 O O . TYR A 1 1030 ? 1.181 1.232 29.684 1.00 89.56 1030 TYR A O 1
ATOM 7979 N N . LEU A 1 1031 ? 1.168 -0.494 28.250 1.00 87.75 1031 LEU A N 1
ATOM 7980 C CA . LEU A 1 1031 ? 1.389 -1.524 29.278 1.00 87.75 1031 LEU A CA 1
ATOM 7981 C C . LEU A 1 1031 ? 2.740 -1.353 30.003 1.00 87.75 1031 LEU A C 1
ATOM 7983 O O . LEU A 1 1031 ? 2.835 -1.580 31.211 1.00 87.75 1031 LEU A O 1
ATOM 7987 N N . HIS A 1 1032 ? 3.784 -0.949 29.274 1.00 88.25 1032 HIS A N 1
ATOM 7988 C CA . HIS A 1 1032 ? 5.157 -0.824 29.775 1.00 88.25 1032 HIS A CA 1
ATOM 7989 C C . HIS A 1 1032 ? 5.470 0.500 30.478 1.00 88.25 1032 HIS A C 1
ATOM 7991 O O . HIS A 1 1032 ? 6.493 0.554 31.163 1.00 88.25 1032 HIS A O 1
ATOM 7997 N N . VAL A 1 1033 ? 4.684 1.560 30.279 1.00 84.88 1033 VAL A N 1
ATOM 7998 C CA . VAL A 1 1033 ? 5.048 2.932 30.688 1.00 84.88 1033 VAL A CA 1
ATOM 7999 C C . VAL A 1 1033 ? 3.912 3.664 31.407 1.00 84.88 1033 VAL A C 1
ATOM 8001 O O . VAL A 1 1033 ? 4.183 4.352 32.388 1.00 84.88 1033 VAL A O 1
ATOM 8004 N N . GLU A 1 1034 ? 2.663 3.514 30.958 1.00 79.06 1034 GLU A N 1
ATOM 8005 C CA . GLU A 1 1034 ? 1.514 4.274 31.482 1.00 79.06 1034 GLU A CA 1
ATOM 8006 C C . GLU A 1 1034 ? 0.677 3.497 32.508 1.00 79.06 1034 GLU A C 1
ATOM 8008 O O . GLU A 1 1034 ? 0.082 4.099 33.402 1.00 79.06 1034 GLU A O 1
ATOM 8013 N N . ALA A 1 1035 ? 0.622 2.167 32.401 1.00 74.81 1035 ALA A N 1
ATOM 8014 C CA . ALA A 1 1035 ? -0.111 1.324 33.337 1.00 74.81 1035 ALA A CA 1
ATOM 8015 C C . ALA A 1 1035 ? 0.568 1.276 34.721 1.00 74.81 1035 ALA A C 1
ATOM 8017 O O . ALA A 1 1035 ? 1.764 0.995 34.828 1.00 74.81 1035 ALA A O 1
ATOM 8018 N N . ASP A 1 1036 ? -0.215 1.473 35.787 1.00 69.38 1036 ASP A N 1
ATOM 8019 C CA . ASP A 1 1036 ? 0.205 1.273 37.179 1.00 69.38 1036 ASP A CA 1
ATOM 8020 C C . ASP A 1 1036 ? -0.677 0.193 37.842 1.00 69.38 1036 ASP A C 1
ATOM 8022 O O . ASP A 1 1036 ? -1.899 0.364 37.889 1.00 69.38 1036 ASP A O 1
ATOM 8026 N N . PRO A 1 1037 ? -0.111 -0.930 38.331 1.00 69.44 1037 PRO A N 1
ATOM 8027 C CA . PRO A 1 1037 ? 1.300 -1.315 38.253 1.00 69.44 1037 PRO A CA 1
ATOM 8028 C C . PRO A 1 1037 ? 1.747 -1.665 36.825 1.00 69.44 1037 PRO A C 1
ATOM 8030 O O . PRO A 1 1037 ? 1.024 -2.339 36.100 1.00 69.44 1037 PRO A O 1
ATOM 8033 N N . ARG A 1 1038 ? 2.987 -1.290 36.467 1.00 78.00 1038 ARG A N 1
ATOM 8034 C CA . ARG A 1 1038 ? 3.637 -1.605 35.174 1.00 78.00 1038 ARG A CA 1
ATOM 8035 C C . ARG A 1 1038 ? 3.469 -3.076 34.779 1.00 78.00 1038 ARG A C 1
ATOM 8037 O O . ARG A 1 1038 ? 3.834 -3.961 35.560 1.00 78.00 1038 ARG A O 1
ATOM 8044 N N . ILE A 1 1039 ? 3.007 -3.314 33.552 1.00 80.75 1039 ILE A N 1
ATOM 8045 C CA . ILE A 1 1039 ? 2.591 -4.626 33.042 1.00 80.75 1039 ILE A CA 1
ATOM 8046 C C . ILE A 1 1039 ? 3.608 -5.159 32.028 1.00 80.75 1039 ILE A C 1
ATOM 8048 O O . ILE A 1 1039 ? 4.125 -4.423 31.190 1.00 80.75 1039 ILE A O 1
ATOM 8052 N N . VAL A 1 1040 ? 3.857 -6.467 32.087 1.00 84.50 1040 VAL A N 1
ATOM 8053 C CA . VAL A 1 1040 ? 4.531 -7.230 31.028 1.00 84.50 1040 VAL A CA 1
ATOM 8054 C C . VAL A 1 1040 ? 3.483 -8.119 30.363 1.00 84.50 1040 VAL A C 1
ATOM 8056 O O . VAL A 1 1040 ? 2.679 -8.751 31.050 1.00 84.50 1040 VAL A O 1
ATOM 8059 N N . HIS A 1 1041 ? 3.467 -8.173 29.035 1.00 88.44 1041 HIS A N 1
ATOM 8060 C CA . HIS A 1 1041 ? 2.517 -8.985 28.281 1.00 88.44 1041 HIS A CA 1
ATOM 8061 C C . HIS A 1 1041 ? 2.876 -10.477 28.348 1.00 88.44 1041 HIS A C 1
ATOM 8063 O O . HIS A 1 1041 ? 1.981 -11.312 28.498 1.00 88.44 1041 HIS A O 1
ATOM 8069 N N . GLY A 1 1042 ? 4.161 -10.817 28.201 1.00 84.00 1042 GLY A N 1
ATOM 8070 C CA . GLY A 1 1042 ? 4.725 -12.172 28.273 1.00 84.00 1042 GLY A CA 1
ATOM 8071 C C . GLY A 1 1042 ? 4.405 -13.091 27.085 1.00 84.00 1042 GLY A C 1
ATOM 8072 O O . GLY A 1 1042 ? 4.981 -14.176 26.978 1.00 84.00 1042 GLY A O 1
ATOM 8073 N N . HIS A 1 1043 ? 3.495 -12.673 26.199 1.00 83.38 1043 HIS A N 1
ATOM 8074 C CA . HIS A 1 1043 ? 2.887 -13.499 25.150 1.00 83.38 1043 HIS A CA 1
ATOM 8075 C C . HIS A 1 1043 ? 2.609 -12.709 23.856 1.00 83.38 1043 HIS A C 1
ATOM 8077 O O . HIS A 1 1043 ? 1.576 -12.906 23.214 1.00 83.38 1043 HIS A O 1
ATOM 8083 N N . VAL A 1 1044 ? 3.511 -11.805 23.461 1.00 92.75 1044 VAL A N 1
ATOM 8084 C CA . VAL A 1 1044 ? 3.381 -11.068 22.192 1.00 92.75 1044 VAL A CA 1
ATOM 8085 C C . VAL A 1 1044 ? 3.505 -12.042 21.008 1.00 92.75 1044 VAL A C 1
ATOM 8087 O O . VAL A 1 1044 ? 4.437 -12.841 20.944 1.00 92.75 1044 VAL A O 1
ATOM 8090 N N . LYS A 1 1045 ? 2.534 -12.022 20.086 1.00 93.19 1045 LYS A N 1
ATOM 8091 C CA . LYS A 1 1045 ? 2.499 -12.842 18.857 1.00 93.19 1045 LYS A CA 1
ATOM 8092 C C . LYS A 1 1045 ? 1.440 -12.316 17.886 1.00 93.19 1045 LYS A C 1
ATOM 8094 O O . LYS A 1 1045 ? 0.469 -11.704 18.328 1.00 93.19 1045 LYS A O 1
ATOM 8099 N N . SER A 1 1046 ? 1.556 -12.633 16.596 1.00 94.50 1046 SER A N 1
ATOM 8100 C CA . SER A 1 1046 ? 0.586 -12.238 15.557 1.00 94.50 1046 SER A CA 1
ATOM 8101 C C . SER A 1 1046 ? -0.866 -12.629 15.876 1.00 94.50 1046 SER A C 1
ATOM 8103 O O . SER A 1 1046 ? -1.784 -11.879 15.567 1.00 94.50 1046 SER A O 1
ATOM 8105 N N . SER A 1 1047 ? -1.100 -13.754 16.559 1.00 91.31 1047 SER A N 1
ATOM 8106 C CA . SER A 1 1047 ? -2.453 -14.200 16.950 1.00 91.31 1047 SER A CA 1
ATOM 8107 C C . SER A 1 1047 ? -3.000 -13.542 18.227 1.00 91.31 1047 SER A C 1
ATOM 8109 O O . SER A 1 1047 ? -4.117 -13.846 18.629 1.00 91.31 1047 SER A O 1
ATOM 8111 N N . ASN A 1 1048 ? -2.231 -12.655 18.870 1.00 93.25 1048 ASN A N 1
ATOM 8112 C CA . ASN A 1 1048 ? -2.670 -11.803 19.986 1.00 93.25 1048 ASN A CA 1
ATOM 8113 C C . ASN A 1 1048 ? -2.831 -10.325 19.569 1.00 93.25 1048 ASN A C 1
ATOM 8115 O O . ASN A 1 1048 ? -3.169 -9.483 20.399 1.00 93.25 1048 ASN A O 1
ATOM 8119 N N . VAL A 1 1049 ? -2.614 -10.011 18.287 1.00 96.19 1049 VAL A N 1
ATOM 8120 C CA . VAL A 1 1049 ? -2.925 -8.713 17.679 1.00 96.19 1049 VAL A CA 1
ATOM 8121 C C . VAL A 1 1049 ? -4.206 -8.883 16.868 1.00 96.19 1049 VAL A C 1
ATOM 8123 O O . VAL A 1 1049 ? -4.221 -9.619 15.882 1.00 96.19 1049 VAL A O 1
ATOM 8126 N N . LEU A 1 1050 ? -5.289 -8.238 17.297 1.00 93.31 1050 LEU A N 1
ATOM 8127 C CA . LEU A 1 1050 ? -6.599 -8.301 16.646 1.00 93.31 1050 LEU A CA 1
ATOM 8128 C C . LEU A 1 1050 ? -6.942 -6.992 15.940 1.00 93.31 1050 LEU A C 1
ATOM 8130 O O . LEU A 1 1050 ? -6.407 -5.939 16.284 1.00 93.31 1050 LEU A O 1
ATOM 8134 N N . LEU A 1 1051 ? -7.834 -7.069 14.953 1.00 89.94 1051 LEU A N 1
ATOM 8135 C CA . LEU A 1 1051 ? -8.226 -5.943 14.108 1.00 89.94 1051 LEU A CA 1
ATOM 8136 C C . LEU A 1 1051 ? -9.707 -5.593 14.323 1.00 89.94 1051 LEU A C 1
ATOM 8138 O O . LEU A 1 1051 ? -10.599 -6.429 14.133 1.00 89.94 1051 LEU A O 1
ATOM 8142 N N . ASP A 1 1052 ? -9.971 -4.349 14.728 1.00 82.12 1052 ASP A N 1
ATOM 8143 C CA . ASP A 1 1052 ? -11.336 -3.844 14.902 1.00 82.12 1052 ASP A CA 1
ATOM 8144 C C . ASP A 1 1052 ? -11.990 -3.404 13.575 1.00 82.12 1052 ASP A C 1
ATOM 8146 O O . ASP A 1 1052 ? -11.409 -3.543 12.495 1.00 82.12 1052 ASP A O 1
ATOM 8150 N N . SER A 1 1053 ? -13.226 -2.897 13.637 1.00 75.81 1053 SER A N 1
ATOM 8151 C CA . SER A 1 1053 ? -14.000 -2.462 12.462 1.00 75.81 1053 SER A CA 1
ATOM 8152 C C . SER A 1 1053 ? -13.332 -1.367 11.625 1.00 75.81 1053 SER A C 1
ATOM 8154 O O . SER A 1 1053 ? -13.597 -1.293 10.429 1.00 75.81 1053 SER A O 1
ATOM 8156 N N . ASP A 1 1054 ? -12.455 -0.557 12.222 1.00 66.38 1054 ASP A N 1
ATOM 8157 C CA . ASP A 1 1054 ? -11.758 0.555 11.565 1.00 66.38 1054 ASP A CA 1
ATOM 8158 C C . ASP A 1 1054 ? -10.320 0.169 11.154 1.00 66.38 1054 ASP A C 1
ATOM 8160 O O . ASP A 1 1054 ? -9.485 1.026 10.835 1.00 66.38 1054 ASP A O 1
ATOM 8164 N N . TRP A 1 1055 ? -10.029 -1.140 11.163 1.00 80.69 1055 TRP A N 1
ATOM 8165 C CA . TRP A 1 1055 ? -8.709 -1.737 10.942 1.00 80.69 1055 TRP A CA 1
ATOM 8166 C C . TRP A 1 1055 ? -7.640 -1.190 11.904 1.00 80.69 1055 TRP A C 1
ATOM 8168 O O . TRP A 1 1055 ? -6.476 -1.019 11.529 1.00 80.69 1055 TRP A O 1
ATOM 8178 N N . VAL A 1 1056 ? -8.027 -0.887 13.148 1.00 79.25 1056 VAL A N 1
ATOM 8179 C CA . VAL A 1 1056 ? -7.091 -0.531 14.218 1.00 79.25 1056 VAL A CA 1
ATOM 8180 C C . VAL A 1 1056 ? -6.632 -1.799 14.930 1.00 79.25 1056 VAL A C 1
ATOM 8182 O O . VAL A 1 1056 ? -7.444 -2.619 15.362 1.00 79.25 1056 VAL A O 1
ATOM 8185 N N . ALA A 1 1057 ? -5.314 -1.949 15.069 1.00 91.81 1057 ALA A N 1
ATOM 8186 C CA . ALA A 1 1057 ? -4.719 -3.045 15.817 1.00 91.81 1057 ALA A CA 1
ATOM 8187 C C . ALA A 1 1057 ? -4.921 -2.867 17.326 1.00 91.81 1057 ALA A C 1
ATOM 8189 O O . ALA A 1 1057 ? -4.632 -1.801 17.885 1.00 91.81 1057 ALA A O 1
ATOM 8190 N N . ARG A 1 1058 ? -5.371 -3.934 17.990 1.00 90.06 1058 ARG A N 1
ATOM 8191 C CA . ARG A 1 1058 ? -5.534 -4.018 19.442 1.00 90.06 1058 ARG A CA 1
ATOM 8192 C C . ARG A 1 1058 ? -4.857 -5.271 19.984 1.00 90.06 1058 ARG A C 1
ATOM 8194 O O . ARG A 1 1058 ? -5.054 -6.368 19.466 1.00 90.06 1058 ARG A O 1
ATOM 8201 N N . VAL A 1 1059 ? -4.063 -5.102 21.034 1.00 93.44 1059 VAL A N 1
ATOM 8202 C CA . VAL A 1 1059 ? -3.312 -6.182 21.683 1.00 93.44 1059 VAL A CA 1
ATOM 8203 C C . VAL A 1 1059 ? -4.180 -6.851 22.758 1.00 93.44 1059 VAL A C 1
ATOM 8205 O O . VAL A 1 1059 ? -4.877 -6.168 23.512 1.00 93.44 1059 VAL A O 1
ATOM 8208 N N . ALA A 1 1060 ? -4.155 -8.183 22.817 1.00 89.31 1060 ALA A N 1
ATOM 8209 C CA . ALA A 1 1060 ? -4.964 -9.014 23.712 1.00 89.31 1060 ALA A CA 1
ATOM 8210 C C . ALA A 1 1060 ? -4.135 -10.133 24.370 1.00 89.31 1060 ALA A C 1
ATOM 8212 O O . ALA A 1 1060 ? -2.971 -10.334 24.040 1.00 89.31 1060 ALA A O 1
ATOM 8213 N N . ASP A 1 1061 ? -4.750 -10.904 25.273 1.00 79.75 1061 ASP A N 1
ATOM 8214 C CA . ASP A 1 1061 ? -4.123 -12.076 25.910 1.00 79.75 1061 ASP A CA 1
ATOM 8215 C C . ASP A 1 1061 ? -2.812 -11.762 26.671 1.00 79.75 1061 ASP A C 1
ATOM 8217 O O . ASP A 1 1061 ? -1.859 -12.545 26.693 1.00 79.75 1061 ASP A O 1
ATOM 8221 N N . PHE A 1 1062 ? -2.783 -10.600 27.328 1.00 73.12 1062 PHE A N 1
ATOM 8222 C CA . PHE A 1 1062 ? -1.719 -10.153 28.228 1.00 73.12 1062 PHE A CA 1
ATOM 8223 C C . PHE A 1 1062 ? -2.022 -10.498 29.697 1.00 73.12 1062 PHE A C 1
ATOM 8225 O O . PHE A 1 1062 ? -3.177 -10.489 30.112 1.00 73.12 1062 PHE A O 1
ATOM 8232 N N . GLY A 1 1063 ? -0.968 -10.743 30.488 1.00 57.91 1063 GLY A N 1
ATOM 8233 C CA . GLY A 1 1063 ? -1.038 -10.781 31.956 1.00 57.91 1063 GLY A CA 1
ATOM 8234 C C . GLY A 1 1063 ? -1.440 -12.118 32.593 1.00 57.91 1063 GLY A C 1
ATOM 8235 O O . GLY A 1 1063 ? -2.488 -12.196 33.214 1.00 57.91 1063 GLY A O 1
ATOM 8236 N N . LEU A 1 1064 ? -0.582 -13.145 32.519 1.00 52.03 1064 LEU A N 1
ATOM 8237 C CA . LEU A 1 1064 ? -0.783 -14.431 33.225 1.00 52.03 1064 LEU A CA 1
ATOM 8238 C C . LEU A 1 1064 ? 0.454 -14.939 34.001 1.00 52.03 1064 LEU A C 1
ATOM 8240 O O . LEU A 1 1064 ? 0.556 -16.121 34.326 1.00 52.03 1064 LEU A O 1
ATOM 8244 N N . VAL A 1 1065 ? 1.407 -14.049 34.309 1.00 48.09 1065 VAL A N 1
ATOM 8245 C CA . VAL A 1 1065 ? 2.586 -14.355 35.142 1.00 48.09 1065 VAL A CA 1
ATOM 8246 C C . VAL A 1 1065 ? 2.837 -13.223 36.138 1.00 48.09 1065 VAL A C 1
ATOM 8248 O O . VAL A 1 1065 ? 3.249 -12.127 35.765 1.00 48.09 1065 VAL A O 1
ATOM 8251 N N . THR A 1 1066 ? 2.632 -13.506 37.423 1.00 47.97 1066 THR A N 1
ATOM 8252 C CA . THR A 1 1066 ? 3.021 -12.636 38.543 1.00 47.97 1066 THR A CA 1
ATOM 8253 C C . THR A 1 1066 ? 4.234 -13.200 39.289 1.00 47.97 1066 THR A C 1
ATOM 8255 O O . THR A 1 1066 ? 4.362 -14.410 39.447 1.00 47.97 1066 THR A O 1
ATOM 8258 N N . SER A 1 1067 ? 5.065 -12.311 39.848 1.00 44.75 1067 SER A N 1
ATOM 8259 C CA . SER A 1 1067 ? 6.195 -12.586 40.766 1.00 44.75 1067 SER A CA 1
ATOM 8260 C C . SER A 1 1067 ? 7.510 -13.157 40.187 1.00 44.75 1067 SER A C 1
ATOM 8262 O O . SER A 1 1067 ? 8.000 -14.206 40.594 1.00 44.75 1067 SER A O 1
ATOM 8264 N N . SER A 1 1068 ? 8.177 -12.357 39.352 1.00 38.38 1068 SER A N 1
ATOM 8265 C CA . SER A 1 1068 ? 9.641 -12.352 39.160 1.00 38.38 1068 SER A CA 1
ATOM 8266 C C . SER A 1 1068 ? 10.220 -11.007 39.642 1.00 38.38 1068 SER A C 1
ATOM 8268 O O . SER A 1 1068 ? 9.610 -9.952 39.461 1.00 38.38 1068 SER A O 1
ATOM 8270 N N . ASN A 1 1069 ? 11.399 -11.010 40.279 1.00 41.19 1069 ASN A N 1
ATOM 8271 C CA . ASN A 1 1069 ? 12.002 -9.794 40.864 1.00 41.19 1069 ASN A CA 1
ATOM 8272 C C . ASN A 1 1069 ? 12.770 -8.913 39.850 1.00 41.19 1069 ASN A C 1
ATOM 8274 O O . ASN A 1 1069 ? 13.432 -7.957 40.248 1.00 41.19 1069 ASN A O 1
ATOM 8278 N N . GLU A 1 1070 ? 12.672 -9.189 38.545 1.00 50.69 1070 GLU A N 1
ATOM 8279 C CA . GLU A 1 1070 ? 13.492 -8.562 37.495 1.00 50.69 1070 GLU A CA 1
ATOM 8280 C C . GLU A 1 1070 ? 12.651 -7.883 36.398 1.00 50.69 1070 GLU A C 1
ATOM 8282 O O . GLU A 1 1070 ? 12.878 -8.074 35.204 1.00 50.69 1070 GLU A O 1
ATOM 8287 N N . LYS A 1 1071 ? 11.708 -7.016 36.804 1.00 56.84 1071 LYS A N 1
ATOM 8288 C CA . LYS A 1 1071 ? 10.737 -6.314 35.927 1.00 56.84 1071 LYS A CA 1
ATOM 8289 C C . LYS A 1 1071 ? 11.300 -5.719 34.621 1.00 56.84 1071 LYS A C 1
ATOM 8291 O O . LYS A 1 1071 ? 10.550 -5.547 33.665 1.00 56.84 1071 LYS A O 1
ATOM 8296 N N . ASN A 1 1072 ? 12.584 -5.359 34.568 1.00 57.53 1072 ASN A N 1
ATOM 8297 C CA . ASN A 1 1072 ? 13.212 -4.838 33.350 1.00 57.53 1072 ASN A CA 1
ATOM 8298 C C . ASN A 1 1072 ? 13.571 -5.933 32.335 1.00 57.53 1072 ASN A C 1
ATOM 8300 O O . ASN A 1 1072 ? 13.356 -5.718 31.142 1.00 57.53 1072 ASN A O 1
ATOM 8304 N N . LEU A 1 1073 ? 14.071 -7.090 32.785 1.00 59.53 1073 LEU A N 1
ATOM 8305 C CA . LEU A 1 1073 ? 14.432 -8.209 31.910 1.00 59.53 1073 LEU A CA 1
ATOM 8306 C C . LEU A 1 1073 ? 13.187 -8.759 31.203 1.00 59.53 1073 LEU A C 1
ATOM 8308 O O . LEU A 1 1073 ? 13.193 -8.943 29.987 1.00 59.53 1073 LEU A O 1
ATOM 8312 N N . ASP A 1 1074 ? 12.090 -8.892 31.950 1.00 73.19 1074 ASP A N 1
ATOM 8313 C CA . ASP A 1 1074 ? 10.803 -9.350 31.427 1.00 73.19 1074 ASP A CA 1
ATOM 8314 C C . ASP A 1 1074 ? 10.237 -8.387 30.357 1.00 73.19 1074 ASP A C 1
ATOM 8316 O O . ASP A 1 1074 ? 9.831 -8.838 29.288 1.00 73.19 1074 ASP A O 1
ATOM 8320 N N . THR A 1 1075 ? 10.325 -7.056 30.522 1.00 85.44 1075 THR A N 1
ATOM 8321 C CA . THR A 1 1075 ? 9.914 -6.129 29.437 1.00 85.44 1075 THR A CA 1
ATOM 8322 C C . THR A 1 1075 ? 10.785 -6.199 28.179 1.00 85.44 1075 THR A C 1
ATOM 8324 O O . THR A 1 1075 ? 10.305 -5.911 27.085 1.00 85.44 1075 THR A O 1
ATOM 8327 N N . LYS A 1 1076 ? 12.047 -6.639 28.281 1.00 90.88 1076 LYS A N 1
ATOM 8328 C CA . LYS A 1 1076 ? 12.900 -6.872 27.102 1.00 90.88 1076 LYS A CA 1
ATOM 8329 C C . LYS A 1 1076 ? 12.556 -8.173 26.370 1.00 90.88 1076 LYS A C 1
ATOM 8331 O O . LYS A 1 1076 ? 12.991 -8.343 25.230 1.00 90.88 1076 LYS A O 1
ATOM 8336 N N . ARG A 1 1077 ? 11.766 -9.071 26.972 1.00 90.88 1077 ARG A N 1
ATOM 8337 C CA . ARG A 1 1077 ? 11.176 -10.232 26.289 1.00 90.88 1077 ARG A CA 1
ATOM 8338 C C . ARG A 1 1077 ? 10.030 -9.817 25.371 1.00 90.88 1077 ARG A C 1
ATOM 8340 O O . ARG A 1 1077 ? 10.046 -10.201 24.209 1.00 90.88 1077 ARG A O 1
ATOM 8347 N N . ASP A 1 1078 ? 9.116 -8.971 25.847 1.00 93.19 1078 ASP A N 1
ATOM 8348 C CA . ASP A 1 1078 ? 8.036 -8.420 25.012 1.00 93.19 1078 ASP A CA 1
ATOM 8349 C C . ASP A 1 1078 ? 8.584 -7.693 23.774 1.00 93.19 1078 ASP A C 1
ATOM 8351 O O . ASP A 1 1078 ? 8.043 -7.857 22.687 1.00 93.19 1078 ASP A O 1
ATOM 8355 N N . VAL A 1 1079 ? 9.692 -6.949 23.914 1.00 96.62 1079 VAL A N 1
ATOM 8356 C CA . VAL A 1 1079 ? 10.386 -6.307 22.780 1.00 96.62 1079 VAL A CA 1
ATOM 8357 C C . VAL A 1 1079 ? 10.899 -7.341 21.768 1.00 96.62 1079 VAL A C 1
ATOM 8359 O O . VAL A 1 1079 ? 10.730 -7.147 20.567 1.00 96.62 1079 VAL A O 1
ATOM 8362 N N . TYR A 1 1080 ? 11.481 -8.453 22.227 1.00 96.56 1080 TYR A N 1
ATOM 8363 C CA . TYR A 1 1080 ? 11.943 -9.534 21.347 1.00 96.56 1080 TYR A CA 1
ATOM 8364 C C . TYR A 1 1080 ? 10.777 -10.207 20.617 1.00 96.56 1080 TYR A C 1
ATOM 8366 O O . TYR A 1 1080 ? 10.797 -10.325 19.394 1.00 96.56 1080 TYR A O 1
ATOM 8374 N N . ASP A 1 1081 ? 9.734 -10.601 21.350 1.00 95.75 1081 ASP A N 1
ATOM 8375 C CA . ASP A 1 1081 ? 8.565 -11.263 20.773 1.00 95.75 1081 ASP A CA 1
ATOM 8376 C C . ASP A 1 1081 ? 7.759 -10.306 19.859 1.00 95.75 1081 ASP A C 1
ATOM 8378 O O . ASP A 1 1081 ? 7.213 -10.742 18.846 1.00 95.75 1081 ASP A O 1
ATOM 8382 N N . PHE A 1 1082 ? 7.774 -8.990 20.115 1.00 98.00 1082 PHE A N 1
ATOM 8383 C CA . PHE A 1 1082 ? 7.303 -7.962 19.174 1.00 98.00 1082 PHE A CA 1
ATOM 8384 C C . PHE A 1 1082 ? 8.180 -7.872 17.916 1.00 98.00 1082 PHE A C 1
ATOM 8386 O O . PHE A 1 1082 ? 7.647 -7.806 16.812 1.00 98.00 1082 PHE A O 1
ATOM 8393 N N . GLY A 1 1083 ? 9.507 -7.940 18.050 1.00 97.88 1083 GLY A N 1
ATOM 8394 C CA . GLY A 1 1083 ? 10.433 -8.029 16.916 1.00 97.88 1083 GLY A CA 1
ATOM 8395 C C . GLY A 1 1083 ? 10.144 -9.220 16.004 1.00 97.88 1083 GLY A C 1
ATOM 8396 O O . GLY A 1 1083 ? 10.149 -9.078 14.785 1.00 97.88 1083 GLY A O 1
ATOM 8397 N N . VAL A 1 1084 ? 9.788 -10.370 16.581 1.00 97.81 1084 VAL A N 1
ATOM 8398 C CA . VAL A 1 1084 ? 9.318 -11.531 15.813 1.00 97.81 1084 VAL A CA 1
ATOM 8399 C C . VAL A 1 1084 ? 8.024 -11.216 15.055 1.00 97.81 1084 VAL A C 1
ATOM 8401 O O . VAL A 1 1084 ? 7.922 -11.563 13.883 1.00 97.81 1084 VAL A O 1
ATOM 8404 N N . VAL A 1 1085 ? 7.063 -10.507 15.662 1.00 98.00 1085 VAL A N 1
ATOM 8405 C CA . VAL A 1 1085 ? 5.845 -10.056 14.956 1.00 98.00 1085 VAL A CA 1
ATOM 8406 C C . VAL A 1 1085 ? 6.173 -9.080 13.820 1.00 98.00 1085 VAL A C 1
ATOM 8408 O O . VAL A 1 1085 ? 5.562 -9.181 12.760 1.00 98.00 1085 VAL A O 1
ATOM 8411 N N . LEU A 1 1086 ? 7.160 -8.189 13.978 1.00 98.25 1086 LEU A N 1
ATOM 8412 C CA . LEU A 1 1086 ? 7.630 -7.340 12.875 1.00 98.25 1086 LEU A CA 1
ATOM 8413 C C . LEU A 1 1086 ? 8.199 -8.172 11.716 1.00 98.25 1086 LEU A C 1
ATOM 8415 O O . LEU A 1 1086 ? 7.922 -7.863 10.561 1.00 98.25 1086 LEU A O 1
ATOM 8419 N N . LEU A 1 1087 ? 8.930 -9.253 12.005 1.00 97.81 1087 LEU A N 1
ATOM 8420 C CA . LEU A 1 1087 ? 9.413 -10.181 10.978 1.00 97.81 1087 LEU A CA 1
ATOM 8421 C C . LEU A 1 1087 ? 8.266 -10.950 10.303 1.00 97.81 1087 LEU A C 1
ATOM 8423 O O . LEU A 1 1087 ? 8.285 -11.085 9.082 1.00 97.81 1087 LEU A O 1
ATOM 8427 N N . GLU A 1 1088 ? 7.237 -11.398 11.035 1.00 97.06 1088 GLU A N 1
ATOM 8428 C CA . GLU A 1 1088 ? 6.037 -11.996 10.418 1.00 97.06 1088 GLU A CA 1
ATOM 8429 C C . GLU A 1 1088 ? 5.327 -10.985 9.490 1.00 97.06 1088 GLU A C 1
ATOM 8431 O O . GLU A 1 1088 ? 4.956 -11.329 8.368 1.00 97.06 1088 GLU A O 1
ATOM 8436 N N . ILE A 1 1089 ? 5.200 -9.719 9.915 1.00 96.69 1089 ILE A N 1
ATOM 8437 C CA . ILE A 1 1089 ? 4.619 -8.620 9.119 1.00 96.69 1089 ILE A CA 1
ATOM 8438 C C . ILE A 1 1089 ? 5.451 -8.324 7.860 1.00 96.69 1089 ILE A C 1
ATOM 8440 O O . ILE A 1 1089 ? 4.880 -8.063 6.801 1.00 96.69 1089 ILE A O 1
ATOM 8444 N N . LEU A 1 1090 ? 6.781 -8.351 7.952 1.00 95.38 1090 LEU A N 1
ATOM 8445 C CA . LEU A 1 1090 ? 7.676 -8.100 6.819 1.00 95.38 1090 LEU A CA 1
ATOM 8446 C C . LEU A 1 1090 ? 7.693 -9.250 5.810 1.00 95.38 1090 LEU A C 1
ATOM 8448 O O . LEU A 1 1090 ? 7.821 -8.998 4.620 1.00 95.38 1090 LEU A O 1
ATOM 8452 N N . THR A 1 1091 ? 7.571 -10.497 6.264 1.00 92.50 1091 THR A N 1
ATOM 8453 C CA . THR A 1 1091 ? 7.860 -11.682 5.434 1.00 92.50 1091 THR A CA 1
ATOM 8454 C C . THR A 1 1091 ? 6.631 -12.424 4.920 1.00 92.50 1091 THR A C 1
ATOM 8456 O O . THR A 1 1091 ? 6.754 -13.195 3.971 1.00 92.50 1091 THR A O 1
ATOM 8459 N N . GLY A 1 1092 ? 5.474 -12.290 5.581 1.00 91.25 1092 GLY A N 1
ATOM 8460 C CA . GLY A 1 1092 ? 4.346 -13.211 5.381 1.00 91.25 1092 GLY A CA 1
ATOM 8461 C C . GLY A 1 1092 ? 4.625 -14.646 5.857 1.00 91.25 1092 GLY A C 1
ATOM 8462 O O . GLY A 1 1092 ? 3.819 -15.542 5.630 1.00 91.25 1092 GLY A O 1
ATOM 8463 N N . ARG A 1 1093 ? 5.765 -14.894 6.519 1.00 89.69 1093 ARG A N 1
ATOM 8464 C CA . ARG A 1 1093 ? 6.188 -16.213 7.002 1.00 89.69 1093 ARG A CA 1
ATOM 8465 C C . ARG A 1 1093 ? 5.909 -16.351 8.498 1.00 89.69 1093 ARG A C 1
ATOM 8467 O O . ARG A 1 1093 ? 6.058 -15.402 9.265 1.00 89.69 1093 ARG A O 1
ATOM 8474 N N . LYS A 1 1094 ? 5.494 -17.546 8.924 1.00 90.50 1094 LYS A N 1
ATOM 8475 C CA . LYS A 1 1094 ? 5.222 -17.872 10.334 1.00 90.50 1094 LYS A CA 1
ATOM 8476 C C . LYS A 1 1094 ? 6.513 -17.838 11.154 1.00 90.50 1094 LYS A C 1
ATOM 8478 O O . LYS A 1 1094 ? 7.566 -18.219 10.645 1.00 90.50 1094 LYS A O 1
ATOM 8483 N N . ARG A 1 1095 ? 6.415 -17.513 12.453 1.00 91.75 1095 ARG A N 1
ATOM 8484 C CA . ARG A 1 1095 ? 7.544 -17.592 13.414 1.00 91.75 1095 ARG A CA 1
ATOM 8485 C C . ARG A 1 1095 ? 8.381 -18.873 13.291 1.00 91.75 1095 ARG A C 1
ATOM 8487 O O . ARG A 1 1095 ? 9.604 -18.818 13.375 1.00 91.75 1095 ARG A O 1
ATOM 8494 N N . TYR A 1 1096 ? 7.715 -20.011 13.118 1.00 91.25 1096 TYR A N 1
ATOM 8495 C CA . TYR A 1 1096 ? 8.340 -21.297 12.840 1.00 91.25 1096 TYR A CA 1
ATOM 8496 C C . TYR A 1 1096 ? 7.538 -21.992 11.740 1.00 91.25 1096 TYR A C 1
ATOM 8498 O O . TYR A 1 1096 ? 6.331 -22.198 11.894 1.00 91.25 1096 TYR A O 1
ATOM 8506 N N . ASP A 1 1097 ? 8.200 -22.343 10.643 1.00 85.88 1097 ASP A N 1
ATOM 8507 C CA . ASP A 1 1097 ? 7.591 -23.008 9.493 1.00 85.88 1097 ASP A CA 1
ATOM 8508 C C . ASP A 1 1097 ? 8.510 -24.125 8.984 1.00 85.88 1097 ASP A C 1
ATOM 8510 O O . ASP A 1 1097 ? 9.711 -23.915 8.832 1.00 85.88 1097 ASP A O 1
ATOM 8514 N N . ARG A 1 1098 ? 7.952 -25.322 8.770 1.00 83.12 1098 ARG A N 1
ATOM 8515 C CA . ARG A 1 1098 ? 8.711 -26.549 8.462 1.00 83.12 1098 ARG A CA 1
ATOM 8516 C C . ARG A 1 1098 ? 8.993 -26.745 6.980 1.00 83.12 1098 ARG A C 1
ATOM 8518 O O . ARG A 1 1098 ? 9.853 -27.555 6.649 1.00 83.12 1098 ARG A O 1
ATOM 8525 N N . ASP A 1 1099 ? 8.291 -26.016 6.120 1.00 81.19 1099 ASP A N 1
ATOM 8526 C CA . ASP A 1 1099 ? 8.453 -26.118 4.668 1.00 81.19 1099 ASP A CA 1
ATOM 8527 C C . ASP A 1 1099 ? 9.634 -25.252 4.161 1.00 81.19 1099 ASP A C 1
ATOM 8529 O O . ASP A 1 1099 ? 9.870 -25.139 2.959 1.00 81.19 1099 ASP A O 1
ATOM 8533 N N . TYR A 1 1100 ? 10.400 -24.664 5.091 1.00 78.94 1100 TYR A N 1
ATOM 8534 C CA . TYR A 1 1100 ? 11.532 -23.764 4.874 1.00 78.94 1100 TYR A CA 1
ATOM 8535 C C . TYR A 1 1100 ? 12.747 -24.178 5.723 1.00 78.94 1100 TYR A C 1
ATOM 8537 O O . TYR A 1 1100 ? 12.596 -24.680 6.837 1.00 78.94 1100 TYR A O 1
ATOM 8545 N N . ASP A 1 1101 ? 13.949 -23.884 5.225 1.00 78.31 1101 ASP A N 1
ATOM 8546 C CA . ASP A 1 1101 ? 15.232 -24.141 5.893 1.00 78.31 1101 ASP A CA 1
ATOM 8547 C C . ASP A 1 1101 ? 16.076 -22.842 5.920 1.00 78.31 1101 ASP A C 1
ATOM 8549 O O . ASP A 1 1101 ? 16.296 -22.262 4.850 1.00 78.31 1101 ASP A O 1
ATOM 8553 N N . PRO A 1 1102 ? 16.511 -22.330 7.091 1.00 86.25 1102 PRO A N 1
ATOM 8554 C CA . PRO A 1 1102 ? 16.192 -22.815 8.435 1.00 86.25 1102 PRO A CA 1
ATOM 8555 C C . PRO A 1 1102 ? 14.720 -22.545 8.815 1.00 86.25 1102 PRO A C 1
ATOM 8557 O O . PRO A 1 1102 ? 14.117 -21.591 8.304 1.00 86.25 1102 PRO A O 1
ATOM 8560 N N . PRO A 1 1103 ? 14.116 -23.352 9.711 1.00 84.81 1103 PRO A N 1
ATOM 8561 C CA . PRO A 1 1103 ? 12.677 -23.325 9.979 1.00 84.81 1103 PRO A CA 1
ATOM 8562 C C . PRO A 1 1103 ? 12.212 -22.196 10.915 1.00 84.81 1103 PRO A C 1
ATOM 8564 O O . PRO A 1 1103 ? 11.034 -21.835 10.869 1.00 84.81 1103 PRO A O 1
ATOM 8567 N N . GLU A 1 1104 ? 13.088 -21.605 11.736 1.00 92.25 1104 GLU A N 1
ATOM 8568 C CA . GLU A 1 1104 ? 12.752 -20.431 12.557 1.00 92.25 1104 GLU A CA 1
ATOM 8569 C C . GLU A 1 1104 ? 12.990 -19.118 11.793 1.00 92.25 1104 GLU A C 1
ATOM 8571 O O . GLU A 1 1104 ? 14.006 -18.934 11.120 1.00 92.25 1104 GLU A O 1
ATOM 8576 N N . ILE A 1 1105 ? 12.044 -18.180 11.904 1.00 94.81 1105 ILE A N 1
ATOM 8577 C CA . ILE A 1 1105 ? 12.076 -16.920 11.154 1.00 94.81 1105 ILE A CA 1
ATOM 8578 C C . ILE A 1 1105 ? 13.303 -16.065 11.491 1.00 94.81 1105 ILE A C 1
ATOM 8580 O O . ILE A 1 1105 ? 13.913 -15.506 10.588 1.00 94.81 1105 ILE A O 1
ATOM 8584 N N . VAL A 1 1106 ? 13.696 -15.998 12.769 1.00 95.94 1106 VAL A N 1
ATOM 8585 C CA . VAL A 1 1106 ? 14.791 -15.138 13.254 1.00 95.94 1106 VAL A CA 1
ATOM 8586 C C . VAL A 1 1106 ? 16.148 -15.636 12.750 1.00 95.94 1106 VAL A C 1
ATOM 8588 O O . VAL A 1 1106 ? 16.983 -14.835 12.333 1.00 95.94 1106 VAL A O 1
ATOM 8591 N N . GLU A 1 1107 ? 16.340 -16.958 12.741 1.00 93.81 1107 GLU A N 1
ATOM 8592 C CA . GLU A 1 1107 ? 17.539 -17.627 12.223 1.00 93.81 1107 GLU A CA 1
ATOM 8593 C C . GLU A 1 1107 ? 17.733 -17.353 10.722 1.00 93.81 1107 GLU A C 1
ATOM 8595 O O . GLU A 1 1107 ? 18.855 -17.147 10.264 1.00 93.81 1107 GLU A O 1
ATOM 8600 N N . TRP A 1 1108 ? 16.631 -17.270 9.967 1.00 92.81 1108 TRP A N 1
ATOM 8601 C CA . TRP A 1 1108 ? 16.642 -16.912 8.549 1.00 92.81 1108 TRP A CA 1
ATOM 8602 C C . TRP A 1 1108 ? 16.835 -15.408 8.296 1.00 92.81 1108 TRP A C 1
ATOM 8604 O O . TRP A 1 1108 ? 17.688 -15.028 7.493 1.00 92.81 1108 TRP A O 1
ATOM 8614 N N . THR A 1 1109 ? 16.052 -14.531 8.933 1.00 93.50 1109 THR A N 1
ATOM 8615 C CA . THR A 1 1109 ? 15.988 -13.113 8.537 1.00 93.50 1109 THR A CA 1
ATOM 8616 C C . THR A 1 1109 ? 17.138 -12.269 9.069 1.00 93.50 1109 THR A C 1
ATOM 8618 O O . THR A 1 1109 ? 17.614 -11.389 8.353 1.00 93.50 1109 THR A O 1
ATOM 8621 N N . VAL A 1 1110 ? 17.599 -12.495 10.304 1.00 94.19 1110 VAL A N 1
ATOM 8622 C CA . VAL A 1 1110 ? 18.594 -11.620 10.951 1.00 94.19 1110 VAL A CA 1
ATOM 8623 C C . VAL A 1 1110 ? 19.927 -11.579 10.191 1.00 94.19 1110 VAL A C 1
ATOM 8625 O O . VAL A 1 1110 ? 20.446 -10.475 10.005 1.00 94.19 1110 VAL A O 1
ATOM 8628 N N . PRO A 1 1111 ? 20.480 -12.701 9.681 1.00 90.00 1111 PRO A N 1
ATOM 8629 C CA . PRO A 1 1111 ? 21.644 -12.657 8.797 1.00 90.00 1111 PRO A CA 1
ATOM 8630 C C . PRO A 1 1111 ? 21.386 -11.838 7.523 1.00 90.00 1111 PRO A C 1
ATOM 8632 O O . PRO A 1 1111 ? 22.197 -10.988 7.167 1.00 90.00 1111 PRO A O 1
ATOM 8635 N N . VAL A 1 1112 ? 20.233 -12.029 6.873 1.00 81.44 1112 VAL A N 1
ATOM 8636 C CA . VAL A 1 1112 ? 19.895 -11.380 5.594 1.00 81.44 1112 VAL A CA 1
ATOM 8637 C C . VAL A 1 1112 ? 19.696 -9.864 5.754 1.00 81.44 1112 VAL A C 1
ATOM 8639 O O . VAL A 1 1112 ? 20.149 -9.093 4.907 1.00 81.44 1112 VAL A O 1
ATOM 8642 N N . ILE A 1 1113 ? 19.099 -9.415 6.864 1.00 87.81 1113 ILE A N 1
ATOM 8643 C CA . ILE A 1 1113 ? 18.996 -7.987 7.212 1.00 87.81 1113 ILE A CA 1
ATOM 8644 C C . ILE A 1 1113 ? 20.395 -7.404 7.461 1.00 87.81 1113 ILE A C 1
ATOM 8646 O O . ILE A 1 1113 ? 20.746 -6.386 6.868 1.00 87.81 1113 ILE A O 1
ATOM 8650 N N . ARG A 1 1114 ? 21.237 -8.080 8.259 1.00 85.56 1114 ARG A N 1
ATOM 8651 C CA . ARG A 1 1114 ? 22.617 -7.642 8.558 1.00 85.56 1114 ARG A CA 1
ATOM 8652 C C . ARG A 1 1114 ? 23.542 -7.626 7.333 1.00 85.56 1114 ARG A C 1
ATOM 8654 O O . ARG A 1 1114 ? 24.504 -6.865 7.318 1.00 85.56 1114 ARG A O 1
ATOM 8661 N N . GLU A 1 1115 ? 23.249 -8.414 6.299 1.00 78.62 1115 GLU A N 1
ATOM 8662 C CA . GLU A 1 1115 ? 23.911 -8.347 4.987 1.00 78.62 1115 GLU A CA 1
ATOM 8663 C C . GLU A 1 1115 ? 23.426 -7.177 4.100 1.00 78.62 1115 GLU A C 1
ATOM 8665 O O . GLU A 1 1115 ? 23.904 -7.022 2.975 1.00 78.62 1115 GLU A O 1
ATOM 8670 N N . GLY A 1 1116 ? 22.479 -6.355 4.570 1.00 72.00 1116 GLY A N 1
ATOM 8671 C CA . GLY A 1 1116 ? 21.881 -5.256 3.805 1.00 72.00 1116 GLY A CA 1
ATOM 8672 C C . GLY A 1 1116 ? 20.872 -5.712 2.745 1.00 72.00 1116 GLY A C 1
ATOM 8673 O O . GLY A 1 1116 ? 20.533 -4.947 1.846 1.00 72.00 1116 GLY A O 1
ATOM 8674 N N . LYS A 1 1117 ? 20.390 -6.959 2.827 1.00 75.12 1117 LYS A N 1
ATOM 8675 C CA . LYS A 1 1117 ? 19.509 -7.603 1.836 1.00 75.12 1117 LYS A CA 1
ATOM 8676 C C . LYS A 1 1117 ? 18.056 -7.693 2.309 1.00 75.12 1117 LYS A C 1
ATOM 8678 O O . LYS A 1 1117 ? 17.332 -8.600 1.909 1.00 75.12 1117 LYS A O 1
ATOM 8683 N N . ALA A 1 1118 ? 17.607 -6.771 3.161 1.00 77.06 1118 ALA A N 1
ATOM 8684 C CA . ALA A 1 1118 ? 16.274 -6.828 3.764 1.00 77.06 1118 ALA A CA 1
ATOM 8685 C C . ALA A 1 1118 ? 15.114 -6.850 2.738 1.00 77.06 1118 ALA A C 1
ATOM 8687 O O . ALA A 1 1118 ? 14.051 -7.373 3.049 1.00 77.06 1118 ALA A O 1
ATOM 8688 N N . THR A 1 1119 ? 15.308 -6.393 1.494 1.00 70.88 1119 THR A N 1
ATOM 8689 C CA . THR A 1 1119 ? 14.329 -6.601 0.406 1.00 70.88 1119 THR A CA 1
ATOM 8690 C C . THR A 1 1119 ? 14.040 -8.078 0.113 1.00 70.88 1119 THR A C 1
ATOM 8692 O O . THR A 1 1119 ? 12.907 -8.418 -0.212 1.00 70.88 1119 THR A O 1
ATOM 8695 N N . ALA A 1 1120 ? 15.025 -8.971 0.247 1.00 74.25 1120 ALA A N 1
ATOM 8696 C CA . ALA A 1 1120 ? 14.897 -10.387 -0.108 1.00 74.25 1120 ALA A CA 1
ATOM 8697 C C . ALA A 1 1120 ? 14.055 -11.204 0.890 1.00 74.25 1120 ALA A C 1
ATOM 8699 O O . ALA A 1 1120 ? 13.618 -12.307 0.559 1.00 74.25 1120 ALA A O 1
ATOM 8700 N N . ILE A 1 1121 ? 13.813 -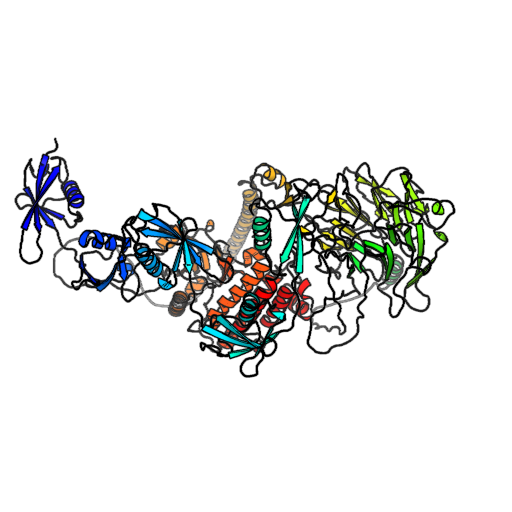10.668 2.095 1.00 85.62 1121 ILE A N 1
ATOM 8701 C CA . ILE A 1 1121 ? 12.906 -11.272 3.083 1.00 85.62 1121 ILE A CA 1
ATOM 8702 C C . ILE A 1 1121 ? 11.465 -10.755 2.969 1.00 85.62 1121 ILE A C 1
ATOM 8704 O O . ILE A 1 1121 ? 10.615 -11.228 3.713 1.00 85.62 1121 ILE A O 1
ATOM 8708 N N . MET A 1 1122 ? 11.181 -9.787 2.089 1.00 87.25 1122 MET A N 1
ATOM 8709 C CA . MET A 1 1122 ? 9.849 -9.183 1.991 1.00 87.25 1122 MET A CA 1
ATOM 8710 C C . MET A 1 1122 ? 8.804 -10.179 1.473 1.00 87.25 1122 MET A C 1
ATOM 8712 O O . MET A 1 1122 ? 9.099 -11.031 0.633 1.00 87.25 1122 MET A O 1
ATOM 8716 N N . ASP A 1 1123 ? 7.571 -10.035 1.959 1.00 85.69 1123 ASP A N 1
ATOM 8717 C CA . ASP A 1 1123 ? 6.411 -10.821 1.537 1.00 85.69 1123 ASP A CA 1
ATOM 8718 C C . ASP A 1 1123 ? 6.188 -10.723 0.020 1.00 85.69 1123 ASP A C 1
ATOM 8720 O O . ASP A 1 1123 ? 5.791 -9.683 -0.512 1.00 85.69 1123 ASP A O 1
ATOM 8724 N N . LYS A 1 1124 ? 6.452 -11.833 -0.677 1.00 74.31 1124 LYS A N 1
ATOM 8725 C CA . LYS A 1 1124 ? 6.416 -11.909 -2.143 1.00 74.31 1124 LYS A CA 1
ATOM 8726 C C . LYS A 1 1124 ? 4.995 -11.880 -2.719 1.00 74.31 1124 LYS A C 1
ATOM 8728 O O . LYS A 1 1124 ? 4.856 -11.746 -3.929 1.00 74.31 1124 LYS A O 1
ATOM 8733 N N . TYR A 1 1125 ? 3.958 -11.975 -1.882 1.00 71.12 1125 TYR A N 1
ATOM 8734 C CA . TYR A 1 1125 ? 2.554 -11.927 -2.301 1.00 71.12 1125 TYR A CA 1
ATOM 8735 C C . TYR A 1 1125 ? 1.944 -10.515 -2.246 1.00 71.12 1125 TYR A C 1
ATOM 8737 O O . TYR A 1 1125 ? 0.735 -10.364 -2.429 1.00 71.12 1125 TYR A O 1
ATOM 8745 N N . ILE A 1 1126 ? 2.746 -9.472 -1.984 1.00 71.94 1126 ILE A N 1
ATOM 8746 C CA . ILE A 1 1126 ? 2.290 -8.075 -1.991 1.00 71.94 1126 ILE A CA 1
ATOM 8747 C C . ILE A 1 1126 ? 3.255 -7.210 -2.814 1.00 71.94 1126 ILE A C 1
ATOM 8749 O O . ILE A 1 1126 ? 4.415 -7.070 -2.415 1.00 71.94 1126 ILE A O 1
ATOM 8753 N N . PRO A 1 1127 ? 2.783 -6.541 -3.886 1.00 56.53 1127 PRO A N 1
ATOM 8754 C CA . PRO A 1 1127 ? 3.577 -5.569 -4.633 1.00 56.53 1127 PRO A CA 1
ATOM 8755 C C . PRO A 1 1127 ? 4.228 -4.539 -3.704 1.00 56.53 1127 PRO A C 1
ATOM 8757 O O . PRO A 1 1127 ? 3.562 -3.924 -2.864 1.00 56.53 1127 PRO A O 1
ATOM 8760 N N . LEU A 1 1128 ? 5.546 -4.381 -3.814 1.00 61.88 1128 LEU A N 1
ATOM 8761 C CA . LEU A 1 1128 ? 6.302 -3.470 -2.959 1.00 61.88 1128 LEU A CA 1
ATOM 8762 C C . LEU A 1 1128 ? 6.013 -2.003 -3.311 1.00 61.88 1128 LEU A C 1
ATOM 8764 O O . LEU A 1 1128 ? 5.819 -1.673 -4.482 1.00 61.88 1128 LEU A O 1
ATOM 8768 N N . PRO A 1 1129 ? 6.019 -1.091 -2.321 1.00 62.06 1129 PRO A N 1
ATOM 8769 C CA . PRO A 1 1129 ? 5.939 0.333 -2.598 1.00 62.06 1129 PRO A CA 1
ATOM 8770 C C . PRO A 1 1129 ? 7.202 0.773 -3.342 1.00 62.06 1129 PRO A C 1
ATOM 8772 O O . PRO A 1 1129 ? 8.313 0.388 -2.979 1.00 62.06 1129 PRO A O 1
ATOM 8775 N N . ARG A 1 1130 ? 7.046 1.656 -4.334 1.00 51.09 1130 ARG A N 1
ATOM 8776 C CA . ARG A 1 1130 ? 8.165 2.216 -5.114 1.00 51.09 1130 ARG A CA 1
ATOM 8777 C C . ARG A 1 1130 ? 9.231 2.891 -4.235 1.00 51.09 1130 ARG A C 1
ATOM 8779 O O . ARG A 1 1130 ? 10.401 2.942 -4.603 1.00 51.09 1130 ARG A O 1
ATOM 8786 N N . ASN A 1 1131 ? 8.833 3.369 -3.054 1.00 61.75 1131 ASN A N 1
ATOM 8787 C CA . ASN A 1 1131 ? 9.734 3.713 -1.962 1.00 61.75 1131 ASN A CA 1
ATOM 8788 C C . ASN A 1 1131 ? 9.785 2.574 -0.923 1.00 61.75 1131 ASN A C 1
ATOM 8790 O O . ASN A 1 1131 ? 8.937 2.510 -0.033 1.00 61.75 1131 ASN A O 1
ATOM 8794 N N . VAL A 1 1132 ? 10.790 1.695 -1.011 1.00 75.12 1132 VAL A N 1
ATOM 8795 C CA . VAL A 1 1132 ? 10.996 0.585 -0.053 1.00 75.12 1132 VAL A CA 1
ATOM 8796 C C . VAL A 1 1132 ? 11.686 1.000 1.256 1.00 75.12 1132 VAL A C 1
ATOM 8798 O O . VAL A 1 1132 ? 11.700 0.216 2.202 1.00 75.12 1132 VAL A O 1
ATOM 8801 N N . GLU A 1 1133 ? 12.222 2.222 1.354 1.00 78.31 1133 GLU A N 1
ATOM 8802 C CA . GLU A 1 1133 ? 12.930 2.742 2.541 1.00 78.31 1133 GLU A CA 1
ATOM 8803 C C . GLU A 1 1133 ? 12.161 2.555 3.872 1.00 78.31 1133 GLU A C 1
ATOM 8805 O O . GLU A 1 1133 ? 12.782 2.127 4.848 1.00 78.31 1133 GLU A O 1
ATOM 8810 N N . PRO A 1 1134 ? 10.830 2.781 3.962 1.00 84.00 1134 PRO A N 1
ATOM 8811 C CA . PRO A 1 1134 ? 10.081 2.544 5.199 1.00 84.00 1134 PRO A CA 1
ATOM 8812 C C . PRO A 1 1134 ? 10.106 1.069 5.632 1.00 84.00 1134 PRO A C 1
ATOM 8814 O O . PRO A 1 1134 ? 10.150 0.776 6.825 1.00 84.00 1134 PRO A O 1
ATOM 8817 N N . LEU A 1 1135 ? 10.117 0.136 4.674 1.00 88.56 1135 LEU A N 1
ATOM 8818 C CA . LEU A 1 1135 ? 10.169 -1.303 4.940 1.00 88.56 1135 LEU A CA 1
ATOM 8819 C C . LEU A 1 1135 ? 11.584 -1.762 5.313 1.00 88.56 1135 LEU A C 1
ATOM 8821 O O . LEU A 1 1135 ? 11.733 -2.596 6.202 1.00 88.56 1135 LEU A O 1
ATOM 8825 N N . LEU A 1 1136 ? 12.621 -1.180 4.699 1.00 86.50 1136 LEU A N 1
ATOM 8826 C CA . LEU A 1 1136 ? 14.016 -1.416 5.088 1.00 86.50 1136 LEU A CA 1
ATOM 8827 C C . LEU A 1 1136 ? 14.254 -0.991 6.542 1.00 86.50 1136 LEU A C 1
ATOM 8829 O O . LEU A 1 1136 ? 14.697 -1.801 7.352 1.00 86.50 1136 LEU A O 1
ATOM 8833 N N . ARG A 1 1137 ? 13.833 0.225 6.912 1.00 90.31 1137 ARG A N 1
ATOM 8834 C CA . ARG A 1 1137 ? 13.915 0.694 8.304 1.00 90.31 1137 ARG A CA 1
ATOM 8835 C C . ARG A 1 1137 ? 13.063 -0.137 9.259 1.00 90.31 1137 ARG A C 1
ATOM 8837 O O . ARG A 1 1137 ? 13.461 -0.336 10.401 1.00 90.31 1137 ARG A O 1
ATOM 8844 N N . LEU A 1 1138 ? 11.908 -0.647 8.823 1.00 95.06 1138 LEU A N 1
ATOM 8845 C CA . LEU A 1 1138 ? 11.104 -1.566 9.633 1.00 95.06 1138 LEU A CA 1
ATOM 8846 C C . LEU A 1 1138 ? 11.844 -2.893 9.889 1.00 95.06 1138 LEU A C 1
ATOM 8848 O O . LEU A 1 1138 ? 11.727 -3.447 10.981 1.00 95.06 1138 LEU A O 1
ATOM 8852 N N . ALA A 1 1139 ? 12.641 -3.371 8.929 1.00 94.69 1139 ALA A N 1
ATOM 8853 C CA . ALA A 1 1139 ? 13.500 -4.543 9.093 1.00 94.69 1139 ALA A CA 1
ATOM 8854 C C . ALA A 1 1139 ? 14.702 -4.273 10.016 1.00 94.69 1139 ALA A C 1
ATOM 8856 O O . ALA A 1 1139 ? 14.999 -5.108 10.870 1.00 94.69 1139 ALA A O 1
ATOM 8857 N N . ASP A 1 1140 ? 15.331 -3.096 9.933 1.00 93.75 1140 ASP A N 1
ATOM 8858 C CA . ASP A 1 1140 ? 16.362 -2.670 10.894 1.00 93.75 1140 ASP A CA 1
ATOM 8859 C C . ASP A 1 1140 ? 15.793 -2.596 12.322 1.00 93.75 1140 ASP A C 1
ATOM 8861 O O . ASP A 1 1140 ? 16.381 -3.113 13.272 1.00 93.75 1140 ASP A O 1
ATOM 8865 N N . VAL A 1 1141 ? 14.599 -2.015 12.483 1.00 96.56 1141 VAL A N 1
ATOM 8866 C CA . VAL A 1 1141 ? 13.880 -1.970 13.766 1.00 96.56 1141 VAL A CA 1
ATOM 8867 C C . VAL A 1 1141 ? 13.547 -3.381 14.271 1.00 96.56 1141 VAL A C 1
ATOM 8869 O O . VAL A 1 1141 ? 13.673 -3.645 15.468 1.00 96.56 1141 VAL A O 1
ATOM 8872 N N . ALA A 1 1142 ? 13.187 -4.313 13.384 1.00 97.69 1142 ALA A N 1
ATOM 8873 C CA . ALA A 1 1142 ? 12.984 -5.713 13.745 1.00 97.69 1142 ALA A CA 1
ATOM 8874 C C . ALA A 1 1142 ? 14.287 -6.394 14.213 1.00 97.69 1142 ALA A C 1
ATOM 8876 O O . ALA A 1 1142 ? 14.260 -7.088 15.230 1.00 97.69 1142 ALA A O 1
ATOM 8877 N N . GLU A 1 1143 ? 15.427 -6.151 13.548 1.00 97.19 1143 GLU A N 1
ATOM 8878 C CA . GLU A 1 1143 ? 16.756 -6.639 13.965 1.00 97.19 1143 GLU A CA 1
ATOM 8879 C C . GLU A 1 1143 ? 17.105 -6.175 15.380 1.00 97.19 1143 GLU A C 1
ATOM 8881 O O . GLU A 1 1143 ? 17.469 -7.000 16.221 1.00 97.19 1143 GLU A O 1
ATOM 8886 N N . LEU A 1 1144 ? 16.926 -4.878 15.661 1.00 96.62 1144 LEU A N 1
ATOM 8887 C CA . LEU A 1 1144 ? 17.177 -4.278 16.973 1.00 96.62 1144 LEU A CA 1
ATOM 8888 C C . LEU A 1 1144 ? 16.337 -4.935 18.078 1.00 96.62 1144 LEU A C 1
ATOM 8890 O O . LEU A 1 1144 ? 16.826 -5.140 19.191 1.00 96.62 1144 LEU A O 1
ATOM 8894 N N . CYS A 1 1145 ? 15.089 -5.297 17.778 1.00 97.50 1145 CYS A N 1
ATOM 8895 C CA . CYS A 1 1145 ? 14.205 -5.987 18.713 1.00 97.50 1145 CYS A CA 1
ATOM 8896 C C . CYS A 1 1145 ? 14.650 -7.427 19.019 1.00 97.50 1145 CYS A C 1
ATOM 8898 O O . CYS A 1 1145 ? 14.622 -7.833 20.181 1.00 97.50 1145 CYS A O 1
ATOM 8900 N N . VAL A 1 1146 ? 15.073 -8.202 18.013 1.00 97.06 1146 VAL A N 1
ATOM 8901 C CA . VAL A 1 1146 ? 15.355 -9.649 18.158 1.00 97.06 1146 VAL A CA 1
ATOM 8902 C C . VAL A 1 1146 ? 16.797 -9.990 18.569 1.00 97.06 1146 VAL A C 1
ATOM 8904 O O . VAL A 1 1146 ? 17.196 -11.153 18.526 1.00 97.06 1146 VAL A O 1
ATOM 8907 N N . ARG A 1 1147 ? 17.602 -9.010 19.000 1.00 94.12 1147 ARG A N 1
ATOM 8908 C CA . ARG A 1 1147 ? 18.984 -9.252 19.463 1.00 94.12 1147 ARG A CA 1
ATOM 8909 C C . ARG A 1 1147 ? 19.035 -10.215 20.650 1.00 94.12 1147 ARG A C 1
ATOM 8911 O O . ARG A 1 1147 ? 18.213 -10.122 21.559 1.00 94.12 1147 ARG A O 1
ATOM 8918 N N . GLU A 1 1148 ? 20.023 -11.107 20.685 1.00 90.12 1148 GLU A N 1
ATOM 8919 C CA . GLU A 1 1148 ? 20.185 -12.090 21.771 1.00 90.12 1148 GLU A CA 1
ATOM 8920 C C . GLU A 1 1148 ? 20.344 -11.413 23.141 1.00 90.12 1148 GLU A C 1
ATOM 8922 O O . GLU A 1 1148 ? 19.629 -11.755 24.081 1.00 90.12 1148 GLU A O 1
ATOM 8927 N N . ASP A 1 1149 ? 21.210 -10.400 23.224 1.00 90.31 1149 ASP A N 1
ATOM 8928 C CA . ASP A 1 1149 ? 21.442 -9.578 24.414 1.00 90.31 1149 ASP A CA 1
ATOM 8929 C C . ASP A 1 1149 ? 20.237 -8.652 24.704 1.00 90.31 1149 ASP A C 1
ATOM 8931 O O . ASP A 1 1149 ? 19.985 -7.712 23.938 1.00 90.31 1149 ASP A O 1
ATOM 8935 N N . PRO A 1 1150 ? 19.503 -8.844 25.822 1.00 90.81 1150 PRO A N 1
ATOM 8936 C CA . PRO A 1 1150 ? 18.347 -8.017 26.166 1.00 90.81 1150 PRO A CA 1
ATOM 8937 C C . PRO A 1 1150 ? 18.687 -6.546 26.445 1.00 90.81 1150 PRO A C 1
ATOM 8939 O O . PRO A 1 1150 ? 17.796 -5.699 26.374 1.00 90.81 1150 PRO A O 1
ATOM 8942 N N . SER A 1 1151 ? 19.946 -6.223 26.763 1.00 88.38 1151 SER A N 1
ATOM 8943 C CA . SER A 1 1151 ? 20.384 -4.847 27.031 1.00 88.38 1151 SER A CA 1
ATOM 8944 C C . SER A 1 1151 ? 20.536 -4.008 25.758 1.00 88.38 1151 SER A C 1
ATOM 8946 O O . SER A 1 1151 ? 20.384 -2.790 25.816 1.00 88.38 1151 SER A O 1
ATOM 8948 N N . GLN A 1 1152 ? 20.763 -4.655 24.608 1.00 91.44 1152 GLN A N 1
ATOM 8949 C CA . GLN A 1 1152 ? 20.931 -4.004 23.302 1.00 91.44 1152 GLN A CA 1
ATOM 8950 C C . GLN A 1 1152 ? 19.614 -3.768 22.555 1.00 91.44 1152 GLN A C 1
ATOM 8952 O O . GLN A 1 1152 ? 19.600 -3.053 21.554 1.00 91.44 1152 GLN A O 1
ATOM 8957 N N . ARG A 1 1153 ? 18.514 -4.372 23.018 1.00 95.25 1153 ARG A N 1
ATOM 8958 C CA . ARG A 1 1153 ? 17.171 -4.129 22.478 1.00 95.25 1153 ARG A CA 1
ATOM 8959 C C . ARG A 1 1153 ? 16.689 -2.732 22.906 1.00 95.25 1153 ARG A C 1
ATOM 8961 O O . ARG A 1 1153 ? 16.980 -2.339 24.039 1.00 95.25 1153 ARG A O 1
ATOM 8968 N N . PRO A 1 1154 ? 15.904 -2.006 22.094 1.00 95.12 1154 PRO A N 1
ATOM 8969 C CA . PRO A 1 1154 ? 15.321 -0.708 22.465 1.00 95.12 1154 PRO A CA 1
ATOM 8970 C C . PRO A 1 1154 ? 14.244 -0.826 23.564 1.00 95.12 1154 PRO A C 1
ATOM 8972 O O . PRO A 1 1154 ? 13.955 -1.918 24.069 1.00 95.12 1154 PRO A O 1
ATOM 8975 N N . ILE A 1 1155 ? 13.667 0.293 24.003 1.00 93.75 1155 ILE A N 1
ATOM 8976 C CA . ILE A 1 1155 ? 12.410 0.327 24.779 1.00 93.75 1155 ILE A CA 1
ATOM 8977 C C . ILE A 1 1155 ? 11.208 0.640 23.875 1.00 93.75 1155 ILE A C 1
ATOM 8979 O O . ILE A 1 1155 ? 11.366 1.220 22.803 1.00 93.75 1155 ILE A O 1
ATOM 8983 N N . MET A 1 1156 ? 9.989 0.294 24.312 1.00 94.50 1156 MET A N 1
ATOM 8984 C CA . MET A 1 1156 ? 8.782 0.493 23.491 1.00 94.50 1156 MET A CA 1
ATOM 8985 C C . MET A 1 1156 ? 8.571 1.950 23.053 1.00 94.50 1156 MET A C 1
ATOM 8987 O O . MET A 1 1156 ? 8.174 2.174 21.917 1.00 94.50 1156 MET A O 1
ATOM 8991 N N . SER A 1 1157 ? 8.922 2.936 23.883 1.00 93.31 1157 SER A N 1
ATOM 8992 C CA . SER A 1 1157 ? 8.837 4.358 23.519 1.00 93.31 1157 SER A CA 1
ATOM 8993 C C . SER A 1 1157 ? 9.781 4.771 22.387 1.00 93.31 1157 SER A C 1
ATOM 8995 O O . SER A 1 1157 ? 9.427 5.610 21.562 1.00 93.31 1157 SER A O 1
ATOM 8997 N N . GLU A 1 1158 ? 10.975 4.179 22.299 1.00 95.19 1158 GLU A N 1
ATOM 8998 C CA . GLU A 1 1158 ? 11.888 4.414 21.170 1.00 95.19 1158 GLU A CA 1
ATOM 8999 C C . GLU A 1 1158 ? 11.294 3.809 19.894 1.00 95.19 1158 GLU A C 1
ATOM 9001 O O . GLU A 1 1158 ? 11.208 4.482 18.867 1.00 95.19 1158 GLU A O 1
ATOM 9006 N N . LEU A 1 1159 ? 10.776 2.579 19.998 1.00 95.81 1159 LEU A N 1
ATOM 9007 C CA . LEU A 1 1159 ? 10.101 1.880 18.906 1.00 95.81 1159 LEU A CA 1
ATOM 9008 C C . LEU A 1 1159 ? 8.880 2.641 18.385 1.00 95.81 1159 LEU A C 1
ATOM 9010 O O . LEU A 1 1159 ? 8.732 2.766 17.174 1.00 95.81 1159 LEU A O 1
ATOM 9014 N N . VAL A 1 1160 ? 8.027 3.184 19.256 1.00 96.06 1160 VAL A N 1
ATOM 9015 C CA . VAL A 1 1160 ? 6.861 3.981 18.840 1.00 96.06 1160 VAL A CA 1
ATOM 9016 C C . VAL A 1 1160 ? 7.292 5.239 18.087 1.00 96.06 1160 VAL A C 1
ATOM 9018 O O . VAL A 1 1160 ? 6.727 5.523 17.033 1.00 96.06 1160 VAL A O 1
ATOM 9021 N N . ASN A 1 1161 ? 8.327 5.949 18.548 1.00 92.19 1161 ASN A N 1
ATOM 9022 C CA . ASN A 1 1161 ? 8.850 7.123 17.840 1.00 92.19 1161 ASN A CA 1
ATOM 9023 C C . ASN A 1 1161 ? 9.433 6.761 16.460 1.00 92.19 1161 ASN A C 1
ATOM 9025 O O . ASN A 1 1161 ? 9.157 7.451 15.476 1.00 92.19 1161 ASN A O 1
ATOM 9029 N N . TRP A 1 1162 ? 10.197 5.668 16.355 1.00 96.00 1162 TRP A N 1
ATOM 9030 C CA . TRP A 1 1162 ? 10.752 5.207 15.075 1.00 96.00 1162 TRP A CA 1
ATOM 9031 C C . TRP A 1 1162 ? 9.660 4.721 14.115 1.00 96.00 1162 TRP A C 1
ATOM 9033 O O . TRP A 1 1162 ? 9.671 5.081 12.940 1.00 96.00 1162 TRP A O 1
ATOM 9043 N N . LEU A 1 1163 ? 8.679 3.960 14.608 1.00 93.25 1163 LEU A N 1
ATOM 9044 C CA . LEU A 1 1163 ? 7.552 3.468 13.813 1.00 93.25 1163 LEU A CA 1
ATOM 9045 C C . LEU A 1 1163 ? 6.628 4.607 13.364 1.00 93.25 1163 LEU A C 1
ATOM 9047 O O . LEU A 1 1163 ? 6.167 4.589 12.227 1.00 93.25 1163 LEU A O 1
ATOM 9051 N N . GLU A 1 1164 ? 6.407 5.636 14.188 1.00 89.69 1164 GLU A N 1
ATOM 9052 C CA . GLU A 1 1164 ? 5.719 6.853 13.743 1.00 89.69 1164 GLU A CA 1
ATOM 9053 C C . GLU A 1 1164 ? 6.479 7.583 12.633 1.00 89.69 1164 GLU A C 1
ATOM 9055 O O . GLU A 1 1164 ? 5.847 8.087 11.705 1.00 89.69 1164 GLU A O 1
ATOM 9060 N N . GLN A 1 1165 ? 7.811 7.655 12.699 1.00 85.88 1165 GLN A N 1
ATOM 9061 C CA . GLN A 1 1165 ? 8.600 8.256 11.624 1.00 85.88 1165 GLN A CA 1
ATOM 9062 C C . GLN A 1 1165 ? 8.512 7.422 10.337 1.00 85.88 1165 GLN A C 1
ATOM 9064 O O . GLN A 1 1165 ? 8.291 7.981 9.269 1.00 85.88 1165 GLN A O 1
ATOM 9069 N N . ILE A 1 1166 ? 8.592 6.092 10.436 1.00 85.62 1166 ILE A N 1
ATOM 9070 C CA . ILE A 1 1166 ? 8.416 5.168 9.303 1.00 85.62 1166 ILE A CA 1
ATOM 9071 C C . ILE A 1 1166 ? 7.016 5.318 8.675 1.00 85.62 1166 ILE A C 1
ATOM 9073 O O . ILE A 1 1166 ? 6.900 5.352 7.452 1.00 85.62 1166 ILE A O 1
ATOM 9077 N N . VAL A 1 1167 ? 5.957 5.475 9.482 1.00 80.00 1167 VAL A N 1
ATOM 9078 C CA . VAL A 1 1167 ? 4.593 5.750 8.987 1.00 80.00 1167 VAL A CA 1
ATOM 9079 C C . VAL A 1 1167 ? 4.507 7.102 8.273 1.00 80.00 1167 VAL A C 1
ATOM 9081 O O . VAL A 1 1167 ? 3.868 7.185 7.230 1.00 80.00 1167 VAL A O 1
ATOM 9084 N N . ARG A 1 1168 ? 5.146 8.160 8.791 1.00 74.62 1168 ARG A N 1
ATOM 9085 C CA . ARG A 1 1168 ? 5.156 9.484 8.137 1.00 74.62 1168 ARG A CA 1
ATOM 9086 C C . ARG A 1 1168 ? 5.905 9.446 6.804 1.00 74.62 1168 ARG A C 1
ATOM 9088 O O . ARG A 1 1168 ? 5.366 9.903 5.803 1.00 74.62 1168 ARG A O 1
ATOM 9095 N N . ASP A 1 1169 ? 7.096 8.854 6.785 1.00 64.38 1169 ASP A N 1
ATOM 9096 C CA . ASP A 1 1169 ? 7.947 8.763 5.592 1.00 64.38 1169 ASP A CA 1
ATOM 9097 C C . ASP A 1 1169 ? 7.351 7.811 4.528 1.00 64.38 1169 ASP A C 1
ATOM 9099 O O . ASP A 1 1169 ? 7.601 7.985 3.337 1.00 64.38 1169 ASP A O 1
ATOM 9103 N N . GLY A 1 1170 ? 6.537 6.828 4.938 1.00 49.69 1170 GLY A N 1
ATOM 9104 C CA . GLY A 1 1170 ? 5.820 5.892 4.059 1.00 49.69 1170 GLY A CA 1
ATOM 9105 C C . GLY A 1 1170 ? 4.407 6.314 3.633 1.00 49.69 1170 GLY A C 1
ATOM 9106 O O . GLY A 1 1170 ? 3.785 5.608 2.843 1.00 49.69 1170 GLY A O 1
ATOM 9107 N N . LEU A 1 1171 ? 3.894 7.445 4.131 1.00 41.16 1171 LEU A N 1
ATOM 9108 C CA . LEU A 1 1171 ? 2.656 8.084 3.653 1.00 41.16 1171 LEU A CA 1
ATOM 9109 C C . LEU A 1 1171 ? 2.929 9.232 2.662 1.00 41.16 1171 LEU A C 1
ATOM 9111 O O . LEU A 1 1171 ? 2.009 9.959 2.294 1.00 41.16 1171 LEU A O 1
ATOM 9115 N N . ILE A 1 1172 ? 4.183 9.378 2.221 1.00 33.88 1172 ILE A N 1
ATOM 9116 C CA . ILE A 1 1172 ? 4.583 10.225 1.095 1.00 33.88 1172 ILE A CA 1
ATOM 9117 C C . ILE A 1 1172 ? 4.780 9.313 -0.126 1.00 33.88 1172 ILE A C 1
ATOM 9119 O O . ILE A 1 1172 ? 5.889 8.848 -0.402 1.00 33.88 1172 ILE A O 1
ATOM 9123 N N . LEU A 1 1173 ? 3.667 9.047 -0.813 1.00 29.75 1173 LEU A N 1
ATOM 9124 C CA . LEU A 1 1173 ? 3.569 8.493 -2.166 1.00 29.75 1173 LEU A CA 1
ATOM 9125 C C . LEU A 1 1173 ? 2.679 9.448 -2.973 1.00 29.75 1173 LEU A C 1
ATOM 9127 O O . LEU A 1 1173 ? 1.531 9.658 -2.519 1.00 29.75 1173 LEU A O 1
#

InterPro domains:
  IPR000626 Ubiquitin-like domain [PF00240] (5-81)
  IPR000626 Ubiquitin-like domain [PF00240] (95-158)
  IPR000626 Ubiquitin-like domain [PF00240] (175-241)
  IPR000626 Ubiquitin-like domain [PF00240] (255-317)
  IPR000626 Ubiquitin-like domain [PF00240] (324-369)
  IPR000626 Ubiquitin-like domain [PS50053] (3-80)
  IPR000626 Ubiquitin-like domain [PS50053] (85-160)
  IPR000626 Ubiquitin-like domain [PS50053] (161-240)
  IPR000626 Ubiquitin-like domain [PS50053] (244-320)
  IPR000626 Ubiquitin-like domain [PS50053] (322-369)
  IPR000626 Ubiquitin-like domain [SM00213] (3-81)
  IPR000626 Ubiquitin-like domain [SM00213] (85-156)
  IPR000626 Ubiquitin-like domain [SM00213] (161-240)
  IPR000626 Ubiquitin-like domain [SM00213] (244-317)
  IPR000626 Ubiquitin-like domain [SM00213] (322-395)
  IPR000719 Protein kinase domain [PS50011] (918-1167)
  IPR001245 Serine-threonine/tyrosine-protein kinase, catalytic domain [PF07714] (922-1072)
  IPR001368 TNFR/NGFR cysteine-rich region [PS50050] (750-805)
  IPR009091 Regulator of chromosome condensation 1/beta-lactamase-inhibitor protein II [G3DSA:2.130.10.30] (418-572)
  IPR009091 Regulator of chromosome condensation 1/beta-lactamase-inhibitor protein II [G3DSA:2.130.10.30] (575-739)